Protein 4GWM (pdb70)

InterPro domains:
  IPR000742 EGF-like domain [PS50026] (604-644)
  IPR000998 MAM domain [PF00629] (265-428)
  IPR000998 MAM domain [PR00020] (271-289)
  IPR000998 MAM domain [PR00020] (311-327)
  IPR000998 MAM domain [PR00020] (339-350)
  IPR000998 MAM domain [PR00020] (390-404)
  IPR000998 MAM domain [PR00020] (410-423)
  IPR000998 MAM domain [PS00740] (309-349)
  IPR000998 MAM domain [PS50060] (263-429)
  IPR000998 MAM domain [SM00137] (260-429)
  IPR000998 MAM domain [cd06263] (265-427)
  IPR001506 Peptidase M12A [PF01400] (67-254)
  IPR001506 Peptidase M12A [PR00480] (91-109)
  IPR001506 Peptidase M12A [PR00480] (144-162)
  IPR001506 Peptidase M12A [PR00480] (163-180)
  IPR001506 Peptidase M12A [PR00480] (202-217)
  IPR001506 Peptidase M12A [PR00480] (241-254)
  IPR001506 Peptidase M12A [PS51864] (62-256)
  IPR002083 MATH/TRAF domain [PF22486] (429-585)
  IPR002083 MATH/TRAF domain [PS50144] (427-585)

Organism: Homo sapiens (NCBI:txid9606)

Foldseek 3Di:
DFAALQVPDDADLLNQQVVVVVPDQLRAANEDVPRDPPAADDPVQADALEAAEFAFLQDDLLLLVLLVVLQVLCQAQAARHYDHDDPDQAHEYEHADRTFHAYAGRPSPRYGYTHCHRPNSFNLSSNLRVNSHRHDAALCQEPCNVVWKPFQQVFADPPCSSSNHHDDHPDPRDQQACRFQAQCRRGDDDGGRIATPPNVSNHRHNDRQHGAPVSSVVRRVVNVTPGGQWFWDKFFCCDVCRQVKDKAFPFPWTWDWDQFWVLDDRGGQLVVGIWIWTWLAPTDAFTKMKTKHDKTAHNAQKKKKKWKKAFSWDQFKKKWKWKFFDDPVDRVGDIGTQDIGGSDDHDDIDMDIGIDGHHGIIMIMIMIGHHDDHTDGGMIIGLITMIRDGAFPDKFKDALQPVLALAPPVWDKGAWDAAPQGWIKIKTWHRNHNWAIWIWIKTKAGPCLVVDDPLPDWKKKKKWWWLVNSYPNRTSIQIDIDTQHRVDADPVGHGQSGHQVPAFDWDAGPVGDIIGITHIYTHRHSDTSVVCPDGRSAGNNMIMMGIHIGHSVVVSDGSDD/DVLADALQVPDDADLQNQQVVVVVLDALRAAHEDDPDDPPDADDPVQADALEAAEDEDLQDDLLLLVLLVVLQVLCQAQAARHYHHDDPPQAHEYEHADRTFHAHAGRPSPRYGYTHCHRPNSFSLSSNLRVNRHRHDAALCQPPCNVVWKDFPQVFADPPCSSSRHHVVDPRDQQACRFDQQCRRGDDDGGRIATPDNVSNGNHNDRLHGAPVSSVVRRVVNVTPGGQWFWDKFFCQDPCRQVKDFVAQWDWDQFWVLDDRGGQLPVRGTWTWHFLQPDDAFDKGKIKHDKTAHNAFKKKKKWKKAFSWDQFKKKWKWKFFDDPVDPGTDIDTQDIGGRDDHDDIDMDIGMGGDHGIIMIMIMIGRHDDNTDGTMIIGLITMIRDDAFPDKFKDALAPVLALAPPVWDKGAWDAAPQGWIKIKTWHRNHNWAIWIWIKTKAGPCLVVDDPLPDWKKKKKWWWLVNSYPNNTSIQIDIDTQHRVDADPVGHGQSGHQVPAFDWDAGPVGDIIGITHIYTHRHSDTSVVCPDGRSAGNNMIMIGIHIGHSVVVSD

Structure (mmCIF, N/CA/C/O backbone):
data_4GWM
#
_entry.id   4GWM
#
_cell.length_a   69.620
_cell.length_b   71.120
_cell.length_c   85.740
_cell.angle_alpha   74.87
_cell.angle_beta   80.08
_cell.angle_gamma   65.13
#
_symmetry.space_group_name_H-M   'P 1'
#
loop_
_entity.id
_entity.type
_entity.pdbx_description
1 polymer 'Meprin A subunit beta'
2 branched beta-D-mannopyranose-(1-4)-2-acetamido-2-deoxy-beta-D-glucopyranose-(1-4)-2-acetamido-2-deoxy-beta-D-glucopyranose
3 branched alpha-D-mannopyranose-(1-3)-[alpha-D-mannopyranose-(1-6)]beta-D-mannopyranose-(1-4)-2-acetamido-2-deoxy-beta-D-glucopyranose-(1-4)-[alpha-L-fucopyranose-(1-3)][alpha-L-fucopyranose-(1-6)]2-acetamido-2-deoxy-beta-D-glucopyranose
4 branched alpha-L-fucopyranose-(1-3)-2-acetamido-2-deoxy-beta-D-glucopyranose
5 branched alpha-D-mannopyranose-(1-2)-alpha-D-mannopyranose-(1-3)-[alpha-D-mannopyranose-(1-2)-alpha-D-mannopyranose-(1-6)]alpha-D-mannopyranose-(1-6)-[alpha-D-mannopyranose-(1-3)]beta-D-mannopyranose-(1-4)-2-acetamido-2-deoxy-beta-D-glucopyranose-(1-4)-2-acetamido-2-deoxy-beta-D-glucopyranose
6 branched 2-acetamido-2-deoxy-beta-D-glucopyranose-(1-4)-2-acetamido-2-deoxy-beta-D-glucopyranose
7 branched alpha-D-mannopyranose-(1-3)-beta-D-mannopyranose-(1-4)-2-acetamido-2-deoxy-beta-D-glucopyranose-(1-4)-[alpha-L-fucopyranose-(1-3)][alpha-L-fucopyranose-(1-6)]2-acetamido-2-deoxy-beta-D-glucopyranose
8 branched alpha-L-fucopyranose-(1-3)-[2-acetamido-2-deoxy-beta-D-glucopyranose-(1-4)][alpha-L-fucopyranose-(1-6)]2-acetamido-2-deoxy-beta-D-glucopyranose
9 non-polymer 'ZINC ION'
10 non-polymer 'SODIUM ION'
11 non-polymer 2-acetamido-2-deoxy-beta-D-glucopyranose
12 non-polymer 'CHLORIDE ION'
13 non-polymer GLYCEROL
14 water water
#
loop_
_atom_site.group_PDB
_atom_site.id
_atom_site.type_symbol
_atom_site.label_atom_id
_atom_site.label_alt_id
_atom_site.label_comp_id
_atom_site.label_asym_id
_atom_site.label_entity_id
_atom_site.label_seq_id
_atom_site.pdbx_PDB_ins_code
_atom_site.Cartn_x
_atom_site.Cartn_y
_atom_site.Cartn_z
_atom_site.occupancy
_atom_site.B_iso_or_equiv
_atom_site.auth_seq_id
_atom_site.auth_comp_id
_atom_site.auth_asym_id
_atom_site.auth_atom_id
_atom_site.pdbx_PDB_model_num
ATOM 1 N N . GLU A 1 3 ? -62.245 18.200 -57.771 1.00 66.37 25 GLU A N 1
ATOM 2 C CA . GLU A 1 3 ? -61.274 17.785 -58.786 1.00 65.42 25 GLU A CA 1
ATOM 3 C C . GLU A 1 3 ? -59.927 17.303 -58.155 1.00 64.40 25 GLU A C 1
ATOM 4 O O . GLU A 1 3 ? -58.901 17.264 -58.846 1.00 63.74 25 GLU A O 1
ATOM 10 N N . ASN A 1 4 ? -59.932 16.915 -56.873 1.00 58.28 26 ASN A N 1
ATOM 11 C CA . ASN A 1 4 ? -58.694 16.435 -56.247 1.00 55.17 26 ASN A CA 1
ATOM 12 C C . ASN A 1 4 ? -58.417 14.981 -56.658 1.00 58.32 26 ASN A C 1
ATOM 13 O O . ASN A 1 4 ? -59.353 14.269 -57.026 1.00 61.27 26 ASN A O 1
ATOM 18 N N . PHE A 1 5 ? -57.132 14.569 -56.679 1.00 49.28 27 PHE A N 1
ATOM 19 C CA . PHE A 1 5 ? -56.756 13.219 -57.046 1.00 46.64 27 PHE A CA 1
ATOM 20 C C . PHE A 1 5 ? -56.340 12.470 -55.793 1.00 48.17 27 PHE A C 1
ATOM 21 O O . PHE A 1 5 ? -55.392 12.880 -55.122 1.00 46.89 27 PHE A O 1
ATOM 29 N N . ASP A 1 6 ? -57.039 11.368 -55.487 1.00 43.54 28 ASP A N 1
ATOM 30 C CA . ASP A 1 6 ? -56.749 10.542 -54.318 1.00 42.58 28 ASP A CA 1
ATOM 31 C C . ASP A 1 6 ? -55.939 9.300 -54.752 1.00 45.79 28 ASP A C 1
ATOM 32 O O . ASP A 1 6 ? -56.469 8.427 -55.449 1.00 45.59 28 ASP A O 1
ATOM 37 N N . VAL A 1 7 ? -54.663 9.224 -54.333 1.00 41.08 29 VAL A N 1
ATOM 38 C CA . VAL A 1 7 ? -53.767 8.116 -54.693 1.00 41.87 29 VAL A CA 1
ATOM 39 C C . VAL A 1 7 ? -54.254 6.786 -54.107 1.00 47.73 29 VAL A C 1
ATOM 40 O O . VAL A 1 7 ? -53.901 5.728 -54.626 1.00 49.67 29 VAL A O 1
ATOM 44 N N . ASP A 1 8 ? -55.040 6.836 -53.033 1.00 42.55 30 ASP A N 1
ATOM 45 C CA . ASP A 1 8 ? -55.536 5.652 -52.356 1.00 43.07 30 ASP A CA 1
ATOM 46 C C . ASP A 1 8 ? -56.937 5.229 -52.843 1.00 52.60 30 ASP A C 1
ATOM 47 O O . ASP A 1 8 ? -57.499 4.270 -52.311 1.00 53.65 30 ASP A O 1
ATOM 52 N N . GLY A 1 9 ? -57.449 5.918 -53.864 1.00 50.81 31 GLY A N 1
ATOM 53 C CA . GLY A 1 9 ? -58.719 5.617 -54.516 1.00 52.92 31 GLY A CA 1
ATOM 54 C C . GLY A 1 9 ? -59.932 5.407 -53.631 1.00 59.66 31 GLY A C 1
ATOM 55 O O . GLY A 1 9 ? -60.742 4.509 -53.893 1.00 60.24 31 GLY A O 1
ATOM 56 N N . GLY A 1 10 ? -60.057 6.230 -52.596 1.00 57.00 32 GLY A N 1
ATOM 57 C CA . GLY A 1 10 ? -61.184 6.184 -51.669 1.00 58.49 32 GLY A CA 1
ATOM 58 C C . GLY A 1 10 ? -61.154 5.025 -50.702 1.00 65.20 32 GLY A C 1
ATOM 59 O O . GLY A 1 10 ? -62.146 4.761 -50.016 1.00 66.23 32 GLY A O 1
ATOM 60 N N . MET A 1 11 ? -60.010 4.338 -50.623 1.00 63.01 33 MET A N 1
ATOM 61 C CA . MET A 1 11 ? -59.823 3.205 -49.724 1.00 63.78 33 MET A CA 1
ATOM 62 C C . MET A 1 11 ? -58.638 3.421 -48.786 1.00 66.99 33 MET A C 1
ATOM 63 O O . MET A 1 11 ? -57.864 4.372 -48.963 1.00 66.02 33 MET A O 1
ATOM 68 N N . ASP A 1 12 ? -58.496 2.526 -47.794 1.00 62.95 34 ASP A N 1
ATOM 69 C CA . ASP A 1 12 ? -57.364 2.512 -46.870 1.00 60.97 34 ASP A CA 1
ATOM 70 C C . ASP A 1 12 ? -56.816 1.092 -46.859 1.00 61.14 34 ASP A C 1
ATOM 71 O O . ASP A 1 12 ? -56.991 0.352 -45.887 1.00 60.93 34 ASP A O 1
ATOM 76 N N . GLN A 1 13 ? -56.186 0.709 -47.978 1.00 54.16 35 GLN A N 1
ATOM 77 C CA . GLN A 1 13 ? -55.633 -0.621 -48.171 1.00 52.52 35 GLN A CA 1
ATOM 78 C C . GLN A 1 13 ? -54.215 -0.773 -47.530 1.00 51.43 35 GLN A C 1
ATOM 79 O O . GLN A 1 13 ? -53.301 -0.025 -47.864 1.00 51.48 35 GLN A O 1
ATOM 85 N N . ASP A 1 14 ? -54.017 -1.762 -46.647 1.00 43.31 36 ASP A N 1
ATOM 86 C CA . ASP A 1 14 ? -52.675 -2.017 -46.065 1.00 40.21 36 ASP A CA 1
ATOM 87 C C . ASP A 1 14 ? -51.891 -2.913 -47.086 1.00 40.18 36 ASP A C 1
ATOM 88 O O . ASP A 1 14 ? -52.454 -3.273 -48.126 1.00 38.67 36 ASP A O 1
ATOM 93 N N . ILE A 1 15 ? -50.638 -3.272 -46.787 1.00 35.23 37 ILE A N 1
ATOM 94 C CA . ILE A 1 15 ? -49.817 -4.187 -47.594 1.00 36.08 37 ILE A CA 1
ATOM 95 C C . ILE A 1 15 ? -50.651 -5.419 -47.955 1.00 39.15 37 ILE A C 1
ATOM 96 O O . ILE A 1 15 ? -50.736 -5.796 -49.112 1.00 37.69 37 ILE A O 1
ATOM 101 N N . PHE A 1 16 ? -51.294 -5.998 -46.938 1.00 37.17 38 PHE A N 1
ATOM 102 C CA . PHE A 1 16 ? -52.079 -7.225 -47.010 1.00 38.16 38 PHE A CA 1
ATOM 103 C C . PHE A 1 16 ? -53.356 -7.062 -47.837 1.00 43.99 38 PHE A C 1
ATOM 104 O O . PHE A 1 16 ? -53.796 -8.040 -48.426 1.00 46.45 38 PHE A O 1
ATOM 112 N N . ASP A 1 17 ? -53.893 -5.840 -47.969 1.00 39.17 39 ASP A N 1
ATOM 113 C CA . ASP A 1 17 ? -55.047 -5.631 -48.852 1.00 39.37 39 ASP A CA 1
ATOM 114 C C . ASP A 1 17 ? -54.566 -5.482 -50.284 1.00 42.89 39 ASP A C 1
ATOM 115 O O . ASP A 1 17 ? -55.242 -5.950 -51.198 1.00 42.27 39 ASP A O 1
ATOM 120 N N . ILE A 1 18 ? -53.389 -4.854 -50.488 1.00 39.56 40 ILE A N 1
ATOM 121 C CA . ILE A 1 18 ? -52.828 -4.674 -51.836 1.00 39.01 40 ILE A CA 1
ATOM 122 C C . ILE A 1 18 ? -52.521 -6.052 -52.436 1.00 41.57 40 ILE A C 1
ATOM 123 O O . ILE A 1 18 ? -53.020 -6.366 -53.521 1.00 40.75 40 ILE A O 1
ATOM 128 N N . ASN A 1 19 ? -51.716 -6.884 -51.729 1.00 38.29 41 ASN A N 1
ATOM 129 C CA . ASN A 1 19 ? -51.308 -8.214 -52.224 1.00 38.13 41 ASN A CA 1
ATOM 130 C C . ASN A 1 19 ? -52.491 -9.185 -52.364 1.00 46.37 41 ASN A C 1
ATOM 131 O O . ASN A 1 19 ? -52.538 -9.933 -53.345 1.00 45.39 41 ASN A O 1
ATOM 136 N N . GLU A 1 20 ? -53.468 -9.147 -51.424 1.00 47.15 42 GLU A N 1
ATOM 137 C CA . GLU A 1 20 ? -54.677 -10.002 -51.497 1.00 49.94 42 GLU A CA 1
ATOM 138 C C . GLU A 1 20 ? -55.469 -9.702 -52.765 1.00 55.14 42 GLU A C 1
ATOM 139 O O . GLU A 1 20 ? -55.859 -10.628 -53.466 1.00 54.86 42 GLU A O 1
ATOM 145 N N . GLY A 1 21 ? -55.633 -8.416 -53.070 1.00 52.93 43 GLY A N 1
ATOM 146 C CA . GLY A 1 21 ? -56.320 -7.933 -54.261 1.00 54.75 43 GLY A CA 1
ATOM 147 C C . GLY A 1 21 ? -55.662 -8.331 -55.574 1.00 62.02 43 GLY A C 1
ATOM 148 O O . GLY A 1 21 ? -56.317 -8.300 -56.621 1.00 64.10 43 GLY A O 1
ATOM 149 N N . LEU A 1 22 ? -54.364 -8.728 -55.530 1.00 56.08 44 LEU A N 1
ATOM 150 C CA . LEU A 1 22 ? -53.599 -9.169 -56.707 1.00 55.72 44 LEU A CA 1
ATOM 151 C C . LEU A 1 22 ? -53.528 -10.700 -56.805 1.00 60.58 44 LEU A C 1
ATOM 152 O O . LEU A 1 22 ? -53.072 -11.205 -57.824 1.00 60.55 44 LEU A O 1
ATOM 157 N N . GLY A 1 23 ? -53.926 -11.408 -55.740 1.00 58.72 45 GLY A N 1
ATOM 158 C CA . GLY A 1 23 ? -53.912 -12.872 -55.658 1.00 59.62 45 GLY A CA 1
ATOM 159 C C . GLY A 1 23 ? -52.524 -13.483 -55.705 1.00 64.06 45 GLY A C 1
ATOM 160 O O . GLY A 1 23 ? -52.321 -14.493 -56.382 1.00 65.26 45 GLY A O 1
ATOM 161 N N . LEU A 1 24 ? -51.561 -12.885 -54.961 1.00 58.97 46 LEU A N 1
ATOM 162 C CA . LEU A 1 24 ? -50.143 -13.298 -54.968 1.00 57.57 46 LEU A CA 1
ATOM 163 C C . LEU A 1 24 ? -49.871 -14.628 -54.255 1.00 59.78 46 LEU A C 1
ATOM 164 O O . LEU A 1 24 ? -48.923 -15.348 -54.622 1.00 58.52 46 LEU A O 1
ATOM 169 N N . ASP A 1 25 ? -50.687 -14.933 -53.230 1.00 55.09 47 ASP A N 1
ATOM 170 C CA . ASP A 1 25 ? -50.608 -16.147 -52.406 1.00 55.33 47 ASP A CA 1
ATOM 171 C C . ASP A 1 25 ? -49.192 -16.358 -51.777 1.00 53.82 47 ASP A C 1
ATOM 172 O O . ASP A 1 25 ? -48.690 -17.485 -51.702 1.00 54.44 47 ASP A O 1
ATOM 177 N N . LEU A 1 26 ? -48.569 -15.266 -51.309 1.00 44.28 48 LEU A N 1
ATOM 178 C CA . LEU A 1 26 ? -47.273 -15.340 -50.615 1.00 42.03 48 LEU A CA 1
ATOM 179 C C . LEU A 1 26 ? -47.523 -15.769 -49.165 1.00 43.56 48 LEU A C 1
ATOM 180 O O . LEU A 1 26 ? -48.661 -15.649 -48.681 1.00 43.20 48 LEU A O 1
ATOM 185 N N . PHE A 1 27 ? -46.469 -16.213 -48.461 1.00 36.17 49 PHE A N 1
ATOM 186 C CA . PHE A 1 27 ? -46.573 -16.575 -47.065 1.00 35.05 49 PHE A CA 1
ATOM 187 C C . PHE A 1 27 ? -46.949 -15.337 -46.243 1.00 36.43 49 PHE A C 1
ATOM 188 O O . PHE A 1 27 ? -46.256 -14.308 -46.280 1.00 33.03 49 PHE A O 1
ATOM 196 N N . GLU A 1 28 ? -48.077 -15.441 -45.529 1.00 32.27 50 GLU A N 1
ATOM 197 C CA . GLU A 1 28 ? -48.617 -14.359 -44.695 1.00 31.15 50 GLU A CA 1
ATOM 198 C C . GLU A 1 28 ? -48.782 -13.052 -45.498 1.00 36.31 50 GLU A C 1
ATOM 199 O O . GLU A 1 28 ? -48.510 -11.970 -44.995 1.00 35.46 50 GLU A O 1
ATOM 205 N N . GLY A 1 29 ? -49.168 -13.193 -46.760 1.00 33.71 51 GLY A N 1
ATOM 206 C CA . GLY A 1 29 ? -49.442 -12.068 -47.641 1.00 34.42 51 GLY A CA 1
ATOM 207 C C . GLY A 1 29 ? -48.276 -11.375 -48.320 1.00 36.45 51 GLY A C 1
ATOM 208 O O . GLY A 1 29 ? -48.445 -10.896 -49.438 1.00 35.60 51 GLY A O 1
ATOM 209 N N . ASP A 1 30 ? -47.103 -11.300 -47.696 1.00 28.77 52 ASP A N 1
ATOM 210 C CA . ASP A 1 30 ? -46.017 -10.543 -48.332 1.00 27.26 52 ASP A CA 1
ATOM 211 C C . ASP A 1 30 ? -44.623 -11.159 -48.128 1.00 31.65 52 ASP A C 1
ATOM 212 O O . ASP A 1 30 ? -43.635 -10.513 -48.436 1.00 31.88 52 ASP A O 1
ATOM 217 N N . ILE A 1 31 ? -44.532 -12.394 -47.657 1.00 30.05 53 ILE A N 1
ATOM 218 C CA . ILE A 1 31 ? -43.212 -13.010 -47.454 1.00 30.67 53 ILE A CA 1
ATOM 219 C C . ILE A 1 31 ? -42.933 -14.029 -48.562 1.00 36.69 53 ILE A C 1
ATOM 220 O O . ILE A 1 31 ? -43.729 -14.951 -48.783 1.00 37.71 53 ILE A O 1
ATOM 225 N N . ARG A 1 32 ? -41.794 -13.885 -49.231 1.00 34.73 54 ARG A N 1
ATOM 226 C CA . ARG A 1 32 ? -41.412 -14.840 -50.267 1.00 37.60 54 ARG A CA 1
ATOM 227 C C . ARG A 1 32 ? -40.514 -15.881 -49.601 1.00 41.79 54 ARG A C 1
ATOM 228 O O . ARG A 1 32 ? -39.385 -15.570 -49.242 1.00 39.14 54 ARG A O 1
ATOM 236 N N . LEU A 1 33 ? -41.053 -17.078 -49.315 1.00 40.88 55 LEU A N 1
ATOM 237 C CA . LEU A 1 33 ? -40.237 -18.096 -48.640 1.00 42.19 55 LEU A CA 1
ATOM 238 C C . LEU A 1 33 ? -39.197 -18.667 -49.567 1.00 46.49 55 LEU A C 1
ATOM 239 O O . LEU A 1 33 ? -39.461 -18.899 -50.751 1.00 45.55 55 LEU A O 1
ATOM 244 N N . ASP A 1 34 ? -38.023 -18.950 -49.001 1.00 42.20 56 ASP A N 1
ATOM 245 C CA . ASP A 1 34 ? -36.939 -19.548 -49.751 1.00 42.31 56 ASP A CA 1
ATOM 246 C C . ASP A 1 34 ? -37.168 -21.060 -49.795 1.00 47.58 56 ASP A C 1
ATOM 247 O O . ASP A 1 34 ? -38.007 -21.578 -49.047 1.00 47.28 56 ASP A O 1
ATOM 252 N N . ARG A 1 35 ? -36.451 -21.755 -50.676 1.00 45.18 57 ARG A N 1
ATOM 253 C CA . ARG A 1 35 ? -36.530 -23.207 -50.786 1.00 47.21 57 ARG A CA 1
ATOM 254 C C . ARG A 1 35 ? -36.203 -23.844 -49.425 1.00 51.79 57 ARG A C 1
ATOM 255 O O . ARG A 1 35 ? -35.180 -23.534 -48.808 1.00 49.80 57 ARG A O 1
ATOM 263 N N . ALA A 1 36 ? -37.156 -24.647 -48.926 1.00 50.83 58 ALA A N 1
ATOM 264 C CA . ALA A 1 36 ? -37.137 -25.423 -47.681 1.00 51.23 58 ALA A CA 1
ATOM 265 C C . ALA A 1 36 ? -36.941 -24.558 -46.428 1.00 53.03 58 ALA A C 1
ATOM 266 O O . ALA A 1 36 ? -36.560 -25.080 -45.376 1.00 53.20 58 ALA A O 1
ATOM 268 N N . GLN A 1 37 ? -37.262 -23.253 -46.516 1.00 46.76 59 GLN A N 1
ATOM 269 C CA . GLN A 1 37 ? -37.182 -22.364 -45.370 1.00 43.47 59 GLN A CA 1
ATOM 270 C C . GLN A 1 37 ? -38.343 -22.669 -44.427 1.00 47.58 59 GLN A C 1
ATOM 271 O O . GLN A 1 37 ? -39.478 -22.819 -44.885 1.00 49.06 59 GLN A O 1
ATOM 277 N N . ILE A 1 38 ? -38.054 -22.791 -43.129 1.00 41.63 60 ILE A N 1
ATOM 278 C CA . ILE A 1 38 ? -39.077 -23.096 -42.138 1.00 41.99 60 ILE A CA 1
ATOM 279 C C . ILE A 1 38 ? -39.789 -21.789 -41.809 1.00 45.33 60 ILE A C 1
ATOM 280 O O . ILE A 1 38 ? -39.140 -20.782 -41.531 1.00 41.16 60 ILE A O 1
ATOM 285 N N . ARG A 1 39 ? -41.127 -21.808 -41.902 1.00 45.13 61 ARG A N 1
ATOM 286 C CA . ARG A 1 39 ? -41.999 -20.666 -41.614 1.00 43.61 61 ARG A CA 1
ATOM 287 C C . ARG A 1 39 ? -41.816 -20.223 -40.188 1.00 45.87 61 ARG A C 1
ATOM 288 O O . ARG A 1 39 ? -41.749 -21.064 -39.282 1.00 45.37 61 ARG A O 1
ATOM 296 N N . ASN A 1 40 ? -41.657 -18.900 -39.994 1.00 40.90 62 ASN A N 1
ATOM 297 C CA . ASN A 1 40 ? -41.508 -18.239 -38.697 1.00 40.32 62 ASN A CA 1
ATOM 298 C C . ASN A 1 40 ? -40.374 -18.864 -37.861 1.00 47.02 62 ASN A C 1
ATOM 299 O O . ASN A 1 40 ? -40.531 -19.055 -36.665 1.00 48.55 62 ASN A O 1
ATOM 304 N N . SER A 1 41 ? -39.252 -19.208 -38.508 1.00 45.07 63 SER A N 1
ATOM 305 C CA . SER A 1 41 ? -38.095 -19.809 -37.844 1.00 46.72 63 SER A CA 1
ATOM 306 C C . SER A 1 41 ? -37.029 -18.782 -37.552 1.00 51.00 63 SER A C 1
ATOM 307 O O . SER A 1 41 ? -36.966 -17.756 -38.219 1.00 49.25 63 SER A O 1
ATOM 310 N N . ILE A 1 42 ? -36.150 -19.080 -36.573 1.00 51.16 64 ILE A N 1
ATOM 311 C CA . ILE A 1 42 ? -35.030 -18.219 -36.217 1.00 51.64 64 ILE A CA 1
ATOM 312 C C . ILE A 1 42 ? -34.068 -18.134 -37.415 1.00 54.16 64 ILE A C 1
ATOM 313 O O . ILE A 1 42 ? -33.710 -19.152 -38.006 1.00 55.13 64 ILE A O 1
ATOM 318 N N . ILE A 1 43 ? -33.749 -16.906 -37.819 1.00 48.66 65 ILE A N 1
ATOM 319 C CA . ILE A 1 43 ? -32.830 -16.636 -38.923 1.00 47.96 65 ILE A CA 1
ATOM 320 C C . ILE A 1 43 ? -31.410 -16.716 -38.357 1.00 52.80 65 ILE A C 1
ATOM 321 O O . ILE A 1 43 ? -31.047 -15.958 -37.449 1.00 51.37 65 ILE A O 1
ATOM 326 N N . GLY A 1 44 ? -30.648 -17.673 -38.858 1.00 51.85 66 GLY A N 1
ATOM 327 C CA . GLY A 1 44 ? -29.265 -17.873 -38.431 1.00 52.18 66 GLY A CA 1
ATOM 328 C C . GLY A 1 44 ? -28.331 -16.768 -38.894 1.00 55.39 66 GLY A C 1
ATOM 329 O O . GLY A 1 44 ? -28.639 -16.038 -39.844 1.00 54.71 66 GLY A O 1
ATOM 330 N N . GLU A 1 45 ? -27.167 -16.669 -38.240 1.00 51.38 67 GLU A N 1
ATOM 331 C CA . GLU A 1 45 ? -26.087 -15.707 -38.503 1.00 51.03 67 GLU A CA 1
ATOM 332 C C . GLU A 1 45 ? -25.650 -15.701 -39.978 1.00 50.85 67 GLU A C 1
ATOM 333 O O . GLU A 1 45 ? -25.298 -14.645 -40.499 1.00 50.60 67 GLU A O 1
ATOM 339 N N . LYS A 1 46 ? -25.682 -16.868 -40.660 1.00 44.67 68 LYS A N 1
ATOM 340 C CA . LYS A 1 46 ? -25.299 -16.955 -42.071 1.00 44.60 68 LYS A CA 1
ATOM 341 C C . LYS A 1 46 ? -26.299 -16.205 -42.986 1.00 44.93 68 LYS A C 1
ATOM 342 O O . LYS A 1 46 ? -25.924 -15.807 -44.090 1.00 45.75 68 LYS A O 1
ATOM 348 N N . TYR A 1 47 ? -27.549 -16.028 -42.543 1.00 36.99 69 TYR A N 1
ATOM 349 C CA . TYR A 1 47 ? -28.555 -15.384 -43.384 1.00 36.79 69 TYR A CA 1
ATOM 350 C C . TYR A 1 47 ? -28.815 -13.950 -42.964 1.00 38.20 69 TYR A C 1
ATOM 351 O O . TYR A 1 47 ? -29.932 -13.458 -43.086 1.00 36.15 69 TYR A O 1
ATOM 360 N N . ARG A 1 48 ? -27.756 -13.266 -42.518 1.00 35.39 70 ARG A N 1
ATOM 361 C CA . ARG A 1 48 ? -27.868 -11.874 -42.097 1.00 34.47 70 ARG A CA 1
ATOM 362 C C . ARG A 1 48 ? -27.082 -10.952 -43.024 1.00 36.49 70 ARG A C 1
ATOM 363 O O . ARG A 1 48 ? -26.056 -11.354 -43.559 1.00 36.88 70 ARG A O 1
ATOM 371 N N . TRP A 1 49 ? -27.561 -9.713 -43.210 1.00 32.96 71 TRP A N 1
ATOM 372 C CA . TRP A 1 49 ? -26.839 -8.722 -44.015 1.00 32.27 71 TRP A CA 1
ATOM 373 C C . T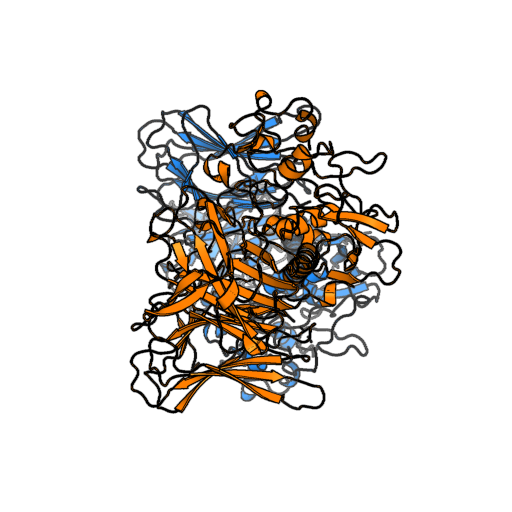RP A 1 49 ? -25.678 -8.139 -43.215 1.00 35.99 71 TRP A C 1
ATOM 374 O O . TRP A 1 49 ? -25.787 -8.084 -41.981 1.00 34.70 71 TRP A O 1
ATOM 385 N N . PRO A 1 50 ? -24.655 -7.538 -43.859 1.00 33.19 72 PRO A N 1
ATOM 386 C CA . PRO A 1 50 ? -23.664 -6.765 -43.069 1.00 33.19 72 PRO A CA 1
ATOM 387 C C . PRO A 1 50 ? -24.333 -5.486 -42.556 1.00 36.09 72 PRO A C 1
ATOM 388 O O . PRO A 1 50 ? -25.475 -5.199 -42.961 1.00 34.81 72 PRO A O 1
ATOM 392 N N . HIS A 1 51 ? -23.640 -4.710 -41.690 1.00 31.08 73 HIS A N 1
ATOM 393 C CA . HIS A 1 51 ? -24.178 -3.456 -41.123 1.00 30.44 73 HIS A CA 1
ATOM 394 C C . HIS A 1 51 ? -24.529 -2.459 -42.213 1.00 33.32 73 HIS A C 1
ATOM 395 O O . HIS A 1 51 ? -25.425 -1.655 -42.017 1.00 32.39 73 HIS A O 1
ATOM 402 N N . THR A 1 52 ? -23.818 -2.511 -43.370 1.00 30.65 74 THR A N 1
ATOM 403 C CA . THR A 1 52 ? -24.126 -1.618 -44.491 1.00 30.82 74 THR A CA 1
ATOM 404 C C . THR A 1 52 ? -24.656 -2.481 -45.647 1.00 36.36 74 THR A C 1
ATOM 405 O O . THR A 1 52 ? -23.956 -3.383 -46.116 1.00 34.75 74 THR A O 1
ATOM 409 N N . ILE A 1 53 ? -25.896 -2.219 -46.060 1.00 32.68 75 ILE A N 1
ATOM 410 C CA . ILE A 1 53 ? -26.562 -2.998 -47.088 1.00 32.60 75 ILE A CA 1
ATOM 411 C C . ILE A 1 53 ? -26.401 -2.344 -48.453 1.00 32.99 75 ILE A C 1
ATOM 412 O O . ILE A 1 53 ? -26.839 -1.198 -48.628 1.00 31.01 75 ILE A O 1
ATOM 417 N N . PRO A 1 54 ? -25.811 -3.086 -49.444 1.00 31.14 76 PRO A N 1
ATOM 418 C CA . PRO A 1 54 ? -25.719 -2.548 -50.806 1.00 31.72 76 PRO A CA 1
ATOM 419 C C . PRO A 1 54 ? -27.091 -2.660 -51.481 1.00 34.92 76 PRO A C 1
ATOM 420 O O . PRO A 1 54 ? -27.789 -3.670 -51.312 1.00 33.57 76 PRO A O 1
ATOM 424 N N . TYR A 1 55 ? -27.489 -1.630 -52.222 1.00 31.45 77 TYR A N 1
ATOM 425 C CA . TYR A 1 55 ? -28.791 -1.650 -52.872 1.00 30.04 77 TYR A CA 1
ATOM 426 C C . TYR A 1 55 ? -28.727 -1.082 -54.274 1.00 35.81 77 TYR A C 1
ATOM 427 O O . TYR A 1 55 ? -27.829 -0.290 -54.606 1.00 34.48 77 TYR A O 1
ATOM 436 N N . VAL A 1 56 ? -29.765 -1.428 -55.056 1.00 32.34 78 VAL A N 1
ATOM 437 C CA . VAL A 1 56 ? -30.029 -0.864 -56.364 1.00 32.28 78 VAL A CA 1
ATOM 438 C C . VAL A 1 56 ? -31.492 -0.495 -56.373 1.00 34.75 78 VAL A C 1
ATOM 439 O O . VAL A 1 56 ? -32.335 -1.328 -56.025 1.00 32.62 78 VAL A O 1
ATOM 443 N N . LEU A 1 57 ? -31.796 0.739 -56.779 1.00 32.51 79 LEU A N 1
ATOM 444 C CA . LEU A 1 57 ? -33.171 1.163 -57.017 1.00 32.02 79 LEU A CA 1
ATOM 445 C C . LEU A 1 57 ? -33.379 0.988 -58.514 1.00 34.28 79 LEU A C 1
ATOM 446 O O . LEU A 1 57 ? -32.829 1.748 -59.296 1.00 34.95 79 LEU A O 1
ATOM 451 N N . GLU A 1 58 ? -34.064 -0.077 -58.918 1.00 31.55 80 GLU A N 1
ATOM 452 C CA . GLU A 1 58 ? -34.223 -0.395 -60.342 1.00 31.81 80 GLU A CA 1
ATOM 453 C C . GLU A 1 58 ? -35.094 0.619 -61.074 1.00 38.14 80 GLU A C 1
ATOM 454 O O . GLU A 1 58 ? -35.962 1.225 -60.467 1.00 37.07 80 GLU A O 1
ATOM 460 N N . ASP A 1 59 ? -34.880 0.775 -62.400 1.00 39.45 81 ASP A N 1
ATOM 461 C CA . ASP A 1 59 ? -35.585 1.752 -63.242 1.00 40.29 81 ASP A CA 1
ATOM 462 C C . ASP A 1 59 ? -37.092 1.530 -63.324 1.00 44.56 81 ASP A C 1
ATOM 463 O O . ASP A 1 59 ? -37.810 2.471 -63.683 1.00 44.37 81 ASP A O 1
ATOM 468 N N . SER A 1 60 ? -37.574 0.304 -63.017 1.00 39.98 82 SER A N 1
ATOM 469 C CA . SER A 1 60 ? -39.008 0.003 -63.058 1.00 38.86 82 SER A CA 1
ATOM 470 C C . SER A 1 60 ? -39.745 0.751 -61.912 1.00 37.92 82 SER A C 1
ATOM 471 O O . SER A 1 60 ? -40.950 0.985 -62.014 1.00 36.37 82 SER A O 1
ATOM 474 N N . LEU A 1 61 ? -39.034 1.151 -60.841 1.00 33.98 83 LEU A N 1
ATOM 475 C CA . LEU A 1 61 ? -39.676 1.861 -59.735 1.00 32.68 83 LEU A CA 1
ATOM 476 C C . LEU A 1 61 ? -40.295 3.184 -60.164 1.00 37.56 83 LEU A C 1
ATOM 477 O O . LEU A 1 61 ? -39.711 3.913 -60.958 1.00 37.28 83 LEU A O 1
ATOM 482 N N . GLU A 1 62 ? -41.466 3.496 -59.623 1.00 33.94 84 GLU A N 1
ATOM 483 C CA . GLU A 1 62 ? -42.088 4.795 -59.846 1.00 35.07 84 GLU A CA 1
ATOM 484 C C . GLU A 1 62 ? -41.175 5.849 -59.234 1.00 35.45 84 GLU A C 1
ATOM 485 O O . GLU A 1 62 ? -40.510 5.576 -58.244 1.00 30.65 84 GLU A O 1
ATOM 491 N N . MET A 1 63 ? -41.122 7.044 -59.813 1.00 35.07 85 MET A N 1
ATOM 492 C CA . MET A 1 63 ? -40.310 8.150 -59.283 1.00 33.19 85 MET A CA 1
ATOM 493 C C . MET A 1 63 ? -40.633 8.446 -57.795 1.00 33.97 85 MET A C 1
ATOM 494 O O . MET A 1 63 ? -39.711 8.566 -56.975 1.00 32.63 85 MET A O 1
ATOM 499 N N . ASN A 1 64 ? -41.925 8.480 -57.425 1.00 30.89 86 ASN A N 1
ATOM 500 C CA . ASN A 1 64 ? -42.291 8.725 -56.009 1.00 30.55 86 ASN A CA 1
ATOM 501 C C . ASN A 1 64 ? -41.752 7.640 -55.097 1.00 33.67 86 ASN A C 1
ATOM 502 O O . ASN A 1 64 ? -41.324 7.916 -53.962 1.00 30.74 86 ASN A O 1
ATOM 507 N N . ALA A 1 65 ? -41.783 6.391 -55.579 1.00 30.31 87 ALA A N 1
ATOM 508 C CA . ALA A 1 65 ? -41.288 5.237 -54.805 1.00 28.55 87 ALA A CA 1
ATOM 509 C C . ALA A 1 65 ? -39.790 5.359 -54.533 1.00 30.55 87 ALA A C 1
ATOM 510 O O . ALA A 1 65 ? -39.352 5.067 -53.424 1.00 30.01 87 ALA A O 1
ATOM 512 N N . LYS A 1 66 ? -39.010 5.802 -55.524 1.00 27.30 88 LYS A N 1
ATOM 513 C CA . LYS A 1 66 ? -37.556 5.970 -55.353 1.00 26.87 88 LYS A CA 1
ATOM 514 C C . LYS A 1 66 ? -37.282 6.974 -54.237 1.00 31.22 88 LYS A C 1
ATOM 515 O O . LYS A 1 66 ? -36.489 6.674 -53.350 1.00 29.85 88 LYS A O 1
ATOM 521 N N . GLY A 1 67 ? -37.988 8.111 -54.241 1.00 29.59 89 GLY A N 1
ATOM 522 C CA . GLY A 1 67 ? -37.826 9.114 -53.175 1.00 28.62 89 GLY A CA 1
ATOM 523 C C . GLY A 1 67 ? -38.231 8.621 -51.800 1.00 30.55 89 GLY A C 1
ATOM 524 O O . GLY A 1 67 ? -37.572 8.922 -50.798 1.00 30.22 89 GLY A O 1
ATOM 525 N N . VAL A 1 68 ? -39.348 7.876 -51.741 1.00 26.42 90 VAL A N 1
ATOM 526 C CA . VAL A 1 68 ? -39.868 7.310 -50.490 1.00 25.83 90 VAL A CA 1
ATOM 527 C C . VAL A 1 68 ? -38.858 6.292 -49.907 1.00 28.36 90 VAL A C 1
ATOM 528 O O . VAL A 1 68 ? -38.638 6.275 -48.696 1.00 27.12 90 VAL A O 1
ATOM 532 N N . ILE A 1 69 ? -38.268 5.438 -50.765 1.00 27.03 91 ILE A N 1
ATOM 533 C CA . ILE A 1 69 ? -37.300 4.440 -50.306 1.00 25.52 91 ILE A CA 1
ATOM 534 C C . ILE A 1 69 ? -36.097 5.150 -49.699 1.00 29.61 91 ILE A C 1
ATOM 535 O O . ILE A 1 69 ? -35.662 4.771 -48.618 1.00 28.53 91 ILE A O 1
ATOM 540 N N . LEU A 1 70 ? -35.578 6.191 -50.363 1.00 29.10 92 LEU A N 1
ATOM 541 C CA . LEU A 1 70 ? -34.423 6.923 -49.820 1.00 28.88 92 LEU A CA 1
ATOM 542 C C . LEU A 1 70 ? -34.792 7.597 -48.498 1.00 32.02 92 LEU A C 1
ATOM 543 O O . LEU A 1 70 ? -33.938 7.686 -47.597 1.00 30.34 92 LEU A O 1
ATOM 548 N N . ASN A 1 71 ? -36.085 8.026 -48.347 1.00 27.78 93 ASN A N 1
ATOM 549 C CA . ASN A 1 71 ? -36.584 8.581 -47.079 1.00 25.59 93 ASN A CA 1
ATOM 550 C C . ASN A 1 71 ? -36.570 7.495 -46.011 1.00 27.95 93 ASN A C 1
ATOM 551 O O . ASN A 1 71 ? -36.214 7.784 -44.873 1.00 26.00 93 ASN A O 1
ATOM 556 N N . ALA A 1 72 ? -36.948 6.249 -46.368 1.00 24.58 94 ALA A N 1
ATOM 557 C CA . ALA A 1 72 ? -36.938 5.113 -45.426 1.00 23.35 94 ALA A CA 1
ATOM 558 C C . ALA A 1 72 ? -35.506 4.862 -44.939 1.00 27.42 94 ALA A C 1
ATOM 559 O O . ALA A 1 72 ? -35.296 4.609 -43.752 1.00 26.46 94 ALA A O 1
ATOM 561 N N . PHE A 1 73 ? -34.519 4.971 -45.836 1.00 23.45 95 PHE A N 1
ATOM 562 C CA . PHE A 1 73 ? -33.108 4.763 -45.442 1.00 23.91 95 PHE A CA 1
ATOM 563 C C . PHE A 1 73 ? -32.684 5.795 -44.393 1.00 27.72 95 PHE A C 1
ATOM 564 O O . PHE A 1 73 ? -31.927 5.464 -43.482 1.00 27.16 95 PHE A O 1
ATOM 572 N N . GLU A 1 74 ? -33.166 7.037 -44.520 1.00 27.47 96 GLU A N 1
ATOM 573 C CA . GLU A 1 74 ? -32.865 8.099 -43.556 1.00 27.96 96 GLU A CA 1
ATOM 574 C C . GLU A 1 74 ? -33.448 7.748 -42.177 1.00 29.22 96 GLU A C 1
ATOM 575 O O . GLU A 1 74 ? -32.814 8.054 -41.170 1.00 28.28 96 GLU A O 1
ATOM 581 N N . ARG A 1 75 ? -34.615 7.060 -42.117 1.00 24.95 97 ARG A N 1
ATOM 582 C CA . ARG A 1 75 ? -35.144 6.632 -40.804 1.00 23.88 97 ARG A CA 1
ATOM 583 C C . ARG A 1 75 ? -34.224 5.568 -40.177 1.00 26.11 97 ARG A C 1
ATOM 584 O O . ARG A 1 75 ? -33.991 5.613 -38.970 1.00 23.74 97 ARG A O 1
ATOM 592 N N . TYR A 1 76 ? -33.723 4.610 -40.988 1.00 23.93 98 TYR A N 1
ATOM 593 C CA . TYR A 1 76 ? -32.780 3.599 -40.507 1.00 23.31 98 TYR A CA 1
ATOM 594 C C . TYR A 1 76 ? -31.516 4.304 -40.014 1.00 26.50 98 TYR A C 1
ATOM 595 O O . TYR A 1 76 ? -30.998 3.935 -38.969 1.00 27.73 98 TYR A O 1
ATOM 604 N N . ARG A 1 77 ? -31.048 5.348 -40.728 1.00 22.98 99 ARG A N 1
ATOM 605 C CA . ARG A 1 77 ? -29.813 6.074 -40.342 1.00 23.00 99 ARG A CA 1
ATOM 606 C C . ARG A 1 77 ? -29.978 6.874 -39.063 1.00 25.51 99 ARG A C 1
ATOM 607 O O . ARG A 1 77 ? -28.993 7.086 -38.356 1.00 24.95 99 ARG A O 1
ATOM 615 N N . LEU A 1 78 ? -31.205 7.289 -38.736 1.00 22.52 100 LEU A N 1
ATOM 616 C CA . LEU A 1 78 ? -31.404 8.034 -37.489 1.00 22.17 100 LEU A CA 1
ATOM 617 C C . LEU A 1 78 ? -31.568 7.103 -36.272 1.00 25.17 100 LEU A C 1
ATOM 618 O O . LEU A 1 78 ? -31.066 7.404 -35.179 1.00 24.53 100 LEU A O 1
ATOM 623 N N . LYS A 1 79 ? -32.277 5.986 -36.453 1.00 22.59 101 LYS A N 1
ATOM 624 C CA . LYS A 1 79 ? -32.680 5.178 -35.320 1.00 22.20 101 LYS A CA 1
ATOM 625 C C . LYS A 1 79 ? -31.900 3.879 -35.117 1.00 27.63 101 LYS A C 1
ATOM 626 O O . LYS A 1 79 ? -32.119 3.199 -34.099 1.00 26.43 101 LYS A O 1
ATOM 632 N N . THR A 1 80 ? -31.019 3.519 -36.066 1.00 24.82 102 THR A N 1
ATOM 633 C CA . THR A 1 80 ? -30.250 2.261 -35.971 1.00 24.08 102 THR A CA 1
ATOM 634 C C . THR A 1 80 ? -28.794 2.462 -36.413 1.00 27.33 102 THR A C 1
ATOM 635 O O . THR A 1 80 ? -28.470 3.509 -36.979 1.00 25.84 102 THR A O 1
ATOM 639 N N . CYS A 1 81 ? -27.939 1.419 -36.270 1.00 25.13 103 CYS A N 1
ATOM 640 C CA . CYS A 1 81 ? -26.587 1.522 -36.826 1.00 26.67 103 CYS A CA 1
ATOM 641 C C . CYS A 1 81 ? -26.542 0.826 -38.225 1.00 31.40 103 CYS A C 1
ATOM 642 O O . CYS A 1 81 ? -25.455 0.628 -38.764 1.00 32.50 103 CYS A O 1
ATOM 645 N N . ILE A 1 82 ? -27.733 0.532 -38.832 1.00 28.75 104 ILE A N 1
ATOM 646 C CA . ILE A 1 82 ? -27.854 -0.018 -40.206 1.00 29.85 104 ILE A CA 1
ATOM 647 C C . ILE A 1 82 ? -27.746 1.134 -41.171 1.00 33.67 104 ILE A C 1
ATOM 648 O O . ILE A 1 82 ? -28.388 2.183 -40.984 1.00 32.94 104 ILE A O 1
ATOM 653 N N . ASP A 1 83 ? -26.948 0.928 -42.226 1.00 30.63 105 ASP A N 1
ATOM 654 C CA . ASP A 1 83 ? -26.801 1.925 -43.266 1.00 30.14 105 ASP A CA 1
ATOM 655 C C . ASP A 1 83 ? -27.003 1.240 -44.613 1.00 31.61 105 ASP A C 1
ATOM 656 O O . ASP A 1 83 ? -27.035 0.007 -44.708 1.00 29.27 105 ASP A O 1
ATOM 661 N N . PHE A 1 84 ? -27.187 2.051 -45.635 1.00 28.21 106 PHE A N 1
ATOM 662 C CA . PHE A 1 84 ? -27.427 1.578 -46.983 1.00 27.88 106 PHE A CA 1
ATOM 663 C C . PHE A 1 84 ? -26.505 2.283 -47.910 1.00 31.20 106 PHE A C 1
ATOM 664 O O . PHE A 1 84 ? -26.288 3.488 -47.752 1.00 30.96 106 PHE A O 1
ATOM 672 N N . LYS A 1 85 ? -25.955 1.564 -48.886 1.00 29.00 107 LYS A N 1
ATOM 673 C CA . LYS A 1 85 ? -25.075 2.222 -49.827 1.00 30.29 107 LYS A CA 1
ATOM 674 C C . LYS A 1 85 ? -25.343 1.709 -51.229 1.00 34.50 107 LYS A C 1
ATOM 675 O O . LYS A 1 85 ? -25.692 0.549 -51.389 1.00 34.54 107 LYS A O 1
ATOM 681 N N . PRO A 1 86 ? -25.216 2.550 -52.257 1.00 33.19 108 PRO A N 1
ATOM 682 C CA . PRO A 1 86 ? -25.390 2.049 -53.631 1.00 33.54 108 PRO A CA 1
ATOM 683 C C . PRO A 1 86 ? -24.461 0.870 -53.911 1.00 39.73 108 PRO A C 1
ATOM 684 O O . PRO A 1 86 ? -23.271 0.900 -53.554 1.00 37.60 108 PRO A O 1
ATOM 688 N N . TRP A 1 87 ? -24.997 -0.159 -54.570 1.00 38.42 109 TRP A N 1
ATOM 689 C CA . TRP A 1 87 ? -24.259 -1.365 -54.898 1.00 38.87 109 TRP A CA 1
ATOM 690 C C . TRP A 1 87 ? -23.031 -1.014 -55.704 1.00 46.67 109 TRP A C 1
ATOM 691 O O . TRP A 1 87 ? -23.127 -0.237 -56.650 1.00 47.70 109 TRP A O 1
ATOM 702 N N . ALA A 1 88 ? -21.872 -1.538 -55.296 1.00 45.57 110 ALA A N 1
ATOM 703 C CA . ALA A 1 88 ? -20.605 -1.281 -56.001 1.00 47.53 110 ALA A CA 1
ATOM 704 C C . ALA A 1 88 ? -19.885 -2.583 -56.354 1.00 52.87 110 ALA A C 1
ATOM 705 O O . ALA A 1 88 ? -18.665 -2.591 -56.504 1.00 55.82 110 ALA A O 1
ATOM 707 N N . GLY A 1 89 ? -20.639 -3.668 -56.504 1.00 47.80 111 GLY A N 1
ATOM 708 C CA . GLY A 1 89 ? -20.064 -4.951 -56.884 1.00 48.63 111 GLY A CA 1
ATOM 709 C C . GLY A 1 89 ? -19.995 -6.016 -55.815 1.00 50.57 111 GLY A C 1
ATOM 710 O O . GLY A 1 89 ? -19.477 -7.105 -56.086 1.00 51.82 111 GLY A O 1
ATOM 711 N N . GLU A 1 90 ? -20.524 -5.738 -54.610 1.00 42.84 112 GLU A N 1
ATOM 712 C CA . GLU A 1 90 ? -20.601 -6.706 -53.496 1.00 41.08 112 GLU A CA 1
ATOM 713 C C . GLU A 1 90 ? -21.339 -7.963 -53.989 1.00 45.64 112 GLU A C 1
ATOM 714 O O . GLU A 1 90 ? -22.158 -7.871 -54.908 1.00 44.32 112 GLU A O 1
ATOM 720 N N . THR A 1 91 ? -21.048 -9.130 -53.398 1.00 43.21 113 THR A N 1
ATOM 721 C CA . THR A 1 91 ? -21.624 -10.396 -53.843 1.00 43.86 113 THR A CA 1
ATOM 722 C C . THR A 1 91 ? -23.145 -10.430 -53.638 1.00 45.93 113 THR A C 1
ATOM 723 O O . THR A 1 91 ? -23.852 -10.879 -54.547 1.00 45.32 113 THR A O 1
ATOM 727 N N . ASN A 1 92 ? -23.654 -9.916 -52.508 1.00 38.82 114 ASN A N 1
ATOM 728 C CA . ASN A 1 92 ? -25.100 -9.902 -52.274 1.00 36.78 114 ASN A CA 1
ATOM 729 C C . ASN A 1 92 ? -25.597 -8.486 -52.133 1.00 37.46 114 ASN A C 1
ATOM 730 O O . ASN A 1 92 ? -24.941 -7.665 -51.490 1.00 37.87 114 ASN A O 1
ATOM 735 N N . TYR A 1 93 ? -26.752 -8.186 -52.735 1.00 32.25 115 TYR A N 1
ATOM 736 C CA . TYR A 1 93 ? -27.320 -6.852 -52.618 1.00 31.33 115 TYR A CA 1
ATOM 737 C C . TYR A 1 93 ? -28.836 -6.932 -52.771 1.00 34.61 115 TYR A C 1
ATOM 738 O O . TYR A 1 93 ? -29.358 -7.953 -53.247 1.00 35.29 115 TYR A O 1
ATOM 747 N N . ILE A 1 94 ? -29.529 -5.859 -52.365 1.00 29.76 116 ILE A N 1
ATOM 748 C CA . ILE A 1 94 ? -30.978 -5.808 -52.476 1.00 29.39 116 ILE A CA 1
ATOM 749 C C . ILE A 1 94 ? -31.332 -5.036 -53.723 1.00 33.06 116 ILE A C 1
ATOM 750 O O . ILE A 1 94 ? -30.925 -3.886 -53.883 1.00 32.49 116 ILE A O 1
ATOM 755 N N . SER A 1 95 ? -32.096 -5.680 -54.599 1.00 30.91 117 SER A N 1
ATOM 756 C CA . SER A 1 95 ? -32.582 -5.082 -55.823 1.00 31.98 117 SER A CA 1
ATOM 757 C C . SER A 1 95 ? -34.021 -4.664 -55.592 1.00 33.32 117 SER A C 1
ATOM 758 O O . SER A 1 95 ? -34.899 -5.526 -55.553 1.00 32.35 117 SER A O 1
ATOM 761 N N . VAL A 1 96 ? -34.261 -3.368 -55.397 1.00 29.21 118 VAL A N 1
ATOM 762 C CA . VAL A 1 96 ? -35.624 -2.855 -55.137 1.00 27.21 118 VAL A CA 1
ATOM 763 C C . VAL A 1 96 ? -36.254 -2.563 -56.487 1.00 32.92 118 VAL A C 1
ATOM 764 O O . VAL A 1 96 ? -35.683 -1.804 -57.275 1.00 34.07 118 VAL A O 1
ATOM 768 N N . PHE A 1 97 ? -37.415 -3.163 -56.770 1.00 29.56 119 PHE A N 1
ATOM 769 C CA . PHE A 1 97 ? -38.001 -3.010 -58.111 1.00 28.99 119 PHE A CA 1
ATOM 770 C C . PHE A 1 97 ? -39.511 -2.965 -58.049 1.00 33.26 119 PHE A C 1
ATOM 771 O O . PHE A 1 97 ? -40.099 -3.282 -57.008 1.00 32.73 119 PHE A O 1
ATOM 779 N N . LYS A 1 98 ? -40.146 -2.584 -59.158 1.00 30.91 120 LYS A N 1
ATOM 780 C CA . LYS A 1 98 ? -41.591 -2.534 -59.177 1.00 30.74 120 LYS A CA 1
ATOM 781 C C . LYS A 1 98 ? -42.143 -3.888 -59.609 1.00 35.10 120 LYS A C 1
ATOM 782 O O . LYS A 1 98 ? -42.364 -4.107 -60.797 1.00 34.58 120 LYS A O 1
ATOM 788 N N . GLY A 1 99 ? -42.359 -4.778 -58.638 1.00 32.24 121 GLY A N 1
ATOM 789 C CA . GLY A 1 99 ? -42.987 -6.062 -58.918 1.00 33.92 121 GLY A CA 1
ATOM 790 C C . GLY A 1 99 ? -44.477 -5.906 -58.665 1.00 36.88 121 GLY A C 1
ATOM 791 O O . GLY A 1 99 ? -44.981 -4.776 -58.628 1.00 33.09 121 GLY A O 1
ATOM 792 N N . SER A 1 100 ? -45.200 -7.033 -58.550 1.00 33.82 122 SER A N 1
ATOM 793 C CA . SER A 1 100 ? -46.626 -7.018 -58.232 1.00 33.66 122 SER A CA 1
ATOM 794 C C . SER A 1 100 ? -46.747 -6.999 -56.702 1.00 38.31 122 SER A C 1
ATOM 795 O O . SER A 1 100 ? -46.226 -7.903 -56.036 1.00 37.46 122 SER A O 1
ATOM 798 N N . GLY A 1 101 ? -47.309 -5.926 -56.149 1.00 34.42 123 GLY A N 1
ATOM 799 C CA . GLY A 1 101 ? -47.448 -5.793 -54.703 1.00 32.12 123 GLY A CA 1
ATOM 800 C C . GLY A 1 101 ? -46.161 -5.440 -53.971 1.00 33.43 123 GLY A C 1
ATOM 801 O O . GLY A 1 101 ? -45.190 -4.973 -54.579 1.00 31.00 123 GLY A O 1
ATOM 802 N N . CYS A 1 102 ? -46.196 -5.549 -52.633 1.00 30.07 124 CYS A N 1
ATOM 803 C CA . CYS A 1 102 ? -45.064 -5.238 -51.748 1.00 30.24 124 CYS A CA 1
ATOM 804 C C . CYS A 1 102 ? -44.647 -6.529 -51.118 1.00 33.05 124 CYS A C 1
ATOM 805 O O . CYS A 1 102 ? -45.486 -7.190 -50.516 1.00 30.83 124 CYS A O 1
ATOM 808 N N . TRP A 1 103 ? -43.373 -6.913 -51.244 1.00 30.17 125 TRP A N 1
ATOM 809 C CA . TRP A 1 103 ? -42.931 -8.173 -50.656 1.00 29.07 125 TRP A CA 1
ATOM 810 C C . TRP A 1 103 ? -41.414 -8.252 -50.553 1.00 31.03 125 TRP A C 1
ATOM 811 O O . TRP A 1 103 ? -40.697 -7.493 -51.201 1.00 28.24 125 TRP A O 1
ATOM 822 N N . SER A 1 104 ? -40.933 -9.235 -49.788 1.00 27.62 126 SER A N 1
ATOM 823 C CA . SER A 1 104 ? -39.511 -9.473 -49.574 1.00 27.23 126 SER A CA 1
ATOM 824 C C . SER A 1 104 ? -39.305 -10.904 -49.107 1.00 32.45 126 SER A C 1
ATOM 825 O O . SER A 1 104 ? -40.239 -11.539 -48.583 1.00 29.42 126 SER A O 1
ATOM 828 N N . SER A 1 105 ? -38.066 -11.397 -49.282 1.00 29.61 127 SER A N 1
ATOM 829 C CA . SER A 1 105 ? -37.600 -12.635 -48.681 1.00 29.17 127 SER A CA 1
ATOM 830 C C . SER A 1 105 ? -37.309 -12.286 -47.214 1.00 32.33 127 SER A C 1
ATOM 831 O O . SER A 1 105 ? -37.194 -11.100 -46.884 1.00 30.90 127 SER A O 1
ATOM 834 N N . VAL A 1 106 ? -37.172 -13.292 -46.335 1.00 29.71 128 VAL A N 1
ATOM 835 C CA . VAL A 1 106 ? -36.836 -13.023 -44.950 1.00 27.45 128 VAL A CA 1
ATOM 836 C C . VAL A 1 106 ? -35.340 -13.402 -44.749 1.00 34.06 128 VAL A C 1
ATOM 837 O O . VAL A 1 106 ? -34.975 -14.576 -44.867 1.00 34.71 128 VAL A O 1
ATOM 841 N N . GLY A 1 107 ? -34.507 -12.396 -44.467 1.00 27.49 129 GLY A N 1
ATOM 842 C CA . GLY A 1 107 ? -33.068 -12.573 -44.287 1.00 27.00 129 GLY A CA 1
ATOM 843 C C . GLY A 1 107 ? -32.289 -12.329 -45.556 1.00 34.10 129 GLY A C 1
ATOM 844 O O . GLY A 1 107 ? -32.870 -12.120 -46.634 1.00 34.10 129 GLY A O 1
ATOM 845 N N . ASN A 1 108 ? -30.954 -12.337 -45.430 1.00 31.67 130 ASN A N 1
ATOM 846 C CA . ASN A 1 108 ? -30.009 -12.306 -46.547 1.00 31.47 130 ASN A CA 1
ATOM 847 C C . ASN A 1 108 ? -29.969 -13.720 -47.095 1.00 35.04 130 ASN A C 1
ATOM 848 O O . ASN A 1 108 ? -29.336 -14.579 -46.473 1.00 33.40 130 ASN A O 1
ATOM 853 N N . ARG A 1 109 ? -30.618 -13.991 -48.244 1.00 31.99 131 ARG A N 1
ATOM 854 C CA . ARG A 1 109 ? -30.665 -15.361 -48.747 1.00 34.19 131 ARG A CA 1
ATOM 855 C C . ARG A 1 109 ? -29.350 -15.798 -49.404 1.00 42.91 131 ARG A C 1
ATOM 856 O O . ARG A 1 109 ? -29.239 -16.962 -49.798 1.00 45.18 131 ARG A O 1
ATOM 864 N N . ARG A 1 110 ? -28.360 -14.880 -49.514 1.00 39.58 132 ARG A N 1
ATOM 865 C CA . ARG A 1 110 ? -27.048 -15.158 -50.132 1.00 40.20 132 ARG A CA 1
ATOM 866 C C . ARG A 1 110 ? -27.234 -15.743 -51.539 1.00 47.64 132 ARG A C 1
ATOM 867 O O . ARG A 1 110 ? -26.682 -16.802 -51.864 1.00 48.29 132 ARG A O 1
ATOM 875 N N . VAL A 1 111 ? -28.027 -15.051 -52.369 1.00 44.45 133 VAL A N 1
ATOM 876 C CA . VAL A 1 111 ? -28.327 -15.488 -53.746 1.00 45.36 133 VAL A CA 1
ATOM 877 C C . VAL A 1 111 ? -27.777 -14.486 -54.767 1.00 48.15 133 VAL A C 1
ATOM 878 O O . VAL A 1 111 ? -28.065 -14.599 -55.958 1.00 48.62 133 VAL A O 1
ATOM 882 N N . GLY A 1 112 ? -27.005 -13.517 -54.292 1.00 42.37 134 GLY A N 1
ATOM 883 C CA . GLY A 1 112 ? -26.472 -12.442 -55.112 1.00 41.47 134 GLY A CA 1
ATOM 884 C C . GLY A 1 112 ? -27.471 -11.312 -55.173 1.00 44.10 134 GLY A C 1
ATOM 885 O O . GLY A 1 112 ? -27.706 -10.630 -54.172 1.00 43.11 134 GLY A O 1
ATOM 886 N N . LYS A 1 113 ? -28.118 -11.145 -56.325 1.00 40.75 135 LYS A N 1
ATOM 887 C CA . LYS A 1 113 ? -29.149 -10.126 -56.470 1.00 38.82 135 LYS A CA 1
ATOM 888 C C . LYS A 1 113 ? -30.420 -10.637 -55.765 1.00 41.95 135 LYS A C 1
ATOM 889 O O . LYS A 1 113 ? -30.981 -11.671 -56.139 1.00 41.11 135 LYS A O 1
ATOM 895 N N . GLN A 1 114 ? -30.831 -9.949 -54.700 1.00 37.51 136 GLN A N 1
ATOM 896 C CA . GLN A 1 114 ? -32.014 -10.349 -53.957 1.00 36.19 136 GLN A CA 1
ATOM 897 C C . GLN A 1 114 ? -33.115 -9.320 -54.145 1.00 37.67 136 GLN A C 1
ATOM 898 O O . GLN A 1 114 ? -32.970 -8.187 -53.706 1.00 34.67 136 GLN A O 1
ATOM 904 N N . GLU A 1 115 ? -34.231 -9.744 -54.752 1.00 34.45 137 GLU A N 1
ATOM 905 C CA . GLU A 1 115 ? -35.364 -8.855 -55.038 1.00 33.25 137 GLU A CA 1
ATOM 906 C C . GLU A 1 115 ? -36.179 -8.493 -53.824 1.00 35.90 137 GLU A C 1
ATOM 907 O O . GLU A 1 115 ? -36.381 -9.296 -52.915 1.00 34.57 137 GLU A O 1
ATOM 913 N N . LEU A 1 116 ? -36.673 -7.253 -53.827 1.00 31.72 138 LEU A N 1
ATOM 914 C CA . LEU A 1 116 ? -37.589 -6.703 -52.852 1.00 28.56 138 LEU A CA 1
ATOM 915 C C . LEU A 1 116 ? -38.559 -5.868 -53.690 1.00 33.20 138 LEU A C 1
ATOM 916 O O . LEU A 1 116 ? -38.106 -4.976 -54.396 1.00 33.17 138 LEU A O 1
ATOM 921 N N . SER A 1 117 ? -39.856 -6.165 -53.650 1.00 30.12 139 SER A N 1
ATOM 922 C CA . SER A 1 117 ? -40.797 -5.416 -54.479 1.00 29.05 139 SER A CA 1
ATOM 923 C C . SER A 1 117 ? -41.472 -4.304 -53.736 1.00 31.83 139 SER A C 1
ATOM 924 O O . SER A 1 117 ? -42.039 -4.519 -52.666 1.00 30.84 139 SER A O 1
ATOM 927 N N . ILE A 1 118 ? -41.477 -3.119 -54.358 1.00 29.50 140 ILE A N 1
ATOM 928 C CA . ILE A 1 118 ? -42.214 -1.933 -53.948 1.00 27.71 140 ILE A CA 1
ATOM 929 C C . ILE A 1 118 ? -43.048 -1.623 -55.184 1.00 33.86 140 ILE A C 1
ATOM 930 O O . ILE A 1 118 ? -42.587 -0.915 -56.079 1.00 32.96 140 ILE A O 1
ATOM 935 N N . GLY A 1 119 ? -44.202 -2.268 -55.297 1.00 31.70 141 GLY A N 1
ATOM 936 C CA . GLY A 1 119 ? -45.032 -2.121 -56.494 1.00 32.03 141 GLY A CA 1
ATOM 937 C C . GLY A 1 119 ? -45.968 -0.941 -56.408 1.00 35.49 141 GLY A C 1
ATOM 938 O O . GLY A 1 119 ? -45.836 -0.080 -55.524 1.00 33.81 141 GLY A O 1
ATOM 939 N N . ALA A 1 120 ? -46.938 -0.898 -57.312 1.00 32.49 142 ALA A N 1
ATOM 940 C CA . ALA A 1 120 ? -47.940 0.158 -57.289 1.00 32.58 142 ALA A CA 1
ATOM 941 C C . ALA A 1 120 ? -48.660 0.148 -55.929 1.00 36.34 142 ALA A C 1
ATOM 942 O O . ALA A 1 120 ? -48.936 -0.924 -55.379 1.00 34.12 142 ALA A O 1
ATOM 944 N N . ASN A 1 121 ? -48.854 1.342 -55.352 1.00 33.78 143 ASN A N 1
ATOM 945 C CA . ASN A 1 121 ? -49.504 1.592 -54.052 1.00 33.96 143 ASN A CA 1
ATOM 946 C C . ASN A 1 121 ? -48.635 1.199 -52.839 1.00 37.77 143 ASN A C 1
ATOM 947 O O . ASN A 1 121 ? -49.073 1.389 -51.700 1.00 38.61 143 ASN A O 1
ATOM 952 N N . CYS A 1 122 ? -47.388 0.750 -53.056 1.00 33.82 144 CYS A N 1
ATOM 953 C CA . CYS A 1 122 ? -46.479 0.368 -51.962 1.00 32.38 144 CYS A CA 1
ATOM 954 C C . CYS A 1 122 ? -45.531 1.516 -51.572 1.00 33.47 144 CYS A C 1
ATOM 955 O O . CYS A 1 122 ? -44.688 1.321 -50.695 1.00 32.49 144 CYS A O 1
ATOM 958 N N . ASP A 1 123 ? -45.607 2.665 -52.268 1.00 30.62 145 ASP A N 1
ATOM 959 C CA . ASP A 1 123 ? -44.732 3.822 -52.062 1.00 29.98 145 ASP A CA 1
ATOM 960 C C . ASP A 1 123 ? -45.183 4.625 -50.804 1.00 32.28 145 ASP A C 1
ATOM 961 O O . ASP A 1 123 ? -45.658 5.760 -50.885 1.00 31.22 145 ASP A O 1
ATOM 966 N N . ARG A 1 124 ? -45.095 3.957 -49.647 1.00 28.02 146 ARG A N 1
ATOM 967 C CA . ARG A 1 124 ? -45.375 4.519 -48.321 1.00 26.74 146 ARG A CA 1
ATOM 968 C C . ARG A 1 124 ? -44.156 4.174 -47.486 1.00 28.13 146 ARG A C 1
ATOM 969 O O . ARG A 1 124 ? -43.693 3.033 -47.539 1.00 25.29 146 ARG A O 1
ATOM 977 N N . ILE A 1 125 ? -43.620 5.133 -46.729 1.00 24.38 147 ILE A N 1
ATOM 978 C CA . ILE A 1 125 ? -42.369 4.926 -46.012 1.00 22.83 147 ILE A CA 1
ATOM 979 C C . ILE A 1 125 ? -42.453 3.740 -45.053 1.00 25.39 147 ILE A C 1
ATOM 980 O O . ILE A 1 125 ? -41.486 2.976 -44.978 1.00 24.44 147 ILE A O 1
ATOM 985 N N . ALA A 1 126 ? -43.582 3.551 -44.340 1.00 23.70 148 ALA A N 1
ATOM 986 C CA . ALA A 1 126 ? -43.646 2.433 -43.379 1.00 23.46 148 ALA A CA 1
ATOM 987 C C . ALA A 1 126 ? -43.753 1.094 -44.124 1.00 25.94 148 ALA A C 1
ATOM 988 O O . ALA A 1 126 ? -43.337 0.083 -43.590 1.00 24.60 148 ALA A O 1
ATOM 990 N N . THR A 1 127 ? -44.321 1.086 -45.335 1.00 22.99 149 THR A N 1
ATOM 991 C CA . THR A 1 127 ? -44.326 -0.159 -46.124 1.00 24.35 149 THR A CA 1
ATOM 992 C C . THR A 1 127 ? -42.875 -0.538 -46.459 1.00 28.28 149 THR A C 1
ATOM 993 O O . THR A 1 127 ? -42.480 -1.701 -46.324 1.00 27.97 149 THR A O 1
ATOM 997 N N . VAL A 1 128 ? -42.095 0.448 -46.919 1.00 24.95 150 VAL A N 1
ATOM 998 C CA . VAL A 1 128 ? -40.681 0.233 -47.247 1.00 23.93 150 VAL A CA 1
ATOM 999 C C . VAL A 1 128 ? -39.946 -0.269 -45.998 1.00 27.32 150 VAL A C 1
ATOM 1000 O O . VAL A 1 128 ? -39.206 -1.250 -46.086 1.00 25.24 150 VAL A O 1
ATOM 1004 N N . GLN A 1 129 ? -40.168 0.383 -44.837 1.00 24.58 151 GLN A N 1
ATOM 1005 C CA . GLN A 1 129 ? -39.520 -0.019 -43.588 1.00 22.83 151 GLN A CA 1
ATOM 1006 C C . GLN A 1 129 ? -39.868 -1.475 -43.232 1.00 25.51 151 GLN A C 1
ATOM 1007 O O . GLN A 1 129 ? -38.981 -2.237 -42.854 1.00 22.81 151 GLN A O 1
ATOM 1013 N N . HIS A 1 130 ? -41.150 -1.851 -43.374 1.00 24.05 152 HIS A N 1
ATOM 1014 C CA . HIS A 1 130 ? -41.673 -3.196 -43.111 1.00 24.29 152 HIS A CA 1
ATOM 1015 C C . HIS A 1 130 ? -40.977 -4.221 -44.026 1.00 28.39 152 HIS A C 1
ATOM 1016 O O . HIS A 1 130 ? -40.486 -5.239 -43.553 1.00 27.57 152 HIS A O 1
ATOM 1023 N N . GLU A 1 131 ? -40.919 -3.945 -45.329 1.00 24.89 153 GLU A N 1
ATOM 1024 C CA . GLU A 1 131 ? -40.293 -4.891 -46.264 1.00 24.67 153 GLU A CA 1
ATOM 1025 C C . GLU A 1 131 ? -38.784 -5.043 -45.995 1.00 27.19 153 GLU A C 1
ATOM 1026 O O . GLU A 1 131 ? -38.265 -6.162 -46.056 1.00 25.98 153 GLU A O 1
ATOM 1032 N N . PHE A 1 132 ? -38.105 -3.955 -45.627 1.00 24.59 154 PHE A N 1
ATOM 1033 C CA . PHE A 1 132 ? -36.686 -4.047 -45.307 1.00 23.97 154 PHE A CA 1
ATOM 1034 C C . PHE A 1 132 ? -36.464 -4.753 -43.968 1.00 26.34 154 PHE A C 1
ATOM 1035 O O . PHE A 1 132 ? -35.429 -5.382 -43.821 1.00 27.20 154 PHE A O 1
ATOM 1043 N N . LEU A 1 133 ? -37.437 -4.733 -43.033 1.00 22.38 155 LEU A N 1
ATOM 1044 C CA . LEU A 1 133 ? -37.287 -5.517 -41.796 1.00 21.45 155 LEU A CA 1
ATOM 1045 C C . LEU A 1 133 ? -37.370 -7.012 -42.138 1.00 27.64 155 LEU A C 1
ATOM 1046 O O . LEU A 1 133 ? -36.628 -7.807 -41.557 1.00 28.92 155 LEU A O 1
ATOM 1051 N N . HIS A 1 134 ? -38.233 -7.391 -43.095 1.00 24.49 156 HIS A N 1
ATOM 1052 C CA . HIS A 1 134 ? -38.227 -8.791 -43.594 1.00 23.88 156 HIS A CA 1
ATOM 1053 C C . HIS A 1 134 ? -36.840 -9.102 -44.151 1.00 32.22 156 HIS A C 1
ATOM 1054 O O . HIS A 1 134 ? -36.236 -10.111 -43.762 1.00 31.60 156 HIS A O 1
ATOM 1061 N N . ALA A 1 135 ? -36.295 -8.217 -45.022 1.00 29.60 157 ALA A N 1
ATOM 1062 C CA . ALA A 1 135 ? -34.962 -8.467 -45.622 1.00 29.95 157 ALA A CA 1
ATOM 1063 C C . ALA A 1 135 ? -33.919 -8.649 -44.542 1.00 32.90 157 ALA A C 1
ATOM 1064 O O . ALA A 1 135 ? -33.056 -9.495 -44.695 1.00 32.84 157 ALA A O 1
ATOM 1066 N N . LEU A 1 136 ? -34.036 -7.910 -43.430 1.00 28.74 158 LEU A N 1
ATOM 1067 C CA . LEU A 1 136 ? -33.086 -7.983 -42.319 1.00 28.68 158 LEU A CA 1
ATOM 1068 C C . LEU A 1 136 ? -33.239 -9.263 -41.465 1.00 33.11 158 LEU A C 1
ATOM 1069 O O . LEU A 1 136 ? -32.325 -9.567 -40.696 1.00 32.34 158 LEU A O 1
ATOM 1074 N N . GLY A 1 137 ? -34.337 -10.007 -41.646 1.00 31.46 159 GLY A N 1
ATOM 1075 C CA . GLY A 1 137 ? -34.590 -11.291 -40.988 1.00 31.45 159 GLY A CA 1
ATOM 1076 C C . GLY A 1 137 ? -35.755 -11.360 -40.006 1.00 33.39 159 GLY A C 1
ATOM 1077 O O . GLY A 1 137 ? -35.808 -12.275 -39.176 1.00 34.54 159 GLY A O 1
ATOM 1078 N N . PHE A 1 138 ? -36.709 -10.438 -40.098 1.00 25.51 160 PHE A N 1
ATOM 1079 C CA . PHE A 1 138 ? -37.847 -10.406 -39.159 1.00 24.94 160 PHE A CA 1
ATOM 1080 C C . PHE A 1 138 ? -39.126 -10.933 -39.804 1.00 30.06 160 PHE A C 1
ATOM 1081 O O . PHE A 1 138 ? -39.341 -10.714 -40.991 1.00 30.00 160 PHE A O 1
ATOM 1089 N N . TRP A 1 139 ? -39.964 -11.643 -39.019 1.00 25.97 161 TRP A N 1
ATOM 1090 C CA . TRP A 1 139 ? -41.236 -12.206 -39.489 1.00 28.34 161 TRP A CA 1
ATOM 1091 C C . TRP A 1 139 ? -42.344 -11.266 -39.038 1.00 32.83 161 TRP A C 1
ATOM 1092 O O . TRP A 1 139 ? -42.045 -10.114 -38.734 1.00 34.67 161 TRP A O 1
ATOM 1103 N N . HIS A 1 140 ? -43.606 -11.717 -39.004 1.00 26.07 162 HIS A N 1
ATOM 1104 C CA . HIS A 1 140 ? -44.658 -10.844 -38.475 1.00 24.93 162 HIS A CA 1
ATOM 1105 C C . HIS A 1 140 ? -44.848 -11.074 -36.985 1.00 29.26 162 HIS A C 1
ATOM 1106 O O . HIS A 1 140 ? -44.409 -12.102 -36.465 1.00 30.49 162 HIS A O 1
ATOM 1113 N N . GLU A 1 141 ? -45.460 -10.116 -36.299 1.00 24.85 163 GLU A N 1
ATOM 1114 C CA . GLU A 1 141 ? -45.653 -10.222 -34.846 1.00 24.62 163 GLU A CA 1
ATOM 1115 C C . GLU A 1 141 ? -46.805 -11.156 -34.455 1.00 27.99 163 GLU A C 1
ATOM 1116 O O . GLU A 1 141 ? -46.661 -11.883 -33.496 1.00 27.65 163 GLU A O 1
ATOM 1122 N N . GLN A 1 142 ? -47.949 -11.129 -35.163 1.00 25.59 164 GLN A N 1
ATOM 1123 C CA . GLN A 1 142 ? -49.135 -11.885 -34.722 1.00 26.71 164 GLN A CA 1
ATOM 1124 C C . GLN A 1 142 ? -49.020 -13.403 -34.885 1.00 31.82 164 GLN A C 1
ATOM 1125 O O . GLN A 1 142 ? -49.962 -14.106 -34.544 1.00 33.17 164 GLN A O 1
ATOM 1131 N N . SER A 1 143 ? -47.911 -13.899 -35.440 1.00 28.10 165 SER A N 1
ATOM 1132 C CA . SER A 1 143 ? -47.673 -15.314 -35.651 1.00 29.86 165 SER A CA 1
ATOM 1133 C C . SER A 1 143 ? -46.877 -15.955 -34.509 1.00 33.32 165 SER A C 1
ATOM 1134 O O . SER A 1 143 ? -46.651 -17.170 -34.514 1.00 34.87 165 SER A O 1
ATOM 1137 N N . ARG A 1 144 ? -46.481 -15.165 -33.507 1.00 29.40 166 ARG A N 1
ATOM 1138 C CA . ARG A 1 144 ? -45.759 -15.682 -32.342 1.00 28.51 166 ARG A CA 1
ATOM 1139 C C . ARG A 1 144 ? -46.504 -16.868 -31.775 1.00 33.95 166 ARG A C 1
ATOM 1140 O O . ARG A 1 144 ? -47.736 -16.892 -31.862 1.00 35.25 166 ARG A O 1
ATOM 1148 N N . SER A 1 145 ? -45.798 -17.847 -31.185 1.00 32.29 167 SER A N 1
ATOM 1149 C CA . SER A 1 145 ? -46.476 -19.042 -30.660 1.00 35.40 167 SER A CA 1
ATOM 1150 C C . SER A 1 145 ? -47.405 -18.733 -29.454 1.00 38.73 167 SER A C 1
ATOM 1151 O O . SER A 1 145 ? -48.363 -19.474 -29.234 1.00 40.70 167 SER A O 1
ATOM 1154 N N . ASP A 1 146 ? -47.204 -17.590 -28.789 1.00 31.62 168 ASP A N 1
ATOM 1155 C CA . ASP A 1 146 ? -48.024 -17.179 -27.639 1.00 30.84 168 ASP A CA 1
ATOM 1156 C C . ASP A 1 146 ? -49.064 -16.128 -28.027 1.00 31.11 168 ASP A C 1
ATOM 1157 O O . ASP A 1 146 ? -49.665 -15.542 -27.133 1.00 29.90 168 ASP A O 1
ATOM 1162 N N . ARG A 1 147 ? -49.262 -15.863 -29.337 1.00 25.01 169 ARG A N 1
ATOM 1163 C CA . ARG A 1 147 ? -50.133 -14.780 -29.817 1.00 24.71 169 ARG A CA 1
ATOM 1164 C C . ARG A 1 147 ? -51.595 -14.876 -29.302 1.00 31.45 169 ARG A C 1
ATOM 1165 O O . ARG A 1 147 ? -52.206 -13.830 -29.061 1.00 31.47 169 ARG A O 1
ATOM 1173 N N . ASP A 1 148 ? -52.133 -16.104 -29.084 1.00 27.20 170 ASP A N 1
ATOM 1174 C CA . ASP A 1 148 ? -53.513 -16.264 -28.596 1.00 27.22 170 ASP A CA 1
ATOM 1175 C C . ASP A 1 148 ? -53.690 -15.755 -27.172 1.00 30.08 170 ASP A C 1
ATOM 1176 O O . ASP A 1 148 ? -54.827 -15.581 -26.732 1.00 28.74 170 ASP A O 1
ATOM 1181 N N . ASP A 1 149 ? -52.571 -15.484 -26.455 1.00 25.97 171 ASP A N 1
ATOM 1182 C CA . ASP A 1 149 ? -52.634 -14.893 -25.110 1.00 26.48 171 ASP A CA 1
ATOM 1183 C C . ASP A 1 149 ? -52.820 -13.379 -25.191 1.00 29.13 171 ASP A C 1
ATOM 1184 O O . ASP A 1 149 ? -53.155 -12.742 -24.181 1.00 28.14 171 ASP A O 1
ATOM 1189 N N . TYR A 1 150 ? -52.600 -12.802 -26.383 1.00 23.72 172 TYR A N 1
ATOM 1190 C CA . TYR A 1 150 ? -52.656 -11.347 -26.561 1.00 23.58 172 TYR A CA 1
ATOM 1191 C C . TYR A 1 150 ? -53.725 -10.912 -27.532 1.00 29.09 172 TYR A C 1
ATOM 1192 O O . TYR A 1 150 ? -54.217 -9.806 -27.401 1.00 27.50 172 TYR A O 1
ATOM 1201 N N . VAL A 1 151 ? -54.059 -11.741 -28.511 1.00 27.75 173 VAL A N 1
ATOM 1202 C CA . VAL A 1 151 ? -55.113 -11.397 -29.476 1.00 27.51 173 VAL A CA 1
ATOM 1203 C C . VAL A 1 151 ? -56.032 -12.590 -29.634 1.00 33.90 173 VAL A C 1
ATOM 1204 O O . VAL A 1 151 ? -55.647 -13.724 -29.329 1.00 33.10 173 VAL A O 1
ATOM 1208 N N . ARG A 1 152 ? -57.235 -12.340 -30.138 1.00 32.07 174 ARG A N 1
ATOM 1209 C CA . ARG A 1 152 ? -58.187 -13.390 -30.446 1.00 34.85 174 ARG A CA 1
ATOM 1210 C C . ARG A 1 152 ? -58.448 -13.348 -31.951 1.00 35.60 174 ARG A C 1
ATOM 1211 O O . ARG A 1 152 ? -58.684 -12.275 -32.503 1.00 34.74 174 ARG A O 1
ATOM 1219 N N . ILE A 1 153 ? -58.301 -14.480 -32.621 1.00 33.20 175 ILE A N 1
ATOM 1220 C CA . ILE A 1 153 ? -58.575 -14.572 -34.047 1.00 33.13 175 ILE A CA 1
ATOM 1221 C C . ILE A 1 153 ? -60.060 -14.948 -34.186 1.00 39.52 175 ILE A C 1
ATOM 1222 O O . ILE A 1 153 ? -60.506 -15.954 -33.611 1.00 39.92 175 ILE A O 1
ATOM 1227 N N . MET A 1 154 ? -60.821 -14.112 -34.913 1.00 36.08 176 MET A N 1
ATOM 1228 C CA . MET A 1 154 ? -62.255 -14.319 -35.167 1.00 37.67 176 MET A CA 1
ATOM 1229 C C . MET A 1 154 ? -62.347 -15.080 -36.476 1.00 44.55 176 MET A C 1
ATOM 1230 O O . MET A 1 154 ? -62.529 -14.473 -37.530 1.00 46.27 176 MET A O 1
ATOM 1235 N N . TRP A 1 155 ? -62.140 -16.399 -36.418 1.00 42.13 177 TRP A N 1
ATOM 1236 C CA . TRP A 1 155 ? -62.078 -17.301 -37.580 1.00 43.29 177 TRP A CA 1
ATOM 1237 C C . TRP A 1 155 ? -63.282 -17.194 -38.518 1.00 50.62 177 TRP A C 1
ATOM 1238 O O . TRP A 1 155 ? -63.079 -17.224 -39.742 1.00 51.07 177 TRP A O 1
ATOM 1249 N N . ASP A 1 156 ? -64.497 -16.997 -37.970 1.00 48.51 178 ASP A N 1
ATOM 1250 C CA . ASP A 1 156 ? -65.713 -16.897 -38.782 1.00 50.78 178 ASP A CA 1
ATOM 1251 C C . ASP A 1 156 ? -65.804 -15.632 -39.640 1.00 51.32 178 ASP A C 1
ATOM 1252 O O . ASP A 1 156 ? -66.628 -15.586 -40.554 1.00 51.21 178 ASP A O 1
ATOM 1257 N N . ARG A 1 157 ? -64.964 -14.624 -39.356 1.00 45.00 179 ARG A N 1
ATOM 1258 C CA . ARG A 1 157 ? -64.918 -13.334 -40.057 1.00 42.86 179 ARG A CA 1
ATOM 1259 C C . ARG A 1 157 ? -63.840 -13.273 -41.139 1.00 46.02 179 ARG A C 1
ATOM 1260 O O . ARG A 1 157 ? -63.784 -12.295 -41.894 1.00 44.80 179 ARG A O 1
ATOM 1268 N N . ILE A 1 158 ? -62.998 -14.316 -41.233 1.00 41.63 180 ILE A N 1
ATOM 1269 C CA . ILE A 1 158 ? -61.942 -14.370 -42.242 1.00 39.81 180 ILE A CA 1
ATOM 1270 C C . ILE A 1 158 ? -62.562 -14.863 -43.541 1.00 46.40 180 ILE A C 1
ATOM 1271 O O . ILE A 1 158 ? -63.376 -15.794 -43.512 1.00 47.91 180 ILE A O 1
ATOM 1276 N N . LEU A 1 159 ? -62.193 -14.219 -44.675 1.00 43.64 181 LEU A N 1
ATOM 1277 C CA . LEU A 1 159 ? -62.583 -14.621 -46.033 1.00 45.23 181 LEU A CA 1
ATOM 1278 C C . LEU A 1 159 ? -62.198 -16.085 -46.244 1.00 50.26 181 LEU A C 1
ATOM 1279 O O . LEU A 1 159 ? -61.093 -16.493 -45.863 1.00 48.76 181 LEU A O 1
ATOM 1284 N N . SER A 1 160 ? -63.106 -16.874 -46.817 1.00 49.08 182 SER A N 1
ATOM 1285 C CA . SER A 1 160 ? -62.896 -18.292 -47.126 1.00 50.96 182 SER A CA 1
ATOM 1286 C C . SER A 1 160 ? -61.593 -18.473 -47.911 1.00 54.47 182 SER A C 1
ATOM 1287 O O . SER A 1 160 ? -61.309 -17.699 -48.834 1.00 52.76 182 SER A O 1
ATOM 1290 N N . GLY A 1 161 ? -60.782 -19.430 -47.488 1.00 51.54 183 GLY A N 1
ATOM 1291 C CA . GLY A 1 161 ? -59.509 -19.694 -48.148 1.00 51.10 183 GLY A CA 1
ATOM 1292 C C . GLY A 1 161 ? -58.361 -18.802 -47.714 1.00 53.89 183 GLY A C 1
ATOM 1293 O O . GLY A 1 161 ? -57.258 -18.955 -48.242 1.00 53.18 183 GLY A O 1
ATOM 1294 N N . ARG A 1 162 ? -58.584 -17.860 -46.754 1.00 48.88 184 ARG A N 1
ATOM 1295 C CA . ARG A 1 162 ? -57.510 -16.979 -46.251 1.00 46.35 184 ARG A CA 1
ATOM 1296 C C . ARG A 1 162 ? -57.168 -17.284 -44.783 1.00 46.69 184 ARG A C 1
ATOM 1297 O O . ARG A 1 162 ? -56.320 -16.601 -44.214 1.00 42.22 184 ARG A O 1
ATOM 1305 N N . GLU A 1 163 ? -57.765 -18.355 -44.209 1.00 44.22 185 GLU A N 1
ATOM 1306 C CA . GLU A 1 163 ? -57.567 -18.770 -42.812 1.00 44.04 185 GLU A CA 1
ATOM 1307 C C . GLU A 1 163 ? -56.116 -19.187 -42.533 1.00 45.28 185 GLU A C 1
ATOM 1308 O O . GLU A 1 163 ? -55.636 -18.938 -41.432 1.00 43.33 185 GLU A O 1
ATOM 1314 N N . HIS A 1 164 ? -55.419 -19.797 -43.525 1.00 42.37 186 HIS A N 1
ATOM 1315 C CA . HIS A 1 164 ? -54.009 -20.254 -43.423 1.00 42.09 186 HIS A CA 1
ATOM 1316 C C . HIS A 1 164 ? -53.004 -19.109 -43.127 1.00 41.39 186 HIS A C 1
ATOM 1317 O O . HIS A 1 164 ? -51.914 -19.374 -42.613 1.00 40.19 186 HIS A O 1
ATOM 1324 N N . ASN A 1 165 ? -53.353 -17.849 -43.458 1.00 37.25 187 ASN A N 1
ATOM 1325 C CA . ASN A 1 165 ? -52.499 -16.670 -43.160 1.00 35.19 187 ASN A CA 1
ATOM 1326 C C . ASN A 1 165 ? -52.387 -16.415 -41.661 1.00 39.05 187 ASN A C 1
ATOM 1327 O O . ASN A 1 165 ? -51.569 -15.574 -41.215 1.00 39.41 187 ASN A O 1
ATOM 1332 N N . PHE A 1 166 ? -53.213 -17.113 -40.870 1.00 34.67 188 PHE A N 1
ATOM 1333 C CA . PHE A 1 166 ? -53.238 -16.927 -39.403 1.00 33.93 188 PHE A CA 1
ATOM 1334 C C . PHE A 1 166 ? -52.652 -18.161 -38.689 1.00 41.26 188 PHE A C 1
ATOM 1335 O O . PHE A 1 166 ? -52.788 -18.320 -37.478 1.00 40.57 188 PHE A O 1
ATOM 1343 N N . ASN A 1 167 ? -51.991 -19.045 -39.440 1.00 40.65 189 ASN A N 1
ATOM 1344 C CA . ASN A 1 167 ? -51.374 -20.225 -38.823 1.00 41.25 189 ASN A CA 1
ATOM 1345 C C . ASN A 1 167 ? -50.172 -19.833 -37.971 1.00 45.58 189 ASN A C 1
ATOM 1346 O O . ASN A 1 167 ? -49.448 -18.891 -38.308 1.00 42.27 189 ASN A O 1
ATOM 1351 N N . THR A 1 168 ? -49.969 -20.556 -36.863 1.00 45.77 190 THR A N 1
ATOM 1352 C CA . THR A 1 168 ? -48.813 -20.388 -35.988 1.00 46.55 190 THR A CA 1
ATOM 1353 C C . THR A 1 168 ? -47.977 -21.653 -36.073 1.00 55.82 190 THR A C 1
ATOM 1354 O O . THR A 1 168 ? -48.500 -22.723 -36.431 1.00 56.26 190 THR A O 1
ATOM 1358 N N . TYR A 1 169 ? -46.684 -21.535 -35.753 1.00 55.90 191 TYR A N 1
ATOM 1359 C CA . TYR A 1 169 ? -45.751 -22.665 -35.797 1.00 59.30 191 TYR A CA 1
ATOM 1360 C C . TYR A 1 169 ? -45.007 -22.770 -34.439 1.00 68.68 191 TYR A C 1
ATOM 1361 O O . TYR A 1 169 ? -45.322 -21.995 -33.530 1.00 67.91 191 TYR A O 1
ATOM 1370 N N . SER A 1 170 ? -44.114 -23.770 -34.260 1.00 68.88 192 SER A N 1
ATOM 1371 C CA . SER A 1 170 ? -43.399 -23.928 -32.985 1.00 69.86 192 SER A CA 1
ATOM 1372 C C . SER A 1 170 ? -42.052 -23.196 -33.020 1.00 74.88 192 SER A C 1
ATOM 1373 O O . SER A 1 170 ? -41.255 -23.420 -33.937 1.00 74.95 192 SER A O 1
ATOM 1376 N N . ASP A 1 171 ? -41.810 -22.302 -32.032 1.00 71.31 193 ASP A N 1
ATOM 1377 C CA . ASP A 1 171 ? -40.554 -21.545 -31.931 1.00 96.94 193 ASP A CA 1
ATOM 1378 C C . ASP A 1 171 ? -40.234 -21.199 -30.476 1.00 121.09 193 ASP A C 1
ATOM 1379 O O . ASP A 1 171 ? -41.091 -20.698 -29.753 1.00 83.35 193 ASP A O 1
ATOM 1384 N N . ASN A 1 178 ? -36.730 -12.171 -23.568 1.00 52.37 200 ASN A N 1
ATOM 1385 C CA . ASN A 1 178 ? -37.644 -12.066 -24.706 1.00 51.10 200 ASN A CA 1
ATOM 1386 C C . ASN A 1 178 ? -38.486 -10.798 -24.553 1.00 49.39 200 ASN A C 1
ATOM 1387 O O . ASN A 1 178 ? -38.890 -10.417 -23.447 1.00 50.82 200 ASN A O 1
ATOM 1392 N N . VAL A 1 179 ? -38.754 -10.159 -25.670 1.00 38.32 201 VAL A N 1
ATOM 1393 C CA . VAL A 1 179 ? -39.468 -8.897 -25.713 1.00 34.17 201 VAL A CA 1
ATOM 1394 C C . VAL A 1 179 ? -40.987 -9.167 -25.619 1.00 30.96 201 VAL A C 1
ATOM 1395 O O . VAL A 1 179 ? -41.461 -10.091 -26.287 1.00 30.86 201 VAL A O 1
ATOM 1399 N N . PRO A 1 180 ? -41.751 -8.397 -24.802 1.00 25.11 202 PRO A N 1
ATOM 1400 C CA . PRO A 1 180 ? -43.205 -8.630 -24.720 1.00 24.07 202 PRO A CA 1
ATOM 1401 C C . PRO A 1 180 ? -43.888 -8.489 -26.095 1.00 27.69 202 PRO A C 1
ATOM 1402 O O . PRO A 1 180 ? -43.392 -7.767 -26.980 1.00 25.74 202 PRO A O 1
ATOM 1406 N N . TYR A 1 181 ? -45.017 -9.201 -26.277 1.00 22.83 203 TYR A N 1
ATOM 1407 C CA . TYR A 1 181 ? -45.826 -9.118 -27.492 1.00 22.07 203 TYR A CA 1
ATOM 1408 C C . TYR A 1 181 ? -45.990 -7.663 -27.852 1.00 24.84 203 TYR A C 1
ATOM 1409 O O . TYR A 1 181 ? -46.369 -6.874 -27.006 1.00 23.60 203 TYR A O 1
ATOM 1418 N N . ASP A 1 182 ? -45.693 -7.283 -29.084 1.00 23.44 204 ASP A N 1
ATOM 1419 C CA . ASP A 1 182 ? -45.713 -5.870 -29.468 1.00 22.54 204 ASP A CA 1
ATOM 1420 C C . ASP A 1 182 ? -46.895 -5.524 -30.330 1.00 24.03 204 ASP A C 1
ATOM 1421 O O . ASP A 1 182 ? -46.806 -5.624 -31.541 1.00 23.33 204 ASP A O 1
ATOM 1426 N N . TYR A 1 183 ? -47.961 -4.995 -29.717 1.00 21.55 205 TYR A N 1
ATOM 1427 C CA . TYR A 1 183 ? -49.140 -4.560 -30.466 1.00 22.88 205 TYR A CA 1
ATOM 1428 C C . TYR A 1 183 ? -48.854 -3.449 -31.479 1.00 25.48 205 TYR A C 1
ATOM 1429 O O . TYR A 1 183 ? -49.574 -3.313 -32.451 1.00 26.56 205 TYR A O 1
ATOM 1438 N N . THR A 1 184 ? -47.837 -2.624 -31.198 1.00 23.42 206 THR A N 1
ATOM 1439 C CA . THR A 1 184 ? -47.475 -1.419 -31.965 1.00 22.45 206 THR A CA 1
ATOM 1440 C C . THR A 1 184 ? -46.462 -1.753 -33.065 1.00 23.27 206 THR A C 1
ATOM 1441 O O . THR A 1 184 ? -46.063 -0.854 -33.793 1.00 22.76 206 THR A O 1
ATOM 1445 N N . SER A 1 185 ? -46.051 -3.039 -33.201 1.00 19.98 207 SER A N 1
ATOM 1446 C CA . SER A 1 185 ? -45.068 -3.392 -34.212 1.00 19.63 207 SER A CA 1
ATOM 1447 C C . SER A 1 185 ? -45.520 -2.983 -35.611 1.00 23.05 207 SER A C 1
ATOM 1448 O O . SER A 1 185 ? -46.673 -3.215 -36.001 1.00 23.95 207 SER A O 1
ATOM 1451 N N . VAL A 1 186 ? -44.558 -2.514 -36.427 1.00 20.30 208 VAL A N 1
ATOM 1452 C CA . VAL A 1 186 ? -44.880 -2.195 -37.819 1.00 20.05 208 VAL A CA 1
ATOM 1453 C C . VAL A 1 186 ? -45.056 -3.512 -38.581 1.00 24.82 208 VAL A C 1
ATOM 1454 O O . VAL A 1 186 ? -45.505 -3.506 -39.721 1.00 24.63 208 VAL A O 1
ATOM 1458 N N . MET A 1 187 ? -44.767 -4.646 -37.904 1.00 20.91 209 MET A N 1
ATOM 1459 C CA . MET A 1 187 ? -44.829 -6.000 -38.497 1.00 21.24 209 MET A CA 1
ATOM 1460 C C . MET A 1 187 ? -46.100 -6.739 -38.058 1.00 29.19 209 MET A C 1
ATOM 1461 O O . MET A 1 187 ? -46.187 -7.944 -38.267 1.00 31.06 209 MET A O 1
ATOM 1466 N N . HIS A 1 188 ? -47.073 -6.043 -37.451 1.00 24.27 210 HIS A N 1
ATOM 1467 C CA . HIS A 1 188 ? -48.309 -6.674 -36.990 1.00 22.87 210 HIS A CA 1
ATOM 1468 C C . HIS A 1 188 ? -49.441 -6.424 -37.968 1.00 29.01 210 HIS A C 1
ATOM 1469 O O . HIS A 1 188 ? -49.617 -5.287 -38.385 1.00 27.71 210 HIS A O 1
ATOM 1476 N N . TYR A 1 189 ? -50.258 -7.450 -38.272 1.00 25.80 211 TYR A N 1
ATOM 1477 C CA . TYR A 1 189 ? -51.487 -7.268 -39.073 1.00 26.30 211 TYR A CA 1
ATOM 1478 C C . TYR A 1 189 ? -52.445 -6.235 -38.434 1.00 30.37 211 TYR A C 1
ATOM 1479 O O . TYR A 1 189 ? -52.487 -6.136 -37.210 1.00 28.79 211 TYR A O 1
ATOM 1488 N N . SER A 1 190 ? -53.315 -5.578 -39.230 1.00 29.05 212 SER A N 1
ATOM 1489 C CA . SER A 1 190 ? -54.335 -4.708 -38.674 1.00 30.35 212 SER A CA 1
ATOM 1490 C C . SER A 1 190 ? -55.512 -5.568 -38.214 1.00 33.27 212 SER A C 1
ATOM 1491 O O . SER A 1 190 ? -55.562 -6.761 -38.550 1.00 33.16 212 SER A O 1
ATOM 1494 N N . LYS A 1 191 ? -56.447 -4.978 -37.440 1.00 28.94 213 LYS A N 1
ATOM 1495 C CA . LYS A 1 191 ? -57.633 -5.686 -36.975 1.00 30.53 213 LYS A CA 1
ATOM 1496 C C . LYS A 1 191 ? -58.545 -6.127 -38.152 1.00 36.35 213 LYS A C 1
ATOM 1497 O O . LYS A 1 191 ? -59.390 -6.996 -37.964 1.00 37.76 213 LYS A O 1
ATOM 1503 N N . THR A 1 192 ? -58.354 -5.540 -39.340 1.00 33.94 214 THR A N 1
ATOM 1504 C CA . THR A 1 192 ? -59.188 -5.822 -40.526 1.00 37.12 214 THR A CA 1
ATOM 1505 C C . THR A 1 192 ? -58.559 -6.853 -41.476 1.00 39.89 214 THR A C 1
ATOM 1506 O O . THR A 1 192 ? -59.172 -7.159 -42.498 1.00 41.71 214 THR A O 1
ATOM 1510 N N . ALA A 1 193 ? -57.347 -7.380 -41.161 1.00 35.06 215 ALA A N 1
ATOM 1511 C CA . ALA A 1 193 ? -56.602 -8.347 -42.005 1.00 34.54 215 ALA A CA 1
ATOM 1512 C C . ALA A 1 193 ? -57.487 -9.488 -42.489 1.00 38.16 215 ALA A C 1
ATOM 1513 O O . ALA A 1 193 ? -58.066 -10.210 -41.667 1.00 38.89 215 ALA A O 1
ATOM 1515 N N . PHE A 1 194 ? -57.643 -9.598 -43.824 1.00 34.98 216 PHE A N 1
ATOM 1516 C CA . PHE A 1 194 ? -58.413 -10.646 -44.522 1.00 36.27 216 PHE A CA 1
ATOM 1517 C C . PHE A 1 194 ? -59.888 -10.755 -44.060 1.00 41.38 216 PHE A C 1
ATOM 1518 O O . PHE A 1 194 ? -60.488 -11.831 -44.159 1.00 43.79 216 PHE A O 1
ATOM 1526 N N . GLN A 1 195 ? -60.487 -9.638 -43.609 1.00 37.94 217 GLN A N 1
ATOM 1527 C CA . GLN A 1 195 ? -61.869 -9.628 -43.134 1.00 37.84 217 GLN A CA 1
ATOM 1528 C C . GLN A 1 195 ? -62.860 -9.764 -44.257 1.00 43.60 217 GLN A C 1
ATOM 1529 O O . GLN A 1 195 ? -62.618 -9.345 -45.395 1.00 42.61 217 GLN A O 1
ATOM 1535 N N . ASN A 1 196 ? -63.954 -10.410 -43.910 1.00 41.37 218 ASN A N 1
ATOM 1536 C CA . ASN A 1 196 ? -65.122 -10.572 -44.739 1.00 42.91 218 ASN A CA 1
ATOM 1537 C C . ASN A 1 196 ? -66.176 -9.832 -43.960 1.00 52.65 218 ASN A C 1
ATOM 1538 O O . ASN A 1 196 ? -66.564 -10.287 -42.879 1.00 54.34 218 ASN A O 1
ATOM 1543 N N . GLY A 1 197 ? -66.498 -8.626 -44.414 1.00 51.15 219 GLY A N 1
ATOM 1544 C CA . GLY A 1 197 ? -67.469 -7.776 -43.737 1.00 52.28 219 GLY A CA 1
ATOM 1545 C C . GLY A 1 197 ? -66.865 -6.560 -43.067 1.00 55.43 219 GLY A C 1
ATOM 1546 O O . GLY A 1 197 ? -65.756 -6.130 -43.414 1.00 54.27 219 GLY A O 1
ATOM 1547 N N . THR A 1 198 ? -67.600 -5.994 -42.114 1.00 52.66 220 THR A N 1
ATOM 1548 C CA . THR A 1 198 ? -67.191 -4.778 -41.397 1.00 52.38 220 THR A CA 1
ATOM 1549 C C . THR A 1 198 ? -66.625 -5.084 -39.979 1.00 53.20 220 THR A C 1
ATOM 1550 O O . THR A 1 198 ? -66.198 -4.156 -39.283 1.00 53.48 220 THR A O 1
ATOM 1554 N N . GLU A 1 199 ? -66.624 -6.362 -39.567 1.00 47.66 221 GLU A N 1
ATOM 1555 C CA . GLU A 1 199 ? -66.181 -6.774 -38.234 1.00 46.26 221 GLU A CA 1
ATOM 1556 C C . GLU A 1 199 ? -64.704 -7.213 -38.234 1.00 43.66 221 GLU A C 1
ATOM 1557 O O . GLU A 1 199 ? -64.257 -7.851 -39.186 1.00 41.56 221 GLU A O 1
ATOM 1563 N N . PRO A 1 200 ? -63.934 -6.871 -37.179 1.00 38.26 222 PRO A N 1
ATOM 1564 C CA . PRO A 1 200 ? -62.496 -7.221 -37.177 1.00 36.38 222 PRO A CA 1
ATOM 1565 C C . PRO A 1 200 ? -62.208 -8.710 -37.034 1.00 41.07 222 PRO A C 1
ATOM 1566 O O . PRO A 1 200 ? -62.939 -9.415 -36.327 1.00 42.09 222 PRO A O 1
ATOM 1570 N N . THR A 1 201 ? -61.156 -9.193 -37.719 1.00 35.11 223 THR A N 1
ATOM 1571 C CA . THR A 1 201 ? -60.700 -10.599 -37.625 1.00 34.06 223 THR A CA 1
ATOM 1572 C C . THR A 1 201 ? -59.699 -10.784 -36.461 1.00 36.36 223 THR A C 1
ATOM 1573 O O . THR A 1 201 ? -59.483 -11.907 -36.006 1.00 35.79 223 THR A O 1
ATOM 1577 N N . ILE A 1 202 ? -59.074 -9.682 -35.992 1.00 30.54 224 ILE A N 1
ATOM 1578 C CA . ILE A 1 202 ? -58.163 -9.753 -34.851 1.00 28.77 224 ILE A CA 1
ATOM 1579 C C . ILE A 1 202 ? -58.623 -8.776 -33.778 1.00 32.88 224 ILE A C 1
ATOM 1580 O O . ILE A 1 202 ? -58.662 -7.569 -34.024 1.00 31.98 224 ILE A O 1
ATOM 1585 N N . VAL A 1 203 ? -58.949 -9.299 -32.586 1.00 29.74 225 VAL A N 1
ATOM 1586 C CA . VAL A 1 203 ? -59.406 -8.494 -31.451 1.00 29.75 225 VAL A CA 1
ATOM 1587 C C . VAL A 1 203 ? -58.346 -8.572 -30.360 1.00 31.88 225 VAL A C 1
ATOM 1588 O O . VAL A 1 203 ? -58.118 -9.654 -29.817 1.00 31.59 225 VAL A O 1
ATOM 1592 N N . THR A 1 204 ? -57.740 -7.436 -29.994 1.00 27.95 226 THR A N 1
ATOM 1593 C CA . THR A 1 204 ? -56.725 -7.462 -28.928 1.00 27.12 226 THR A CA 1
ATOM 1594 C C . THR A 1 204 ? -57.445 -7.752 -27.604 1.00 33.24 226 THR A C 1
ATOM 1595 O O . THR A 1 204 ? -58.517 -7.178 -27.372 1.00 33.72 226 THR A O 1
ATOM 1599 N N . ARG A 1 205 ? -56.879 -8.651 -26.744 1.00 31.04 227 ARG A N 1
ATOM 1600 C CA . ARG A 1 205 ? -57.469 -9.017 -25.442 1.00 31.19 227 ARG A CA 1
ATOM 1601 C C . ARG A 1 205 ? -57.420 -7.801 -24.495 1.00 37.77 227 ARG A C 1
ATOM 1602 O O . ARG A 1 205 ? -58.303 -7.670 -23.651 1.00 40.88 227 ARG A O 1
ATOM 1610 N N . ILE A 1 206 ? -56.447 -6.871 -24.691 1.00 31.27 228 ILE A N 1
ATOM 1611 C CA . ILE A 1 206 ? -56.389 -5.578 -23.964 1.00 30.76 228 ILE A CA 1
ATOM 1612 C C . ILE A 1 206 ? -57.115 -4.594 -24.911 1.00 36.39 228 ILE A C 1
ATOM 1613 O O . ILE A 1 206 ? -56.603 -4.361 -26.008 1.00 34.90 228 ILE A O 1
ATOM 1618 N N . SER A 1 207 ? -58.326 -4.093 -24.532 1.00 35.10 229 SER A N 1
ATOM 1619 C CA . SER A 1 207 ? -59.209 -3.256 -25.377 1.00 36.73 229 SER A CA 1
ATOM 1620 C C . SER A 1 207 ? -58.536 -1.974 -25.895 1.00 39.50 229 SER A C 1
ATOM 1621 O O . SER A 1 207 ? -58.842 -1.549 -27.008 1.00 39.61 229 SER A O 1
ATOM 1624 N N . ASP A 1 208 ? -57.567 -1.414 -25.126 1.00 35.95 230 ASP A N 1
ATOM 1625 C CA . ASP A 1 208 ? -56.778 -0.210 -25.443 1.00 35.53 230 ASP A CA 1
ATOM 1626 C C . ASP A 1 208 ? -56.014 -0.296 -26.777 1.00 36.65 230 ASP A C 1
ATOM 1627 O O . ASP A 1 208 ? -55.683 0.734 -27.372 1.00 34.30 230 ASP A O 1
ATOM 1632 N N . PHE A 1 209 ? -55.682 -1.519 -27.208 1.00 31.72 231 PHE A N 1
ATOM 1633 C CA . PHE A 1 209 ? -54.895 -1.746 -28.413 1.00 28.84 231 PHE A CA 1
ATOM 1634 C C . PHE A 1 209 ? -55.738 -2.194 -29.608 1.00 31.85 231 PHE A C 1
ATOM 1635 O O . PHE A 1 209 ? -55.177 -2.453 -30.667 1.00 29.22 231 PHE A O 1
ATOM 1643 N N . GLU A 1 210 ? -57.075 -2.246 -29.474 1.00 30.88 232 GLU A N 1
ATOM 1644 C CA . GLU A 1 210 ? -57.927 -2.704 -30.583 1.00 31.58 232 GLU A CA 1
ATOM 1645 C C . GLU A 1 210 ? -57.635 -1.960 -31.879 1.00 34.02 232 GLU A C 1
ATOM 1646 O O . GLU A 1 210 ? -57.530 -2.587 -32.938 1.00 33.65 232 GLU A O 1
ATOM 1652 N N . ASP A 1 211 ? -57.452 -0.627 -31.802 1.00 31.67 233 ASP A N 1
ATOM 1653 C CA . ASP A 1 211 ? -57.191 0.194 -32.997 1.00 32.15 233 ASP A CA 1
ATOM 1654 C C . ASP A 1 211 ? -55.698 0.569 -33.129 1.00 33.32 233 ASP A C 1
ATOM 1655 O O . ASP A 1 211 ? -55.326 1.336 -34.013 1.00 32.60 233 ASP A O 1
ATOM 1660 N N . VAL A 1 212 ? -54.849 0.026 -32.262 1.00 28.81 234 VAL A N 1
ATOM 1661 C CA . VAL A 1 212 ? -53.416 0.291 -32.333 1.00 25.99 234 VAL A CA 1
ATOM 1662 C C . VAL A 1 212 ? -52.782 -0.701 -33.294 1.00 28.52 234 VAL A C 1
ATOM 1663 O O . VAL A 1 212 ? -51.884 -0.333 -34.054 1.00 28.27 234 VAL A O 1
ATOM 1667 N N . ILE A 1 213 ? -53.189 -1.986 -33.240 1.00 24.23 235 ILE A N 1
ATOM 1668 C CA . ILE A 1 213 ? -52.563 -3.002 -34.096 1.00 21.29 235 ILE A CA 1
ATOM 1669 C C . ILE A 1 213 ? -52.697 -2.610 -35.553 1.00 28.44 235 ILE A C 1
ATOM 1670 O O . ILE A 1 213 ? -53.710 -2.036 -35.953 1.00 26.48 235 ILE A O 1
ATOM 1675 N N . GLY A 1 214 ? -51.647 -2.898 -36.318 1.00 26.08 236 GLY A N 1
ATOM 1676 C CA . GLY A 1 214 ? -51.580 -2.564 -37.739 1.00 26.51 236 GLY A CA 1
ATOM 1677 C C . GLY A 1 214 ? -51.065 -1.162 -37.979 1.00 31.70 236 GLY A C 1
ATOM 1678 O O . GLY A 1 214 ? -51.336 -0.596 -39.030 1.00 31.11 236 GLY A O 1
ATOM 1679 N N . GLN A 1 215 ? -50.270 -0.592 -37.055 1.00 28.36 237 GLN A N 1
ATOM 1680 C CA . GLN A 1 215 ? -49.802 0.778 -37.304 1.00 28.84 237 GLN A CA 1
ATOM 1681 C C . GLN A 1 215 ? -48.779 0.795 -38.416 1.00 28.81 237 GLN A C 1
ATOM 1682 O O . GLN A 1 215 ? -47.913 -0.084 -38.519 1.00 28.78 237 GLN A O 1
ATOM 1688 N N . ARG A 1 216 ? -48.906 1.800 -39.264 1.00 27.46 238 ARG A N 1
ATOM 1689 C CA . ARG A 1 216 ? -48.011 1.931 -40.421 1.00 27.50 238 ARG A CA 1
ATOM 1690 C C . ARG A 1 216 ? -47.456 3.368 -40.470 1.00 31.24 238 ARG A C 1
ATOM 1691 O O . ARG A 1 216 ? -47.564 4.063 -41.480 1.00 30.06 238 ARG A O 1
ATOM 1699 N N . MET A 1 217 ? -46.899 3.822 -39.352 1.00 27.43 239 MET A N 1
ATOM 1700 C CA . MET A 1 217 ? -46.349 5.159 -39.255 1.00 26.24 239 MET A CA 1
ATOM 1701 C C . MET A 1 217 ? -44.842 5.107 -39.276 1.00 27.07 239 MET A C 1
ATOM 1702 O O . MET A 1 217 ? -44.217 5.845 -40.023 1.00 26.13 239 MET A O 1
ATOM 1707 N N . ASP A 1 218 ? -44.257 4.196 -38.476 1.00 22.13 240 ASP A N 1
ATOM 1708 C CA . ASP A 1 218 ? -42.797 4.059 -38.334 1.00 19.69 240 ASP A CA 1
ATOM 1709 C C . ASP A 1 218 ? -42.475 2.781 -37.589 1.00 23.62 240 ASP A C 1
ATOM 1710 O O . ASP A 1 218 ? -43.394 2.039 -37.198 1.00 25.58 240 ASP A O 1
ATOM 1715 N N . PHE A 1 219 ? -41.202 2.567 -37.285 1.00 20.47 241 PHE A N 1
ATOM 1716 C CA . PHE A 1 219 ? -40.788 1.478 -36.390 1.00 21.36 241 PHE A CA 1
ATOM 1717 C C . PHE A 1 219 ? -41.402 1.679 -35.027 1.00 23.98 241 PHE A C 1
ATOM 1718 O O . PHE A 1 219 ? -41.442 2.817 -34.557 1.00 24.18 241 PHE A O 1
ATOM 1726 N N . SER A 1 220 ? -41.762 0.606 -34.328 1.00 21.10 242 SER A N 1
ATOM 1727 C CA . SER A 1 220 ? -42.113 0.791 -32.918 1.00 20.84 242 SER A CA 1
ATOM 1728 C C . SER A 1 220 ? -40.832 0.728 -32.071 1.00 23.15 242 SER A C 1
ATOM 1729 O O . SER A 1 220 ? -39.773 0.308 -32.579 1.00 20.75 242 SER A O 1
ATOM 1732 N N . ASP A 1 221 ? -40.909 1.112 -30.782 1.00 21.41 243 ASP A N 1
ATOM 1733 C CA . ASP A 1 221 ? -39.765 0.979 -29.850 1.00 22.17 243 ASP A CA 1
ATOM 1734 C C . ASP A 1 221 ? -39.252 -0.466 -29.787 1.00 23.09 243 ASP A C 1
ATOM 1735 O O . ASP A 1 221 ? -38.037 -0.678 -29.775 1.00 22.00 243 ASP A O 1
ATOM 1740 N N . SER A 1 222 ? -40.168 -1.454 -29.789 1.00 20.13 244 SER A N 1
ATOM 1741 C CA . SER A 1 222 ? -39.714 -2.861 -29.751 1.00 21.57 244 SER A CA 1
ATOM 1742 C C . SER A 1 222 ? -39.118 -3.293 -31.065 1.00 23.34 244 SER A C 1
ATOM 1743 O O . SER A 1 222 ? -38.195 -4.103 -31.061 1.00 23.91 244 SER A O 1
ATOM 1746 N N . ASP A 1 223 ? -39.625 -2.775 -32.208 1.00 20.10 245 ASP A N 1
ATOM 1747 C CA . ASP A 1 223 ? -39.011 -3.111 -33.512 1.00 19.72 245 ASP A CA 1
ATOM 1748 C C . ASP A 1 223 ? -37.548 -2.668 -33.503 1.00 23.11 245 ASP A C 1
ATOM 1749 O O . ASP A 1 223 ? -36.687 -3.397 -33.957 1.00 21.61 245 ASP A O 1
ATOM 1754 N N . LEU A 1 224 ? -37.283 -1.438 -32.976 1.00 20.85 246 LEU A N 1
ATOM 1755 C CA . LEU A 1 224 ? -35.935 -0.879 -32.916 1.00 20.82 246 LEU A CA 1
ATOM 1756 C C . LEU A 1 224 ? -35.071 -1.605 -31.949 1.00 24.13 246 LEU A C 1
ATOM 1757 O O . LEU A 1 224 ? -33.905 -1.796 -32.243 1.00 24.57 246 LEU A O 1
ATOM 1762 N N . LEU A 1 225 ? -35.599 -1.976 -30.771 1.00 21.53 247 LEU A N 1
ATOM 1763 C CA . LEU A 1 225 ? -34.790 -2.717 -29.792 1.00 22.02 247 LEU A CA 1
ATOM 1764 C C . LEU A 1 225 ? -34.278 -4.034 -30.392 1.00 26.62 247 LEU A C 1
ATOM 1765 O O . LEU A 1 225 ? -33.100 -4.363 -30.226 1.00 25.93 247 LEU A O 1
ATOM 1770 N N . LYS A 1 226 ? -35.156 -4.790 -31.062 1.00 21.85 248 LYS A N 1
ATOM 1771 C CA . LYS A 1 226 ? -34.772 -6.066 -31.653 1.00 23.26 248 LYS A CA 1
ATOM 1772 C C . LYS A 1 226 ? -33.721 -5.873 -32.727 1.00 27.43 248 LYS A C 1
ATOM 1773 O O . LYS A 1 226 ? -32.761 -6.637 -32.783 1.00 26.59 248 LYS A O 1
ATOM 1779 N N . LEU A 1 227 ? -33.883 -4.860 -33.569 1.00 24.77 249 LEU A N 1
ATOM 1780 C CA . LEU A 1 227 ? -32.921 -4.637 -34.653 1.00 26.18 249 LEU A CA 1
ATOM 1781 C C . LEU A 1 227 ? -31.585 -4.129 -34.099 1.00 27.40 249 LEU A C 1
ATOM 1782 O O . LEU A 1 227 ? -30.529 -4.621 -34.500 1.00 26.34 249 LEU A O 1
ATOM 1787 N N . ASN A 1 228 ? -31.626 -3.169 -33.155 1.00 22.39 250 ASN A N 1
ATOM 1788 C CA . ASN A 1 228 ? -30.408 -2.614 -32.574 1.00 22.05 250 ASN A CA 1
ATOM 1789 C C . ASN A 1 228 ? -29.657 -3.639 -31.753 1.00 26.25 250 ASN A C 1
ATOM 1790 O O . ASN A 1 228 ? -28.425 -3.656 -31.799 1.00 26.44 250 ASN A O 1
ATOM 1795 N N . GLN A 1 229 ? -30.374 -4.527 -31.058 1.00 23.85 251 GLN A N 1
ATOM 1796 C CA . GLN A 1 229 ? -29.702 -5.621 -30.323 1.00 26.07 251 GLN A CA 1
ATOM 1797 C C . GLN A 1 229 ? -29.041 -6.602 -31.297 1.00 28.73 251 GLN A C 1
ATOM 1798 O O . GLN A 1 229 ? -27.910 -7.009 -31.072 1.00 28.73 251 GLN A O 1
ATOM 1804 N N . LEU A 1 230 ? -29.700 -6.910 -32.416 1.00 26.47 252 LEU A N 1
ATOM 1805 C CA . LEU A 1 230 ? -29.157 -7.823 -33.432 1.00 25.93 252 LEU A CA 1
ATOM 1806 C C . LEU A 1 230 ? -27.846 -7.295 -34.021 1.00 28.74 252 LEU A C 1
ATOM 1807 O O . LEU A 1 230 ? -26.933 -8.069 -34.257 1.00 27.41 252 LEU A O 1
ATOM 1812 N N . TYR A 1 231 ? -27.736 -5.981 -34.242 1.00 24.94 253 TYR A N 1
ATOM 1813 C CA . TYR A 1 231 ? -26.538 -5.403 -34.839 1.00 25.47 253 TYR A CA 1
ATOM 1814 C C . TYR A 1 231 ? -25.656 -4.694 -33.847 1.00 27.55 253 TYR A C 1
ATOM 1815 O O . TYR A 1 231 ? -24.745 -3.983 -34.260 1.00 27.43 253 TYR A O 1
ATOM 1824 N N . ASN A 1 232 ? -25.873 -4.921 -32.546 1.00 25.42 254 ASN A N 1
ATOM 1825 C CA . ASN A 1 232 ? -25.050 -4.344 -31.475 1.00 25.82 254 ASN A CA 1
ATOM 1826 C C . ASN A 1 232 ? -24.913 -2.820 -31.611 1.00 29.30 254 ASN A C 1
ATOM 1827 O O . ASN A 1 232 ? -23.806 -2.299 -31.512 1.00 27.03 254 ASN A O 1
ATOM 1832 N N . CYS A 1 233 ? -26.002 -2.126 -31.915 1.00 27.05 255 CYS A N 1
ATOM 1833 C CA . CYS A 1 233 ? -25.930 -0.680 -32.169 1.00 28.49 255 CYS A CA 1
ATOM 1834 C C . CYS A 1 233 ? -25.798 0.114 -30.872 1.00 32.03 255 CYS A C 1
ATOM 1835 O O . CYS A 1 233 ? -26.655 0.022 -30.009 1.00 31.02 255 CYS A O 1
ATOM 1838 N N . SER A 1 234 ? -24.774 0.940 -30.780 1.00 28.46 256 SER A N 1
ATOM 1839 C CA . SER A 1 234 ? -24.618 1.828 -29.629 1.00 29.90 256 SER A CA 1
ATOM 1840 C C . SER A 1 234 ? -24.771 3.295 -30.099 1.00 36.86 256 SER A C 1
ATOM 1841 O O . SER A 1 234 ? -24.873 4.211 -29.274 1.00 37.31 256 SER A O 1
ATOM 1844 N N . SER A 1 235 ? -24.847 3.498 -31.419 1.00 32.17 257 SER A N 1
ATOM 1845 C CA . SER A 1 235 ? -25.035 4.805 -32.032 1.00 33.63 257 SER A CA 1
ATOM 1846 C C . SER A 1 235 ? -25.766 4.670 -33.385 1.00 35.12 257 SER A C 1
ATOM 1847 O O . SER A 1 235 ? -26.065 3.568 -33.820 1.00 34.86 257 SER A O 1
ATOM 1850 N N . SER A 1 236 ? -26.047 5.785 -34.036 1.00 34.08 258 SER A N 1
ATOM 1851 C CA . SER A 1 236 ? -26.625 5.723 -35.375 1.00 32.15 258 SER A CA 1
ATOM 1852 C C . SER A 1 236 ? -25.826 6.674 -36.224 1.00 34.84 258 SER A C 1
ATOM 1853 O O . SER A 1 236 ? -24.924 7.329 -35.702 1.00 34.59 258 SER A O 1
ATOM 1856 N N . LEU A 1 237 ? -26.098 6.747 -37.515 1.00 30.12 259 LEU A N 1
ATOM 1857 C CA . LEU A 1 237 ? -25.349 7.695 -38.328 1.00 29.94 259 LEU A CA 1
ATOM 1858 C C . LEU A 1 237 ? -25.780 9.146 -38.022 1.00 31.36 259 LEU A C 1
ATOM 1859 O O . LEU A 1 237 ? -24.936 10.053 -38.008 1.00 30.07 259 LEU A O 1
ATOM 1864 N N . SER A 1 238 ? -27.091 9.377 -37.806 1.00 26.07 260 SER A N 1
ATOM 1865 C CA . SER A 1 238 ? -27.502 10.76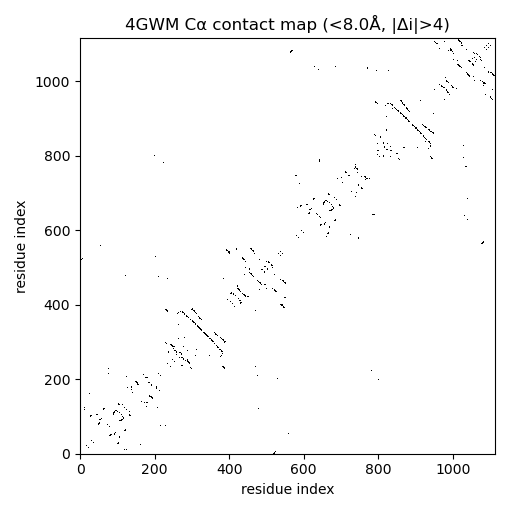0 -37.717 1.00 25.72 260 SER A CA 1
ATOM 1866 C C . SER A 1 238 ? -28.083 11.222 -36.386 1.00 28.42 260 SER A C 1
ATOM 1867 O O . SER A 1 238 ? -28.377 12.406 -36.264 1.00 28.86 260 SER A O 1
ATOM 1870 N N . PHE A 1 239 ? -28.202 10.368 -35.382 1.00 24.83 261 PHE A N 1
ATOM 1871 C CA . PHE A 1 239 ? -28.643 10.911 -34.090 1.00 23.26 261 PHE A CA 1
ATOM 1872 C C . PHE A 1 239 ? -27.457 11.617 -33.388 1.00 27.56 261 PHE A C 1
ATOM 1873 O O . PHE A 1 239 ? -26.373 11.041 -33.306 1.00 26.58 261 PHE A O 1
ATOM 1881 N N . MET A 1 240 ? -27.680 12.812 -32.806 1.00 24.97 262 MET A N 1
ATOM 1882 C CA . MET A 1 240 ? -26.609 13.505 -32.078 1.00 24.84 262 MET A CA 1
ATOM 1883 C C . MET A 1 240 ? -26.950 13.683 -30.612 1.00 28.48 262 MET A C 1
ATOM 1884 O O . MET A 1 240 ? -26.170 13.272 -29.768 1.00 28.44 262 MET A O 1
ATOM 1889 N N . ASP A 1 241 ? -28.132 14.230 -30.282 1.00 24.81 263 ASP A N 1
ATOM 1890 C CA . ASP A 1 241 ? -28.454 14.450 -28.864 1.00 24.43 263 ASP A CA 1
ATOM 1891 C C . ASP A 1 241 ? -29.941 14.741 -28.688 1.00 25.61 263 ASP A C 1
ATOM 1892 O O . ASP A 1 241 ? -30.612 15.219 -29.617 1.00 25.98 263 ASP A O 1
ATOM 1897 N N . SER A 1 242 ? -30.453 14.433 -27.508 1.00 21.72 264 SER A N 1
ATOM 1898 C CA . SER A 1 242 ? -31.843 14.706 -27.106 1.00 20.69 264 SER A CA 1
ATOM 1899 C C . SER A 1 242 ? -31.785 15.095 -25.635 1.00 26.32 264 SER A C 1
ATOM 1900 O O . SER A 1 242 ? -31.190 14.349 -24.830 1.00 25.31 264 SER A O 1
ATOM 1903 N N . CYS A 1 243 ? -32.321 16.266 -25.300 1.00 24.88 265 CYS A N 1
ATOM 1904 C CA . CYS A 1 243 ? -32.271 16.714 -23.907 1.00 27.49 265 CYS A CA 1
ATOM 1905 C C . CYS A 1 243 ? -33.615 17.237 -23.452 1.00 26.61 265 CYS A C 1
ATOM 1906 O O . CYS A 1 243 ? -34.117 18.186 -24.040 1.00 23.56 265 CYS A O 1
ATOM 1909 N N . SER A 1 244 ? -34.193 16.626 -22.403 1.00 21.87 266 SER A N 1
ATOM 1910 C CA . SER A 1 244 ? -35.489 17.039 -21.872 1.00 22.00 266 SER A CA 1
ATOM 1911 C C . SER A 1 244 ? -35.367 17.523 -20.460 1.00 23.64 266 SER A C 1
ATOM 1912 O O . SER A 1 244 ? -36.389 17.782 -19.811 1.00 22.40 266 SER A O 1
ATOM 1915 N N . PHE A 1 245 ? -34.130 17.627 -19.968 1.00 20.22 267 PHE A N 1
ATOM 1916 C CA . PHE A 1 245 ? -33.792 18.130 -18.610 1.00 20.67 267 PHE A CA 1
ATOM 1917 C C . PHE A 1 245 ? -34.377 17.261 -17.502 1.00 26.26 267 PHE A C 1
ATOM 1918 O O . PHE A 1 245 ? -34.556 17.734 -16.375 1.00 25.50 267 PHE A O 1
ATOM 1926 N N . GLU A 1 246 ? -34.640 15.983 -17.789 1.00 26.89 268 GLU A N 1
ATOM 1927 C CA . GLU A 1 246 ? -35.264 15.131 -16.797 1.00 29.41 268 GLU A CA 1
ATOM 1928 C C . GLU A 1 246 ? -34.303 14.785 -15.620 1.00 32.88 268 GLU A C 1
ATOM 1929 O O . GLU A 1 246 ? -34.795 14.444 -14.552 1.00 32.55 268 GLU A O 1
ATOM 1935 N N . LEU A 1 247 ? -32.958 14.882 -15.809 1.00 27.71 269 LEU A N 1
ATOM 1936 C CA . LEU A 1 247 ? -32.003 14.577 -14.723 1.00 29.61 269 LEU A CA 1
ATOM 1937 C C . LEU A 1 247 ? -31.279 15.843 -14.306 1.00 29.75 269 LEU A C 1
ATOM 1938 O O . LEU A 1 247 ? -31.153 16.763 -15.115 1.00 26.45 269 LEU A O 1
ATOM 1943 N N . GLU A 1 248 ? -30.771 15.877 -13.069 1.00 28.03 270 GLU A N 1
ATOM 1944 C CA . GLU A 1 248 ? -30.104 17.048 -12.491 1.00 28.89 270 GLU A CA 1
ATOM 1945 C C . GLU A 1 248 ? -28.796 17.448 -13.199 1.00 27.63 270 GLU A C 1
ATOM 1946 O O . GLU A 1 248 ? -28.419 18.619 -13.123 1.00 26.07 270 GLU A O 1
ATOM 1952 N N . ASN A 1 249 ? -28.123 16.532 -13.897 1.00 26.11 271 ASN A N 1
ATOM 1953 C CA . ASN A 1 249 ? -26.867 16.862 -14.596 1.00 24.99 271 ASN A CA 1
ATOM 1954 C C . ASN A 1 249 ? -27.174 17.433 -15.984 1.00 26.80 271 ASN A C 1
ATOM 1955 O O . ASN A 1 249 ? -26.258 17.772 -16.724 1.00 27.43 271 ASN A O 1
ATOM 1960 N N . VAL A 1 250 ? -28.469 17.522 -16.342 1.00 23.15 272 VAL A N 1
ATOM 1961 C CA . VAL A 1 250 ? -28.994 18.166 -17.566 1.00 21.80 272 VAL A CA 1
ATOM 1962 C C . VAL A 1 250 ? -28.148 17.845 -18.823 1.00 27.46 272 VAL A C 1
ATOM 1963 O O . VAL A 1 250 ? -27.721 18.753 -19.522 1.00 25.48 272 VAL A O 1
ATOM 1967 N N . CYS A 1 251 ? -27.898 16.555 -19.075 1.00 27.67 273 CYS A N 1
ATOM 1968 C CA . CYS A 1 251 ? -27.217 16.022 -20.262 1.00 30.98 273 CYS A CA 1
ATOM 1969 C C . CYS A 1 251 ? -25.832 16.656 -20.490 1.00 29.24 273 CYS A C 1
ATOM 1970 O O . CYS A 1 251 ? -25.396 16.752 -21.628 1.00 28.40 273 CYS A O 1
ATOM 1973 N N . GLY A 1 252 ? -25.172 17.094 -19.435 1.00 24.98 274 GLY A N 1
ATOM 1974 C CA . GLY A 1 252 ? -23.838 17.673 -19.558 1.00 25.32 274 GLY A CA 1
ATOM 1975 C C . GLY A 1 252 ? -23.843 19.126 -20.015 1.00 28.57 274 GLY A C 1
ATOM 1976 O O . GLY A 1 252 ? -22.782 19.664 -20.319 1.00 27.69 274 GLY A O 1
ATOM 1977 N N . MET A 1 253 ? -25.025 19.786 -20.062 1.00 25.75 275 MET A N 1
ATOM 1978 C CA . MET A 1 253 ? -25.081 21.208 -20.450 1.00 26.56 275 MET A CA 1
ATOM 1979 C C . MET A 1 253 ? -24.512 22.058 -19.331 1.00 31.93 275 MET A C 1
ATOM 1980 O O . MET A 1 253 ? -24.658 21.699 -18.163 1.00 30.31 275 MET A O 1
ATOM 1985 N N . ILE A 1 254 ? -23.845 23.166 -19.669 1.00 32.42 276 ILE A N 1
ATOM 1986 C CA . ILE A 1 254 ? -23.236 24.044 -18.679 1.00 35.29 276 ILE A CA 1
ATOM 1987 C C . ILE A 1 254 ? -23.827 25.479 -18.858 1.00 39.09 276 ILE A C 1
ATOM 1988 O O . ILE A 1 254 ? -23.735 26.034 -19.939 1.00 38.25 276 ILE A O 1
ATOM 1993 N N . GLN A 1 255 ? -24.527 26.008 -17.823 1.00 35.85 277 GLN A N 1
ATOM 1994 C CA . GLN A 1 255 ? -25.145 27.347 -17.760 1.00 35.64 277 GLN A CA 1
ATOM 1995 C C . GLN A 1 255 ? -24.112 28.321 -17.218 1.00 42.61 277 GLN A C 1
ATOM 1996 O O . GLN A 1 255 ? -23.433 27.967 -16.253 1.00 44.49 277 GLN A O 1
ATOM 2002 N N . SER A 1 256 ? -24.045 29.573 -17.764 1.00 38.97 278 SER A N 1
ATOM 2003 C CA . SER A 1 256 ? -23.140 30.622 -17.275 1.00 38.92 278 SER A CA 1
ATOM 2004 C C . SER A 1 256 ? -23.597 32.046 -17.694 1.00 42.96 278 SER A C 1
ATOM 2005 O O . SER A 1 256 ? -24.387 32.226 -18.617 1.00 40.59 278 SER A O 1
ATOM 2008 N N . SER A 1 257 ? -23.076 33.048 -16.999 1.00 39.38 279 SER A N 1
ATOM 2009 C CA . SER A 1 257 ? -23.408 34.444 -17.257 1.00 39.48 279 SER A CA 1
ATOM 2010 C C . SER A 1 257 ? -22.343 35.384 -16.676 1.00 44.26 279 SER A C 1
ATOM 2011 O O . SER A 1 257 ? -21.724 35.094 -15.646 1.00 43.97 279 SER A O 1
ATOM 2014 N N . GLY A 1 258 ? -22.174 36.517 -17.339 1.00 39.81 280 GLY A N 1
ATOM 2015 C CA . GLY A 1 258 ? -21.340 37.585 -16.836 1.00 40.28 280 GLY A CA 1
ATOM 2016 C C . GLY A 1 258 ? -22.223 38.708 -16.346 1.00 42.30 280 GLY A C 1
ATOM 2017 O O . GLY A 1 258 ? -21.723 39.811 -16.119 1.00 41.55 280 GLY A O 1
ATOM 2018 N N . ASP A 1 259 ? -23.553 38.434 -16.174 1.00 39.38 281 ASP A N 1
ATOM 2019 C CA . ASP A 1 259 ? -24.549 39.466 -15.849 1.00 41.46 281 ASP A CA 1
ATOM 2020 C C . ASP A 1 259 ? -25.429 39.224 -14.633 1.00 47.79 281 ASP A C 1
ATOM 2021 O O . ASP A 1 259 ? -26.405 39.967 -14.475 1.00 49.29 281 ASP A O 1
ATOM 2026 N N . ASN A 1 260 ? -25.135 38.222 -13.778 1.00 44.75 282 ASN A N 1
ATOM 2027 C CA . ASN A 1 260 ? -25.991 37.915 -12.607 1.00 44.45 282 ASN A CA 1
ATOM 2028 C C . ASN A 1 260 ? -27.379 37.396 -13.093 1.00 46.63 282 ASN A C 1
ATOM 2029 O O . ASN A 1 260 ? -28.425 37.650 -12.467 1.00 46.76 282 ASN A O 1
ATOM 2034 N N . ALA A 1 261 ? -27.345 36.671 -14.238 1.00 40.03 283 ALA A N 1
ATOM 2035 C CA . ALA A 1 261 ? -28.470 36.019 -14.877 1.00 37.52 283 ALA A CA 1
ATOM 2036 C C . ALA A 1 261 ? -28.126 34.547 -14.966 1.00 40.31 283 ALA A C 1
ATOM 2037 O O . ALA A 1 261 ? -26.989 34.183 -14.737 1.00 41.13 283 ALA A O 1
ATOM 2039 N N . ASP A 1 262 ? -29.088 33.686 -15.214 1.00 34.91 284 ASP A N 1
ATOM 2040 C CA . ASP A 1 262 ? -28.784 32.241 -15.281 1.00 33.41 284 ASP A CA 1
ATOM 2041 C C . ASP A 1 262 ? -29.947 31.473 -15.897 1.00 29.87 284 ASP A C 1
ATOM 2042 O O . ASP A 1 262 ? -31.010 32.044 -16.149 1.00 28.76 284 ASP A O 1
ATOM 2047 N N . TRP A 1 263 ? -29.709 30.205 -16.203 1.00 24.05 285 TRP A N 1
ATOM 2048 C CA . TRP A 1 263 ? -30.724 29.260 -16.605 1.00 23.07 285 TRP A CA 1
ATOM 2049 C C . TRP A 1 263 ? -30.912 28.350 -15.397 1.00 26.62 285 TRP A C 1
ATOM 2050 O O . TRP A 1 263 ? -29.915 27.914 -14.807 1.00 24.50 285 TRP A O 1
ATOM 2061 N N . GLN A 1 264 ? -32.138 28.165 -14.968 1.00 21.96 286 GLN A N 1
ATOM 2062 C CA . GLN A 1 264 ? -32.457 27.324 -13.822 1.00 23.15 286 GLN A CA 1
ATOM 2063 C C . GLN A 1 264 ? -33.311 26.151 -14.262 1.00 26.21 286 GLN A C 1
ATOM 2064 O O . GLN A 1 264 ? -34.234 26.331 -15.057 1.00 23.94 286 GLN A O 1
ATOM 2070 N N . ARG A 1 265 ? -33.015 24.960 -13.718 1.00 23.68 287 ARG A N 1
ATOM 2071 C CA . ARG A 1 265 ? -33.821 23.760 -13.983 1.00 22.31 287 ARG A CA 1
ATOM 2072 C C . ARG A 1 265 ? -35.020 23.822 -13.045 1.00 24.85 287 ARG A C 1
ATOM 2073 O O . ARG A 1 265 ? -34.851 23.803 -11.825 1.00 24.24 287 ARG A O 1
ATOM 2081 N N . VAL A 1 266 ? -36.218 23.946 -13.601 1.00 23.21 288 VAL A N 1
ATOM 2082 C CA . VAL A 1 266 ? -37.455 24.119 -12.812 1.00 24.66 288 VAL A CA 1
ATOM 2083 C C . VAL A 1 266 ? -38.549 23.216 -13.349 1.00 28.03 288 VAL A C 1
ATOM 2084 O O . VAL A 1 266 ? -38.460 22.745 -14.471 1.00 25.21 288 VAL A O 1
ATOM 2088 N N . SER A 1 267 ? -39.611 23.013 -12.569 1.00 26.78 289 SER A N 1
ATOM 2089 C CA . SER A 1 267 ? -40.769 22.203 -12.984 1.00 27.71 289 SER A CA 1
ATOM 2090 C C . SER A 1 267 ? -41.968 23.114 -13.290 1.00 30.34 289 SER A C 1
ATOM 2091 O O . SER A 1 267 ? -42.977 22.643 -13.804 1.00 29.83 289 SER A O 1
ATOM 2094 N N . GLN A 1 268 ? -41.838 24.427 -12.992 1.00 27.60 290 GLN A N 1
ATOM 2095 C CA . GLN A 1 268 ? -42.873 25.447 -13.167 1.00 27.23 290 GLN A CA 1
ATOM 2096 C C . GLN A 1 268 ? -42.341 26.846 -12.930 1.00 32.18 290 GLN A C 1
ATOM 2097 O O . GLN A 1 268 ? -41.393 27.031 -12.148 1.00 31.75 290 GLN A O 1
ATOM 2103 N N . VAL A 1 269 ? -43.024 27.835 -13.534 1.00 29.04 291 VAL A N 1
ATOM 2104 C CA . VAL A 1 269 ? -42.743 29.276 -13.392 1.00 30.41 291 VAL A CA 1
ATOM 2105 C C . VAL A 1 269 ? -44.082 29.971 -13.057 1.00 39.54 291 VAL A C 1
ATOM 2106 O O . VAL A 1 269 ? -45.030 29.762 -13.805 1.00 39.08 291 VAL A O 1
ATOM 2110 N N . PRO A 1 270 ? -44.181 30.796 -11.981 1.00 43.42 292 PRO A N 1
ATOM 2111 C CA . PRO A 1 270 ? -45.478 31.442 -11.644 1.00 45.17 292 PRO A CA 1
ATOM 2112 C C . PRO A 1 270 ? -46.194 32.138 -12.819 1.00 52.49 292 PRO A C 1
ATOM 2113 O O . PRO A 1 270 ? -47.399 31.945 -12.969 1.00 53.77 292 PRO A O 1
ATOM 2117 N N . ARG A 1 271 ? -45.466 32.884 -13.685 1.00 50.04 293 ARG A N 1
ATOM 2118 C CA . ARG A 1 271 ? -46.092 33.572 -14.836 1.00 50.53 293 ARG A CA 1
ATOM 2119 C C . ARG A 1 271 ? -46.276 32.640 -16.045 1.00 50.60 293 ARG A C 1
ATOM 2120 O O . ARG A 1 271 ? -46.976 32.988 -16.999 1.00 51.70 293 ARG A O 1
ATOM 2128 N N . GLY A 1 272 ? -45.682 31.462 -15.989 1.00 42.77 294 GLY A N 1
ATOM 2129 C CA . GLY A 1 272 ? -45.805 30.489 -17.065 1.00 40.88 294 GLY A CA 1
ATOM 2130 C C . GLY A 1 272 ? -44.455 30.037 -17.597 1.00 41.01 294 G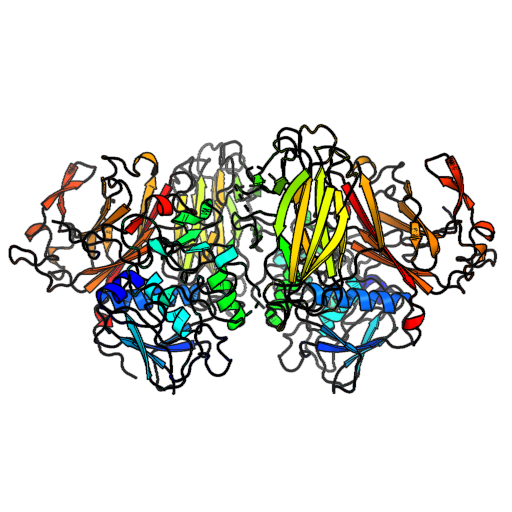LY A C 1
ATOM 2131 O O . GLY A 1 272 ? -43.508 30.834 -17.639 1.00 40.53 294 GLY A O 1
ATOM 2132 N N . PRO A 1 273 ? -44.308 28.765 -17.994 1.00 32.73 295 PRO A N 1
ATOM 2133 C CA . PRO A 1 273 ? -45.315 27.685 -18.016 1.00 32.51 295 PRO A CA 1
ATOM 2134 C C . PRO A 1 273 ? -45.550 27.038 -16.640 1.00 37.37 295 PRO A C 1
ATOM 2135 O O . PRO A 1 273 ? -44.663 27.031 -15.779 1.00 34.35 295 PRO A O 1
ATOM 2139 N N . GLU A 1 274 ? -46.761 26.524 -16.437 1.00 36.98 296 GLU A N 1
ATOM 2140 C CA . GLU A 1 274 ? -47.168 25.836 -15.209 1.00 38.37 296 GLU A CA 1
ATOM 2141 C C . GLU A 1 274 ? -46.533 24.434 -15.142 1.00 40.06 296 GLU A C 1
ATOM 2142 O O . GLU A 1 274 ? -46.504 23.819 -14.075 1.00 40.79 296 GLU A O 1
ATOM 2148 N N . SER A 1 275 ? -46.014 23.938 -16.270 1.00 35.16 297 SER A N 1
ATOM 2149 C CA . SER A 1 275 ? -45.350 22.633 -16.340 1.00 34.76 297 SER A CA 1
ATOM 2150 C C . SER A 1 275 ? -44.403 22.565 -17.517 1.00 36.11 297 SER A C 1
ATOM 2151 O O . SER A 1 275 ? -44.462 23.415 -18.406 1.00 35.17 297 SER A O 1
ATOM 2154 N N . ASP A 1 276 ? -43.570 21.517 -17.569 1.00 30.80 298 ASP A N 1
ATOM 2155 C CA . ASP A 1 276 ? -42.669 21.378 -18.700 1.00 29.95 298 ASP A CA 1
ATOM 2156 C C . ASP A 1 276 ? -43.451 21.014 -19.959 1.00 36.09 298 ASP A C 1
ATOM 2157 O O . ASP A 1 276 ? -44.675 20.815 -19.906 1.00 35.12 298 ASP A O 1
ATOM 2162 N N . HIS A 1 277 ? -42.736 20.930 -21.091 1.00 31.45 299 HIS A N 1
ATOM 2163 C CA . HIS A 1 277 ? -43.374 20.534 -22.316 1.00 30.62 299 HIS A CA 1
ATOM 2164 C C . HIS A 1 277 ? -43.429 19.004 -22.384 1.00 35.77 299 HIS A C 1
ATOM 2165 O O . HIS A 1 277 ? -44.473 18.474 -22.735 1.00 35.19 299 HIS A O 1
ATOM 2172 N N . SER A 1 278 ? -42.318 18.307 -22.017 1.00 34.68 300 SER A N 1
ATOM 2173 C CA . SER A 1 278 ? -42.146 16.844 -22.112 1.00 35.59 300 SER A CA 1
ATOM 2174 C C . SER A 1 278 ? -43.385 16.095 -21.615 1.00 40.62 300 SER A C 1
ATOM 2175 O O . SER A 1 278 ? -43.877 15.231 -22.328 1.00 40.82 300 SER A O 1
ATOM 2178 N N . ASN A 1 279 ? -43.917 16.484 -20.432 1.00 39.79 301 ASN A N 1
ATOM 2179 C CA . ASN A 1 279 ? -45.145 15.987 -19.793 1.00 58.44 301 ASN A CA 1
ATOM 2180 C C . ASN A 1 279 ? -45.169 14.462 -19.672 1.00 95.59 301 ASN A C 1
ATOM 2181 O O . ASN A 1 279 ? -44.162 13.858 -19.315 1.00 63.94 301 ASN A O 1
ATOM 2186 N N . SER A 1 286 ? -42.224 17.165 -11.143 1.00 59.65 308 SER A N 1
ATOM 2187 C CA . SER A 1 286 ? -42.296 16.151 -12.196 1.00 59.05 308 SER A CA 1
ATOM 2188 C C . SER A 1 286 ? -42.301 16.830 -13.563 1.00 60.16 308 SER A C 1
ATOM 2189 O O . SER A 1 286 ? -43.184 17.634 -13.864 1.00 62.99 308 SER A O 1
ATOM 2192 N N . GLY A 1 287 ? -41.307 16.519 -14.375 1.00 51.15 309 GLY A N 1
ATOM 2193 C CA . GLY A 1 287 ? -41.152 17.157 -15.674 1.00 46.17 309 GLY A CA 1
ATOM 2194 C C . GLY A 1 287 ? -40.428 18.464 -15.441 1.00 40.93 309 GLY A C 1
ATOM 2195 O O . GLY A 1 287 ? -40.846 19.273 -14.610 1.00 38.82 309 GLY A O 1
ATOM 2196 N N . PHE A 1 288 ? -39.304 18.647 -16.120 1.00 30.47 310 PHE A N 1
ATOM 2197 C CA . PHE A 1 288 ? -38.461 19.798 -15.895 1.00 27.71 310 PHE A CA 1
ATOM 2198 C C . PHE A 1 288 ? -38.101 20.442 -17.187 1.00 27.50 310 PHE A C 1
ATOM 2199 O O . PHE A 1 288 ? -38.122 19.777 -18.226 1.00 25.51 310 PHE A O 1
ATOM 2207 N N . PHE A 1 289 ? -37.728 21.729 -17.123 1.00 20.68 311 PHE A N 1
ATOM 2208 C CA . PHE A 1 289 ? -37.262 22.501 -18.279 1.00 20.78 311 PHE A CA 1
ATOM 2209 C C . PHE A 1 289 ? -36.259 23.543 -17.790 1.00 23.14 311 PHE A C 1
ATOM 2210 O O . PHE A 1 289 ? -36.123 23.708 -16.584 1.00 23.63 311 PHE A O 1
ATOM 2218 N N . MET A 1 290 ? -35.548 24.224 -18.700 1.00 19.06 312 MET A N 1
ATOM 2219 C CA . MET A 1 290 ? -34.592 25.260 -18.293 1.00 19.33 312 MET A CA 1
ATOM 2220 C C . MET A 1 290 ? -35.255 26.603 -18.447 1.00 21.85 312 MET A C 1
ATOM 2221 O O . MET A 1 290 ? -35.895 26.853 -19.467 1.00 21.37 312 MET A O 1
ATOM 2226 N N . HIS A 1 291 ? -35.052 27.475 -17.488 1.00 21.17 313 HIS A N 1
ATOM 2227 C CA . HIS A 1 291 ? -35.732 28.747 -17.534 1.00 19.21 313 HIS A CA 1
ATOM 2228 C C . HIS A 1 291 ? -34.776 29.886 -17.309 1.00 23.85 313 HIS A C 1
ATOM 2229 O O . HIS A 1 291 ? -33.954 29.840 -16.386 1.00 23.70 313 HIS A O 1
ATOM 2236 N N . PHE A 1 292 ? -34.846 30.874 -18.215 1.00 19.77 314 PHE A N 1
ATOM 2237 C CA . PHE A 1 292 ? -34.086 32.112 -18.126 1.00 20.30 314 PHE A CA 1
ATOM 2238 C C . PHE A 1 292 ? -35.023 33.159 -17.575 1.00 23.48 314 PHE A C 1
ATOM 2239 O O . PHE A 1 292 ? -35.860 33.667 -18.319 1.00 20.57 314 PHE A O 1
ATOM 2247 N N . ASP A 1 293 ? -34.858 33.534 -16.306 1.00 22.52 315 ASP A N 1
ATOM 2248 C CA . ASP A 1 293 ? -35.708 34.561 -15.720 1.00 24.67 315 ASP A CA 1
ATOM 2249 C C . ASP A 1 293 ? -35.323 35.966 -16.246 1.00 29.95 315 ASP A C 1
ATOM 2250 O O . ASP A 1 293 ? -34.154 36.358 -16.190 1.00 33.35 315 ASP A O 1
ATOM 2255 N N . SER A 1 294 ? -36.266 36.675 -16.850 1.00 22.68 316 SER A N 1
ATOM 2256 C CA . SER A 1 294 ? -35.898 38.019 -17.302 1.00 25.63 316 SER A CA 1
ATOM 2257 C C . SER A 1 294 ? -36.539 39.077 -16.394 1.00 29.38 316 SER A C 1
ATOM 2258 O O . SER A 1 294 ? -36.320 40.277 -16.593 1.00 31.78 316 SER A O 1
ATOM 2261 N N . SER A 1 295 ? -37.350 38.639 -15.414 1.00 26.05 317 SER A N 1
ATOM 2262 C CA . SER A 1 295 ? -38.077 39.557 -14.539 1.00 27.34 317 SER A CA 1
ATOM 2263 C C . SER A 1 295 ? -37.181 40.328 -13.593 1.00 36.28 317 SER A C 1
ATOM 2264 O O . SER A 1 295 ? -37.484 41.496 -13.327 1.00 37.96 317 SER A O 1
ATOM 2267 N N . SER A 1 296 ? -36.106 39.707 -13.088 1.00 32.74 318 SER A N 1
ATOM 2268 C CA . SER A 1 296 ? -35.284 40.335 -12.039 1.00 35.34 318 SER A CA 1
ATOM 2269 C C . SER A 1 296 ? -33.803 40.580 -12.447 1.00 39.91 318 SER A C 1
ATOM 2270 O O . SER A 1 296 ? -32.956 40.809 -11.587 1.00 41.70 318 SER A O 1
ATOM 2273 N N . VAL A 1 297 ? -33.511 40.574 -13.743 1.00 32.15 319 VAL A N 1
ATOM 2274 C CA . VAL A 1 297 ? -32.164 40.881 -14.217 1.00 30.41 319 VAL A CA 1
ATOM 2275 C C . VAL A 1 297 ? -32.205 42.270 -14.855 1.00 32.65 319 VAL A C 1
ATOM 2276 O O . VAL A 1 297 ? -33.278 42.775 -15.154 1.00 30.88 319 VAL A O 1
ATOM 2280 N N . ASN A 1 298 ? -31.041 42.895 -15.087 1.00 30.42 320 ASN A N 1
ATOM 2281 C CA . ASN A 1 298 ? -31.005 44.220 -15.736 1.00 32.20 320 ASN A CA 1
ATOM 2282 C C . ASN A 1 298 ? -31.277 44.096 -17.225 1.00 34.88 320 ASN A C 1
ATOM 2283 O O . ASN A 1 298 ? -31.102 43.013 -17.779 1.00 32.66 320 ASN A O 1
ATOM 2288 N N . VAL A 1 299 ? -31.684 45.186 -17.880 1.00 32.89 321 VAL A N 1
ATOM 2289 C CA . VAL A 1 299 ? -31.915 45.202 -19.323 1.00 32.84 321 VAL A CA 1
ATOM 2290 C C . VAL A 1 299 ? -30.571 44.900 -20.011 1.00 34.55 321 VAL A C 1
ATOM 2291 O O . VAL A 1 299 ? -29.544 45.430 -19.576 1.00 31.96 321 VAL A O 1
ATOM 2295 N N . GLY A 1 300 ? -30.578 43.998 -20.998 1.00 30.00 322 GLY A N 1
ATOM 2296 C CA . GLY A 1 300 ? -29.344 43.653 -21.700 1.00 29.99 322 GLY A CA 1
ATOM 2297 C C . GLY A 1 300 ? -28.575 42.515 -21.070 1.00 32.91 322 GLY A C 1
ATOM 2298 O O . GLY A 1 300 ? -27.610 42.037 -21.661 1.00 32.97 322 GLY A O 1
ATOM 2299 N N . ALA A 1 301 ? -28.997 42.044 -19.876 1.00 28.75 323 ALA A N 1
ATOM 2300 C CA . ALA A 1 301 ? -28.356 40.897 -19.224 1.00 28.32 323 ALA A CA 1
ATOM 2301 C C . ALA A 1 301 ? -28.587 39.637 -20.037 1.00 28.96 323 ALA A C 1
ATOM 2302 O O . ALA A 1 301 ? -29.657 39.471 -20.633 1.00 25.32 323 ALA A O 1
ATOM 2304 N N . THR A 1 302 ? -27.562 38.788 -20.110 1.00 26.48 324 THR A N 1
ATOM 2305 C CA . THR A 1 302 ? -27.645 37.530 -20.831 1.00 24.87 324 THR A CA 1
ATOM 2306 C C . THR A 1 302 ? -27.205 36.380 -19.951 1.00 31.93 324 THR A C 1
ATOM 2307 O O . THR A 1 302 ? -26.414 36.588 -19.022 1.00 31.83 324 THR A O 1
ATOM 2311 N N . ALA A 1 303 ? -27.611 35.155 -20.313 1.00 25.28 325 ALA A N 1
ATOM 2312 C CA . ALA A 1 303 ? -27.143 33.922 -19.683 1.00 24.63 325 ALA A CA 1
ATOM 2313 C C . ALA A 1 303 ? -27.041 32.894 -20.778 1.00 27.09 325 ALA A C 1
ATOM 2314 O O . ALA A 1 303 ? -27.924 32.860 -21.646 1.00 24.45 325 ALA A O 1
ATOM 2316 N N . VAL A 1 304 ? -25.942 32.135 -20.819 1.00 27.90 326 VAL A N 1
ATOM 2317 C CA . VAL A 1 304 ? -25.759 31.117 -21.846 1.00 29.45 326 VAL A CA 1
ATOM 2318 C C . VAL A 1 304 ? -25.903 29.723 -21.244 1.00 32.20 326 VAL A C 1
ATOM 2319 O O . VAL A 1 304 ? -25.412 29.457 -20.152 1.00 31.96 326 VAL A O 1
ATOM 2323 N N . LEU A 1 305 ? -26.527 28.839 -21.994 1.00 27.85 327 LEU A N 1
ATOM 2324 C CA . LEU A 1 305 ? -26.685 27.420 -21.689 1.00 27.04 327 LEU A CA 1
ATOM 2325 C C . LEU A 1 305 ? -25.964 26.714 -22.858 1.00 32.40 327 LEU A C 1
ATOM 2326 O O . LEU A 1 305 ? -26.391 26.857 -24.003 1.00 32.18 327 LEU A O 1
ATOM 2331 N N . GLU A 1 306 ? -24.812 26.095 -22.580 1.00 27.54 328 GLU A N 1
ATOM 2332 C CA . GLU A 1 306 ? -23.954 25.486 -23.627 1.00 28.68 328 GLU A CA 1
ATOM 2333 C C . GLU A 1 306 ? -24.015 23.965 -23.559 1.00 29.76 328 GLU A C 1
ATOM 2334 O O . GLU A 1 306 ? -23.906 23.417 -22.455 1.00 26.99 328 GLU A O 1
ATOM 2340 N N . SER A 1 307 ? -24.173 23.278 -24.721 1.00 27.55 329 SER A N 1
ATOM 2341 C CA . SER A 1 307 ? -24.166 21.804 -24.724 1.00 26.43 329 SER A CA 1
ATOM 2342 C C . SER A 1 307 ? -22.772 21.293 -24.372 1.00 27.96 329 SER A C 1
ATOM 2343 O O . SER A 1 307 ? -21.792 22.052 -24.454 1.00 25.41 329 SER A O 1
ATOM 2346 N N . ARG A 1 308 ? -22.644 19.978 -24.108 1.00 24.65 330 ARG A N 1
ATOM 2347 C CA . ARG A 1 308 ? -21.308 19.371 -24.035 1.00 24.73 330 ARG A CA 1
ATOM 2348 C C . ARG A 1 308 ? -20.763 19.345 -25.501 1.00 26.23 330 ARG A C 1
ATOM 2349 O O . ARG A 1 308 ? -21.524 19.574 -26.439 1.00 24.80 330 ARG A O 1
ATOM 2357 N N . THR A 1 309 ? -19.487 18.987 -25.708 1.00 24.13 331 THR A N 1
ATOM 2358 C CA . THR A 1 309 ? -18.915 18.893 -27.046 1.00 24.25 331 THR A CA 1
ATOM 2359 C C . THR A 1 309 ? -19.553 17.743 -27.798 1.00 28.03 331 THR A C 1
ATOM 2360 O O . THR A 1 309 ? -19.705 16.643 -27.257 1.00 29.58 331 THR A O 1
ATOM 2364 N N . LEU A 1 310 ? -19.944 18.022 -29.046 1.00 23.70 332 LEU A N 1
ATOM 2365 C CA . LEU A 1 310 ? -20.596 17.089 -29.951 1.00 24.82 332 LEU A CA 1
ATOM 2366 C C . LEU A 1 310 ? -19.717 16.850 -31.187 1.00 30.88 332 LEU A C 1
ATOM 2367 O O . LEU A 1 310 ? -18.992 17.747 -31.596 1.00 30.49 332 LEU A O 1
ATOM 2372 N N . TYR A 1 311 ? -19.793 15.645 -31.776 1.00 28.62 333 TYR A N 1
ATOM 2373 C CA . TYR A 1 311 ? -18.912 15.196 -32.851 1.00 30.35 333 TYR A CA 1
ATOM 2374 C C . TYR A 1 311 ? -19.728 14.820 -34.086 1.00 33.27 333 TYR A C 1
ATOM 2375 O O . TYR A 1 311 ? -20.297 13.727 -34.128 1.00 30.91 333 TYR A O 1
ATOM 2384 N N . PRO A 1 312 ? -19.783 15.711 -35.100 1.00 30.80 334 PRO A N 1
ATOM 2385 C CA . PRO A 1 312 ? -20.624 15.423 -36.271 1.00 30.86 334 PRO A CA 1
ATOM 2386 C C . PRO A 1 312 ? -19.999 14.414 -37.226 1.00 37.16 334 PRO A C 1
ATOM 2387 O O . PRO A 1 312 ? -18.774 14.359 -37.341 1.00 35.67 334 PRO A O 1
ATOM 2391 N N . LYS A 1 313 ? -20.857 13.623 -37.902 1.00 35.71 335 LYS A N 1
ATOM 2392 C CA . LYS A 1 313 ? -20.438 12.591 -38.882 1.00 37.27 335 LYS A CA 1
ATOM 2393 C C . LYS A 1 313 ? -20.834 13.008 -40.288 1.00 42.18 335 LYS A C 1
ATOM 2394 O O . LYS A 1 313 ? -20.310 12.466 -41.261 1.00 44.75 335 LYS A O 1
ATOM 2400 N N . ARG A 1 314 ? -21.763 13.958 -40.406 1.00 36.30 336 ARG A N 1
ATOM 2401 C CA . ARG A 1 314 ? -22.305 14.345 -41.692 1.00 37.56 336 ARG A CA 1
ATOM 2402 C C . ARG A 1 314 ? -22.077 15.795 -42.140 1.00 43.31 336 ARG A C 1
ATOM 2403 O O . ARG A 1 314 ? -22.159 15.986 -43.347 1.00 48.22 336 ARG A O 1
ATOM 2411 N N . GLY A 1 315 ? -21.839 16.803 -41.337 1.00 38.02 337 GLY A N 1
ATOM 2412 C CA . GLY A 1 315 ? -21.711 18.114 -41.997 1.00 39.74 337 GLY A CA 1
ATOM 2413 C C . GLY A 1 315 ? -22.974 18.959 -42.247 1.00 44.54 337 GLY A C 1
ATOM 2414 O O . GLY A 1 315 ? -22.869 20.081 -42.754 1.00 44.52 337 GLY A O 1
ATOM 2415 N N . PHE A 1 316 ? -24.196 18.426 -41.970 1.00 37.84 338 PHE A N 1
ATOM 2416 C CA . PHE A 1 316 ? -25.465 19.176 -41.971 1.00 35.81 338 PHE A CA 1
ATOM 2417 C C . PHE A 1 316 ? -26.247 18.677 -40.772 1.00 33.53 338 PHE A C 1
ATOM 2418 O O . PHE A 1 316 ? -26.176 17.488 -40.438 1.00 31.17 338 PHE A O 1
ATOM 2426 N N . GLN A 1 317 ? -26.901 19.590 -40.062 1.00 28.30 339 GLN A N 1
ATOM 2427 C CA . GLN A 1 317 ? -27.631 19.233 -38.858 1.00 26.24 339 GLN A CA 1
ATOM 2428 C C . GLN A 1 317 ? -28.919 20.000 -38.754 1.00 29.40 339 GLN A C 1
ATOM 2429 O O . GLN A 1 317 ? -29.102 21.064 -39.385 1.00 29.40 339 GLN A O 1
ATOM 2435 N N . CYS A 1 318 ? -29.813 19.469 -37.908 1.00 26.63 340 CYS A N 1
ATOM 2436 C CA . CYS A 1 318 ? -31.070 20.122 -37.607 1.00 27.77 340 CYS A CA 1
ATOM 2437 C C . CYS A 1 318 ? -31.200 20.189 -36.120 1.00 28.34 340 CYS A C 1
ATOM 2438 O O . CYS A 1 318 ? -31.252 19.146 -35.469 1.00 26.38 340 CYS A O 1
ATOM 2441 N N . LEU A 1 319 ? -31.145 21.389 -35.570 1.00 23.62 341 LEU A N 1
ATOM 2442 C CA . LEU A 1 319 ? -31.343 21.630 -34.138 1.00 22.03 341 LEU A CA 1
ATOM 2443 C C . LEU A 1 319 ? -32.814 22.020 -33.936 1.00 27.08 341 LEU A C 1
ATOM 2444 O O . LEU A 1 319 ? -33.296 22.957 -34.585 1.00 29.24 341 LEU A O 1
ATOM 2449 N N . GLN A 1 320 ? -33.512 21.355 -33.019 1.00 20.84 342 GLN A N 1
ATOM 2450 C CA . GLN A 1 320 ? -34.916 21.715 -32.782 1.00 21.16 342 GLN A CA 1
ATOM 2451 C C . GLN A 1 320 ? -35.193 21.719 -31.281 1.00 22.45 342 GLN A C 1
ATOM 2452 O O . GLN A 1 320 ? -34.498 21.019 -30.532 1.00 20.94 342 GLN A O 1
ATOM 2458 N N . PHE A 1 321 ? -36.204 22.512 -30.846 1.00 20.38 343 PHE A N 1
ATOM 2459 C CA . PHE A 1 321 ? -36.536 22.663 -29.426 1.00 19.25 343 PHE A CA 1
ATOM 2460 C C . PHE A 1 321 ? -37.829 23.412 -29.294 1.00 23.40 343 PHE A C 1
ATOM 2461 O O . PHE A 1 321 ? -38.283 24.071 -30.240 1.00 22.09 343 PHE A O 1
ATOM 2469 N N . TYR A 1 322 ? -38.416 23.330 -28.103 1.00 19.67 344 TYR A N 1
ATOM 2470 C CA . TYR A 1 322 ? -39.616 24.064 -27.790 1.00 19.70 344 TYR A CA 1
ATOM 2471 C C . TYR A 1 322 ? -39.270 25.211 -26.868 1.00 22.96 344 TYR A C 1
ATOM 2472 O O . TYR A 1 322 ? -38.426 25.056 -25.989 1.00 22.84 344 TYR A O 1
ATOM 2481 N N . LEU A 1 323 ? -39.870 26.372 -27.119 1.00 21.72 345 LEU A N 1
ATOM 2482 C CA . LEU A 1 323 ? -39.661 27.599 -26.379 1.00 21.44 345 LEU A CA 1
ATOM 2483 C C . LEU A 1 323 ? -40.972 28.136 -25.854 1.00 23.89 345 LEU A C 1
ATOM 2484 O O . LEU A 1 323 ? -41.986 28.119 -26.577 1.00 24.11 345 LEU A O 1
ATOM 2489 N N . TYR A 1 324 ? -40.941 28.707 -24.653 1.00 20.99 346 TYR A N 1
ATOM 2490 C CA . TYR A 1 324 ? -42.101 29.358 -24.062 1.00 21.32 346 TYR A CA 1
ATOM 2491 C C . TYR A 1 324 ? -41.631 30.715 -23.595 1.00 24.47 346 TYR A C 1
ATOM 2492 O O . TYR A 1 324 ? -40.585 30.812 -22.951 1.00 22.90 346 TYR A O 1
ATOM 2501 N N . ASN A 1 325 ? -42.350 31.758 -23.971 1.00 21.21 347 ASN A N 1
ATOM 2502 C CA . ASN A 1 325 ? -42.018 33.108 -23.488 1.00 22.23 347 ASN A CA 1
ATOM 2503 C C . ASN A 1 325 ? -43.103 33.632 -22.547 1.00 25.33 347 ASN A C 1
ATOM 2504 O O . ASN A 1 325 ? -44.260 33.774 -22.947 1.00 24.99 347 ASN A O 1
ATOM 2509 N N . SER A 1 326 ? -42.751 33.906 -21.288 1.00 22.64 348 SER A N 1
ATOM 2510 C CA . SER A 1 326 ? -43.679 34.554 -20.354 1.00 23.55 348 SER A CA 1
ATOM 2511 C C . SER A 1 326 ? -43.142 35.942 -20.014 1.00 27.36 348 SER A C 1
ATOM 2512 O O . SER A 1 326 ? -43.682 36.636 -19.161 1.00 29.91 348 SER A O 1
ATOM 2515 N N . GLY A 1 327 ? -42.055 36.333 -20.675 1.00 25.33 349 GLY A N 1
ATOM 2516 C CA . GLY A 1 327 ? -41.436 37.642 -20.473 1.00 26.99 349 GLY A CA 1
ATOM 2517 C C . GLY A 1 327 ? -41.944 38.672 -21.452 1.00 32.63 349 GLY A C 1
ATOM 2518 O O . GLY A 1 327 ? -43.124 38.646 -21.813 1.00 32.22 349 GLY A O 1
ATOM 2519 N N . SER A 1 328 ? -41.063 39.565 -21.922 1.00 30.36 350 SER A N 1
ATOM 2520 C CA . SER A 1 328 ? -41.509 40.598 -22.834 1.00 30.77 350 SER A CA 1
ATOM 2521 C C . SER A 1 328 ? -41.302 40.250 -24.297 1.00 33.67 350 SER A C 1
ATOM 2522 O O . SER A 1 328 ? -40.583 39.311 -24.641 1.00 31.62 350 SER A O 1
ATOM 2525 N N . GLU A 1 329 ? -41.955 41.048 -25.155 1.00 31.94 351 GLU A N 1
ATOM 2526 C CA . GLU A 1 329 ? -41.814 41.048 -26.607 1.00 33.68 351 GLU A CA 1
ATOM 2527 C C . GLU A 1 329 ? -40.361 41.375 -26.977 1.00 36.28 351 GLU A C 1
ATOM 2528 O O . GLU A 1 329 ? -39.909 41.025 -28.068 1.00 35.27 351 GLU A O 1
ATOM 2534 N N . SER A 1 330 ? -39.657 42.133 -26.099 1.00 30.67 352 SER A N 1
ATOM 2535 C CA . SER A 1 330 ? -38.287 42.567 -26.369 1.00 30.54 352 SER A CA 1
ATOM 2536 C C . SER A 1 330 ? -37.226 41.543 -25.961 1.00 31.48 352 SER A C 1
ATOM 2537 O O . SER A 1 330 ? -36.062 41.699 -26.333 1.00 31.98 352 SER A O 1
ATOM 2540 N N . ASP A 1 331 ? -37.589 40.490 -25.228 1.00 28.30 353 ASP A N 1
ATOM 2541 C CA . ASP A 1 331 ? -36.594 39.481 -24.858 1.00 26.83 353 ASP A CA 1
ATOM 2542 C C . ASP A 1 331 ? -36.257 38.634 -26.093 1.00 28.17 353 ASP A C 1
ATOM 2543 O O . ASP A 1 331 ? -37.010 38.621 -27.067 1.00 28.33 353 ASP A O 1
ATOM 2548 N N . GLN A 1 332 ? -35.113 38.010 -26.090 1.00 23.32 354 GLN A N 1
ATOM 2549 C CA . GLN A 1 332 ? -34.726 37.211 -27.256 1.00 24.19 354 GLN A CA 1
ATOM 2550 C C . GLN A 1 332 ? -33.839 36.032 -26.879 1.00 27.99 354 GLN A C 1
ATOM 2551 O O . GLN A 1 332 ? -33.180 36.035 -25.838 1.00 26.56 354 GLN A O 1
ATOM 2557 N N . LEU A 1 333 ? -33.817 35.049 -27.765 1.00 23.90 355 LEU A N 1
ATOM 2558 C CA . LEU A 1 333 ? -32.956 33.895 -27.638 1.00 23.42 355 LEU A CA 1
ATOM 2559 C C . LEU A 1 333 ? -32.003 33.856 -28.825 1.00 26.75 355 LEU A C 1
ATOM 2560 O O . LEU A 1 333 ? -32.438 33.800 -29.973 1.00 29.50 355 LEU A O 1
ATOM 2565 N N . ASN A 1 334 ? -30.715 33.905 -28.552 1.00 23.65 356 ASN A N 1
ATOM 2566 C CA . ASN A 1 334 ? -29.678 33.795 -29.568 1.00 23.85 356 ASN A CA 1
ATOM 2567 C C . ASN A 1 334 ? -29.096 32.408 -29.540 1.00 28.44 356 ASN A C 1
ATOM 2568 O O . ASN A 1 334 ? -28.858 31.864 -28.462 1.00 25.77 356 ASN A O 1
ATOM 2573 N N . ILE A 1 335 ? -28.853 31.854 -30.720 1.00 26.25 357 ILE A N 1
ATOM 2574 C CA . ILE A 1 335 ? -28.230 30.530 -30.859 1.00 25.32 357 ILE A CA 1
ATOM 2575 C C . ILE A 1 335 ? -26.855 30.730 -31.481 1.00 28.74 357 ILE A C 1
ATOM 2576 O O . ILE A 1 335 ? -26.764 31.333 -32.541 1.00 29.38 357 ILE A O 1
ATOM 2581 N N . TYR A 1 336 ? -25.813 30.223 -30.845 1.00 24.62 358 TYR A N 1
ATOM 2582 C CA . TYR A 1 336 ? -24.459 30.259 -31.372 1.00 26.68 358 TYR A CA 1
ATOM 2583 C C . TYR A 1 336 ? -23.948 28.859 -31.534 1.00 29.48 358 TYR A C 1
ATOM 2584 O O . TYR A 1 336 ? -24.468 27.937 -30.897 1.00 28.16 358 TYR A O 1
ATOM 2593 N N . ILE A 1 337 ? -22.924 28.712 -32.358 1.00 26.00 359 ILE A N 1
ATOM 2594 C CA . ILE A 1 337 ? -22.176 27.485 -32.499 1.00 25.48 359 ILE A CA 1
ATOM 2595 C C . ILE A 1 337 ? -20.766 27.836 -32.117 1.00 29.44 359 ILE A C 1
ATOM 2596 O O . ILE A 1 337 ? -20.232 28.814 -32.622 1.00 30.58 359 ILE A O 1
ATOM 2601 N N . ARG A 1 338 ? -20.143 27.044 -31.259 1.00 26.49 360 ARG A N 1
ATOM 2602 C CA . ARG A 1 338 ? -18.722 27.185 -31.002 1.00 27.36 360 ARG A CA 1
ATOM 2603 C C . ARG A 1 338 ? -18.062 25.966 -31.613 1.00 32.71 360 ARG A C 1
ATOM 2604 O O . ARG A 1 338 ? -18.249 24.882 -31.091 1.00 31.21 360 ARG A O 1
ATOM 2612 N N . GLU A 1 339 ? -17.330 26.140 -32.718 1.00 31.51 361 GLU A N 1
ATOM 2613 C CA . GLU A 1 339 ? -16.668 25.055 -33.444 1.00 33.01 361 GLU A CA 1
ATOM 2614 C C . GLU A 1 339 ? -15.181 25.043 -33.095 1.00 39.72 361 GLU A C 1
ATOM 2615 O O . GLU A 1 339 ? -14.547 26.101 -33.082 1.00 38.56 361 GLU A O 1
ATOM 2621 N N . TYR A 1 340 ? -14.635 23.852 -32.796 1.00 36.59 362 TYR A N 1
ATOM 2622 C CA . TYR A 1 340 ? -13.240 23.696 -32.397 1.00 36.86 362 TYR A CA 1
ATOM 2623 C C . TYR A 1 340 ? -12.415 23.104 -33.501 1.00 44.93 362 TYR A C 1
ATOM 2624 O O . TYR A 1 340 ? -12.817 22.124 -34.127 1.00 43.53 362 TYR A O 1
ATOM 2633 N N . SER A 1 341 ? -11.247 23.701 -33.725 1.00 47.00 363 SER A N 1
ATOM 2634 C CA . SER A 1 341 ? -10.266 23.235 -34.703 1.00 49.54 363 SER A CA 1
ATOM 2635 C C . SER A 1 341 ? -8.873 23.377 -34.118 1.00 59.03 363 SER A C 1
ATOM 2636 O O . SER A 1 341 ? -8.700 24.082 -33.114 1.00 59.46 363 SER A O 1
ATOM 2639 N N . ALA A 1 342 ? -7.888 22.673 -34.714 1.00 59.30 364 ALA A N 1
ATOM 2640 C CA . ALA A 1 342 ? -6.480 22.638 -34.285 1.00 61.69 364 ALA A CA 1
ATOM 2641 C C . ALA A 1 342 ? -5.871 24.036 -34.072 1.00 69.89 364 ALA A C 1
ATOM 2642 O O . ALA A 1 342 ? -5.115 24.228 -33.116 1.00 70.53 364 ALA A O 1
ATOM 2644 N N . ASP A 1 343 ? -6.202 24.998 -34.957 1.00 69.08 365 ASP A N 1
ATOM 2645 C CA . ASP A 1 343 ? -5.687 26.370 -34.931 1.00 71.41 365 ASP A CA 1
ATOM 2646 C C . ASP A 1 343 ? -6.239 27.201 -33.762 1.00 74.65 365 ASP A C 1
ATOM 2647 O O . ASP A 1 343 ? -5.526 28.088 -33.288 1.00 75.89 365 ASP A O 1
ATOM 2652 N N . ASN A 1 344 ? -7.454 26.899 -33.254 1.00 68.15 366 ASN A N 1
ATOM 2653 C CA . ASN A 1 344 ? -8.003 27.635 -32.110 1.00 67.12 366 ASN A CA 1
ATOM 2654 C C . ASN A 1 344 ? -8.751 26.679 -31.158 1.00 68.55 366 ASN A C 1
ATOM 2655 O O . ASN A 1 344 ? -9.906 26.299 -31.408 1.00 66.20 366 ASN A O 1
ATOM 2660 N N . VAL A 1 345 ? -8.061 26.308 -30.060 1.00 64.94 367 VAL A N 1
ATOM 2661 C CA . VAL A 1 345 ? -8.530 25.394 -29.019 1.00 63.21 367 VAL A CA 1
ATOM 2662 C C . VAL A 1 345 ? -9.684 26.028 -28.184 1.00 62.41 367 VAL A C 1
ATOM 2663 O O . VAL A 1 345 ? -10.463 25.280 -27.589 1.00 60.52 367 VAL A O 1
ATOM 2667 N N . ASP A 1 346 ? -9.813 27.380 -28.161 1.00 56.90 368 ASP A N 1
ATOM 2668 C CA . ASP A 1 346 ? -10.903 28.041 -27.419 1.00 54.54 368 ASP A CA 1
ATOM 2669 C C . ASP A 1 346 ? -12.194 28.076 -28.264 1.00 53.02 368 ASP A C 1
ATOM 2670 O O . ASP A 1 346 ? -13.267 28.433 -27.769 1.00 51.63 368 ASP A O 1
ATOM 2675 N N . GLY A 1 347 ? -12.084 27.650 -29.512 1.00 46.88 369 GLY A N 1
ATOM 2676 C CA . GLY A 1 347 ? -13.225 27.569 -30.406 1.00 44.14 369 GLY A CA 1
ATOM 2677 C C . GLY A 1 347 ? -13.549 28.860 -31.115 1.00 46.49 369 GLY A C 1
ATOM 2678 O O . GLY A 1 347 ? -13.147 29.955 -30.713 1.00 48.71 369 GLY A O 1
ATOM 2679 N N . ASN A 1 348 ? -14.263 28.709 -32.189 1.00 39.48 370 ASN A N 1
ATOM 2680 C CA . ASN A 1 348 ? -14.727 29.792 -33.029 1.00 38.64 370 ASN A CA 1
ATOM 2681 C C . ASN A 1 348 ? -16.213 29.898 -32.789 1.00 38.62 370 ASN A C 1
ATOM 2682 O O . ASN A 1 348 ? -16.959 28.978 -33.140 1.00 35.82 370 ASN A O 1
ATOM 2687 N N . LEU A 1 349 ? -16.646 30.999 -32.158 1.00 34.38 371 LEU A N 1
ATOM 2688 C CA . LEU A 1 349 ? -18.043 31.217 -31.813 1.00 31.82 371 LEU A CA 1
ATOM 2689 C C . LEU A 1 349 ? -18.732 31.992 -32.916 1.00 36.64 371 LEU A C 1
ATOM 2690 O O . LEU A 1 349 ? -18.263 33.064 -33.297 1.00 38.47 371 LEU A O 1
ATOM 2695 N N . THR A 1 350 ? -19.864 31.474 -33.412 1.00 30.82 372 THR A N 1
ATOM 2696 C CA . THR A 1 350 ? -20.610 32.148 -34.484 1.00 32.14 372 THR A CA 1
ATOM 2697 C C . THR A 1 350 ? -22.074 32.212 -34.140 1.00 35.15 372 THR A C 1
ATOM 2698 O O . THR A 1 350 ? -22.646 31.184 -33.784 1.00 33.74 372 THR A O 1
ATOM 2702 N N . LEU A 1 351 ? -22.706 33.390 -34.349 1.00 32.94 373 LEU A N 1
ATOM 2703 C CA . LEU A 1 351 ? -24.147 33.564 -34.171 1.00 31.74 373 LEU A CA 1
ATOM 2704 C C . LEU A 1 351 ? -24.841 32.890 -35.341 1.00 37.16 373 LEU A C 1
ATOM 2705 O O . LEU A 1 351 ? -24.522 33.200 -36.486 1.00 40.02 373 LEU A O 1
ATOM 2710 N N . VAL A 1 352 ? -25.748 31.944 -35.081 1.00 30.94 374 VAL A N 1
ATOM 2711 C CA . VAL A 1 352 ? -26.401 31.250 -36.191 1.00 31.85 374 VAL A CA 1
ATOM 2712 C C . VAL A 1 352 ? -27.886 31.590 -36.263 1.00 39.24 374 VAL A C 1
ATOM 2713 O O . VAL A 1 352 ? -28.474 31.438 -37.326 1.00 41.04 374 VAL A O 1
ATOM 2717 N N . GLU A 1 353 ? -28.499 32.058 -35.161 1.00 35.76 375 GLU A N 1
ATOM 2718 C CA . GLU A 1 353 ? -29.923 32.379 -35.176 1.00 36.23 375 GLU A CA 1
ATOM 2719 C C . GLU A 1 353 ? -30.278 33.363 -34.076 1.00 35.89 375 GLU A C 1
ATOM 2720 O O . GLU A 1 353 ? -29.736 33.261 -32.980 1.00 31.56 375 GLU A O 1
ATOM 2726 N N . GLU A 1 354 ? -31.159 34.314 -34.380 1.00 33.20 376 GLU A N 1
ATOM 2727 C CA . GLU A 1 354 ? -31.691 35.289 -33.420 1.00 33.40 376 GLU A CA 1
ATOM 2728 C C . GLU A 1 354 ? -33.171 35.085 -33.377 1.00 36.55 376 GLU A C 1
ATOM 2729 O O . GLU A 1 354 ? -33.843 35.264 -34.398 1.00 37.78 376 GLU A O 1
ATOM 2735 N N . ILE A 1 355 ? -33.691 34.651 -32.225 1.00 30.48 377 ILE A N 1
ATOM 2736 C CA . ILE A 1 355 ? -35.118 34.400 -32.113 1.00 29.04 377 ILE A CA 1
ATOM 2737 C C . ILE A 1 355 ? -35.709 35.556 -31.329 1.00 32.68 377 ILE A C 1
ATOM 2738 O O . ILE A 1 355 ? -35.473 35.659 -30.138 1.00 30.14 377 ILE A O 1
ATOM 2743 N N . LYS A 1 356 ? -36.455 36.447 -32.020 1.00 32.45 378 LYS A N 1
ATOM 2744 C CA . LYS A 1 356 ? -37.004 37.670 -31.431 1.00 33.76 378 LYS A CA 1
ATOM 2745 C C . LYS A 1 356 ? -38.530 37.692 -31.448 1.00 39.34 378 LYS A C 1
ATOM 2746 O O . LYS A 1 356 ? -39.148 36.909 -32.175 1.00 38.86 378 LYS A O 1
ATOM 2752 N N . GLU A 1 357 ? -39.125 38.625 -30.677 1.00 37.53 379 GLU A N 1
ATOM 2753 C CA . GLU A 1 357 ? -40.580 38.859 -30.565 1.00 38.07 379 GLU A CA 1
ATOM 2754 C C . GLU A 1 357 ? -41.325 37.517 -30.506 1.00 42.32 379 GLU A C 1
ATOM 2755 O O . GLU A 1 357 ? -42.128 37.191 -31.397 1.00 43.13 379 GLU A O 1
ATOM 2761 N N . ILE A 1 358 ? -40.957 36.692 -29.503 1.00 34.74 380 ILE A N 1
ATOM 2762 C CA . ILE A 1 358 ? -41.506 35.344 -29.329 1.00 32.71 380 ILE A CA 1
ATOM 2763 C C . ILE A 1 358 ? -42.915 35.507 -28.758 1.00 37.94 380 ILE A C 1
ATOM 2764 O O . ILE A 1 358 ? -43.064 36.156 -27.708 1.00 36.14 380 ILE A O 1
ATOM 2769 N N . PRO A 1 359 ? -43.967 35.003 -29.453 1.00 38.28 381 PRO A N 1
ATOM 2770 C CA . PRO A 1 359 ? -45.343 35.130 -28.909 1.00 38.91 381 PRO A CA 1
ATOM 2771 C C . PRO A 1 359 ? -45.427 34.507 -27.518 1.00 39.26 381 PRO A C 1
ATOM 2772 O O . PRO A 1 359 ? -44.800 33.483 -27.265 1.00 37.72 381 PRO A O 1
ATOM 2776 N N . THR A 1 360 ? -46.140 35.155 -26.604 1.00 35.38 382 THR A N 1
ATOM 2777 C CA . THR A 1 360 ? -46.173 34.714 -25.212 1.00 32.79 382 THR A CA 1
ATOM 2778 C C . THR A 1 360 ? -47.302 33.729 -24.910 1.00 36.00 382 THR A C 1
ATOM 2779 O O . THR A 1 360 ? -48.298 33.660 -25.632 1.00 36.35 382 THR A O 1
ATOM 2783 N N . GLY A 1 361 ? -47.122 32.969 -23.838 1.00 30.72 383 GLY A N 1
ATOM 2784 C CA . GLY A 1 361 ? -48.147 32.081 -23.294 1.00 30.48 383 GLY A CA 1
ATOM 2785 C C . GLY A 1 361 ? -48.346 30.707 -23.890 1.00 31.20 383 GLY A C 1
ATOM 2786 O O . GLY A 1 361 ? -49.344 30.069 -23.573 1.00 29.08 383 GLY A O 1
ATOM 2787 N N . SER A 1 362 ? -47.419 30.224 -24.748 1.00 27.03 384 SER A N 1
ATOM 2788 C CA . SER A 1 362 ? -47.543 28.873 -25.329 1.00 27.98 384 SER A CA 1
ATOM 2789 C C . SER A 1 362 ? -46.201 28.306 -25.762 1.00 28.91 384 SER A C 1
ATOM 2790 O O . SER A 1 362 ? -45.327 29.055 -26.213 1.00 25.60 384 SER A O 1
ATOM 2793 N N . TRP A 1 363 ? -46.061 26.972 -25.655 1.00 26.83 385 TRP A N 1
ATOM 2794 C CA . TRP A 1 363 ? -44.860 26.278 -26.121 1.00 27.08 385 TRP A CA 1
ATOM 2795 C C . TRP A 1 363 ? -44.845 26.316 -27.627 1.00 32.04 385 TRP A C 1
ATOM 2796 O O . TRP A 1 363 ? -45.873 26.033 -28.246 1.00 31.70 385 TRP A O 1
ATOM 2807 N N . GLN A 1 364 ? -43.704 26.670 -28.232 1.00 26.74 386 GLN A N 1
ATOM 2808 C CA . GLN A 1 364 ? -43.614 26.738 -29.689 1.00 27.36 386 GLN A CA 1
ATOM 2809 C C . GLN A 1 364 ? -42.394 25.994 -30.186 1.00 28.91 386 GLN A C 1
ATOM 2810 O O . GLN A 1 364 ? -41.306 26.157 -29.622 1.00 24.79 386 GLN A O 1
ATOM 2816 N N . LEU A 1 365 ? -42.548 25.225 -31.265 1.00 25.97 387 LEU A N 1
ATOM 2817 C CA . LEU A 1 365 ? -41.430 24.474 -31.823 1.00 24.13 387 LEU A CA 1
ATOM 2818 C C . LEU A 1 365 ? -40.600 25.308 -32.787 1.00 27.04 387 LEU A C 1
ATOM 2819 O O . LEU A 1 365 ? -41.149 25.963 -33.667 1.00 28.05 387 LEU A O 1
ATOM 2824 N N . TYR A 1 366 ? -39.273 25.242 -32.652 1.00 22.21 388 TYR A N 1
ATOM 2825 C CA . TYR A 1 366 ? -38.348 25.962 -33.534 1.00 22.44 388 TYR A CA 1
ATOM 2826 C C . TYR A 1 366 ? -37.401 24.999 -34.160 1.00 26.27 388 TYR A C 1
ATOM 2827 O O . TYR A 1 366 ? -36.978 24.052 -33.499 1.00 24.47 388 TYR A O 1
ATOM 2836 N N . HIS A 1 367 ? -37.031 25.244 -35.415 1.00 24.89 389 HIS A N 1
ATOM 2837 C CA . HIS A 1 367 ? -36.017 24.446 -36.152 1.00 23.70 389 HIS A CA 1
ATOM 2838 C C . HIS A 1 367 ? -34.912 25.360 -36.593 1.00 30.45 389 HIS A C 1
ATOM 2839 O O . HIS A 1 367 ? -35.210 26.414 -37.153 1.00 29.67 389 HIS A O 1
ATOM 2846 N N . VAL A 1 368 ? -33.644 24.974 -36.354 1.00 27.06 390 VAL A N 1
ATOM 2847 C CA . VAL A 1 368 ? -32.477 25.763 -36.737 1.00 27.48 390 VAL A CA 1
ATOM 2848 C C . VAL A 1 368 ? -31.538 24.875 -37.613 1.00 30.31 390 VAL A C 1
ATOM 2849 O O . VAL A 1 368 ? -31.117 23.793 -37.185 1.00 27.96 390 VAL A O 1
ATOM 2853 N N . THR A 1 369 ? -31.214 25.351 -38.818 1.00 28.41 391 THR A N 1
ATOM 2854 C CA . THR A 1 369 ? -30.332 24.674 -39.763 1.00 30.97 391 THR A CA 1
ATOM 2855 C C . THR A 1 369 ? -28.875 24.957 -39.406 1.00 35.08 391 THR A C 1
ATOM 2856 O O . THR A 1 369 ? -28.489 26.125 -39.229 1.00 34.64 391 THR A O 1
ATOM 2860 N N . LEU A 1 370 ? -28.075 23.890 -39.345 1.00 29.66 392 LEU A N 1
ATOM 2861 C CA . LEU A 1 370 ? -26.642 23.962 -39.062 1.00 28.42 392 LEU A CA 1
ATOM 2862 C C . LEU A 1 370 ? -25.856 23.259 -40.139 1.00 32.41 392 LEU A C 1
ATOM 2863 O O . LEU A 1 370 ? -26.362 22.340 -40.813 1.00 31.23 392 LEU A O 1
ATOM 2868 N N . LYS A 1 371 ? -24.600 23.683 -40.305 1.00 31.08 393 LYS A N 1
ATOM 2869 C CA . LYS A 1 371 ? -23.675 23.073 -41.270 1.00 32.91 393 LYS A CA 1
ATOM 2870 C C . LYS A 1 371 ? -22.310 23.049 -40.635 1.00 36.10 393 LYS A C 1
ATOM 2871 O O . LYS A 1 371 ? -21.404 23.764 -41.071 1.00 35.62 393 LYS A O 1
ATOM 2877 N N . VAL A 1 372 ? -22.168 22.265 -39.560 1.00 31.64 394 VAL A N 1
ATOM 2878 C CA . VAL A 1 372 ? -20.933 22.188 -38.793 1.00 31.13 394 VAL A CA 1
ATOM 2879 C C . VAL A 1 372 ? -20.211 20.894 -39.150 1.00 34.53 394 VAL A C 1
ATOM 2880 O O . VAL A 1 372 ? -20.820 19.823 -39.143 1.00 33.16 394 VAL A O 1
ATOM 2884 N N . THR A 1 373 ? -18.914 20.977 -39.448 1.00 33.13 395 THR A N 1
ATOM 2885 C CA . THR A 1 373 ? -18.199 19.764 -39.848 1.00 34.18 395 THR A CA 1
ATOM 2886 C C . THR A 1 373 ? -17.172 19.304 -38.804 1.00 39.12 395 THR A C 1
ATOM 2887 O O . THR A 1 373 ? -16.643 18.193 -38.905 1.00 41.06 395 THR A O 1
ATOM 2891 N N . LYS A 1 374 ? -16.890 20.141 -37.820 1.00 33.31 396 LYS A N 1
ATOM 2892 C CA . LYS A 1 374 ? -15.909 19.828 -36.783 1.00 32.56 396 LYS A CA 1
ATOM 2893 C C . LYS A 1 374 ? -16.613 19.714 -35.431 1.00 33.93 396 LYS A C 1
ATOM 2894 O O . LYS A 1 374 ? -17.753 20.145 -35.317 1.00 30.45 396 LYS A O 1
ATOM 2900 N N . LYS A 1 375 ? -15.921 19.190 -34.392 1.00 30.05 397 LYS A N 1
ATOM 2901 C CA . LYS A 1 375 ? -16.522 19.097 -33.050 1.00 27.81 397 LYS A CA 1
ATOM 2902 C C . LYS A 1 375 ? -16.959 20.491 -32.583 1.00 29.82 397 LYS A C 1
ATOM 2903 O O . LYS A 1 375 ? -16.341 21.501 -32.929 1.00 30.40 397 LYS A O 1
ATOM 2909 N N . PHE A 1 376 ? -18.092 20.551 -31.883 1.00 26.82 398 PHE A N 1
ATOM 2910 C CA . PHE A 1 376 ? -18.688 21.832 -31.551 1.00 25.93 398 PHE A CA 1
ATOM 2911 C C . PHE A 1 376 ? -19.611 21.757 -30.353 1.00 28.38 398 PHE A C 1
ATOM 2912 O O . PHE A 1 376 ? -20.001 20.674 -29.920 1.00 26.04 398 PHE A O 1
ATOM 2920 N N . ARG A 1 377 ? -20.042 22.913 -29.892 1.00 25.74 399 ARG A N 1
ATOM 2921 C CA . ARG A 1 377 ? -21.082 23.059 -28.865 1.00 25.70 399 ARG A CA 1
ATOM 2922 C C . ARG A 1 377 ? -22.170 23.967 -29.368 1.00 29.95 399 ARG A C 1
ATOM 2923 O O . ARG A 1 377 ? -21.885 24.903 -30.126 1.00 29.19 399 ARG A O 1
ATOM 2931 N N . VAL A 1 378 ? -23.409 23.700 -28.949 1.00 28.13 400 VAL A N 1
ATOM 2932 C CA . VAL A 1 378 ? -24.562 24.562 -29.208 1.00 27.64 400 VAL A CA 1
ATOM 2933 C C . VAL A 1 378 ? -24.636 25.504 -28.011 1.00 30.77 400 VAL A C 1
ATOM 2934 O O . VAL A 1 378 ? -24.535 25.044 -26.880 1.00 26.84 400 VAL A O 1
ATOM 2938 N N . VAL A 1 379 ? -24.762 26.810 -28.252 1.00 28.20 401 VAL A N 1
ATOM 2939 C CA . VAL A 1 379 ? -24.816 27.811 -27.185 1.00 26.95 401 VAL A CA 1
ATOM 2940 C C . VAL A 1 379 ? -26.162 28.535 -27.259 1.00 27.80 401 VAL A C 1
ATOM 2941 O O . VAL A 1 379 ? -26.452 29.161 -28.276 1.00 26.76 401 VAL A O 1
ATOM 2945 N N . PHE A 1 380 ? -26.988 28.434 -26.199 1.00 22.89 402 PHE A N 1
ATOM 2946 C CA . PHE A 1 380 ? -28.286 29.099 -26.098 1.00 23.32 402 PHE A CA 1
ATOM 2947 C C . PHE A 1 380 ? -28.104 30.320 -25.227 1.00 29.51 402 PHE A C 1
ATOM 2948 O O . PHE A 1 380 ? -27.640 30.185 -24.099 1.00 30.28 402 PHE A O 1
ATOM 2956 N N . GLU A 1 381 ? -28.380 31.498 -25.755 1.00 24.19 403 GLU A N 1
ATOM 2957 C CA . GLU A 1 381 ? -28.191 32.721 -24.975 1.00 24.10 403 GLU A CA 1
ATOM 2958 C C . GLU A 1 381 ? -29.500 33.458 -24.808 1.00 25.98 403 GLU A C 1
ATOM 2959 O O . GLU A 1 381 ? -30.044 33.983 -25.779 1.00 28.99 403 GLU A O 1
ATOM 2965 N N . GLY A 1 382 ? -29.981 33.524 -23.572 1.00 20.27 404 GLY A N 1
ATOM 2966 C CA . GLY A 1 382 ? -31.204 34.275 -23.268 1.00 19.17 404 GLY A CA 1
ATOM 2967 C C . GLY A 1 382 ? -30.780 35.713 -23.060 1.00 25.51 404 GLY A C 1
ATOM 2968 O O . GLY A 1 382 ? -29.702 35.946 -22.505 1.00 23.60 404 GLY A O 1
ATOM 2969 N N . ARG A 1 383 ? -31.551 36.679 -23.582 1.00 22.44 405 ARG A N 1
ATOM 2970 C CA . ARG A 1 383 ? -31.246 38.101 -23.412 1.00 23.58 405 ARG A CA 1
ATOM 2971 C C . ARG A 1 383 ? -32.476 38.897 -22.923 1.00 27.20 405 ARG A C 1
ATOM 2972 O O . ARG A 1 383 ? -33.549 38.781 -23.523 1.00 26.45 405 ARG A O 1
ATOM 2980 N N . LYS A 1 384 ? -32.327 39.712 -21.873 1.00 23.39 406 LYS A N 1
ATOM 2981 C CA . LYS A 1 384 ? -33.432 40.568 -21.453 1.00 23.90 406 LYS A CA 1
ATOM 2982 C C . LYS A 1 384 ? -33.409 41.848 -22.301 1.00 27.29 406 LYS A C 1
ATOM 2983 O O . LYS A 1 384 ? -32.375 42.482 -22.393 1.00 27.68 406 LYS A O 1
ATOM 2989 N N . GLY A 1 385 ? -34.529 42.179 -22.925 1.00 25.36 407 GLY A N 1
ATOM 2990 C CA . GLY A 1 385 ? -34.686 43.393 -23.715 1.00 26.04 407 GLY A CA 1
ATOM 2991 C C . GLY A 1 385 ? -35.251 44.518 -22.855 1.00 32.06 407 GLY A C 1
ATOM 2992 O O . GLY A 1 385 ? -35.399 44.382 -21.640 1.00 31.14 407 GLY A O 1
ATOM 2993 N N . SER A 1 386 ? -35.565 45.646 -23.477 1.00 30.26 408 SER A N 1
ATOM 2994 C CA . SER A 1 386 ? -36.078 46.840 -22.800 1.00 31.59 408 SER A CA 1
ATOM 2995 C C . SER A 1 386 ? -37.421 46.624 -22.096 1.00 33.72 408 SER A C 1
ATOM 2996 O O . SER A 1 386 ? -38.196 45.761 -22.481 1.00 29.87 408 SER A O 1
ATOM 2999 N N . GLY A 1 387 ? -37.704 47.447 -21.125 1.00 33.79 409 GLY A N 1
ATOM 3000 C CA . GLY A 1 387 ? -38.978 47.387 -20.426 1.00 34.64 409 GLY A CA 1
ATOM 3001 C C . GLY A 1 387 ? -39.076 46.301 -19.376 1.00 36.65 409 GLY A C 1
ATOM 3002 O O . GLY A 1 387 ? -38.092 45.655 -19.002 1.00 36.49 409 GLY A O 1
ATOM 3003 N N . ALA A 1 388 ? -40.287 46.114 -18.903 1.00 29.80 410 ALA A N 1
ATOM 3004 C CA . ALA A 1 388 ? -40.584 45.254 -17.808 1.00 27.44 410 ALA A CA 1
ATOM 3005 C C . ALA A 1 388 ? -41.002 43.855 -18.237 1.00 29.31 410 ALA A C 1
ATOM 3006 O O . ALA A 1 388 ? -41.586 43.658 -19.289 1.00 30.17 410 ALA A O 1
ATOM 3008 N N . SER A 1 389 ? -40.715 42.887 -17.376 1.00 24.73 411 SER A N 1
ATOM 3009 C CA . SER A 1 389 ? -41.043 41.480 -17.565 1.00 23.47 411 SER A CA 1
ATOM 3010 C C . SER A 1 389 ? -41.472 40.844 -16.241 1.00 27.10 411 SER A C 1
ATOM 3011 O O . SER A 1 389 ? -40.892 41.131 -15.198 1.00 26.52 411 SER A O 1
ATOM 3014 N N . LEU A 1 390 ? -42.407 39.906 -16.307 1.00 26.89 412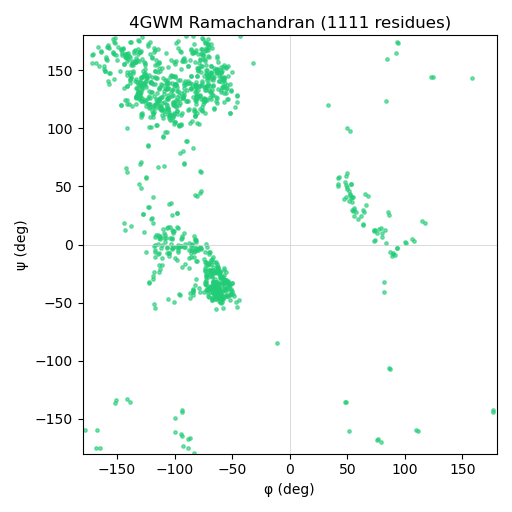 LEU A N 1
ATOM 3015 C CA . LEU A 1 390 ? -42.810 39.177 -15.110 1.00 27.77 412 LEU A CA 1
ATOM 3016 C C . LEU A 1 390 ? -42.456 37.684 -15.188 1.00 33.02 412 LEU A C 1
ATOM 3017 O O . LEU A 1 390 ? -42.740 36.910 -14.274 1.00 36.80 412 LEU A O 1
ATOM 3022 N N . GLY A 1 391 ? -41.840 37.265 -16.277 1.00 25.09 413 GLY A N 1
ATOM 3023 C CA . GLY A 1 391 ? -41.490 35.873 -16.454 1.00 22.18 413 GLY A CA 1
ATOM 3024 C C . GLY A 1 391 ? -40.141 35.755 -17.126 1.00 24.65 413 GLY A C 1
ATOM 3025 O O . GLY A 1 391 ? -39.184 36.438 -16.753 1.00 23.82 413 GLY A O 1
ATOM 3026 N N . GLY A 1 392 ? -40.064 34.906 -18.132 1.00 21.43 414 GLY A N 1
ATOM 3027 C CA . GLY A 1 392 ? -38.809 34.727 -18.844 1.00 22.50 414 GLY A CA 1
ATOM 3028 C C . GLY A 1 392 ? -38.962 33.759 -19.993 1.00 25.86 414 GLY A C 1
ATOM 3029 O O . GLY A 1 392 ? -40.081 33.535 -20.500 1.00 23.84 414 GLY A O 1
ATOM 3030 N N . LEU A 1 393 ? -37.836 33.216 -20.411 1.00 20.35 415 LEU A N 1
ATOM 3031 C CA . LEU A 1 393 ? -37.754 32.254 -21.530 1.00 20.50 415 LEU A CA 1
ATOM 3032 C C . LEU A 1 393 ? -37.526 30.879 -21.002 1.00 23.89 415 LEU A C 1
ATOM 3033 O O . LEU A 1 393 ? -36.660 30.682 -20.143 1.00 24.10 415 LEU A O 1
ATOM 3038 N N . SER A 1 394 ? -38.262 29.927 -21.516 1.00 20.14 416 SER A N 1
ATOM 3039 C CA . SER A 1 394 ? -38.152 28.524 -21.079 1.00 18.90 416 SER A CA 1
ATOM 3040 C C . SER A 1 394 ? -37.911 27.694 -22.306 1.00 22.08 416 SER A C 1
ATOM 3041 O O . SER A 1 394 ? -38.545 27.947 -23.340 1.00 22.09 416 SER A O 1
ATOM 3044 N N . ILE A 1 395 ? -37.029 26.701 -22.205 1.00 19.18 417 ILE A N 1
ATOM 3045 C CA . ILE A 1 395 ? -36.690 25.783 -23.281 1.00 18.44 417 ILE A CA 1
ATOM 3046 C C . ILE A 1 395 ? -36.835 24.363 -22.779 1.00 19.74 417 ILE A C 1
ATOM 3047 O O . ILE A 1 395 ? -36.522 24.058 -21.624 1.00 18.44 417 ILE A O 1
ATOM 3052 N N . ASP A 1 396 ? -37.264 23.498 -23.671 1.00 18.83 418 ASP A N 1
ATOM 3053 C CA . ASP A 1 396 ? -37.422 22.088 -23.346 1.00 19.33 418 ASP A CA 1
ATOM 3054 C C . ASP A 1 396 ? -37.282 21.265 -24.609 1.00 24.44 418 ASP A C 1
ATOM 3055 O O . ASP A 1 396 ? -37.385 21.806 -25.703 1.00 23.90 418 ASP A O 1
ATOM 3060 N N . ASP A 1 397 ? -37.096 19.935 -24.458 1.00 21.45 419 ASP A N 1
ATOM 3061 C CA . ASP A 1 397 ? -37.121 18.979 -25.562 1.00 21.34 419 ASP A CA 1
ATOM 3062 C C . ASP A 1 397 ? -36.267 19.400 -26.748 1.00 23.71 419 ASP A C 1
ATOM 3063 O O . ASP A 1 397 ? -36.752 19.585 -27.865 1.00 23.48 419 ASP A O 1
ATOM 3068 N N . ILE A 1 398 ? -34.981 19.573 -26.475 1.00 19.65 420 ILE A N 1
ATOM 3069 C CA . ILE A 1 398 ? -33.980 19.929 -27.471 1.00 19.13 420 ILE A CA 1
ATOM 3070 C C . ILE A 1 398 ? -33.604 18.636 -28.198 1.00 23.55 420 ILE A C 1
ATOM 3071 O O . ILE A 1 398 ? -33.286 17.652 -27.539 1.00 25.15 420 ILE A O 1
ATOM 3076 N N . ASN A 1 399 ? -33.659 18.622 -29.516 1.00 20.82 421 ASN A N 1
ATOM 3077 C CA . ASN A 1 399 ? -33.187 17.455 -30.269 1.00 21.31 421 ASN A CA 1
ATOM 3078 C C . ASN A 1 399 ? -32.251 17.924 -31.334 1.00 25.18 421 ASN A C 1
ATOM 3079 O O . ASN A 1 399 ? -32.466 18.989 -31.914 1.00 23.48 421 ASN A O 1
ATOM 3084 N N . LEU A 1 400 ? -31.189 17.161 -31.558 1.00 22.88 422 LEU A N 1
ATOM 3085 C CA . LEU A 1 400 ? -30.206 17.466 -32.581 1.00 23.01 4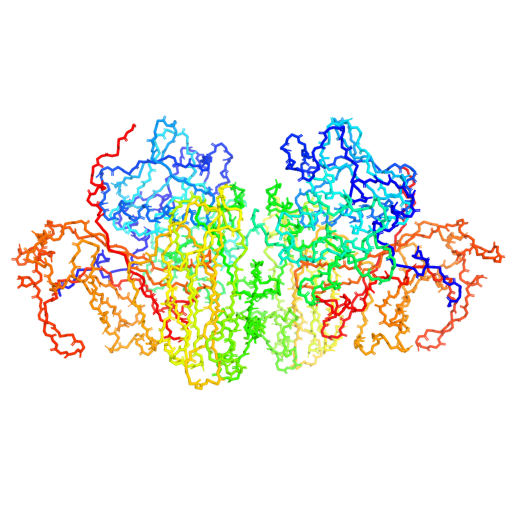22 LEU A CA 1
ATOM 3086 C C . LEU A 1 400 ? -29.910 16.206 -33.373 1.00 24.48 422 LEU A C 1
ATOM 3087 O O . LEU A 1 400 ? -29.549 15.186 -32.809 1.00 22.50 422 LEU A O 1
ATOM 3092 N N . SER A 1 401 ? -30.031 16.290 -34.687 1.00 23.31 423 SER A N 1
ATOM 3093 C CA . SER A 1 401 ? -29.732 15.160 -35.570 1.00 21.83 423 SER A CA 1
ATOM 3094 C C . SER A 1 401 ? -29.022 15.681 -36.804 1.00 27.45 423 SER A C 1
ATOM 3095 O O . SER A 1 401 ? -29.178 16.870 -37.146 1.00 26.41 423 SER A O 1
ATOM 3098 N N . GLU A 1 402 ? -28.309 14.791 -37.512 1.00 26.34 424 GLU A N 1
ATOM 3099 C CA . GLU A 1 402 ? -27.610 15.142 -38.748 1.00 26.53 424 GLU A CA 1
ATOM 3100 C C . GLU A 1 402 ? -28.557 14.858 -39.898 1.00 29.86 424 GLU A C 1
ATOM 3101 O O . GLU A 1 402 ? -28.430 13.883 -40.627 1.00 28.85 424 GLU A O 1
ATOM 3107 N N . THR A 1 403 ? -29.584 15.682 -39.965 1.00 28.70 425 THR A N 1
ATOM 3108 C CA . THR A 1 403 ? -30.668 15.589 -40.938 1.00 30.08 425 THR A CA 1
ATOM 3109 C C . THR A 1 403 ? -30.963 16.978 -41.485 1.00 34.22 425 THR A C 1
ATOM 3110 O O . THR A 1 403 ? -30.547 17.990 -40.907 1.00 32.47 425 THR A O 1
ATOM 3114 N N . ARG A 1 404 ? -31.715 17.039 -42.569 1.00 32.12 426 ARG A N 1
ATOM 3115 C CA . ARG A 1 404 ? -32.125 18.326 -43.113 1.00 32.98 426 ARG A CA 1
ATOM 3116 C C . ARG A 1 404 ? -33.330 18.860 -42.339 1.00 35.34 426 ARG A C 1
ATOM 3117 O O . ARG A 1 404 ? -34.251 18.094 -42.066 1.00 35.46 426 ARG A O 1
ATOM 3125 N N . CYS A 1 405 ? -33.352 20.155 -42.020 1.00 32.43 427 CYS A N 1
ATOM 3126 C CA . CYS A 1 405 ? -34.532 20.775 -41.406 1.00 33.84 427 CYS A CA 1
ATOM 3127 C C . CYS A 1 405 ? -35.688 20.689 -42.390 1.00 33.91 427 CYS A C 1
ATOM 3128 O O . CYS A 1 405 ? -35.453 20.747 -43.600 1.00 32.26 427 CYS A O 1
ATOM 3131 N N . PRO A 1 406 ? -36.951 20.617 -41.912 1.00 31.47 428 PRO A N 1
ATOM 3132 C CA . PRO A 1 406 ? -38.076 20.696 -42.880 1.00 31.66 428 PRO A CA 1
ATOM 3133 C C . PRO A 1 406 ? -37.974 22.015 -43.640 1.00 36.65 428 PRO A C 1
ATOM 3134 O O . PRO A 1 406 ? -37.496 23.004 -43.053 1.00 32.39 428 PRO A O 1
ATOM 3138 N N . HIS A 1 407 ? -38.422 22.066 -44.901 1.00 28.23 429 HIS A N 1
ATOM 3139 C CA . HIS A 1 407 ? -38.354 23.326 -45.648 1.00 30.25 429 HIS A CA 1
ATOM 3140 C C . HIS A 1 407 ? -39.333 24.344 -45.071 1.00 33.86 429 HIS A C 1
ATOM 3141 O O . HIS A 1 407 ? -39.043 25.538 -45.023 1.00 33.98 429 HIS A O 1
ATOM 3148 N N . HIS A 1 408 ? -40.512 23.860 -44.665 1.00 29.10 430 HIS A N 1
ATOM 3149 C CA . HIS A 1 408 ? -41.591 24.685 -44.129 1.00 28.92 430 HIS A CA 1
ATOM 3150 C C . HIS A 1 408 ? -42.301 23.951 -43.037 1.00 30.63 430 HIS A C 1
ATOM 3151 O O . HIS A 1 408 ? -42.312 22.721 -43.035 1.00 29.58 430 HIS A O 1
ATOM 3158 N N . ILE A 1 409 ? -42.926 24.678 -42.139 1.00 27.82 431 ILE A N 1
ATOM 3159 C CA . ILE A 1 409 ? -43.665 24.039 -41.065 1.00 27.85 431 ILE A CA 1
ATOM 3160 C C . ILE A 1 409 ? -45.038 24.705 -40.983 1.00 32.75 431 ILE A C 1
ATOM 3161 O O . ILE A 1 409 ? -45.121 25.936 -40.898 1.00 33.80 431 ILE A O 1
ATOM 3166 N N . TRP A 1 410 ? -46.099 23.895 -41.016 1.00 27.43 432 TRP A N 1
ATOM 3167 C CA . TRP A 1 410 ? -47.461 24.378 -40.844 1.00 28.02 432 TRP A CA 1
ATOM 3168 C C . TRP A 1 410 ? -47.914 24.065 -39.400 1.00 31.82 432 TRP A C 1
ATOM 3169 O O . TRP A 1 410 ? -48.092 22.911 -39.025 1.00 32.15 432 TRP A O 1
ATOM 3180 N N . HIS A 1 411 ? -48.046 25.099 -38.597 1.00 28.49 433 HIS A N 1
ATOM 3181 C CA . HIS A 1 411 ? -48.457 24.975 -37.198 1.00 28.92 433 HIS A CA 1
ATOM 3182 C C . HIS A 1 411 ? -49.959 25.271 -37.105 1.00 33.89 433 HIS A C 1
ATOM 3183 O O . HIS A 1 411 ? -50.405 26.391 -37.397 1.00 32.47 433 HIS A O 1
ATOM 3190 N N . ILE A 1 412 ? -50.748 24.247 -36.717 1.00 30.12 434 ILE A N 1
ATOM 3191 C CA . ILE A 1 412 ? -52.195 24.391 -36.558 1.00 29.75 434 ILE A CA 1
ATOM 3192 C C . ILE A 1 412 ? -52.522 24.432 -35.070 1.00 34.55 434 ILE A C 1
ATOM 3193 O O . ILE A 1 412 ? -52.287 23.457 -34.365 1.00 32.90 434 ILE A O 1
ATOM 3198 N N . ARG A 1 413 ? -53.075 25.557 -34.602 1.00 33.45 435 ARG A N 1
ATOM 3199 C CA . ARG A 1 413 ? -53.431 25.759 -33.202 1.00 34.24 435 ARG A CA 1
ATOM 3200 C C . ARG A 1 413 ? -54.874 25.380 -32.957 1.00 38.54 435 ARG A C 1
ATOM 3201 O O . ARG A 1 413 ? -55.655 25.384 -33.904 1.00 39.78 435 ARG A O 1
ATOM 3209 N N . ASN A 1 414 ? -55.244 25.075 -31.688 1.00 33.75 436 ASN A N 1
ATOM 3210 C CA . ASN A 1 414 ? -56.626 24.736 -31.309 1.00 34.72 436 ASN A CA 1
ATOM 3211 C C . ASN A 1 414 ? -57.174 23.677 -32.259 1.00 37.75 436 ASN A C 1
ATOM 3212 O O . ASN A 1 414 ? -58.273 23.812 -32.786 1.00 39.26 436 ASN A O 1
ATOM 3217 N N . PHE A 1 415 ? -56.375 22.634 -32.489 1.00 31.80 437 PHE A N 1
ATOM 3218 C CA . PHE A 1 415 ? -56.639 21.603 -33.477 1.00 31.12 437 PHE A CA 1
ATOM 3219 C C . PHE A 1 415 ? -57.869 20.731 -33.215 1.00 37.22 437 PHE A C 1
ATOM 3220 O O . PHE A 1 415 ? -58.571 20.412 -34.167 1.00 36.25 437 PHE A O 1
ATOM 3228 N N . THR A 1 416 ? -58.063 20.258 -31.974 1.00 35.82 438 THR A N 1
ATOM 3229 C CA . THR A 1 416 ? -59.062 19.237 -31.642 1.00 37.32 438 THR A CA 1
ATOM 3230 C C . THR A 1 416 ? -60.490 19.594 -32.112 1.00 43.90 438 THR A C 1
ATOM 3231 O O . THR A 1 416 ? -61.201 18.704 -32.579 1.00 46.08 438 THR A O 1
ATOM 3235 N N . GLN A 1 417 ? -60.868 20.870 -32.061 1.00 39.66 439 GLN A N 1
ATOM 3236 C CA . GLN A 1 417 ? -62.200 21.383 -32.459 1.00 41.56 439 GLN A CA 1
ATOM 3237 C C . GLN A 1 417 ? -62.572 21.030 -33.925 1.00 46.14 439 GLN A C 1
ATOM 3238 O O . GLN A 1 417 ? -63.750 21.045 -34.263 1.00 47.16 439 GLN A O 1
ATOM 3244 N N . PHE A 1 418 ? -61.568 20.711 -34.776 1.00 41.80 440 PHE A N 1
ATOM 3245 C CA . PHE A 1 418 ? -61.759 20.426 -36.199 1.00 41.45 440 PHE A CA 1
ATOM 3246 C C . PHE A 1 418 ? -61.941 18.947 -36.540 1.00 46.70 440 PHE A C 1
ATOM 3247 O O . PHE A 1 418 ? -62.437 18.662 -37.632 1.00 46.62 440 PHE A O 1
ATOM 3255 N N . ILE A 1 419 ? -61.532 18.012 -35.650 1.00 45.03 441 ILE A N 1
ATOM 3256 C CA . ILE A 1 419 ? -61.566 16.554 -35.919 1.00 45.96 441 ILE A CA 1
ATOM 3257 C C . ILE A 1 419 ? -63.017 16.065 -36.053 1.00 53.99 441 ILE A C 1
ATOM 3258 O O . ILE A 1 419 ? -63.797 16.188 -35.104 1.00 55.01 441 ILE A O 1
ATOM 3263 N N . GLY A 1 420 ? -63.359 15.566 -37.243 1.00 51.21 442 GLY A N 1
ATOM 3264 C CA . GLY A 1 420 ? -64.689 15.054 -37.562 1.00 52.81 442 GLY A CA 1
ATOM 3265 C C . GLY A 1 420 ? -65.726 16.150 -37.725 1.00 58.60 442 GLY A C 1
ATOM 3266 O O . GLY A 1 420 ? -66.929 15.869 -37.776 1.00 61.40 442 GLY A O 1
ATOM 3267 N N . SER A 1 421 ? -65.284 17.408 -37.803 1.00 53.59 443 SER A N 1
ATOM 3268 C CA . SER A 1 421 ? -66.203 18.537 -37.878 1.00 55.60 443 SER A CA 1
ATOM 3269 C C . SER A 1 421 ? -66.390 19.057 -39.302 1.00 59.16 443 SER A C 1
ATOM 3270 O O . SER A 1 421 ? -65.403 19.171 -40.029 1.00 56.96 443 SER A O 1
ATOM 3273 N N . PRO A 1 422 ? -67.615 19.505 -39.679 1.00 57.58 444 PRO A N 1
ATOM 3274 C CA . PRO A 1 422 ? -67.815 20.083 -41.025 1.00 57.73 444 PRO A CA 1
ATOM 3275 C C . PRO A 1 422 ? -66.868 21.236 -41.368 1.00 58.58 444 PRO A C 1
ATOM 3276 O O . PRO A 1 422 ? -66.510 21.370 -42.534 1.00 56.63 444 PRO A O 1
ATOM 3280 N N . ASN A 1 423 ? -66.454 22.046 -40.364 1.00 54.58 445 ASN A N 1
ATOM 3281 C CA . ASN A 1 423 ? -65.528 23.176 -40.538 1.00 53.48 445 ASN A CA 1
ATOM 3282 C C . ASN A 1 423 ? -64.048 22.741 -40.582 1.00 55.10 445 ASN A C 1
ATOM 3283 O O . ASN A 1 423 ? -63.169 23.599 -40.644 1.00 54.51 445 ASN A O 1
ATOM 3288 N N . GLY A 1 424 ? -63.786 21.439 -40.510 1.00 50.62 446 GLY A N 1
ATOM 3289 C CA . GLY A 1 424 ? -62.432 20.891 -40.519 1.00 47.42 446 GLY A CA 1
ATOM 3290 C C . GLY A 1 424 ? -61.801 20.783 -41.894 1.00 50.89 446 GLY A C 1
ATOM 3291 O O . GLY A 1 424 ? -61.152 19.788 -42.193 1.00 50.68 446 GLY A O 1
ATOM 3292 N N . THR A 1 425 ? -61.986 21.802 -42.743 1.00 47.37 447 THR A N 1
ATOM 3293 C CA . THR A 1 425 ? -61.412 21.883 -44.094 1.00 45.90 447 THR A CA 1
ATOM 3294 C C . THR A 1 425 ? -60.368 22.992 -44.008 1.00 46.22 447 THR A C 1
ATOM 3295 O O . THR A 1 425 ? -60.711 24.173 -44.080 1.00 45.69 447 THR A O 1
ATOM 3299 N N . LEU A 1 426 ? -59.123 22.617 -43.738 1.00 41.22 448 LEU A N 1
ATOM 3300 C CA . LEU A 1 426 ? -58.062 23.579 -43.472 1.00 40.44 448 LEU A CA 1
ATOM 3301 C C . LEU A 1 426 ? -57.079 23.713 -44.612 1.00 41.80 448 LEU A C 1
ATOM 3302 O O . LEU A 1 426 ? -56.613 22.710 -45.148 1.00 40.18 448 LEU A O 1
ATOM 3307 N N . TYR A 1 427 ? -56.753 24.959 -44.960 1.00 38.57 449 TYR A N 1
ATOM 3308 C CA . TYR A 1 427 ? -55.750 25.282 -45.958 1.00 38.14 449 TYR A CA 1
ATOM 3309 C C . TYR A 1 427 ? -54.592 25.960 -45.280 1.00 40.81 449 TYR A C 1
ATOM 3310 O O . TYR A 1 427 ? -54.791 26.830 -44.439 1.00 41.14 449 TYR A O 1
ATOM 3319 N N . SER A 1 428 ? -53.379 25.546 -45.631 1.00 35.69 450 SER A N 1
ATOM 3320 C CA . SER A 1 428 ? -52.168 26.121 -45.065 1.00 33.59 450 SER A CA 1
ATOM 3321 C C . SER A 1 428 ? -51.894 27.523 -45.613 1.00 38.36 450 SER A C 1
ATOM 3322 O O . SER A 1 428 ? -52.419 27.891 -46.677 1.00 39.08 450 SER A O 1
ATOM 3325 N N . PRO A 1 429 ? -50.973 28.278 -44.980 1.00 35.62 451 PRO A N 1
ATOM 3326 C CA . PRO A 1 429 ? -50.506 29.516 -45.614 1.00 36.90 451 PRO A CA 1
ATOM 3327 C C . PRO A 1 429 ? -49.795 29.161 -46.944 1.00 38.97 451 PRO A C 1
ATOM 3328 O O . PRO A 1 429 ? -49.419 27.998 -47.124 1.00 37.91 451 PRO A O 1
ATOM 3332 N N . PRO A 1 430 ? -49.592 30.090 -47.894 1.00 36.42 452 PRO A N 1
ATOM 3333 C CA . PRO A 1 430 ? -48.848 29.714 -49.110 1.00 35.75 452 PRO A CA 1
ATOM 3334 C C . PRO A 1 430 ? -47.366 29.534 -48.807 1.00 36.69 452 PRO A C 1
ATOM 3335 O O . PRO A 1 430 ? -46.855 30.164 -47.886 1.00 36.14 452 PRO A O 1
ATOM 3339 N N . PHE A 1 431 ? -46.689 28.665 -49.553 1.00 31.32 453 PHE A N 1
ATOM 3340 C CA . PHE A 1 431 ? -45.259 28.426 -49.399 1.00 31.57 453 PHE A CA 1
ATOM 3341 C C . PHE A 1 431 ? -44.584 28.399 -50.753 1.00 36.68 453 PHE A C 1
ATOM 3342 O O . PHE A 1 431 ? -45.231 28.077 -51.739 1.00 36.35 453 PHE A O 1
ATOM 3350 N N . TYR A 1 432 ? -43.268 28.642 -50.785 1.00 34.22 454 TYR A N 1
ATOM 3351 C CA . TYR A 1 432 ? -42.496 28.530 -52.017 1.00 35.50 454 TYR A CA 1
ATOM 3352 C C . TYR A 1 432 ? -41.551 27.350 -51.892 1.00 40.00 454 TYR A C 1
ATOM 3353 O O . TYR A 1 432 ? -40.824 27.248 -50.902 1.00 38.92 454 TYR A O 1
ATOM 3362 N N . SER A 1 433 ? -41.587 26.433 -52.874 1.00 36.97 455 SER A N 1
ATOM 3363 C CA . SER A 1 433 ? -40.693 25.272 -52.911 1.00 36.65 455 SER A CA 1
ATOM 3364 C C . SER A 1 433 ? -39.268 25.743 -53.268 1.00 44.22 455 SER A C 1
ATOM 3365 O O . SER A 1 433 ? -39.083 26.890 -53.693 1.00 43.62 455 SER A O 1
ATOM 3368 N N . SER A 1 434 ? -38.271 24.860 -53.112 1.00 43.22 456 SER A N 1
ATOM 3369 C CA . SER A 1 434 ? -36.865 25.172 -53.408 1.00 45.31 456 SER A CA 1
ATOM 3370 C C . SER A 1 434 ? -36.676 25.659 -54.854 1.00 50.00 456 SER A C 1
ATOM 3371 O O . SER A 1 434 ? -35.931 26.611 -55.071 1.00 53.26 456 SER A O 1
ATOM 3374 N N . LYS A 1 435 ? -37.408 25.071 -55.821 1.00 44.40 457 LYS A N 1
ATOM 3375 C CA . LYS A 1 435 ? -37.323 25.450 -57.235 1.00 45.10 457 LYS A CA 1
ATOM 3376 C C . LYS A 1 435 ? -38.178 26.689 -57.576 1.00 48.62 457 LYS A C 1
ATOM 3377 O O . LYS A 1 435 ? -38.101 27.179 -58.700 1.00 50.05 457 LYS A O 1
ATOM 3383 N N . GLY A 1 436 ? -38.916 27.226 -56.601 1.00 43.04 458 GLY A N 1
ATOM 3384 C CA . GLY A 1 436 ? -39.693 28.443 -56.805 1.00 43.04 458 GLY A CA 1
ATOM 3385 C C . GLY A 1 436 ? -41.172 28.282 -57.064 1.00 45.36 458 GLY A C 1
ATOM 3386 O O . GLY A 1 436 ? -41.857 29.278 -57.283 1.00 46.34 458 GLY A O 1
ATOM 3387 N N . TYR A 1 437 ? -41.682 27.041 -57.053 1.00 41.83 459 TYR A N 1
ATOM 3388 C CA . TYR A 1 437 ? -43.119 26.775 -57.237 1.00 40.79 459 TYR A CA 1
ATOM 3389 C C . TYR A 1 437 ? -43.876 27.183 -55.991 1.00 43.70 459 TYR A C 1
ATOM 3390 O O . TYR A 1 437 ? -43.436 26.869 -54.886 1.00 41.30 459 TYR A O 1
ATOM 3399 N N . ALA A 1 438 ? -45.008 27.860 -56.152 1.00 39.97 460 ALA A N 1
ATOM 3400 C CA . ALA A 1 438 ? -45.825 28.237 -54.996 1.00 39.71 460 ALA A CA 1
ATOM 3401 C C . ALA A 1 438 ? -46.813 27.120 -54.728 1.00 40.83 460 ALA A C 1
ATOM 3402 O O . ALA A 1 438 ? -47.334 26.531 -55.673 1.00 40.52 460 ALA A O 1
ATOM 3404 N N . PHE A 1 439 ? -47.025 26.775 -53.456 1.00 35.24 461 PHE A N 1
ATOM 3405 C CA . PHE A 1 439 ? -47.918 25.677 -53.134 1.00 33.35 461 PHE A CA 1
ATOM 3406 C C . PHE A 1 439 ? -48.668 25.929 -51.848 1.00 37.84 461 PHE A C 1
ATOM 3407 O O . PHE A 1 439 ? -48.309 26.804 -51.050 1.00 36.24 461 PHE A O 1
ATOM 3415 N N . GLN A 1 440 ? -49.725 25.117 -51.662 1.00 35.44 462 GLN A N 1
ATOM 3416 C CA . GLN A 1 440 ? -50.588 25.118 -50.497 1.00 33.93 462 GLN A CA 1
ATOM 3417 C C . GLN A 1 440 ? -50.973 23.693 -50.142 1.00 36.45 462 GLN A C 1
ATOM 3418 O O . GLN A 1 440 ? -51.126 22.856 -51.040 1.00 37.11 462 GLN A O 1
ATOM 3424 N N . ILE A 1 441 ? -51.183 23.437 -48.837 1.00 31.67 463 ILE A N 1
ATOM 3425 C CA . ILE A 1 441 ? -51.597 22.135 -48.324 1.00 30.23 463 ILE A CA 1
ATOM 3426 C C . ILE A 1 441 ? -53.029 22.212 -47.883 1.00 33.83 463 ILE A C 1
ATOM 3427 O O . ILE A 1 441 ? -53.402 23.161 -47.189 1.00 34.82 463 ILE A O 1
ATOM 3432 N N . TYR A 1 442 ? -53.812 21.170 -48.208 1.00 30.67 464 TYR A N 1
ATOM 3433 C CA . TYR A 1 442 ? -55.194 21.044 -47.758 1.00 31.40 464 TYR A CA 1
ATOM 3434 C C . TYR A 1 442 ? -55.297 19.835 -46.821 1.00 36.42 464 TYR A C 1
ATOM 3435 O O . TYR A 1 442 ? -54.908 18.725 -47.184 1.00 35.27 464 TYR A O 1
ATOM 3444 N N . LEU A 1 443 ? -55.764 20.074 -45.599 1.00 34.08 465 LEU A N 1
ATOM 3445 C CA . LEU A 1 443 ? -55.984 19.033 -44.607 1.00 33.42 465 LEU A CA 1
ATOM 3446 C C . LEU A 1 443 ? -57.474 18.920 -44.388 1.00 38.18 465 LEU A C 1
ATOM 3447 O O . LEU A 1 443 ? -58.119 19.889 -43.984 1.00 38.23 465 LEU A O 1
ATOM 3452 N N . ASN A 1 444 ? -58.038 17.771 -44.721 1.00 35.94 466 ASN A N 1
ATOM 3453 C CA . ASN A 1 444 ? -59.476 17.552 -44.569 1.00 37.17 466 ASN A CA 1
ATOM 3454 C C . ASN A 1 444 ? -59.737 16.659 -43.363 1.00 42.21 466 ASN A C 1
ATOM 3455 O O . ASN A 1 444 ? -59.392 15.478 -43.376 1.00 41.06 466 ASN A O 1
ATOM 3460 N N . LEU A 1 445 ? -60.344 17.231 -42.321 1.00 39.32 467 LEU A N 1
ATOM 3461 C CA . LEU A 1 445 ? -60.662 16.511 -41.090 1.00 39.54 467 LEU A CA 1
ATOM 3462 C C . LEU A 1 445 ? -62.175 16.276 -40.937 1.00 45.82 467 LEU A C 1
ATOM 3463 O O . LEU A 1 445 ? -62.606 15.763 -39.909 1.00 44.54 467 LEU A O 1
ATOM 3468 N N . ALA A 1 446 ? -62.969 16.638 -41.954 1.00 45.17 468 ALA A N 1
ATOM 3469 C CA . ALA A 1 446 ? -64.433 16.578 -41.898 1.00 48.82 468 ALA A CA 1
ATOM 3470 C C . ALA A 1 446 ? -65.024 15.166 -41.971 1.00 55.86 468 ALA A C 1
ATOM 3471 O O . ALA A 1 446 ? -66.152 14.984 -41.524 1.00 57.68 468 ALA A O 1
ATOM 3473 N N . HIS A 1 447 ? -64.294 14.182 -42.526 1.00 53.03 469 HIS A N 1
ATOM 3474 C CA . HIS A 1 447 ? -64.766 12.798 -42.626 1.00 53.60 469 HIS A CA 1
ATOM 3475 C C . HIS A 1 447 ? -64.934 12.209 -41.214 1.00 58.47 469 HIS A C 1
ATOM 3476 O O . HIS A 1 447 ? -64.240 12.620 -40.283 1.00 57.11 469 HIS A O 1
ATOM 3483 N N . VAL A 1 448 ? -65.867 11.273 -41.050 1.00 56.85 470 VAL A N 1
ATOM 3484 C CA . VAL A 1 448 ? -66.160 10.687 -39.742 1.00 57.29 470 VAL A CA 1
ATOM 3485 C C . VAL A 1 448 ? -64.979 9.838 -39.177 1.00 56.83 470 VAL A C 1
ATOM 3486 O O . VAL A 1 448 ? -64.787 9.841 -37.962 1.00 56.07 470 VAL A O 1
ATOM 3490 N N . THR A 1 449 ? -64.180 9.165 -40.035 1.00 51.21 471 THR A N 1
ATOM 3491 C CA . THR A 1 449 ? -63.127 8.255 -39.566 1.00 48.87 471 THR A CA 1
ATOM 3492 C C . THR A 1 449 ? -61.684 8.592 -40.056 1.00 49.08 471 THR A C 1
ATOM 3493 O O . THR A 1 449 ? -60.727 8.279 -39.342 1.00 46.44 471 THR A O 1
ATOM 3497 N N . ASN A 1 450 ? -61.517 9.132 -41.274 1.00 44.07 472 ASN A N 1
ATOM 3498 C CA . ASN A 1 450 ? -60.180 9.381 -41.817 1.00 42.44 472 ASN A CA 1
ATOM 3499 C C . ASN A 1 450 ? -59.858 10.845 -42.070 1.00 44.41 472 ASN A C 1
ATOM 3500 O O . ASN A 1 450 ? -60.708 11.567 -42.576 1.00 45.85 472 ASN A O 1
ATOM 3505 N N . ALA A 1 451 ? -58.592 11.246 -41.817 1.00 36.59 473 ALA A N 1
ATOM 3506 C CA . ALA A 1 451 ? -58.073 12.557 -42.186 1.00 35.15 473 ALA A CA 1
ATOM 3507 C C . ALA A 1 451 ? -57.443 12.443 -43.578 1.00 38.12 473 ALA A C 1
ATOM 3508 O O . ALA A 1 451 ? -56.791 11.439 -43.873 1.00 35.92 473 ALA A O 1
ATOM 3510 N N . GLY A 1 452 ? -57.703 13.432 -44.427 1.00 34.93 474 GLY A N 1
ATOM 3511 C CA . GLY A 1 452 ? -57.133 13.478 -45.765 1.00 33.51 474 GLY A CA 1
ATOM 3512 C C . GLY A 1 452 ? -56.138 14.607 -45.872 1.00 35.88 474 GLY A C 1
ATOM 3513 O O . GLY A 1 452 ? -56.273 15.615 -45.161 1.00 35.57 474 GLY A O 1
ATOM 3514 N N . ILE A 1 453 ? -55.136 14.465 -46.759 1.00 29.72 475 ILE A N 1
ATOM 3515 C CA . ILE A 1 453 ? -54.142 15.523 -46.975 1.00 29.49 475 ILE A CA 1
ATOM 3516 C C . ILE A 1 453 ? -53.815 15.603 -48.464 1.00 32.45 475 ILE A C 1
ATOM 3517 O O . ILE A 1 453 ? -53.687 14.566 -49.120 1.00 31.97 475 ILE A O 1
ATOM 3522 N N . TYR A 1 454 ? -53.742 16.839 -48.996 1.00 31.64 476 TYR A N 1
ATOM 3523 C CA . TYR A 1 454 ? -53.538 17.098 -50.429 1.00 31.67 476 TYR A CA 1
ATOM 3524 C C . TYR A 1 454 ? -52.572 18.223 -50.650 1.00 34.40 476 TYR A C 1
ATOM 3525 O O . TYR A 1 454 ? -52.608 19.216 -49.948 1.00 34.25 476 TYR A O 1
ATOM 3534 N N . PHE A 1 455 ? -51.736 18.070 -51.657 1.00 31.49 477 PHE A N 1
ATOM 3535 C CA . PHE A 1 455 ? -50.779 19.072 -52.092 1.00 31.53 477 PHE A CA 1
ATOM 3536 C C . PHE A 1 455 ? -51.331 19.784 -53.339 1.00 35.41 477 PHE A C 1
ATOM 3537 O O . PHE A 1 455 ? -51.702 19.128 -54.315 1.00 33.19 477 PHE A O 1
ATOM 3545 N N . HIS A 1 456 ? -51.342 21.122 -53.309 1.00 33.57 478 HIS A N 1
ATOM 3546 C CA . HIS A 1 456 ? -51.783 21.948 -54.434 1.00 34.76 478 HIS A CA 1
ATOM 3547 C C . HIS A 1 456 ? -50.692 22.874 -54.894 1.00 38.03 478 HIS A C 1
ATOM 3548 O O . HIS A 1 456 ? -50.070 23.526 -54.056 1.00 37.54 478 HIS A O 1
ATOM 3555 N N . LEU A 1 457 ? -50.536 23.049 -56.201 1.00 35.14 479 LEU A N 1
ATOM 3556 C CA . LEU A 1 457 ? -49.709 24.151 -56.705 1.00 36.61 479 LEU A CA 1
ATOM 3557 C C . LEU A 1 457 ? -50.608 25.379 -56.772 1.00 42.47 479 LEU A C 1
ATOM 3558 O O . LEU A 1 457 ? -51.799 25.234 -57.081 1.00 42.72 479 LEU A O 1
ATOM 3563 N N . ILE A 1 458 ? -50.068 26.576 -56.493 1.00 38.60 480 ILE A N 1
ATOM 3564 C CA . ILE A 1 458 ? -50.871 27.809 -56.547 1.00 38.87 480 ILE A CA 1
ATOM 3565 C C . ILE A 1 458 ? -50.135 28.865 -57.379 1.00 44.54 480 ILE A C 1
ATOM 3566 O O . ILE A 1 458 ? -48.958 28.675 -57.691 1.00 44.46 480 ILE A O 1
ATOM 3571 N N . SER A 1 459 ? -50.826 29.946 -57.783 1.00 43.19 481 SER A N 1
ATOM 3572 C CA . SER A 1 459 ? -50.141 30.987 -58.549 1.00 45.07 481 SER A CA 1
ATOM 3573 C C . SER A 1 459 ? -49.097 31.665 -57.634 1.00 51.00 481 SER A C 1
ATOM 3574 O O . SER A 1 459 ? -49.348 31.859 -56.441 1.00 49.20 481 SER A O 1
ATOM 3577 N N . GLY A 1 460 ? -47.904 31.889 -58.182 1.00 50.32 482 GLY A N 1
ATOM 3578 C CA . GLY A 1 460 ? -46.778 32.485 -57.466 1.00 50.12 482 GLY A CA 1
ATOM 3579 C C . GLY A 1 460 ? -45.988 33.454 -58.319 1.00 55.33 482 GLY A C 1
ATOM 3580 O O . GLY A 1 460 ? -46.099 33.438 -59.549 1.00 55.07 482 GLY A O 1
ATOM 3581 N N . ALA A 1 461 ? -45.147 34.280 -57.672 1.00 52.90 483 ALA A N 1
ATOM 3582 C CA . ALA A 1 461 ? -44.361 35.330 -58.344 1.00 54.73 483 ALA A CA 1
ATOM 3583 C C . ALA A 1 461 ? -43.372 34.815 -59.402 1.00 59.04 483 ALA A C 1
ATOM 3584 O O . ALA A 1 461 ? -43.050 35.561 -60.317 1.00 62.80 483 ALA A O 1
ATOM 3586 N N . ASN A 1 462 ? -42.904 33.566 -59.299 1.00 52.78 484 ASN A N 1
ATOM 3587 C CA . ASN A 1 462 ? -41.921 33.019 -60.248 1.00 53.12 484 ASN A CA 1
ATOM 3588 C C . ASN A 1 462 ? -42.529 32.279 -61.456 1.00 56.57 484 ASN A C 1
ATOM 3589 O O . ASN A 1 462 ? -41.768 31.840 -62.317 1.00 56.86 484 ASN A O 1
ATOM 3594 N N . ASP A 1 463 ? -43.863 32.154 -61.538 1.00 53.00 485 ASP A N 1
ATOM 3595 C CA . ASP A 1 463 ? -44.569 31.353 -62.547 1.00 54.19 485 ASP A CA 1
ATOM 3596 C C . ASP A 1 463 ? -44.165 31.600 -64.017 1.00 63.39 485 ASP A C 1
ATOM 3597 O O . ASP A 1 463 ? -44.143 30.632 -64.786 1.00 62.86 485 ASP A O 1
ATOM 3602 N N . ASP A 1 464 ? -43.794 32.846 -64.392 1.00 63.13 486 ASP A N 1
ATOM 3603 C CA . ASP A 1 464 ? -43.367 33.161 -65.756 1.00 66.34 486 ASP A CA 1
ATOM 3604 C C . ASP A 1 464 ? -42.014 32.522 -66.117 1.00 72.21 486 ASP A C 1
ATOM 3605 O O . ASP A 1 464 ? -41.748 32.319 -67.298 1.00 74.46 486 ASP A O 1
ATOM 3610 N N . GLN A 1 465 ? -41.162 32.219 -65.127 1.00 67.74 487 GLN A N 1
ATOM 3611 C CA . GLN A 1 465 ? -39.830 31.662 -65.397 1.00 68.09 487 GLN A CA 1
ATOM 3612 C C . GLN A 1 465 ? -39.713 30.172 -65.004 1.00 68.46 487 GLN A C 1
ATOM 3613 O O . GLN A 1 465 ? -38.643 29.580 -65.179 1.00 68.81 487 GLN A O 1
ATOM 3619 N N . LEU A 1 466 ? -40.810 29.559 -64.518 1.00 60.94 488 LEU A N 1
ATOM 3620 C CA . LEU A 1 466 ? -40.799 28.154 -64.097 1.00 57.28 488 LEU A CA 1
ATOM 3621 C C . LEU A 1 466 ? -41.121 27.194 -65.233 1.00 59.57 488 LEU A C 1
ATOM 3622 O O . LEU A 1 466 ? -41.848 27.557 -66.152 1.00 58.80 488 LEU A O 1
ATOM 3627 N N . GLN A 1 467 ? -40.625 25.944 -65.136 1.00 54.19 489 GLN A N 1
ATOM 3628 C CA . GLN A 1 467 ? -40.917 24.905 -66.121 1.00 53.99 489 GLN A CA 1
ATOM 3629 C C . GLN A 1 467 ? -42.329 24.362 -65.848 1.00 55.88 489 GLN A C 1
ATOM 3630 O O . GLN A 1 467 ? -42.638 24.009 -64.709 1.00 54.20 489 GLN A O 1
ATOM 3636 N N . TRP A 1 468 ? -43.184 24.335 -66.878 1.00 51.86 490 TRP A N 1
ATOM 3637 C CA . TRP A 1 468 ? -44.568 23.856 -66.798 1.00 51.27 490 TRP A CA 1
ATOM 3638 C C . TRP A 1 468 ? -44.868 22.796 -67.867 1.00 56.27 490 TRP A C 1
ATOM 3639 O O . TRP A 1 468 ? -44.475 22.994 -69.018 1.00 57.62 490 TRP A O 1
ATOM 3650 N N . PRO A 1 469 ? -45.609 21.706 -67.559 1.00 51.55 491 PRO A N 1
ATOM 3651 C CA . PRO A 1 469 ? -46.127 21.294 -66.241 1.00 49.00 491 PRO A CA 1
ATOM 3652 C C . PRO A 1 469 ? -44.979 20.999 -65.269 1.00 51.97 491 PRO A C 1
ATOM 3653 O O . PRO A 1 469 ? -43.880 20.637 -65.695 1.00 51.98 491 PRO A O 1
ATOM 3657 N N . CYS A 1 470 ? -45.227 21.207 -63.973 1.00 46.77 492 CYS A N 1
ATOM 3658 C CA . CYS A 1 470 ? -44.257 21.029 -62.879 1.00 45.55 492 CYS A CA 1
ATOM 3659 C C . CYS A 1 470 ? -43.576 19.643 -62.922 1.00 48.56 492 CYS A C 1
ATOM 3660 O O . CYS A 1 470 ? -44.254 18.634 -62.713 1.00 47.01 492 CYS A O 1
ATOM 3663 N N . PRO A 1 471 ? -42.247 19.561 -63.194 1.00 45.82 493 PRO A N 1
ATOM 3664 C CA . PRO A 1 471 ? -41.642 18.250 -63.382 1.00 45.02 493 PRO A CA 1
ATOM 3665 C C . PRO A 1 471 ? -40.903 17.668 -62.178 1.00 47.91 493 PRO A C 1
ATOM 3666 O O . PRO A 1 471 ? -39.881 18.185 -61.705 1.00 47.75 493 PRO A O 1
ATOM 3670 N N . TRP A 1 472 ? -41.415 16.522 -61.736 1.00 44.13 494 TRP A N 1
ATOM 3671 C CA . TRP A 1 472 ? -40.826 15.649 -60.724 1.00 42.62 494 TRP A CA 1
ATOM 3672 C C . TRP A 1 472 ? -40.381 16.364 -59.442 1.00 43.77 494 TRP A C 1
ATOM 3673 O O . TRP A 1 472 ? -39.259 16.168 -58.969 1.00 42.90 494 TRP A O 1
ATOM 3684 N N . GLN A 1 473 ? -41.281 17.158 -58.863 1.00 38.63 495 GLN A N 1
ATOM 3685 C CA . GLN A 1 473 ? -41.061 17.735 -57.536 1.00 35.33 495 GLN A CA 1
ATOM 3686 C C . GLN A 1 473 ? -41.701 16.770 -56.555 1.00 37.33 495 GLN A C 1
ATOM 3687 O O . GLN A 1 473 ? -42.855 16.388 -56.751 1.00 35.94 495 GLN A O 1
ATOM 3693 N N . GLN A 1 474 ? -40.959 16.323 -55.541 1.00 30.93 496 GLN A N 1
ATOM 3694 C CA . GLN A 1 474 ? -41.551 15.427 -54.552 1.00 29.00 496 GLN A CA 1
ATOM 3695 C C . GLN A 1 474 ? -41.888 16.205 -53.313 1.00 30.95 496 GLN A C 1
ATOM 3696 O O . GLN A 1 474 ? -41.000 16.827 -52.727 1.00 29.41 496 GLN A O 1
ATOM 3702 N N . ALA A 1 475 ? -43.167 16.176 -52.910 1.00 27.81 497 ALA A N 1
ATOM 3703 C CA . ALA A 1 475 ? -43.655 16.854 -51.707 1.00 28.12 497 ALA A CA 1
ATOM 3704 C C . ALA A 1 475 ? -43.819 15.844 -50.598 1.00 32.76 497 ALA A C 1
ATOM 3705 O O . ALA A 1 475 ? -44.564 14.876 -50.759 1.00 32.62 497 ALA A O 1
ATOM 3707 N N . THR A 1 476 ? -43.112 16.045 -49.495 1.00 28.62 498 THR A N 1
ATOM 3708 C CA . THR A 1 476 ? -43.186 15.128 -48.355 1.00 28.84 498 THR A CA 1
ATOM 3709 C C . THR A 1 476 ? -43.913 15.854 -47.250 1.00 30.97 498 THR A C 1
ATOM 3710 O O . THR A 1 476 ? -43.496 16.940 -46.877 1.00 31.50 498 THR A O 1
ATOM 3714 N N . MET A 1 477 ? -45.019 15.284 -46.769 1.00 25.37 499 MET A N 1
ATOM 3715 C CA . MET A 1 477 ? -45.853 15.886 -45.744 1.00 24.55 499 MET A CA 1
ATOM 3716 C C . MET A 1 477 ? -45.837 15.007 -44.523 1.00 28.87 499 MET A C 1
ATOM 3717 O O . MET A 1 477 ? -46.175 13.827 -44.622 1.00 28.35 499 MET A O 1
ATOM 3722 N N . THR A 1 478 ? -45.386 15.542 -43.384 1.00 26.84 500 THR A N 1
ATOM 3723 C CA . THR A 1 478 ? -45.208 14.748 -42.174 1.00 25.69 500 THR A CA 1
ATOM 3724 C C . THR A 1 478 ? -46.033 15.285 -41.011 1.00 27.55 500 THR A C 1
ATOM 3725 O O . THR A 1 478 ? -45.793 16.408 -40.571 1.00 26.03 500 THR A O 1
ATOM 3729 N N . LEU A 1 479 ? -46.931 14.467 -40.468 1.00 23.23 501 LEU A N 1
ATOM 3730 C CA . LEU A 1 479 ? -47.645 14.846 -39.252 1.00 22.23 501 LEU A CA 1
ATOM 3731 C C . LEU A 1 479 ? -46.716 14.516 -38.104 1.00 24.72 501 LEU A C 1
ATOM 3732 O O . LEU A 1 479 ? -46.410 13.347 -37.879 1.00 21.85 501 LEU A O 1
ATOM 3737 N N . LEU A 1 480 ? -46.188 15.535 -37.431 1.00 22.54 502 LEU A N 1
ATOM 3738 C CA . LEU A 1 480 ? -45.177 15.321 -36.389 1.00 21.33 502 LEU A CA 1
ATOM 3739 C C . LEU A 1 480 ? -45.718 14.623 -35.136 1.00 25.81 502 LEU A C 1
ATOM 3740 O O . LEU A 1 480 ? -46.647 15.139 -34.523 1.00 24.55 502 LEU A O 1
ATOM 3745 N N . ASP A 1 481 ? -45.085 13.485 -34.719 1.00 22.63 503 ASP A N 1
ATOM 3746 C CA . ASP A 1 481 ? -45.381 12.876 -33.422 1.00 21.48 503 ASP A CA 1
ATOM 3747 C C . ASP A 1 481 ? -44.487 13.636 -32.430 1.00 24.10 503 ASP A C 1
ATOM 3748 O O . ASP A 1 481 ? -43.256 13.446 -32.435 1.00 23.49 503 ASP A O 1
ATOM 3753 N N . GLN A 1 482 ? -45.075 14.516 -31.620 1.00 20.51 504 GLN A N 1
ATOM 3754 C CA . GLN A 1 482 ? -44.310 15.424 -30.745 1.00 19.67 504 GLN A CA 1
ATOM 3755 C C . GLN A 1 482 ? -43.762 14.772 -29.470 1.00 22.62 504 GLN A C 1
ATOM 3756 O O . GLN A 1 482 ? -43.794 15.370 -28.377 1.00 23.82 504 GLN A O 1
ATOM 3762 N N . ASN A 1 483 ? -43.197 13.592 -29.613 1.00 22.75 505 ASN A N 1
ATOM 3763 C CA . ASN A 1 483 ? -42.548 12.924 -28.489 1.00 22.03 505 ASN A CA 1
ATOM 3764 C C . ASN A 1 483 ? -41.335 13.750 -28.080 1.00 27.42 505 ASN A C 1
ATOM 3765 O O . ASN A 1 483 ? -40.657 14.282 -28.956 1.00 28.04 505 ASN A O 1
ATOM 3770 N N . PRO A 1 484 ? -41.006 13.838 -26.776 1.00 24.24 506 PRO A N 1
ATOM 3771 C CA . PRO A 1 484 ? -39.820 14.630 -26.371 1.00 24.95 506 PRO A CA 1
ATOM 3772 C C . PRO A 1 484 ? -38.521 14.160 -27.047 1.00 27.52 506 PRO A C 1
ATOM 3773 O O . PRO A 1 484 ? -37.614 14.956 -27.246 1.00 28.60 506 PRO A O 1
ATOM 3777 N N . ASP A 1 485 ? -38.420 12.862 -27.358 1.00 23.60 507 ASP A N 1
ATOM 3778 C CA . ASP A 1 485 ? -37.198 12.288 -27.912 1.00 22.88 507 ASP A CA 1
ATOM 3779 C C . ASP A 1 485 ? -37.386 11.955 -29.375 1.00 25.16 507 ASP A C 1
ATOM 3780 O O . ASP A 1 485 ? -38.249 11.131 -29.737 1.00 24.59 507 ASP A O 1
ATOM 3785 N N . ILE A 1 486 ? -36.562 12.560 -30.229 1.00 21.52 508 ILE A N 1
ATOM 3786 C CA . ILE A 1 486 ? -36.621 12.337 -31.692 1.00 22.84 508 ILE A CA 1
ATOM 3787 C C . ILE A 1 486 ? -36.542 10.829 -32.028 1.00 27.22 508 ILE A C 1
ATOM 3788 O O . ILE A 1 486 ? -37.170 10.406 -32.985 1.00 25.92 508 ILE A O 1
ATOM 3793 N N . ARG A 1 487 ? -35.821 10.036 -31.223 1.00 25.30 509 ARG A N 1
ATOM 3794 C CA . ARG A 1 487 ? -35.669 8.590 -31.478 1.00 27.08 509 ARG A CA 1
ATOM 3795 C C . ARG A 1 487 ? -36.970 7.828 -31.224 1.00 29.75 509 ARG A C 1
ATOM 3796 O O . ARG A 1 487 ? -37.095 6.696 -31.672 1.00 30.82 509 ARG A O 1
ATOM 3804 N N . GLN A 1 488 ? -37.917 8.418 -30.495 1.00 25.35 510 GLN A N 1
ATOM 3805 C CA . GLN A 1 488 ? -39.169 7.731 -30.170 1.00 24.01 510 GLN A CA 1
ATOM 3806 C C . GLN A 1 488 ? -40.384 8.284 -30.932 1.00 27.91 510 GLN A C 1
ATOM 3807 O O . GLN A 1 488 ? -41.521 7.903 -30.623 1.00 29.52 510 GLN A O 1
ATOM 3813 N N . ARG A 1 489 ? -40.161 9.184 -31.894 1.00 23.56 511 ARG A N 1
ATOM 3814 C CA . ARG A 1 489 ? -41.268 9.756 -32.668 1.00 22.48 511 ARG A CA 1
ATOM 3815 C C . ARG A 1 489 ? -41.688 8.783 -33.725 1.00 25.50 511 ARG A C 1
ATOM 3816 O O . ARG A 1 489 ? -40.829 8.260 -34.426 1.00 24.75 511 ARG A O 1
ATOM 3824 N N . MET A 1 490 ? -43.014 8.548 -33.850 1.00 21.63 512 MET A N 1
ATOM 3825 C CA . MET A 1 490 ? -43.559 7.704 -34.915 1.00 20.90 512 MET A CA 1
ATOM 3826 C C . MET A 1 490 ? -44.388 8.637 -35.786 1.00 24.44 512 MET A C 1
ATOM 3827 O O . MET A 1 490 ? -45.614 8.580 -35.800 1.00 24.25 512 MET A O 1
ATOM 3832 N N . SER A 1 491 ? -43.701 9.562 -36.453 1.00 21.98 513 SER A N 1
ATOM 3833 C CA . SER A 1 491 ? -44.396 10.562 -37.262 1.00 22.99 513 SER A CA 1
ATOM 3834 C C . SER A 1 491 ? -45.046 9.902 -38.494 1.00 28.08 513 SER A C 1
ATOM 3835 O O . SER A 1 491 ? -44.579 8.863 -38.976 1.00 28.50 513 SER A O 1
ATOM 3838 N N . ASN A 1 492 ? -46.184 10.459 -38.923 1.00 23.25 514 ASN A N 1
ATOM 3839 C CA . ASN A 1 492 ? -46.989 9.897 -40.020 1.00 23.45 514 ASN A CA 1
ATOM 3840 C C . ASN A 1 492 ? -46.705 10.699 -41.274 1.00 27.01 514 ASN A C 1
ATOM 3841 O O . ASN A 1 492 ? -47.074 11.876 -41.368 1.00 24.87 514 ASN A O 1
ATOM 3846 N N . GLN A 1 493 ? -46.019 10.063 -42.232 1.00 25.14 515 GLN A N 1
ATOM 3847 C CA . GLN A 1 493 ? -45.502 10.756 -43.386 1.00 24.94 515 GLN A CA 1
ATOM 3848 C C . GLN A 1 493 ? -45.954 10.133 -44.719 1.00 28.21 515 GLN A C 1
ATOM 3849 O O . GLN A 1 493 ? -45.916 8.910 -44.885 1.00 27.88 515 GLN A O 1
ATOM 3855 N N . ARG A 1 494 ? -46.321 10.983 -45.678 1.00 24.42 516 ARG A N 1
ATOM 3856 C CA . ARG A 1 494 ? -46.662 10.560 -47.044 1.00 25.40 516 ARG A CA 1
ATOM 3857 C C . ARG A 1 494 ? -46.016 11.503 -48.017 1.00 29.23 516 ARG A C 1
ATOM 3858 O O . ARG A 1 494 ? -45.857 12.679 -47.710 1.00 28.39 516 ARG A O 1
ATOM 3866 N N . SER A 1 495 ? -45.630 10.988 -49.181 1.00 25.99 517 SER A N 1
ATOM 3867 C CA . SER A 1 495 ? -45.053 11.793 -50.227 1.00 26.66 517 SER A CA 1
ATOM 3868 C C . SER A 1 495 ? -45.823 11.599 -51.511 1.00 31.06 517 SER A C 1
ATOM 3869 O O . SER A 1 495 ? -46.313 10.496 -51.782 1.00 30.02 517 SER A O 1
ATOM 3872 N N . ILE A 1 496 ? -45.834 12.634 -52.338 1.00 27.03 518 ILE A N 1
ATOM 3873 C CA . ILE A 1 496 ? -46.376 12.599 -53.693 1.00 27.84 518 ILE A CA 1
ATOM 3874 C C . ILE A 1 496 ? -45.336 13.278 -54.596 1.00 32.79 518 ILE A C 1
ATOM 3875 O O . ILE A 1 496 ? -44.563 14.114 -54.116 1.00 32.45 518 ILE A O 1
ATOM 3880 N N . THR A 1 497 ? -45.359 12.970 -55.883 1.00 30.44 519 THR A N 1
ATOM 3881 C CA . THR A 1 497 ? -44.445 13.537 -56.875 1.00 31.50 519 THR A CA 1
ATOM 3882 C C . THR A 1 497 ? -45.272 14.064 -58.033 1.00 37.50 519 THR A C 1
ATOM 3883 O O . THR A 1 497 ? -46.175 13.375 -58.492 1.00 38.32 519 THR A O 1
ATOM 3887 N N . THR A 1 498 ? -44.943 15.261 -58.526 1.00 35.67 520 THR A N 1
ATOM 3888 C CA . THR A 1 498 ? -45.660 15.896 -59.639 1.00 38.31 520 THR A CA 1
ATOM 3889 C C . THR A 1 498 ? -45.154 15.295 -60.941 1.00 44.10 520 THR A C 1
ATOM 3890 O O . THR A 1 498 ? -43.978 15.468 -61.267 1.00 44.45 520 THR A O 1
ATOM 3894 N N . ASP A 1 499 ? -46.025 14.552 -61.650 1.00 41.73 521 ASP A N 1
ATOM 3895 C CA . ASP A 1 499 ? -45.730 13.889 -62.923 1.00 41.96 521 ASP A CA 1
ATOM 3896 C C . ASP A 1 499 ? -46.151 14.845 -64.038 1.00 47.26 521 ASP A C 1
ATOM 3897 O O . ASP A 1 499 ? -47.345 15.118 -64.171 1.00 45.58 521 ASP A O 1
ATOM 3902 N N . PRO A 1 500 ? -45.184 15.381 -64.836 1.00 45.90 522 PRO A N 1
ATOM 3903 C CA . PRO A 1 500 ? -45.534 16.394 -65.844 1.00 47.48 522 PRO A CA 1
ATOM 3904 C C . PRO A 1 500 ? -46.336 15.857 -67.022 1.00 53.65 522 PRO A C 1
ATOM 3905 O O . PRO A 1 500 ? -46.803 16.647 -67.836 1.00 54.40 522 PRO A O 1
ATOM 3909 N N . PHE A 1 501 ? -46.525 14.537 -67.110 1.00 51.00 523 PHE A N 1
ATOM 3910 C CA . PHE A 1 501 ? -47.291 13.942 -68.212 1.00 53.45 523 PHE A CA 1
ATOM 3911 C C . PHE A 1 501 ? -48.710 13.565 -67.755 1.00 54.26 523 PHE A C 1
ATOM 3912 O O . PHE A 1 501 ? -49.518 13.120 -68.570 1.00 53.08 523 PHE A O 1
ATOM 3920 N N . MET A 1 502 ? -49.010 13.755 -66.451 1.00 47.32 524 MET A N 1
ATOM 3921 C CA . MET A 1 502 ? -50.325 13.460 -65.882 1.00 46.40 524 MET A CA 1
ATOM 3922 C C . MET A 1 502 ? -51.378 14.406 -66.455 1.00 51.35 524 MET A C 1
ATOM 3923 O O . MET A 1 502 ? -51.197 15.624 -66.456 1.00 46.34 524 MET A O 1
ATOM 3928 N N . THR A 1 503 ? -52.472 13.825 -66.952 1.00 53.82 525 THR A N 1
ATOM 3929 C CA . THR A 1 503 ? -53.545 14.600 -67.553 1.00 57.30 525 THR A CA 1
ATOM 3930 C C . THR A 1 503 ? -54.851 14.494 -66.761 1.00 65.24 525 THR A C 1
ATOM 3931 O O . THR A 1 503 ? -55.069 13.515 -66.046 1.00 65.04 525 THR A O 1
ATOM 3935 N N . THR A 1 504 ? -55.712 15.522 -66.901 1.00 64.50 526 THR A N 1
ATOM 3936 C CA . THR A 1 504 ? -57.034 15.604 -66.273 1.00 65.00 526 THR A CA 1
ATOM 3937 C C . THR A 1 504 ? -58.064 14.991 -67.227 1.00 73.36 526 THR A C 1
ATOM 3938 O O . THR A 1 504 ? -57.696 14.570 -68.325 1.00 74.99 526 THR A O 1
ATOM 3942 N N . ASP A 1 505 ? -59.350 14.960 -66.824 1.00 71.85 527 ASP A N 1
ATOM 3943 C CA . ASP A 1 505 ? -60.442 14.399 -67.633 1.00 74.37 527 ASP A CA 1
ATOM 3944 C C . ASP A 1 505 ? -60.680 15.190 -68.928 1.00 79.45 527 ASP A C 1
ATOM 3945 O O . ASP A 1 505 ? -60.987 14.589 -69.959 1.00 81.57 527 ASP A O 1
ATOM 3950 N N . ASN A 1 506 ? -60.504 16.526 -68.872 1.00 75.01 528 ASN A N 1
ATOM 3951 C CA . ASN A 1 506 ? -60.687 17.474 -69.979 1.00 76.52 528 ASN A CA 1
ATOM 3952 C C . ASN A 1 506 ? -59.459 17.544 -70.930 1.00 79.82 528 ASN A C 1
ATOM 3953 O O . ASN A 1 506 ? -59.463 18.346 -71.872 1.00 80.17 528 ASN A O 1
ATOM 3958 N N . GLY A 1 507 ? -58.449 16.699 -70.686 1.00 74.97 529 GLY A N 1
ATOM 3959 C CA . GLY A 1 507 ? -57.243 16.615 -71.510 1.00 74.98 529 GLY A CA 1
ATOM 3960 C C . GLY A 1 507 ? -56.070 17.505 -71.135 1.00 77.07 529 GLY A C 1
ATOM 3961 O O . GLY A 1 507 ? -54.985 17.352 -71.704 1.00 77.15 529 GLY A O 1
ATOM 3962 N N . ASN A 1 508 ? -56.262 18.437 -70.182 1.00 71.56 530 ASN A N 1
ATOM 3963 C CA . ASN A 1 508 ? -55.195 19.328 -69.715 1.00 68.88 530 ASN A CA 1
ATOM 3964 C C . ASN A 1 508 ? -54.221 18.591 -68.815 1.00 67.26 530 ASN A C 1
ATOM 3965 O O . ASN A 1 508 ? -54.548 17.527 -68.286 1.00 65.76 530 ASN A O 1
ATOM 3970 N N . TYR A 1 509 ? -53.034 19.179 -68.605 1.00 60.75 531 TYR A N 1
ATOM 3971 C CA . TYR A 1 509 ? -52.027 18.626 -67.707 1.00 56.56 531 TYR A CA 1
ATOM 3972 C C . TYR A 1 509 ? -52.361 18.998 -66.281 1.00 56.58 531 TYR A C 1
ATOM 3973 O O . TYR A 1 509 ? -52.530 20.183 -65.972 1.00 56.56 531 TYR A O 1
ATOM 3982 N N . PHE A 1 510 ? -52.455 17.991 -65.408 1.00 48.57 532 PHE A N 1
ATOM 3983 C CA . PHE A 1 510 ? -52.803 18.175 -64.000 1.00 44.77 532 PHE A CA 1
ATOM 3984 C C . PHE A 1 510 ? -51.902 19.201 -63.306 1.00 46.78 532 PHE A C 1
ATOM 3985 O O . PHE A 1 510 ? -52.405 20.037 -62.545 1.00 44.65 532 PHE A O 1
ATOM 3993 N N . TRP A 1 511 ? -50.579 19.122 -63.549 1.00 43.31 533 TRP A N 1
ATOM 3994 C CA . TRP A 1 511 ? -49.605 19.991 -62.878 1.00 41.35 533 TRP A CA 1
ATOM 3995 C C . TRP A 1 511 ? -49.195 21.188 -63.725 1.00 45.79 533 TRP A C 1
ATOM 3996 O O . TRP A 1 511 ? -48.118 21.750 -63.523 1.00 46.11 533 TRP A O 1
ATOM 4007 N N . ASP A 1 512 ? -50.068 21.627 -64.626 1.00 44.46 534 ASP A N 1
ATOM 4008 C CA . ASP A 1 512 ? -49.776 22.811 -65.427 1.00 45.85 534 ASP A CA 1
ATOM 4009 C C . ASP A 1 512 ? -49.905 24.082 -64.554 1.00 50.89 534 ASP A C 1
ATOM 4010 O O . ASP A 1 512 ? -50.290 24.002 -63.378 1.00 46.36 534 ASP A O 1
ATOM 4015 N N . ARG A 1 513 ? -49.549 25.244 -65.129 1.00 50.85 535 ARG A N 1
ATOM 4016 C CA . ARG A 1 513 ? -49.573 26.539 -64.455 1.00 50.70 535 ARG A CA 1
ATOM 4017 C C . ARG A 1 513 ? -50.966 26.819 -63.848 1.00 55.45 535 ARG A C 1
ATOM 4018 O O . ARG A 1 513 ? -51.951 26.759 -64.577 1.00 58.43 535 ARG A O 1
ATOM 4026 N N . PRO A 1 514 ? -51.075 27.122 -62.528 1.00 50.10 536 PRO A N 1
ATOM 4027 C CA . PRO A 1 514 ? -52.404 27.332 -61.916 1.00 49.08 536 PRO A CA 1
ATOM 4028 C C . PRO A 1 514 ? -53.251 28.409 -62.602 1.00 55.72 536 PRO A C 1
ATOM 4029 O O . PRO A 1 514 ? -54.468 28.255 -62.652 1.00 54.10 536 PRO A O 1
ATOM 4033 N N . SER A 1 515 ? -52.627 29.443 -63.196 1.00 54.98 537 SER A N 1
ATOM 4034 C CA . SER A 1 515 ? -53.361 30.493 -63.925 1.00 57.80 537 SER A CA 1
ATOM 4035 C C . SER A 1 515 ? -54.087 29.918 -65.148 1.00 65.17 537 SER A C 1
ATOM 4036 O O . SER A 1 515 ? -55.077 30.490 -65.611 1.00 67.65 537 SER A O 1
ATOM 4039 N N . LYS A 1 516 ? -53.604 28.774 -65.648 1.00 62.00 538 LYS A N 1
ATOM 4040 C CA . LYS A 1 516 ? -54.134 28.085 -66.816 1.00 63.94 538 LYS A CA 1
ATOM 4041 C C . LYS A 1 516 ? -55.134 26.964 -66.426 1.00 68.29 538 LYS A C 1
ATOM 4042 O O . LYS A 1 516 ? -56.167 26.846 -67.078 1.00 70.29 538 LYS A O 1
ATOM 4048 N N . VAL A 1 517 ? -54.840 26.144 -65.393 1.00 62.17 539 VAL A N 1
ATOM 4049 C CA . VAL A 1 517 ? -55.722 25.008 -65.063 1.00 61.20 539 VAL A CA 1
ATOM 4050 C C . VAL A 1 517 ? -56.373 25.080 -63.665 1.00 64.67 539 VAL A C 1
ATOM 4051 O O . VAL A 1 517 ? -57.217 24.239 -63.334 1.00 64.75 539 VAL A O 1
ATOM 4055 N N . GLY A 1 518 ? -56.003 26.082 -62.884 1.00 60.14 540 GLY A N 1
ATOM 4056 C CA . GLY A 1 518 ? -56.488 26.241 -61.524 1.00 57.91 540 GLY A CA 1
ATOM 4057 C C . GLY A 1 518 ? -57.810 26.940 -61.337 1.00 61.24 540 GLY A C 1
ATOM 4058 O O . GLY A 1 518 ? -58.324 27.591 -62.248 1.00 62.81 540 GLY A O 1
ATOM 4059 N N . THR A 1 519 ? -58.365 26.787 -60.133 1.00 55.34 541 THR A N 1
ATOM 4060 C CA . THR A 1 519 ? -59.626 27.404 -59.732 1.00 56.78 541 THR A CA 1
ATOM 4061 C C . THR A 1 519 ? -59.305 28.636 -58.902 1.00 57.67 541 THR A C 1
ATOM 4062 O O . THR A 1 519 ? -58.230 28.715 -58.317 1.00 55.65 541 THR A O 1
ATOM 4066 N N . VAL A 1 520 ? -60.230 29.583 -58.830 1.00 54.12 542 VAL A N 1
ATOM 4067 C CA . VAL A 1 520 ? -60.037 30.819 -58.084 1.00 53.42 542 VAL A CA 1
ATOM 4068 C C . VAL A 1 520 ? -60.202 30.547 -56.586 1.00 55.50 542 VAL A C 1
ATOM 4069 O O . VAL A 1 520 ? -61.113 29.829 -56.175 1.00 55.23 542 VAL A O 1
ATOM 4073 N N . ALA A 1 521 ? -59.310 31.126 -55.784 1.00 50.47 543 ALA A N 1
ATOM 4074 C CA . ALA A 1 521 ? -59.330 31.030 -54.334 1.00 49.54 543 ALA A CA 1
ATOM 4075 C C . ALA A 1 521 ? -58.920 32.370 -53.723 1.00 56.18 543 ALA A C 1
ATOM 4076 O O . ALA A 1 521 ? -58.388 33.237 -54.425 1.00 55.87 543 ALA A O 1
ATOM 4078 N N . LEU A 1 522 ? -59.193 32.553 -52.428 1.00 53.71 544 LEU A N 1
ATOM 4079 C CA . LEU A 1 522 ? -58.831 33.782 -51.731 1.00 53.62 544 LEU A CA 1
ATOM 4080 C C . LEU A 1 522 ? -57.911 33.479 -50.582 1.00 55.18 544 LEU A C 1
ATOM 4081 O O . LEU A 1 522 ? -58.120 32.486 -49.877 1.00 52.78 544 LEU A O 1
ATOM 4086 N N . PHE A 1 523 ? -56.893 34.327 -50.379 1.00 52.62 545 PHE A N 1
ATOM 4087 C CA . PHE A 1 523 ? -56.029 34.211 -49.203 1.00 50.86 545 PHE A CA 1
ATOM 4088 C C . PHE A 1 523 ? -56.799 34.783 -48.005 1.00 58.71 545 PHE A C 1
ATOM 4089 O O . PHE A 1 523 ? -57.818 35.449 -48.214 1.00 61.23 545 PHE A O 1
ATOM 4097 N N . SER A 1 524 ? -56.307 34.574 -46.759 1.00 56.46 546 SER A N 1
ATOM 4098 C CA . SER A 1 524 ? -56.947 35.107 -45.541 1.00 57.21 546 SER A CA 1
ATOM 4099 C C . SER A 1 524 ? -57.176 36.616 -45.623 1.00 62.94 546 SER A C 1
ATOM 4100 O O . SER A 1 524 ? -58.195 37.099 -45.129 1.00 65.56 546 SER A O 1
ATOM 4103 N N . ASN A 1 525 ? -56.262 37.344 -46.305 1.00 57.93 547 ASN A N 1
ATOM 4104 C CA . ASN A 1 525 ? -56.298 38.791 -46.487 1.00 59.47 547 ASN A CA 1
ATOM 4105 C C . ASN A 1 525 ? -57.258 39.220 -47.625 1.00 65.68 547 ASN A C 1
ATOM 4106 O O . ASN A 1 525 ? -57.440 40.421 -47.857 1.00 66.45 547 ASN A O 1
ATOM 4111 N N . GLY A 1 526 ? -57.836 38.246 -48.335 1.00 62.22 548 GLY A N 1
ATOM 4112 C CA . GLY A 1 526 ? -58.796 38.533 -49.404 1.00 64.01 548 GLY A CA 1
ATOM 4113 C C . GLY A 1 526 ? -58.256 38.649 -50.820 1.00 67.14 548 GLY A C 1
ATOM 4114 O O . GLY A 1 526 ? -59.048 38.841 -51.754 1.00 69.04 548 GLY A O 1
ATOM 4115 N N . THR A 1 527 ? -56.914 38.537 -51.001 1.00 59.74 549 THR A N 1
ATOM 4116 C CA . THR A 1 527 ? -56.273 38.599 -52.316 1.00 58.70 549 THR A CA 1
ATOM 4117 C C . THR A 1 527 ? -56.597 37.299 -53.048 1.00 59.70 549 THR A C 1
ATOM 4118 O O . THR A 1 527 ? -56.600 36.216 -52.465 1.00 58.26 549 THR A O 1
ATOM 4122 N N . GLN A 1 528 ? -56.934 37.440 -54.315 1.00 56.51 550 GLN A N 1
ATOM 4123 C CA . GLN A 1 528 ? -57.299 36.354 -55.195 1.00 55.06 550 GLN A CA 1
ATOM 4124 C C . GLN A 1 528 ? -56.065 35.648 -55.725 1.00 57.13 550 GLN A C 1
ATOM 4125 O O . GLN A 1 528 ? -55.034 36.277 -55.963 1.00 58.30 550 GLN A O 1
ATOM 4131 N N . PHE A 1 529 ? -56.174 34.335 -55.909 1.00 50.65 551 PHE A N 1
ATOM 4132 C CA . PHE A 1 529 ? -55.133 33.524 -56.515 1.00 47.92 551 PHE A CA 1
ATOM 4133 C C . PHE A 1 529 ? -55.774 32.317 -57.197 1.00 52.06 551 PHE A C 1
ATOM 4134 O O . PHE A 1 529 ? -56.986 32.097 -57.087 1.00 52.58 551 PHE A O 1
ATOM 4142 N N . ARG A 1 530 ? -54.953 31.563 -57.918 1.00 46.64 552 ARG A N 1
ATOM 4143 C CA . ARG A 1 530 ? -55.356 30.366 -58.623 1.00 45.96 552 ARG A CA 1
ATOM 4144 C C . ARG A 1 530 ? -54.764 29.149 -57.897 1.00 46.92 552 ARG A C 1
ATOM 4145 O O . ARG A 1 530 ? -53.590 29.164 -57.503 1.00 43.43 552 ARG A O 1
ATOM 4153 N N . ARG A 1 531 ? -55.605 28.142 -57.650 1.00 43.67 553 ARG A N 1
ATOM 4154 C CA . ARG A 1 531 ? -55.203 26.914 -56.985 1.00 41.82 553 ARG A CA 1
ATOM 4155 C C . ARG A 1 531 ? -55.360 25.754 -57.970 1.00 46.41 553 ARG A C 1
ATOM 4156 O O . ARG A 1 531 ? -56.467 25.531 -58.479 1.00 44.97 553 ARG A O 1
ATOM 4164 N N . GLY A 1 532 ? -54.278 25.008 -58.204 1.00 41.35 554 GLY A N 1
ATOM 4165 C CA . GLY A 1 532 ? -54.338 23.846 -59.086 1.00 41.02 554 GLY A CA 1
ATOM 4166 C C . GLY A 1 532 ? -55.034 22.700 -58.379 1.00 45.43 554 GLY A C 1
ATOM 4167 O O . GLY A 1 532 ? -55.386 22.812 -57.200 1.00 42.61 554 GLY A O 1
ATOM 4168 N N . GLY A 1 533 ? -55.212 21.589 -59.090 1.00 44.21 555 GLY A N 1
ATOM 4169 C CA . GLY A 1 533 ? -55.817 20.396 -58.520 1.00 43.12 555 GLY A CA 1
ATOM 4170 C C . GLY A 1 533 ? -54.997 19.893 -57.350 1.00 43.74 555 GLY A C 1
ATOM 4171 O O . GLY A 1 533 ? -53.780 20.105 -57.308 1.00 41.62 555 GLY A O 1
ATOM 4172 N N . GLY A 1 534 ? -55.679 19.256 -56.399 1.00 39.57 556 GLY A N 1
ATOM 4173 C CA . GLY A 1 534 ? -55.062 18.692 -55.205 1.00 37.84 556 GLY A CA 1
ATOM 4174 C C . GLY A 1 534 ? -54.678 17.251 -55.411 1.00 40.66 556 GLY A C 1
ATOM 4175 O O . GLY A 1 534 ? -55.454 16.465 -55.952 1.00 40.25 556 GLY A O 1
ATOM 4176 N N . TYR A 1 535 ? -53.474 16.900 -54.990 1.00 37.17 557 TYR A N 1
ATOM 4177 C CA . TYR A 1 535 ? -52.987 15.545 -55.137 1.00 35.44 557 TYR A CA 1
ATOM 4178 C C . TYR A 1 535 ? -52.542 15.029 -53.781 1.00 37.23 557 TYR A C 1
ATOM 4179 O O . TYR A 1 535 ? -51.703 15.641 -53.103 1.00 33.52 557 TYR A O 1
ATOM 4188 N N . GLY A 1 536 ? -53.133 13.918 -53.376 1.00 34.40 558 GLY A N 1
ATOM 4189 C CA . GLY A 1 536 ? -52.832 13.364 -52.067 1.00 33.57 558 GLY A CA 1
ATOM 4190 C C . GLY A 1 536 ? -53.654 12.144 -51.742 1.00 37.94 558 GLY A C 1
ATOM 4191 O O . GLY A 1 536 ? -53.900 11.305 -52.610 1.00 36.88 558 GLY A O 1
ATOM 4192 N N . THR A 1 537 ? -54.048 12.019 -50.484 1.00 34.99 559 THR A N 1
ATOM 4193 C CA . THR A 1 537 ? -54.763 10.845 -50.014 1.00 35.12 559 THR A CA 1
ATOM 4194 C C . THR A 1 537 ? -55.925 11.209 -49.087 1.00 39.82 559 THR A C 1
ATOM 4195 O O . THR A 1 537 ? -55.804 12.114 -48.255 1.00 36.88 559 THR A O 1
ATOM 4199 N N . SER A 1 538 ? -57.019 10.442 -49.188 1.00 37.96 560 SER A N 1
ATOM 4200 C CA . SER A 1 538 ? -58.179 10.558 -48.302 1.00 39.41 560 SER A CA 1
ATOM 4201 C C . SER A 1 538 ? -57.956 9.719 -47.037 1.00 44.24 560 SER A C 1
ATOM 4202 O O . SER A 1 538 ? -58.768 9.777 -46.124 1.00 46.98 560 SER A O 1
ATOM 4205 N N . ALA A 1 539 ? -56.874 8.929 -46.990 1.00 38.79 561 ALA A N 1
ATOM 4206 C CA . ALA A 1 539 ? -56.518 8.075 -45.851 1.00 36.22 561 ALA A CA 1
ATOM 4207 C C . ALA A 1 539 ? -55.094 8.402 -45.373 1.00 35.95 561 ALA A C 1
ATOM 4208 O O . ALA A 1 539 ? -54.225 7.538 -45.336 1.00 36.27 561 ALA A O 1
ATOM 4210 N N . PHE A 1 540 ? -54.855 9.658 -45.002 1.00 31.28 562 PHE A N 1
ATOM 4211 C CA . PHE A 1 540 ? -53.555 10.080 -44.471 1.00 29.48 562 PHE A CA 1
ATOM 4212 C C . PHE A 1 540 ? -53.327 9.434 -43.108 1.00 32.70 562 PHE A C 1
ATOM 4213 O O . PHE A 1 540 ? -52.259 8.868 -42.862 1.00 28.92 562 PHE A O 1
ATOM 4221 N N . ILE A 1 541 ? -54.339 9.510 -42.227 1.00 29.47 563 ILE A N 1
ATOM 4222 C CA . ILE A 1 541 ? -54.301 8.902 -40.890 1.00 29.04 563 ILE A CA 1
ATOM 4223 C C . ILE A 1 541 ? -55.759 8.773 -40.411 1.00 33.87 563 ILE A C 1
ATOM 4224 O O . ILE A 1 541 ? -56.599 9.570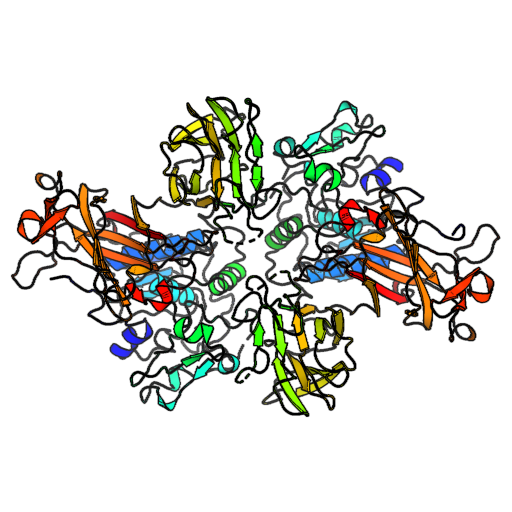 -40.806 1.00 35.92 563 ILE A O 1
ATOM 4229 N N . THR A 1 542 ? -56.074 7.775 -39.594 1.00 31.93 564 THR A N 1
ATOM 4230 C CA . THR A 1 542 ? -57.429 7.709 -39.011 1.00 32.54 564 THR A CA 1
ATOM 4231 C C . THR A 1 542 ? -57.503 8.737 -37.887 1.00 34.35 564 THR A C 1
ATOM 4232 O O . THR A 1 542 ? -56.469 9.046 -37.294 1.00 31.39 564 THR A O 1
ATOM 4236 N N . HIS A 1 543 ? -58.709 9.243 -37.569 1.00 34.42 565 HIS A N 1
ATOM 4237 C CA . HIS A 1 543 ? -58.879 10.176 -36.453 1.00 34.53 565 HIS A CA 1
ATOM 4238 C C . HIS A 1 543 ? -58.469 9.519 -35.125 1.00 39.38 565 HIS A C 1
ATOM 4239 O O . HIS A 1 543 ? -57.886 10.194 -34.266 1.00 39.61 565 HIS A O 1
ATOM 4246 N N . GLU A 1 544 ? -58.708 8.184 -34.985 1.00 36.43 566 GLU A N 1
ATOM 4247 C CA . GLU A 1 544 ? -58.307 7.422 -33.795 1.00 36.05 566 GLU A CA 1
ATOM 4248 C C . GLU A 1 544 ? -56.784 7.475 -33.602 1.00 36.12 566 GLU A C 1
ATOM 4249 O O . GLU A 1 544 ? -56.315 7.759 -32.500 1.00 36.67 566 GLU A O 1
ATOM 4255 N N . ARG A 1 545 ? -56.013 7.264 -34.679 1.00 31.85 567 ARG A N 1
ATOM 4256 C CA . ARG A 1 545 ? -54.558 7.327 -34.562 1.00 28.78 567 ARG A CA 1
ATOM 4257 C C . ARG A 1 545 ? -54.084 8.761 -34.409 1.00 30.91 567 ARG A C 1
ATOM 4258 O O . ARG A 1 545 ? -53.119 8.999 -33.703 1.00 31.04 567 ARG A O 1
ATOM 4266 N N . LEU A 1 546 ? -54.767 9.714 -35.046 1.00 28.00 568 LEU A N 1
ATOM 4267 C CA . LEU A 1 546 ? -54.444 11.142 -34.933 1.00 27.55 568 LEU A CA 1
ATOM 4268 C C . LEU A 1 546 ? -54.557 11.596 -33.473 1.00 30.05 568 LEU A C 1
ATOM 4269 O O . LEU A 1 546 ? -53.788 12.451 -33.028 1.00 30.09 568 LEU A O 1
ATOM 4274 N N . LYS A 1 547 ? -55.500 10.990 -32.724 1.00 28.38 569 LYS A N 1
ATOM 4275 C CA . LYS A 1 547 ? -55.723 11.289 -31.311 1.00 29.61 569 LYS A CA 1
ATOM 4276 C C . LYS A 1 547 ? -54.783 10.489 -30.384 1.00 35.47 569 LYS A C 1
ATOM 4277 O O . LYS A 1 547 ? -54.817 10.691 -29.170 1.00 35.80 569 LYS A O 1
ATOM 4283 N N . SER A 1 548 ? -53.917 9.637 -30.948 1.00 32.02 570 SER A N 1
ATOM 4284 C CA . SER A 1 548 ? -52.993 8.816 -30.161 1.00 30.92 570 SER A CA 1
ATOM 4285 C C . SER A 1 548 ? -51.594 9.456 -30.106 1.00 34.64 570 SER A C 1
ATOM 4286 O O . SER A 1 548 ? -51.317 10.437 -30.807 1.00 34.20 570 SER A O 1
ATOM 4289 N N . ARG A 1 549 ? -50.696 8.861 -29.303 1.00 30.96 571 ARG A N 1
ATOM 4290 C CA . ARG A 1 549 ? -49.318 9.324 -29.151 1.00 28.36 571 ARG A CA 1
ATOM 4291 C C . ARG A 1 549 ? -49.292 10.854 -28.898 1.00 30.16 571 ARG A C 1
ATOM 4292 O O . ARG A 1 549 ? -50.091 11.355 -28.107 1.00 30.16 571 ARG A O 1
ATOM 4300 N N . ASP A 1 550 ? -48.399 11.587 -29.565 1.00 25.67 572 ASP A N 1
ATOM 4301 C CA . ASP A 1 550 ? -48.257 13.030 -29.333 1.00 24.60 572 ASP A CA 1
ATOM 4302 C C . ASP A 1 550 ? -48.451 13.827 -30.606 1.00 27.44 572 ASP A C 1
ATOM 4303 O O . ASP A 1 550 ? -47.853 14.884 -30.748 1.00 26.83 572 ASP A O 1
ATOM 4308 N N . PHE A 1 551 ? -49.302 13.362 -31.539 1.00 24.65 573 PHE A N 1
ATOM 4309 C CA . PHE A 1 551 ? -49.554 14.166 -32.751 1.00 22.83 573 PHE A CA 1
ATOM 4310 C C . PHE A 1 551 ? -50.186 15.517 -32.340 1.00 28.98 573 PHE A C 1
ATOM 4311 O O . PHE A 1 551 ? -49.833 16.563 -32.886 1.00 28.86 573 PHE A O 1
ATOM 4319 N N . ILE A 1 552 ? -51.092 15.480 -31.353 1.00 25.85 574 ILE A N 1
ATOM 4320 C CA . ILE A 1 552 ? -51.708 16.671 -30.793 1.00 25.18 574 ILE A CA 1
ATOM 4321 C C . ILE A 1 552 ? -51.081 16.868 -29.407 1.00 28.82 574 ILE A C 1
ATOM 4322 O O . ILE A 1 552 ? -51.134 15.965 -28.575 1.00 28.68 574 ILE A O 1
ATOM 4327 N N . LYS A 1 553 ? -50.527 18.038 -29.150 1.00 25.35 575 LYS A N 1
ATOM 4328 C CA . LYS A 1 553 ? -49.904 18.303 -27.848 1.00 25.82 575 LYS A CA 1
ATOM 4329 C C . LYS A 1 553 ? -50.115 19.766 -27.525 1.00 31.59 575 LYS A C 1
ATOM 4330 O O . LYS A 1 553 ? -49.756 20.632 -28.315 1.00 31.01 575 LYS A O 1
ATOM 4336 N N . GLY A 1 554 ? -50.788 20.028 -26.410 1.00 33.24 576 GLY A N 1
ATOM 4337 C CA . GLY A 1 554 ? -51.188 21.380 -26.036 1.00 34.13 576 GLY A CA 1
ATOM 4338 C C . GLY A 1 554 ? -52.178 21.878 -27.072 1.00 36.39 576 GLY A C 1
ATOM 4339 O O . GLY A 1 554 ? -52.215 23.070 -27.378 1.00 34.07 576 GLY A O 1
ATOM 4340 N N . ASP A 1 555 ? -52.925 20.936 -27.700 1.00 32.52 577 ASP A N 1
ATOM 4341 C CA . ASP A 1 555 ? -53.904 21.228 -28.768 1.00 32.16 577 ASP A CA 1
ATOM 4342 C C . ASP A 1 555 ? -53.247 21.822 -30.055 1.00 34.76 577 ASP A C 1
ATOM 4343 O O . ASP A 1 555 ? -53.940 22.378 -30.901 1.00 36.38 577 ASP A O 1
ATOM 4348 N N . ASP A 1 556 ? -51.920 21.670 -30.207 1.00 30.59 578 ASP A N 1
ATOM 4349 C CA . ASP A 1 556 ? -51.142 22.082 -31.382 1.00 29.65 578 ASP A CA 1
ATOM 4350 C C . ASP A 1 556 ? -50.811 20.894 -32.240 1.00 30.12 578 ASP A C 1
ATOM 4351 O O . ASP A 1 556 ? -50.464 19.835 -31.709 1.00 28.03 578 ASP A O 1
ATOM 4356 N N . VAL A 1 557 ? -50.794 21.105 -33.553 1.00 26.01 579 VAL A N 1
ATOM 4357 C CA . VAL A 1 557 ? -50.357 20.100 -34.519 1.00 24.72 579 VAL A CA 1
ATOM 4358 C C . VAL A 1 557 ? -49.318 20.763 -35.415 1.00 27.84 579 VAL A C 1
ATOM 4359 O O . VAL A 1 557 ? -49.456 21.943 -35.741 1.00 29.65 579 VAL A O 1
ATOM 4363 N N . TYR A 1 558 ? -48.294 20.000 -35.828 1.00 23.14 580 TYR A N 1
ATOM 4364 C CA . TYR A 1 558 ? -47.297 20.467 -36.789 1.00 22.38 580 TYR A CA 1
ATOM 4365 C C . TYR A 1 558 ? -47.263 19.549 -37.997 1.00 25.36 580 TYR A C 1
ATOM 4366 O O . TYR A 1 558 ? -47.102 18.340 -37.833 1.00 24.11 580 TYR A O 1
ATOM 4375 N N . ILE A 1 559 ? -47.375 20.117 -39.186 1.00 23.25 581 ILE A N 1
ATOM 4376 C CA . ILE A 1 559 ? -47.200 19.387 -40.446 1.00 23.86 581 ILE A CA 1
ATOM 4377 C C . ILE A 1 559 ? -45.892 19.888 -41.015 1.00 27.81 581 ILE A C 1
ATOM 4378 O O . ILE A 1 559 ? -45.782 21.072 -41.335 1.00 27.15 581 ILE A O 1
ATOM 4383 N N . LEU A 1 560 ? -44.896 19.017 -41.110 1.00 24.52 582 LEU A N 1
ATOM 4384 C CA . LEU A 1 560 ? -43.578 19.378 -41.669 1.00 24.23 582 LEU A CA 1
ATOM 4385 C C . LEU A 1 560 ? -43.628 19.182 -43.160 1.00 29.18 582 LEU A C 1
ATOM 4386 O O . LEU A 1 560 ? -44.243 18.223 -43.628 1.00 30.28 582 LEU A O 1
ATOM 4391 N N . LEU A 1 561 ? -43.042 20.112 -43.916 1.00 26.63 583 LEU A N 1
ATOM 4392 C CA . LEU A 1 561 ? -43.102 20.071 -45.373 1.00 26.85 583 LEU A CA 1
ATOM 4393 C C . LEU A 1 561 ? -41.745 20.243 -46.011 1.00 31.64 583 LEU A C 1
ATOM 4394 O O . LEU A 1 561 ? -41.010 21.164 -45.655 1.00 31.80 583 LEU A O 1
ATOM 4399 N N . THR A 1 562 ? -41.426 19.354 -46.964 1.00 27.35 584 THR A N 1
ATOM 4400 C CA . THR A 1 562 ? -40.209 19.385 -47.756 1.00 28.16 584 THR A CA 1
ATOM 4401 C C . THR A 1 562 ? -40.659 19.166 -49.223 1.00 32.18 584 THR A C 1
ATOM 4402 O O . THR A 1 562 ? -41.406 18.239 -49.499 1.00 33.00 584 THR A O 1
ATOM 4406 N N . VAL A 1 563 ? -40.272 20.052 -50.119 1.00 28.89 585 VAL A N 1
ATOM 4407 C CA . VAL A 1 563 ? -40.654 19.914 -51.534 1.00 30.32 585 VAL A CA 1
ATOM 4408 C C . VAL A 1 563 ? -39.362 20.015 -52.310 1.00 39.10 585 VAL A C 1
ATOM 4409 O O . VAL A 1 563 ? -38.732 21.075 -52.309 1.00 41.86 585 VAL A O 1
ATOM 4413 N N . GLU A 1 564 ? -38.931 18.918 -52.927 1.00 34.94 586 GLU A N 1
ATOM 4414 C CA . GLU A 1 564 ? -37.658 18.977 -53.626 1.00 37.11 586 GLU A CA 1
ATOM 4415 C C . GLU A 1 564 ? -37.680 18.302 -54.989 1.00 40.72 586 GLU A C 1
ATOM 4416 O O . GLU A 1 564 ? -38.483 17.405 -55.238 1.00 40.15 586 GLU A O 1
ATOM 4422 N N . ASP A 1 565 ? -36.770 18.732 -55.863 1.00 36.68 587 ASP A N 1
ATOM 4423 C CA . ASP A 1 565 ? -36.648 18.177 -57.206 1.00 36.97 587 ASP A CA 1
ATOM 4424 C C . ASP A 1 565 ? -35.999 16.795 -57.130 1.00 39.87 587 ASP A C 1
ATOM 4425 O O . ASP A 1 565 ? -34.920 16.644 -56.553 1.00 41.32 587 ASP A O 1
ATOM 4430 N N . ILE A 1 566 ? -36.657 15.779 -57.695 1.00 36.22 588 ILE A N 1
ATOM 4431 C CA . ILE A 1 566 ? -36.092 14.421 -57.671 1.00 35.47 588 ILE A CA 1
ATOM 4432 C C . ILE A 1 566 ? -35.877 13.904 -59.107 1.00 41.07 588 ILE A C 1
ATOM 4433 O O . ILE A 1 566 ? -35.730 12.700 -59.313 1.00 40.64 588 ILE A O 1
ATOM 4438 N N . SER A 1 567 ? -35.764 14.809 -60.087 1.00 40.49 589 SER A N 1
ATOM 4439 C CA . SER A 1 567 ? -35.516 14.403 -61.482 1.00 41.76 589 SER A CA 1
ATOM 4440 C C . SER A 1 567 ? -34.188 13.646 -61.612 1.00 47.60 589 SER A C 1
ATOM 4441 O O . SER A 1 567 ? -34.064 12.832 -62.526 1.00 48.06 589 SER A O 1
ATOM 4444 N N . HIS A 1 568 ? -33.222 13.851 -60.666 1.00 44.68 590 HIS A N 1
ATOM 4445 C CA . HIS A 1 568 ? -31.921 13.142 -60.704 1.00 46.62 590 HIS A CA 1
ATOM 4446 C C . HIS A 1 568 ? -32.085 11.639 -60.421 1.00 50.45 590 HIS A C 1
ATOM 4447 O O . HIS A 1 568 ? -31.168 10.877 -60.692 1.00 54.28 590 HIS A O 1
ATOM 4454 N N . LEU A 1 569 ? -33.257 11.212 -59.914 1.00 44.53 591 LEU A N 1
ATOM 4455 C CA . LEU A 1 569 ? -33.541 9.805 -59.607 1.00 43.66 591 LEU A CA 1
ATOM 4456 C C . LEU A 1 569 ? -34.037 9.034 -60.835 1.00 51.31 591 LEU A C 1
ATOM 4457 O O . LEU A 1 569 ? -34.205 7.820 -60.762 1.00 50.67 591 LEU A O 1
ATOM 4462 N N . ASN A 1 570 ? -34.242 9.725 -61.956 1.00 51.99 592 ASN A N 1
ATOM 4463 C CA . ASN A 1 570 ? -34.694 9.086 -63.202 1.00 55.66 592 ASN A CA 1
ATOM 4464 C C . ASN A 1 570 ? -33.634 8.154 -63.795 1.00 67.34 592 ASN A C 1
ATOM 4465 O O . ASN A 1 570 ? -33.951 7.039 -64.226 1.00 69.30 592 ASN A O 1
ATOM 4470 N N . SER A 1 571 ? -32.370 8.646 -63.841 1.00 68.12 593 SER A N 1
ATOM 4471 C CA . SER A 1 571 ? -31.196 7.983 -64.434 1.00 71.42 593 SER A CA 1
ATOM 4472 C C . SER A 1 571 ? -30.886 6.639 -63.801 1.00 75.97 593 SER A C 1
ATOM 4473 O O . SER A 1 571 ? -31.036 6.460 -62.587 1.00 72.49 593 SER A O 1
ATOM 4476 N N . THR A 1 572 ? -30.443 5.694 -64.643 1.00 76.40 594 THR A N 1
ATOM 4477 C CA . THR A 1 572 ? -30.068 4.342 -64.227 1.00 77.20 594 THR A CA 1
ATOM 4478 C C . THR A 1 572 ? -28.957 4.414 -63.166 1.00 81.94 594 THR A C 1
ATOM 4479 O O . THR A 1 572 ? -28.021 5.207 -63.296 1.00 82.68 594 THR A O 1
ATOM 4483 N N . GLN A 1 573 ? -29.097 3.622 -62.099 1.00 78.19 595 GLN A N 1
ATOM 4484 C CA . GLN A 1 573 ? -28.095 3.550 -61.041 1.00 77.87 595 GLN A CA 1
ATOM 4485 C C . GLN A 1 573 ? -26.901 2.760 -61.591 1.00 85.94 595 GLN A C 1
ATOM 4486 O O . GLN A 1 573 ? -27.045 1.578 -61.921 1.00 86.00 595 GLN A O 1
ATOM 4492 N N . ILE A 1 574 ? -25.753 3.440 -61.766 1.00 85.86 596 ILE A N 1
ATOM 4493 C CA . ILE A 1 574 ? -24.546 2.829 -62.335 1.00 89.26 596 ILE A CA 1
ATOM 4494 C C . ILE A 1 574 ? -23.436 2.656 -61.289 1.00 94.91 596 ILE A C 1
ATOM 4495 O O . ILE A 1 574 ? -23.272 3.507 -60.408 1.00 93.76 596 ILE A O 1
ATOM 4500 N N . GLN A 1 575 ? -22.686 1.529 -61.417 1.00 93.56 597 GLN A N 1
ATOM 4501 C CA . GLN A 1 575 ? -21.502 1.073 -60.667 1.00 118.49 597 GLN A CA 1
ATOM 4502 C C . GLN A 1 575 ? -21.192 -0.394 -61.010 1.00 143.86 597 GLN A C 1
ATOM 4503 O O . GLN A 1 575 ? -21.906 -1.308 -60.594 1.00 98.99 597 GLN A O 1
ATOM 4509 N N . PRO B 1 1 ? -22.873 -1.239 23.690 1.00 63.59 23 PRO B N 1
ATOM 4510 C CA . PRO B 1 1 ? -22.367 0.049 23.188 1.00 63.02 23 PRO B CA 1
ATOM 4511 C C . PRO B 1 1 ? -20.845 0.007 22.969 1.00 64.76 23 PRO B C 1
ATOM 4512 O O . PRO B 1 1 ? -20.391 -0.102 21.822 1.00 63.34 23 PRO B O 1
ATOM 4516 N N . TRP B 1 2 ? -20.068 0.053 24.072 1.00 59.84 24 TRP B N 1
ATOM 4517 C CA . TRP B 1 2 ? -18.607 0.004 24.133 1.00 59.46 24 TRP B CA 1
ATOM 4518 C C . TRP B 1 2 ? -18.064 -1.359 23.695 1.00 59.93 24 TRP B C 1
ATOM 4519 O O . TRP B 1 2 ? -16.898 -1.460 23.300 1.00 58.89 24 TRP B O 1
ATOM 4530 N N . GLU B 1 3 ? -18.910 -2.402 23.779 1.00 53.98 25 GLU B N 1
ATOM 4531 C CA . GLU B 1 3 ? -18.562 -3.762 23.381 1.00 52.71 25 GLU B CA 1
ATOM 4532 C C . GLU B 1 3 ? -18.604 -3.934 21.840 1.00 50.22 25 GLU B C 1
ATOM 4533 O O . GLU B 1 3 ? -18.281 -5.027 21.371 1.00 48.81 25 GLU B O 1
ATOM 4539 N N . ASN B 1 4 ? -18.979 -2.872 21.064 1.00 43.46 26 ASN B N 1
ATOM 4540 C CA . ASN B 1 4 ? -19.054 -2.975 19.594 1.00 40.94 26 ASN B CA 1
ATOM 4541 C C . ASN B 1 4 ? -17.689 -2.800 18.942 1.00 43.28 26 ASN B C 1
ATOM 4542 O O . ASN B 1 4 ? -16.754 -2.274 19.551 1.00 48.26 26 ASN B O 1
ATOM 4547 N N . PHE B 1 5 ? -17.560 -3.321 17.736 1.00 33.12 27 PHE B N 1
ATOM 4548 C CA . PHE B 1 5 ? -16.336 -3.273 16.960 1.00 30.02 27 PHE B CA 1
ATOM 4549 C C . PHE B 1 5 ? -16.638 -2.601 15.636 1.00 32.44 27 PHE B C 1
ATOM 4550 O O . PHE B 1 5 ? -17.468 -3.094 14.870 1.00 29.89 27 PHE B O 1
ATOM 4558 N N . ASP B 1 6 ? -15.947 -1.484 15.354 1.00 29.75 28 ASP B N 1
ATOM 4559 C CA . ASP B 1 6 ? -16.120 -0.740 14.111 1.00 27.80 28 ASP B CA 1
ATOM 4560 C C . ASP B 1 6 ? -14.980 -1.089 13.142 1.00 31.00 28 ASP B C 1
ATOM 4561 O O . ASP B 1 6 ? -13.827 -0.738 13.386 1.00 30.51 28 ASP B O 1
ATOM 4566 N N . VAL B 1 7 ? -15.311 -1.764 12.030 1.00 27.13 29 VAL B N 1
ATOM 4567 C CA . VAL B 1 7 ? -14.329 -2.193 11.021 1.00 27.37 29 VAL B CA 1
ATOM 4568 C C . VAL B 1 7 ? -13.692 -0.979 10.345 1.00 35.62 29 VAL B C 1
ATOM 4569 O O . VAL B 1 7 ? -12.558 -1.074 9.851 1.00 38.13 29 VAL B O 1
ATOM 4573 N N . ASP B 1 8 ? -14.400 0.150 10.358 1.00 30.53 30 ASP B N 1
ATOM 4574 C CA . ASP B 1 8 ? -13.933 1.385 9.740 1.00 30.76 30 ASP B CA 1
ATOM 4575 C C . ASP B 1 8 ? -13.178 2.326 10.719 1.00 38.93 30 ASP B C 1
ATOM 4576 O O . ASP B 1 8 ? -12.778 3.417 10.309 1.00 38.95 30 ASP B O 1
ATOM 4581 N N . GLY B 1 9 ? -12.912 1.850 11.941 1.00 38.92 31 GLY B N 1
ATOM 4582 C CA . GLY B 1 9 ? -12.124 2.531 12.973 1.00 39.90 31 GLY B CA 1
ATOM 4583 C C . GLY B 1 9 ? -12.437 3.992 13.235 1.00 45.98 31 GLY B C 1
ATOM 4584 O O . GLY B 1 9 ? -11.525 4.792 13.473 1.00 46.15 31 GLY B O 1
ATOM 4585 N N . GLY B 1 10 ? -13.726 4.339 13.207 1.00 42.97 32 GLY B N 1
ATOM 4586 C CA . GLY B 1 10 ? -14.192 5.702 13.447 1.00 44.57 32 GLY B CA 1
ATOM 4587 C C . GLY B 1 10 ? -13.915 6.667 12.309 1.00 50.08 32 GLY B C 1
ATOM 4588 O O . GLY B 1 10 ? -14.065 7.885 12.479 1.00 49.84 32 GLY B O 1
ATOM 4589 N N . MET B 1 11 ? -13.519 6.127 11.138 1.00 46.04 33 MET B N 1
ATOM 4590 C CA . MET B 1 11 ? -13.233 6.904 9.934 1.00 47.48 33 MET B CA 1
ATOM 4591 C C . MET B 1 11 ? -14.100 6.442 8.759 1.00 50.57 33 MET B C 1
ATOM 4592 O O . MET B 1 11 ? -14.811 5.441 8.852 1.00 49.18 33 MET B O 1
ATOM 4597 N N . ASP B 1 12 ? -14.036 7.180 7.655 1.00 47.33 34 ASP B N 1
ATOM 4598 C CA . ASP B 1 12 ? -14.708 6.836 6.400 1.00 45.26 34 ASP B CA 1
ATOM 4599 C C . ASP B 1 12 ? -13.657 6.946 5.300 1.00 47.14 34 ASP B C 1
ATOM 4600 O O . ASP B 1 12 ? -13.682 7.865 4.487 1.00 49.53 34 ASP B O 1
ATOM 4605 N N . GLN B 1 13 ? -12.698 6.017 5.320 1.00 41.07 35 GLN B N 1
ATOM 4606 C CA . GLN B 1 13 ? -11.580 5.966 4.379 1.00 39.00 35 GLN B CA 1
ATOM 4607 C C . GLN B 1 13 ? -11.982 5.308 3.041 1.00 39.47 35 GLN B C 1
ATOM 4608 O O . GLN B 1 13 ? -12.419 4.160 3.026 1.00 37.47 35 GLN B O 1
ATOM 4614 N N . ASP B 1 14 ? -11.832 6.045 1.928 1.00 34.72 36 ASP B N 1
ATOM 4615 C CA . ASP B 1 14 ? -12.139 5.517 0.572 1.00 30.75 36 ASP B CA 1
ATOM 4616 C C . ASP B 1 14 ? -10.899 4.736 0.099 1.00 31.05 36 ASP B C 1
ATOM 4617 O O . ASP B 1 14 ? -9.887 4.667 0.824 1.00 28.86 36 ASP B O 1
ATOM 4622 N N . ILE B 1 15 ? -10.947 4.179 -1.122 1.00 27.14 37 ILE B N 1
ATOM 4623 C CA . ILE B 1 15 ? -9.803 3.453 -1.709 1.00 27.74 37 ILE B CA 1
ATOM 4624 C C . ILE B 1 15 ? -8.522 4.293 -1.648 1.00 29.56 37 ILE B C 1
ATOM 4625 O O . ILE B 1 15 ? -7.447 3.802 -1.270 1.00 31.17 37 ILE B O 1
ATOM 4630 N N . PHE B 1 16 ? -8.631 5.551 -2.067 1.00 26.66 38 PHE B N 1
ATOM 4631 C CA . PHE B 1 16 ? -7.494 6.451 -2.183 1.00 28.38 38 PHE B CA 1
ATOM 4632 C C . PHE B 1 16 ? -6.887 6.791 -0.817 1.00 34.89 38 PHE B C 1
ATOM 4633 O O . PHE B 1 16 ? -5.663 6.891 -0.741 1.00 35.94 38 PHE B O 1
ATOM 4641 N N . ASP B 1 17 ? -7.701 6.867 0.271 1.00 32.00 39 ASP B N 1
ATOM 4642 C CA . ASP B 1 17 ? -7.185 7.090 1.634 1.00 32.44 39 ASP B CA 1
ATOM 4643 C C . ASP B 1 17 ? -6.449 5.855 2.143 1.00 34.10 39 ASP B C 1
ATOM 4644 O O . ASP B 1 17 ? -5.403 5.991 2.780 1.00 34.91 39 ASP B O 1
ATOM 4649 N N . ILE B 1 18 ? -7.011 4.637 1.886 1.00 27.23 40 ILE B N 1
ATOM 4650 C CA . ILE B 1 18 ? -6.350 3.384 2.289 1.00 27.88 40 ILE B CA 1
ATOM 4651 C C . ILE B 1 18 ? -4.954 3.303 1.652 1.00 31.65 40 ILE B C 1
ATOM 4652 O O . ILE B 1 18 ? -3.962 3.141 2.373 1.00 31.97 40 ILE B O 1
ATOM 4657 N N . ASN B 1 19 ? -4.870 3.437 0.299 1.00 28.58 41 ASN B N 1
ATOM 4658 C CA . ASN B 1 19 ? -3.580 3.327 -0.420 1.00 29.02 41 ASN B CA 1
ATOM 4659 C C . ASN B 1 19 ? -2.612 4.453 -0.064 1.00 35.88 41 ASN B C 1
ATOM 4660 O O . ASN B 1 19 ? -1.414 4.182 0.095 1.00 35.44 41 ASN B O 1
ATOM 4665 N N . GLU B 1 20 ? -3.108 5.691 0.097 1.00 36.98 42 GLU B N 1
ATOM 4666 C CA . GLU B 1 20 ? -2.261 6.840 0.494 1.00 40.10 42 GLU B CA 1
ATOM 4667 C C . GLU B 1 20 ? -1.596 6.592 1.848 1.00 46.27 42 GLU B C 1
ATOM 4668 O O . GLU B 1 20 ? -0.396 6.812 1.975 1.00 47.23 42 GLU B O 1
ATOM 4674 N N . GLY B 1 21 ? -2.366 6.075 2.807 1.00 43.55 43 GLY B N 1
ATOM 4675 C CA . GLY B 1 21 ? -1.908 5.720 4.149 1.00 43.56 43 GLY B CA 1
ATOM 4676 C C . GLY B 1 21 ? -0.850 4.632 4.178 1.00 47.04 43 GLY B C 1
ATOM 4677 O O . GLY B 1 21 ? -0.144 4.504 5.176 1.00 47.67 43 GLY B O 1
ATOM 4678 N N . LEU B 1 22 ? -0.729 3.835 3.085 1.00 41.30 44 LEU B N 1
ATOM 4679 C CA . LEU B 1 22 ? 0.268 2.766 2.944 1.00 40.91 44 LEU B CA 1
ATOM 4680 C C . LEU B 1 22 ? 1.508 3.226 2.141 1.00 48.25 44 LEU B C 1
ATOM 4681 O O . LEU B 1 22 ? 2.514 2.517 2.121 1.00 48.73 44 LEU B O 1
ATOM 4686 N N . GLY B 1 23 ? 1.412 4.373 1.477 1.00 45.12 45 GLY B N 1
ATOM 4687 C CA . GLY B 1 23 ? 2.487 4.946 0.670 1.00 46.08 45 GLY B CA 1
ATOM 4688 C C . GLY B 1 23 ? 2.805 4.150 -0.578 1.00 50.66 45 GLY B C 1
ATOM 4689 O O . GLY B 1 23 ? 3.974 4.022 -0.934 1.00 52.16 45 GLY B O 1
ATOM 4690 N N . LEU B 1 24 ? 1.762 3.656 -1.289 1.00 45.22 46 LEU B N 1
ATOM 4691 C CA . LEU B 1 24 ? 1.892 2.815 -2.492 1.00 44.04 46 LEU B CA 1
ATOM 4692 C C . LEU B 1 24 ? 2.373 3.581 -3.735 1.00 45.86 46 LEU B C 1
ATOM 4693 O O . LEU B 1 24 ? 3.064 3.000 -4.603 1.00 44.68 46 LEU B O 1
ATOM 4698 N N . ASP B 1 25 ? 1.990 4.878 -3.817 1.00 38.96 47 ASP B N 1
ATOM 4699 C CA . ASP B 1 25 ? 2.326 5.830 -4.881 1.00 38.70 47 ASP B CA 1
ATOM 4700 C C . ASP B 1 25 ? 1.939 5.305 -6.274 1.00 38.97 47 ASP B C 1
ATOM 4701 O O . ASP B 1 25 ? 2.675 5.508 -7.239 1.00 39.78 47 ASP B O 1
ATOM 4706 N N . LEU B 1 26 ? 0.764 4.663 -6.390 1.00 32.03 48 LEU B N 1
ATOM 4707 C CA . LEU B 1 26 ? 0.299 4.165 -7.687 1.00 30.43 48 LEU B CA 1
ATOM 4708 C C . LEU B 1 26 ? -0.373 5.276 -8.494 1.00 35.08 48 LEU B C 1
ATOM 4709 O O . LEU B 1 26 ? -0.696 6.345 -7.962 1.00 33.82 48 LEU B O 1
ATOM 4714 N N . PHE B 1 27 ? -0.563 5.023 -9.788 1.00 31.62 49 PHE B N 1
ATOM 4715 C CA . PHE B 1 27 ? -1.192 6.005 -10.665 1.00 30.38 49 PHE B CA 1
ATOM 4716 C C . PHE B 1 27 ? -2.636 6.259 -10.225 1.00 31.25 49 PHE B C 1
ATOM 4717 O O . PHE B 1 27 ? -3.406 5.324 -10.110 1.00 30.40 49 PHE B O 1
ATOM 4725 N N . GLU B 1 28 ? -2.966 7.521 -9.946 1.00 27.13 50 GLU B N 1
ATOM 4726 C CA . GLU B 1 28 ? -4.288 7.944 -9.489 1.00 25.54 50 GLU B CA 1
ATOM 4727 C C . GLU B 1 28 ? -4.755 7.112 -8.279 1.00 29.69 50 GLU B C 1
ATOM 4728 O O . GLU B 1 28 ? -5.927 6.791 -8.155 1.00 28.30 50 GLU B O 1
ATOM 4734 N N . GLY B 1 29 ? -3.812 6.785 -7.391 1.00 27.18 51 GLY B N 1
ATOM 4735 C CA . GLY B 1 29 ? -4.065 6.072 -6.142 1.00 25.73 51 GLY B CA 1
ATOM 4736 C C . GLY B 1 29 ? -4.187 4.561 -6.194 1.00 26.41 51 GLY B C 1
ATOM 4737 O O . GLY B 1 29 ? -3.728 3.878 -5.265 1.00 27.29 51 GLY B O 1
ATOM 4738 N N . ASP B 1 30 ? -4.858 4.024 -7.222 1.00 22.52 52 ASP B N 1
ATOM 4739 C CA . ASP B 1 30 ? -5.134 2.575 -7.286 1.00 20.02 52 ASP B CA 1
ATOM 4740 C C . ASP B 1 30 ? -4.952 1.926 -8.637 1.00 21.96 52 ASP B C 1
ATOM 4741 O O . ASP B 1 30 ? -5.349 0.773 -8.799 1.00 22.81 52 ASP B O 1
ATOM 4746 N N . ILE B 1 31 ? -4.277 2.575 -9.571 1.00 24.30 53 ILE B N 1
ATOM 4747 C CA . ILE B 1 31 ? -4.031 1.958 -10.877 1.00 24.78 53 ILE B CA 1
ATOM 4748 C C . ILE B 1 31 ? -2.572 1.519 -10.986 1.00 29.63 53 ILE B C 1
ATOM 4749 O O . ILE B 1 31 ? -1.669 2.315 -10.782 1.00 29.49 53 ILE B O 1
ATOM 4754 N N . ARG B 1 32 ? -2.355 0.251 -11.302 1.00 27.98 54 ARG B N 1
ATOM 4755 C CA . ARG B 1 32 ? -0.994 -0.260 -11.469 1.00 30.75 54 ARG B CA 1
ATOM 4756 C C . ARG B 1 32 ? -0.675 -0.170 -12.954 1.00 33.17 54 ARG B C 1
ATOM 4757 O O . ARG B 1 32 ? -1.231 -0.913 -13.736 1.00 31.21 54 ARG B O 1
ATOM 4765 N N . LEU B 1 33 ? 0.123 0.815 -13.363 1.00 33.52 55 LEU B N 1
ATOM 4766 C CA . LEU B 1 33 ? 0.419 0.953 -14.799 1.00 34.35 55 LEU B CA 1
ATOM 4767 C C . LEU B 1 33 ? 1.326 -0.136 -15.286 1.00 44.27 55 LEU B C 1
ATOM 4768 O O . LEU B 1 33 ? 2.249 -0.545 -14.582 1.00 45.60 55 LEU B O 1
ATOM 4773 N N . ASP B 1 34 ? 1.068 -0.606 -16.498 1.00 45.05 56 ASP B N 1
ATOM 4774 C CA . ASP B 1 34 ? 1.900 -1.611 -17.150 1.00 48.66 56 ASP B CA 1
ATOM 4775 C C . ASP B 1 34 ? 3.142 -0.914 -17.706 1.00 57.39 56 ASP B C 1
ATOM 4776 O O . ASP B 1 34 ? 3.122 0.307 -17.906 1.00 57.11 56 ASP B O 1
ATOM 4781 N N . ARG B 1 35 ? 4.232 -1.674 -17.898 1.00 58.36 57 ARG B N 1
ATOM 4782 C CA . ARG B 1 35 ? 5.528 -1.240 -18.421 1.00 59.98 57 ARG B CA 1
ATOM 4783 C C . ARG B 1 35 ? 5.515 0.184 -19.016 1.00 62.96 57 ARG B C 1
ATOM 4784 O O . ARG B 1 35 ? 5.847 1.123 -18.300 1.00 64.19 57 ARG B O 1
ATOM 4792 N N . ALA B 1 36 ? 5.134 0.351 -20.297 1.00 58.02 58 ALA B N 1
ATOM 4793 C CA . ALA B 1 36 ? 5.148 1.658 -20.962 1.00 57.79 58 ALA B CA 1
ATOM 4794 C C . ALA B 1 36 ? 3.741 2.056 -21.418 1.00 59.28 58 ALA B C 1
ATOM 4795 O O . ALA B 1 36 ? 3.527 2.615 -22.507 1.00 59.98 58 ALA B O 1
ATOM 4797 N N . GLN B 1 37 ? 2.769 1.772 -20.541 1.00 52.33 59 GLN B N 1
ATOM 4798 C CA . GLN B 1 37 ? 1.369 2.094 -20.769 1.00 48.18 59 GLN B CA 1
ATOM 4799 C C . GLN B 1 37 ? 1.188 3.599 -20.631 1.00 49.22 59 GLN B C 1
ATOM 4800 O O . GLN B 1 37 ? 1.706 4.207 -19.693 1.00 48.84 59 GLN B O 1
ATOM 4806 N N . ILE B 1 38 ? 0.480 4.198 -21.586 1.00 45.48 60 ILE B N 1
ATOM 4807 C CA . ILE B 1 38 ? 0.198 5.625 -21.584 1.00 45.30 60 ILE B CA 1
ATOM 4808 C C . ILE B 1 38 ? -0.959 5.863 -20.611 1.00 46.24 60 ILE B C 1
ATOM 4809 O O . ILE B 1 38 ? -1.981 5.185 -20.691 1.00 43.33 60 ILE B O 1
ATOM 4814 N N . ARG B 1 39 ? -0.764 6.804 -19.678 1.00 42.82 61 ARG B N 1
ATOM 4815 C CA . ARG B 1 39 ? -1.751 7.186 -18.674 1.00 40.62 61 ARG B CA 1
ATOM 4816 C C . ARG B 1 39 ? -3.009 7.687 -19.334 1.00 44.20 61 ARG B C 1
ATOM 4817 O O . ARG B 1 39 ? -2.935 8.482 -20.275 1.00 44.78 61 ARG B O 1
ATOM 4825 N N . ASN B 1 40 ? -4.169 7.143 -18.875 1.00 39.87 62 ASN B N 1
ATOM 4826 C CA . ASN B 1 40 ? -5.539 7.477 -19.271 1.00 38.41 62 ASN B CA 1
ATOM 4827 C C . ASN B 1 40 ? -5.746 7.346 -20.782 1.00 44.70 62 ASN B C 1
ATOM 4828 O O . ASN B 1 40 ? -6.573 8.056 -21.354 1.00 44.50 62 ASN B O 1
ATOM 4833 N N . SER B 1 41 ? -5.026 6.406 -21.421 1.00 43.18 63 SER B N 1
ATOM 4834 C CA . SER B 1 41 ? -5.111 6.176 -22.863 1.00 44.52 63 SER B CA 1
ATOM 4835 C C . SER B 1 41 ? -6.241 5.219 -23.201 1.00 50.20 63 SER B C 1
ATOM 4836 O O . SER B 1 41 ? -6.679 4.443 -22.343 1.00 48.84 63 SER B O 1
ATOM 4839 N N . ILE B 1 42 ? -6.702 5.269 -24.451 1.00 48.64 64 ILE B N 1
ATOM 4840 C CA . ILE B 1 42 ? -7.756 4.401 -24.959 1.00 48.66 64 ILE B CA 1
ATOM 4841 C C . ILE B 1 42 ? -7.266 2.954 -24.908 1.00 49.06 64 ILE B C 1
ATOM 4842 O O . ILE B 1 42 ? -6.152 2.674 -25.347 1.00 48.70 64 ILE B O 1
ATOM 4847 N N . ILE B 1 43 ? -8.044 2.071 -24.262 1.00 42.72 65 ILE B N 1
ATOM 4848 C CA . ILE B 1 43 ? -7.706 0.651 -24.147 1.00 41.65 65 ILE B CA 1
ATOM 4849 C C . ILE B 1 43 ? -8.168 -0.019 -25.432 1.00 46.59 65 ILE B C 1
ATOM 4850 O O . ILE B 1 43 ? -9.368 -0.031 -25.725 1.00 46.81 65 ILE B O 1
ATOM 4855 N N . GLY B 1 44 ? -7.212 -0.521 -26.199 1.00 43.82 66 GLY B N 1
ATOM 4856 C CA . GLY B 1 44 ? -7.497 -1.197 -27.461 1.00 45.11 66 GLY B CA 1
ATOM 4857 C C . GLY B 1 44 ? -8.146 -2.556 -27.273 1.00 47.42 66 GLY B C 1
ATOM 4858 O O . GLY B 1 44 ? -8.058 -3.148 -26.196 1.00 45.32 66 GLY B O 1
ATOM 4859 N N . GLU B 1 45 ? -8.768 -3.071 -28.348 1.00 43.33 67 GLU B N 1
ATOM 4860 C CA . GLU B 1 45 ? -9.447 -4.363 -28.429 1.00 42.38 67 GLU B CA 1
ATOM 4861 C C . GLU B 1 45 ? -8.564 -5.534 -27.951 1.00 43.49 67 GLU B C 1
ATOM 4862 O O . GLU B 1 45 ? -9.088 -6.483 -27.360 1.00 42.55 67 GLU B O 1
ATOM 4868 N N . LYS B 1 46 ? -7.239 -5.471 -28.204 1.00 38.55 68 LYS B N 1
ATOM 4869 C CA . LYS B 1 46 ? -6.309 -6.514 -27.780 1.00 38.57 68 LYS B CA 1
ATOM 4870 C C . LYS B 1 46 ? -6.172 -6.579 -26.246 1.00 40.23 68 LYS B C 1
ATOM 4871 O O . LYS B 1 46 ? -5.810 -7.637 -25.725 1.00 41.21 68 LYS B O 1
ATOM 4877 N N . TYR B 1 47 ? -6.473 -5.487 -25.527 1.00 33.23 69 TYR B N 1
ATOM 4878 C CA . TYR B 1 47 ? -6.308 -5.471 -24.081 1.00 31.19 69 TYR B CA 1
ATOM 4879 C C . TYR B 1 47 ? -7.644 -5.568 -23.364 1.00 31.25 69 TYR B C 1
ATOM 4880 O O . TYR B 1 47 ? -7.812 -5.026 -22.280 1.00 28.83 69 TYR B O 1
ATOM 4889 N N . ARG B 1 48 ? -8.570 -6.312 -23.944 1.00 27.96 70 ARG B N 1
ATOM 4890 C CA . ARG B 1 48 ? -9.886 -6.520 -23.346 1.00 26.63 70 ARG B CA 1
ATOM 4891 C C . ARG B 1 48 ? -10.059 -7.994 -22.925 1.00 28.64 70 ARG B C 1
ATOM 4892 O O . ARG B 1 48 ? -9.524 -8.892 -23.564 1.00 25.58 70 ARG B O 1
ATOM 4900 N N . TRP B 1 49 ? -10.844 -8.231 -21.874 1.00 24.48 71 TRP B N 1
ATOM 4901 C CA . TRP B 1 49 ? -11.149 -9.590 -21.422 1.00 22.17 71 TRP B CA 1
ATOM 4902 C C . TRP B 1 49 ? -12.207 -10.209 -22.311 1.00 25.49 71 TRP B C 1
ATOM 4903 O O . TRP B 1 49 ? -13.007 -9.466 -22.890 1.00 26.07 71 TRP B O 1
ATOM 4914 N N . PRO B 1 50 ? -12.339 -11.553 -22.359 1.00 23.75 72 PRO B N 1
ATOM 4915 C CA . PRO B 1 50 ? -13.537 -12.128 -22.995 1.00 23.66 72 PRO B CA 1
ATOM 4916 C C . PRO B 1 50 ? -14.757 -11.821 -22.126 1.00 26.04 72 PRO B C 1
ATOM 4917 O O . PRO B 1 50 ? -14.601 -11.326 -20.995 1.00 26.44 72 PRO B O 1
ATOM 4921 N N . HIS B 1 51 ? -15.977 -12.139 -22.622 1.00 23.66 73 HIS B N 1
ATOM 4922 C CA . HIS B 1 51 ? -17.212 -11.876 -21.882 1.00 24.32 73 HIS B CA 1
ATOM 4923 C C . HIS B 1 51 ? -17.230 -12.603 -20.546 1.00 27.47 73 HIS B C 1
ATOM 4924 O O . HIS B 1 51 ? -17.866 -12.124 -19.614 1.00 26.43 73 HIS B O 1
ATOM 4931 N N . THR B 1 52 ? -16.528 -13.750 -20.429 1.00 25.11 74 THR B N 1
ATOM 4932 C CA . THR B 1 52 ? -16.438 -14.497 -19.175 1.00 22.48 74 THR B CA 1
ATOM 4933 C C . THR B 1 52 ? -15.002 -14.416 -18.672 1.00 24.75 74 THR B C 1
ATOM 4934 O O . THR B 1 52 ? -14.060 -14.800 -19.368 1.00 23.13 74 THR B O 1
ATOM 4938 N N . ILE B 1 53 ? -14.833 -13.843 -17.475 1.00 21.56 75 ILE B N 1
ATOM 4939 C CA . ILE B 1 53 ? -13.492 -13.631 -16.909 1.00 20.86 75 ILE B CA 1
ATOM 4940 C C . ILE B 1 53 ? -13.127 -14.779 -15.960 1.00 21.51 75 ILE B C 1
ATOM 4941 O O . ILE B 1 53 ? -13.847 -14.994 -14.970 1.00 19.39 75 ILE B O 1
ATOM 4946 N N . PRO B 1 54 ? -12.024 -15.509 -16.251 1.00 21.38 76 PRO B N 1
ATOM 4947 C CA . PRO B 1 54 ? -11.573 -16.577 -15.340 1.00 19.80 76 PRO B CA 1
ATOM 4948 C C . PRO B 1 54 ? -10.893 -15.941 -14.131 1.00 21.45 76 PRO B C 1
ATOM 4949 O O . PRO B 1 54 ? -10.169 -14.951 -14.272 1.00 18.87 76 PRO B O 1
ATOM 4953 N N . TYR B 1 55 ? -11.121 -16.489 -12.935 1.00 18.87 77 TYR B N 1
ATOM 4954 C CA . TYR B 1 55 ? -10.557 -15.894 -11.727 1.00 19.30 77 TYR B CA 1
ATOM 4955 C C . TYR B 1 55 ? -10.107 -16.947 -10.740 1.00 24.11 77 TYR B C 1
ATOM 4956 O O . TYR B 1 55 ? -10.585 -18.088 -10.772 1.00 21.31 77 TYR B O 1
ATOM 4965 N N . VAL B 1 56 ? -9.249 -16.530 -9.822 1.00 21.01 78 VAL B N 1
ATOM 4966 C CA . VAL B 1 56 ? -8.817 -17.302 -8.663 1.00 20.88 78 VAL B CA 1
ATOM 4967 C C . VAL B 1 56 ? -8.924 -16.401 -7.471 1.00 21.90 78 VAL B C 1
ATOM 4968 O O . VAL B 1 56 ? -8.423 -15.270 -7.511 1.00 21.57 78 VAL B O 1
ATOM 4972 N N . LEU B 1 57 ? -9.576 -16.890 -6.408 1.00 20.46 79 LEU B N 1
ATOM 4973 C CA . LEU B 1 57 ? -9.599 -16.161 -5.134 1.00 20.63 79 LEU B CA 1
ATOM 4974 C C . LEU B 1 57 ? -8.478 -16.785 -4.304 1.00 24.59 79 LEU B C 1
ATOM 4975 O O . LEU B 1 57 ? -8.602 -17.916 -3.886 1.00 23.46 79 LEU B O 1
ATOM 4980 N N . GLU B 1 58 ? -7.342 -16.111 -4.188 1.00 22.45 80 GLU B N 1
ATOM 4981 C CA . GLU B 1 58 ? -6.183 -16.676 -3.505 1.00 23.12 80 GLU B CA 1
ATOM 4982 C C . GLU B 1 58 ? -6.399 -16.831 -2.001 1.00 28.92 80 GLU B C 1
ATOM 4983 O O . GLU B 1 58 ? -7.164 -16.083 -1.407 1.00 25.90 80 GLU B O 1
ATOM 4989 N N . ASP B 1 59 ? -5.692 -17.783 -1.375 1.00 28.04 81 ASP B N 1
ATOM 4990 C CA . ASP B 1 59 ? -5.830 -18.110 0.054 1.00 29.52 81 ASP B CA 1
ATOM 4991 C C . ASP B 1 59 ? -5.454 -16.971 0.999 1.00 32.19 81 ASP B C 1
ATOM 4992 O O . ASP B 1 59 ? -5.885 -16.990 2.155 1.00 31.73 81 ASP B O 1
ATOM 4997 N N . SER B 1 60 ? -4.638 -15.999 0.533 1.00 26.90 82 SER B N 1
ATOM 4998 C CA . SER B 1 60 ? -4.250 -14.851 1.346 1.00 26.59 82 SER B CA 1
ATOM 4999 C C . SER B 1 60 ? -5.481 -13.945 1.633 1.00 26.26 82 SER B C 1
ATOM 5000 O O . SER B 1 60 ? -5.474 -13.202 2.613 1.00 26.05 82 SER B O 1
ATOM 5003 N N . LEU B 1 61 ? -6.546 -14.012 0.808 1.00 22.53 83 LEU B N 1
ATOM 5004 C CA . LEU B 1 61 ? -7.712 -13.163 1.037 1.00 22.55 83 LEU B CA 1
ATOM 5005 C C . LEU B 1 61 ? -8.382 -13.441 2.378 1.00 28.11 83 LEU B C 1
ATOM 5006 O O . LEU B 1 61 ? -8.499 -14.593 2.783 1.00 27.59 83 LEU B O 1
ATOM 5011 N N . GLU B 1 62 ? -8.836 -12.392 3.048 1.00 24.64 84 GLU B N 1
ATOM 5012 C CA . GLU B 1 62 ? -9.626 -12.562 4.267 1.00 25.89 84 GLU B CA 1
ATOM 5013 C C . GLU B 1 62 ? -10.903 -13.289 3.889 1.00 26.10 84 GLU B C 1
ATOM 5014 O O . GLU B 1 62 ? -11.398 -13.117 2.771 1.00 22.17 84 GLU B O 1
ATOM 5020 N N . MET B 1 63 ? -11.439 -14.094 4.792 1.00 23.59 85 MET B N 1
ATOM 5021 C CA . MET B 1 63 ? -12.695 -14.827 4.547 1.00 23.08 85 MET B CA 1
ATOM 5022 C C . MET B 1 63 ? -13.850 -13.862 4.138 1.00 23.97 85 MET B C 1
ATOM 5023 O O . MET B 1 63 ? -14.561 -14.116 3.147 1.00 20.84 85 MET B O 1
ATOM 5028 N N . ASN B 1 64 ? -13.980 -12.722 4.821 1.00 21.32 86 ASN B N 1
ATOM 5029 C CA . ASN B 1 64 ? -15.044 -11.752 4.472 1.00 21.19 86 ASN B CA 1
ATOM 5030 C C . ASN B 1 64 ? -14.864 -11.219 3.065 1.00 21.27 86 ASN B C 1
ATOM 5031 O O . ASN B 1 64 ? -15.842 -11.012 2.362 1.00 18.81 86 ASN B O 1
ATOM 5036 N N . ALA B 1 65 ? -13.615 -10.980 2.666 1.00 19.89 87 ALA B N 1
ATOM 5037 C CA . ALA B 1 65 ? -13.271 -10.479 1.325 1.00 19.27 87 ALA B CA 1
ATOM 5038 C C . ALA B 1 65 ? -13.676 -11.472 0.238 1.00 20.76 87 ALA B C 1
ATOM 5039 O O . ALA B 1 65 ? -14.210 -11.070 -0.797 1.00 19.70 87 ALA B O 1
ATOM 5041 N N . LYS B 1 66 ? -13.491 -12.759 0.476 1.00 17.65 88 LYS B N 1
ATOM 5042 C CA . LYS B 1 66 ? -13.876 -13.796 -0.500 1.00 17.56 88 LYS B CA 1
ATOM 5043 C C . LYS B 1 66 ? -15.381 -13.751 -0.745 1.00 20.40 88 LYS B C 1
ATOM 5044 O O . LYS B 1 66 ? -15.796 -13.706 -1.893 1.00 19.58 88 LYS B O 1
ATOM 5050 N N . GLY B 1 67 ? -16.167 -13.656 0.326 1.00 18.02 89 GLY B N 1
ATOM 5051 C CA . GLY B 1 67 ? -17.624 -13.563 0.192 1.00 18.13 89 GLY B CA 1
ATOM 5052 C C . GLY B 1 67 ? -18.086 -12.295 -0.493 1.00 19.38 89 GLY B C 1
ATOM 5053 O O . GLY B 1 67 ? -19.034 -12.308 -1.288 1.00 18.31 89 GLY B O 1
ATOM 5054 N N . VAL B 1 68 ? -17.433 -11.164 -0.160 1.00 15.14 90 VAL B N 1
ATOM 5055 C CA . VAL B 1 68 ? -17.754 -9.863 -0.761 1.00 14.61 90 VAL B CA 1
ATOM 5056 C C . VAL B 1 68 ? -17.454 -9.885 -2.280 1.00 18.03 90 VAL B C 1
ATOM 5057 O O . VAL B 1 68 ? -18.242 -9.345 -3.062 1.00 18.72 90 VAL B O 1
ATOM 5061 N N . ILE B 1 69 ? -16.310 -10.472 -2.682 1.00 15.61 91 ILE B N 1
ATOM 5062 C CA . ILE B 1 69 ? -15.954 -10.549 -4.102 1.00 15.23 91 ILE B CA 1
ATOM 5063 C C . ILE B 1 69 ? -16.996 -11.351 -4.851 1.00 18.52 91 ILE B C 1
ATOM 5064 O O . ILE B 1 69 ? -17.457 -10.913 -5.905 1.00 17.92 91 ILE B O 1
ATOM 5069 N N . LEU B 1 70 ? -17.400 -12.491 -4.319 1.00 17.47 92 LEU B N 1
ATOM 5070 C CA . LEU B 1 70 ? -18.431 -13.292 -5.004 1.00 19.49 92 LEU B CA 1
ATOM 5071 C C . LEU B 1 70 ? -19.759 -12.527 -5.072 1.00 21.17 92 LEU B C 1
ATOM 5072 O O . LEU B 1 70 ? -20.480 -12.646 -6.068 1.00 19.24 92 LEU B O 1
ATOM 5077 N N . ASN B 1 71 ? -20.053 -11.673 -4.048 1.00 18.42 93 ASN B N 1
ATOM 5078 C CA . ASN B 1 71 ? -21.226 -10.807 -4.071 1.00 18.84 93 ASN B CA 1
ATOM 5079 C C . ASN B 1 71 ? -21.098 -9.769 -5.198 1.00 19.65 93 ASN B C 1
ATOM 5080 O O . ASN B 1 71 ? -22.081 -9.469 -5.875 1.00 17.69 93 ASN B O 1
ATOM 5085 N N . ALA B 1 72 ? -19.896 -9.245 -5.415 1.00 17.58 94 ALA B N 1
ATOM 5086 C CA . ALA B 1 72 ? -19.640 -8.263 -6.498 1.00 16.45 94 ALA B CA 1
ATOM 5087 C C . ALA B 1 72 ? -19.900 -8.929 -7.860 1.00 19.02 94 ALA B C 1
ATOM 5088 O O . ALA B 1 72 ? -20.487 -8.303 -8.750 1.00 17.79 94 ALA B O 1
ATOM 5090 N N . PHE B 1 73 ? -19.503 -10.183 -8.000 1.00 15.04 95 PHE B N 1
ATOM 5091 C CA . PHE B 1 73 ? -19.728 -10.923 -9.274 1.00 14.62 95 PHE B CA 1
ATOM 5092 C C . PHE B 1 73 ? -21.230 -11.025 -9.561 1.00 17.49 95 PHE B C 1
ATOM 5093 O O . PHE B 1 73 ? -21.643 -10.945 -10.718 1.00 16.10 95 PHE B O 1
ATOM 5101 N N . GLU B 1 74 ? -22.036 -11.204 -8.514 1.00 15.13 96 GLU B N 1
ATOM 5102 C CA . GLU B 1 74 ? -23.492 -11.283 -8.679 1.00 16.49 96 GLU B CA 1
ATOM 5103 C C . GLU B 1 74 ? -24.045 -9.955 -9.202 1.00 19.95 96 GLU B C 1
ATOM 5104 O O . GLU B 1 74 ? -24.998 -9.962 -9.991 1.00 18.75 96 GLU B O 1
ATOM 5110 N N . ARG B 1 75 ? -23.462 -8.809 -8.811 1.00 15.83 97 ARG B N 1
ATOM 5111 C CA . ARG B 1 75 ? -23.927 -7.528 -9.356 1.00 15.95 97 ARG B CA 1
ATOM 5112 C C . ARG B 1 75 ? -23.619 -7.432 -10.852 1.00 16.84 97 ARG B C 1
ATOM 5113 O O . ARG B 1 75 ? -24.451 -6.942 -11.610 1.00 16.93 97 ARG B O 1
ATOM 5121 N N . TYR B 1 76 ? -22.418 -7.877 -11.259 1.00 14.60 98 TYR B N 1
ATOM 5122 C CA . TYR B 1 76 ? -22.058 -7.920 -12.691 1.00 13.67 98 TYR B CA 1
ATOM 5123 C C . TYR B 1 76 ? -23.022 -8.834 -13.434 1.00 17.04 98 TYR B C 1
ATOM 5124 O O . TYR B 1 76 ? -23.479 -8.489 -14.522 1.00 14.34 98 TYR B O 1
ATOM 5133 N N . ARG B 1 77 ? -23.372 -9.976 -12.824 1.00 14.05 99 ARG B N 1
ATOM 5134 C CA . ARG B 1 77 ? -24.273 -10.943 -13.472 1.00 14.31 99 ARG B CA 1
ATOM 5135 C C . ARG B 1 77 ? -25.691 -10.417 -13.625 1.00 16.64 99 ARG B C 1
ATOM 5136 O O . ARG B 1 77 ? -26.382 -10.830 -14.545 1.00 15.98 99 ARG B O 1
ATOM 5144 N N . LEU B 1 78 ? -26.129 -9.516 -12.751 1.00 13.66 100 LEU B N 1
ATOM 5145 C CA . LEU B 1 78 ? -27.482 -8.994 -12.889 1.00 15.10 100 LEU B CA 1
ATOM 5146 C C . LEU B 1 78 ? -27.563 -7.838 -13.884 1.00 18.76 100 LEU B C 1
ATOM 5147 O O . LEU B 1 78 ? -28.540 -7.740 -14.634 1.00 18.86 100 LEU B O 1
ATOM 5152 N N . LYS B 1 79 ? -26.533 -6.969 -13.892 1.00 16.74 101 LYS B N 1
ATOM 5153 C CA . LYS B 1 79 ? -26.643 -5.733 -14.638 1.00 17.63 101 LYS B CA 1
ATOM 5154 C C . LYS B 1 79 ? -25.874 -5.675 -15.960 1.00 21.50 101 LYS B C 1
ATOM 5155 O O . LYS B 1 79 ? -25.968 -4.653 -16.656 1.00 19.25 101 LYS B O 1
ATOM 5161 N N . THR B 1 80 ? -25.051 -6.686 -16.247 1.00 18.23 102 THR B N 1
ATOM 5162 C CA . THR B 1 80 ? -24.216 -6.700 -17.460 1.00 18.27 102 THR B CA 1
ATOM 5163 C C . THR B 1 80 ? -24.210 -8.078 -18.111 1.00 21.85 102 THR B C 1
ATOM 5164 O O . THR B 1 80 ? -24.662 -9.029 -17.484 1.00 18.85 102 THR B O 1
ATOM 5168 N N . CYS B 1 81 ? -23.580 -8.225 -19.306 1.00 20.52 103 CYS B N 1
ATOM 5169 C CA . CYS B 1 81 ? -23.415 -9.561 -19.867 1.00 21.89 103 CYS B CA 1
ATOM 5170 C C . CYS B 1 81 ? -21.994 -10.086 -19.537 1.00 25.05 103 CYS B C 1
ATOM 5171 O O . CYS B 1 81 ? -21.594 -11.105 -20.079 1.00 25.43 103 CYS B O 1
ATOM 5174 N N . ILE B 1 82 ? -21.278 -9.441 -18.577 1.00 20.61 104 ILE B N 1
ATOM 5175 C CA . ILE B 1 82 ? -19.970 -9.937 -18.068 1.00 22.05 104 ILE B CA 1
ATOM 5176 C C . ILE B 1 82 ? -20.251 -11.013 -17.035 1.00 24.67 104 ILE B C 1
ATOM 5177 O O . ILE B 1 82 ? -21.109 -10.834 -16.153 1.00 22.50 104 ILE B O 1
ATOM 5182 N N . ASP B 1 83 ? -19.510 -12.104 -17.107 1.00 20.11 105 ASP B N 1
ATOM 5183 C CA . ASP B 1 83 ? -19.641 -13.187 -16.151 1.00 19.12 105 ASP B CA 1
ATOM 5184 C C . ASP B 1 83 ? -18.240 -13.555 -15.671 1.00 22.89 105 ASP B C 1
ATOM 5185 O O . ASP B 1 83 ? -17.254 -13.095 -16.240 1.00 22.86 105 ASP B O 1
ATOM 5190 N N . PHE B 1 84 ? -18.163 -14.356 -14.626 1.00 18.52 106 PHE B N 1
ATOM 5191 C CA . PHE B 1 84 ? -16.914 -14.744 -13.999 1.00 18.36 106 PHE B CA 1
ATOM 5192 C C . PHE B 1 84 ? -16.944 -16.222 -13.803 1.00 22.34 106 PHE B C 1
ATOM 5193 O O . PHE B 1 84 ? -17.981 -16.764 -13.440 1.00 23.67 106 PHE B O 1
ATOM 5201 N N . LYS B 1 85 ? -15.823 -16.898 -14.030 1.00 17.36 107 LYS B N 1
ATOM 5202 C CA . LYS B 1 85 ? -15.833 -18.315 -13.785 1.00 17.37 107 LYS B CA 1
ATOM 5203 C C . LYS B 1 85 ? -14.519 -18.711 -13.117 1.00 21.84 107 LYS B C 1
ATOM 5204 O O . LYS B 1 85 ? -13.498 -18.119 -13.469 1.00 20.17 107 LYS B O 1
ATOM 5210 N N . PRO B 1 86 ? -14.491 -19.740 -12.242 1.00 22.79 108 PRO B N 1
ATOM 5211 C CA . PRO B 1 86 ? -13.182 -20.199 -11.698 1.00 23.54 108 PRO B CA 1
ATOM 5212 C C . PRO B 1 86 ? -12.226 -20.556 -12.812 1.00 24.64 108 PRO B C 1
ATOM 5213 O O . PRO B 1 86 ? -12.590 -21.249 -13.778 1.00 23.84 108 PRO B O 1
ATOM 5217 N N . TRP B 1 87 ? -10.964 -20.068 -12.695 1.00 22.33 109 TRP B N 1
ATOM 5218 C CA . TRP B 1 87 ? -9.959 -20.360 -13.713 1.00 20.79 109 TRP B CA 1
ATOM 5219 C C . TRP B 1 87 ? -9.812 -21.886 -13.921 1.00 25.54 109 TRP B C 1
ATOM 5220 O O . TRP B 1 87 ? -9.689 -22.646 -12.948 1.00 26.47 109 TRP B O 1
ATOM 5231 N N . ALA B 1 88 ? -9.849 -22.319 -15.181 1.00 21.84 110 ALA B N 1
ATOM 5232 C CA . ALA B 1 88 ? -9.731 -23.733 -15.535 1.00 24.39 110 ALA B CA 1
ATOM 5233 C C . ALA B 1 88 ? -8.637 -23.923 -16.584 1.00 35.76 110 ALA B C 1
ATOM 5234 O O . ALA B 1 88 ? -8.652 -24.907 -17.331 1.00 37.74 110 ALA B O 1
ATOM 5236 N N . GLY B 1 89 ? -7.661 -23.010 -16.612 1.00 32.35 111 GLY B N 1
ATOM 5237 C CA . GLY B 1 89 ? -6.545 -23.151 -17.544 1.00 31.71 111 GLY B CA 1
ATOM 5238 C C . GLY B 1 89 ? -6.529 -22.226 -18.739 1.00 33.18 111 GLY B C 1
ATOM 5239 O O . GLY B 1 89 ? -5.645 -22.341 -19.589 1.00 34.65 111 GLY B O 1
ATOM 5240 N N . GLU B 1 90 ? -7.481 -21.283 -18.818 1.00 29.83 112 GLU B N 1
ATOM 5241 C CA . GLU B 1 90 ? -7.486 -20.206 -19.841 1.00 29.05 112 GLU B CA 1
ATOM 5242 C C . GLU B 1 90 ? -6.119 -19.473 -19.778 1.00 29.86 112 GLU B C 1
ATOM 5243 O O . GLU B 1 90 ? -5.473 -19.464 -18.721 1.00 30.18 112 GLU B O 1
ATOM 5249 N N . THR B 1 91 ? -5.699 -18.878 -20.885 1.00 24.97 113 THR B N 1
ATOM 5250 C CA . THR B 1 91 ? -4.387 -18.269 -21.025 1.00 26.16 113 THR B CA 1
ATOM 5251 C C . THR B 1 91 ? -4.205 -17.063 -20.040 1.00 29.03 113 THR B C 1
ATOM 5252 O O . THR B 1 91 ? -3.132 -16.929 -19.466 1.00 31.88 113 THR B O 1
ATOM 5256 N N . ASN B 1 92 ? -5.244 -16.267 -19.828 1.00 26.17 114 ASN B N 1
ATOM 5257 C CA . ASN B 1 92 ? -5.198 -15.111 -18.931 1.00 25.41 114 ASN B CA 1
ATOM 5258 C C . ASN B 1 92 ? -6.288 -15.211 -17.909 1.00 26.36 114 ASN B C 1
ATOM 5259 O O . ASN B 1 92 ? -7.396 -15.618 -18.223 1.00 24.35 114 ASN B O 1
ATOM 5264 N N . TYR B 1 93 ? -5.986 -14.824 -16.667 1.00 20.24 115 TYR B N 1
ATOM 5265 C CA . TYR B 1 93 ? -6.996 -14.846 -15.623 1.00 18.06 115 TYR B CA 1
ATOM 5266 C C . TYR B 1 93 ? -6.655 -13.813 -14.569 1.00 22.80 115 TYR B C 1
ATOM 5267 O O . TYR B 1 93 ? -5.513 -13.341 -14.513 1.00 22.04 115 TYR B O 1
ATOM 5276 N N . ILE B 1 94 ? -7.630 -13.494 -13.733 1.00 19.52 116 ILE B N 1
ATOM 5277 C CA . ILE B 1 94 ? -7.416 -12.531 -12.652 1.00 19.83 116 ILE B CA 1
ATOM 5278 C C . ILE B 1 94 ? -7.170 -13.283 -11.365 1.00 22.02 116 ILE B C 1
ATOM 5279 O O . ILE B 1 94 ? -7.977 -14.105 -10.947 1.00 19.69 116 ILE B O 1
ATOM 5284 N N . SER B 1 95 ? -6.039 -12.987 -10.745 1.00 18.90 117 SER B N 1
ATOM 5285 C CA . SER B 1 95 ? -5.672 -13.558 -9.462 1.00 18.58 117 SER B CA 1
ATOM 5286 C C . SER B 1 95 ? -6.010 -12.515 -8.384 1.00 20.95 117 SER B C 1
ATOM 5287 O O . SER B 1 95 ? -5.313 -11.506 -8.263 1.00 21.48 117 SER B O 1
ATOM 5290 N N . VAL B 1 96 ? -7.078 -12.732 -7.635 1.00 18.84 118 VAL B N 1
ATOM 5291 C CA . VAL B 1 96 ? -7.498 -11.786 -6.582 1.00 18.53 118 VAL B CA 1
ATOM 5292 C C . VAL B 1 96 ? -6.780 -12.196 -5.297 1.00 22.03 118 VAL B C 1
ATOM 5293 O O . VAL B 1 96 ? -6.917 -13.342 -4.856 1.00 20.16 118 VAL B O 1
ATOM 5297 N N . PHE B 1 97 ? -6.025 -11.277 -4.697 1.00 20.44 119 PHE B N 1
ATOM 5298 C CA . PHE B 1 97 ? -5.236 -11.651 -3.519 1.00 19.04 119 PHE B CA 1
ATOM 5299 C C . PHE B 1 97 ? -5.153 -10.540 -2.515 1.00 22.67 119 PHE B C 1
ATOM 5300 O O . PHE B 1 97 ? -5.511 -9.399 -2.819 1.00 22.37 119 PHE B O 1
ATOM 5308 N N . LYS B 1 98 ? -4.654 -10.852 -1.312 1.00 20.12 120 LYS B N 1
ATOM 5309 C CA . LYS B 1 98 ? -4.551 -9.801 -0.303 1.00 22.70 120 LYS B CA 1
ATOM 5310 C C . LYS B 1 98 ? -3.198 -9.136 -0.419 1.00 27.52 120 LYS B C 1
ATOM 5311 O O . LYS B 1 98 ? -2.265 -9.533 0.269 1.00 26.33 120 LYS B O 1
ATOM 5317 N N . GLY B 1 99 ? -3.118 -8.098 -1.243 1.00 23.63 121 GLY B N 1
ATOM 5318 C CA . GLY B 1 99 ? -1.891 -7.317 -1.363 1.00 25.45 121 GLY B CA 1
ATOM 5319 C C . GLY B 1 99 ? -2.012 -6.141 -0.411 1.00 29.89 121 GLY B C 1
ATOM 5320 O O . GLY B 1 99 ? -2.829 -6.173 0.514 1.00 28.46 121 GLY B O 1
ATOM 5321 N N . SER B 1 100 ? -1.182 -5.125 -0.603 1.00 25.78 122 SER B N 1
ATOM 5322 C CA . SER B 1 100 ? -1.230 -3.914 0.171 1.00 26.39 122 SER B CA 1
ATOM 5323 C C . SER B 1 100 ? -2.214 -2.972 -0.525 1.00 30.27 122 SER B C 1
ATOM 5324 O O . SER B 1 100 ? -2.017 -2.630 -1.692 1.00 29.79 122 SER B O 1
ATOM 5327 N N . GLY B 1 101 ? -3.314 -2.643 0.138 1.00 25.60 123 GLY B N 1
ATOM 5328 C CA . GLY B 1 101 ? -4.321 -1.772 -0.461 1.00 24.48 123 GLY B CA 1
ATOM 5329 C C . GLY B 1 101 ? -5.214 -2.427 -1.498 1.00 26.53 123 GLY B C 1
ATOM 5330 O O . GLY B 1 101 ? -5.291 -3.649 -1.582 1.00 26.41 123 GLY B O 1
ATOM 5331 N N . CYS B 1 102 ? -5.965 -1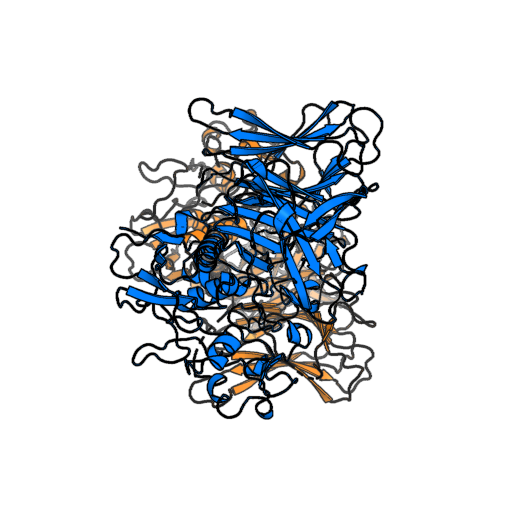.604 -2.241 1.00 23.60 124 CYS B N 1
ATOM 5332 C CA . CYS B 1 102 ? -6.896 -2.045 -3.288 1.00 23.52 124 CYS B CA 1
ATOM 5333 C C . CYS B 1 102 ? -6.389 -1.509 -4.574 1.00 23.28 124 CYS B C 1
ATOM 5334 O O . CYS B 1 102 ? -6.187 -0.292 -4.682 1.00 21.06 124 CYS B O 1
ATOM 5337 N N . TRP B 1 103 ? -6.172 -2.382 -5.570 1.00 22.14 125 TRP B N 1
ATOM 5338 C CA . TRP B 1 103 ? -5.635 -1.900 -6.837 1.00 21.31 125 TRP B CA 1
ATOM 5339 C C . TRP B 1 103 ? -5.802 -2.901 -7.948 1.00 21.72 125 TRP B C 1
ATOM 5340 O O . TRP B 1 103 ? -6.016 -4.083 -7.703 1.00 19.71 125 TRP B O 1
ATOM 5351 N N . SER B 1 104 ? -5.612 -2.433 -9.184 1.00 17.60 126 SER B N 1
ATOM 5352 C CA . SER B 1 104 ? -5.710 -3.276 -10.392 1.00 18.10 126 SER B CA 1
ATOM 5353 C C . SER B 1 104 ? -4.958 -2.628 -11.518 1.00 23.35 126 SER B C 1
ATOM 5354 O O . SER B 1 104 ? -4.743 -1.404 -11.511 1.00 22.55 126 SER B O 1
ATOM 5357 N N . SER B 1 105 ? -4.575 -3.449 -12.515 1.00 19.22 127 SER B N 1
ATOM 5358 C CA . SER B 1 105 ? -4.063 -2.960 -13.781 1.00 19.16 127 SER B CA 1
ATOM 5359 C C . SER B 1 105 ? -5.296 -2.466 -14.557 1.00 22.61 127 SER B C 1
ATOM 5360 O O . SER B 1 105 ? -6.434 -2.829 -14.203 1.00 21.72 127 SER B O 1
ATOM 5363 N N . VAL B 1 106 ? -5.095 -1.692 -15.625 1.00 22.14 128 VAL B N 1
ATOM 5364 C CA . VAL B 1 106 ? -6.240 -1.255 -16.440 1.00 19.34 128 VAL B CA 1
ATOM 5365 C C . VAL B 1 106 ? -6.210 -2.090 -17.746 1.00 25.44 128 VAL B C 1
ATOM 5366 O O . VAL B 1 106 ? -5.269 -1.966 -18.554 1.00 23.18 128 VAL B O 1
ATOM 5370 N N . GLY B 1 107 ? -7.255 -2.896 -17.933 1.00 22.36 129 GLY B N 1
ATOM 5371 C CA . GLY B 1 107 ? -7.383 -3.765 -19.102 1.00 22.41 129 GLY B CA 1
ATOM 5372 C C . GLY B 1 107 ? -6.838 -5.156 -18.833 1.00 25.70 129 GLY B C 1
ATOM 5373 O O . GLY B 1 107 ? -6.257 -5.438 -17.759 1.00 24.49 129 GLY B O 1
ATOM 5374 N N . ASN B 1 108 ? -7.031 -6.043 -19.825 1.00 22.04 130 ASN B N 1
ATOM 5375 C CA . ASN B 1 108 ? -6.457 -7.388 -19.852 1.00 20.72 130 ASN B CA 1
ATOM 5376 C C . ASN B 1 108 ? -5.045 -7.207 -20.329 1.00 24.25 130 ASN B C 1
ATOM 5377 O O . ASN B 1 108 ? -4.853 -6.969 -21.522 1.00 24.36 130 ASN B O 1
ATOM 5382 N N . ARG B 1 109 ? -4.039 -7.303 -19.433 1.00 22.20 131 ARG B N 1
ATOM 5383 C CA . ARG B 1 109 ? -2.651 -7.034 -19.859 1.00 22.93 131 ARG B CA 1
ATOM 5384 C C . ARG B 1 109 ? -2.039 -8.198 -20.638 1.00 28.93 131 ARG B C 1
ATOM 5385 O O . ARG B 1 109 ? -0.912 -8.078 -21.102 1.00 28.45 131 ARG B O 1
ATOM 5393 N N . ARG B 1 110 ? -2.773 -9.303 -20.779 1.00 26.65 132 ARG B N 1
ATOM 5394 C CA . ARG B 1 110 ? -2.316 -10.512 -21.488 1.00 26.22 132 ARG B CA 1
ATOM 5395 C C . ARG B 1 110 ? -0.968 -10.965 -20.935 1.00 31.03 132 ARG B C 1
ATOM 5396 O O . ARG B 1 110 ? -0.009 -11.153 -21.697 1.00 31.08 132 ARG B O 1
ATOM 5404 N N . VAL B 1 111 ? -0.883 -11.119 -19.604 1.00 26.52 133 VAL B N 1
ATOM 5405 C CA . VAL B 1 111 ? 0.365 -11.541 -18.935 1.00 29.50 133 VAL B CA 1
ATOM 5406 C C . VAL B 1 111 ? 0.190 -12.927 -18.270 1.00 31.46 133 VAL B C 1
ATOM 5407 O O . VAL B 1 111 ? 1.071 -13.377 -17.540 1.00 32.51 133 VAL B O 1
ATOM 5411 N N . GLY B 1 112 ? -0.933 -13.570 -18.529 1.00 26.66 134 GLY B N 1
ATOM 5412 C CA . GLY B 1 112 ? -1.293 -14.848 -17.926 1.00 27.27 134 GLY B CA 1
ATOM 5413 C C . GLY B 1 112 ? -1.980 -14.578 -16.605 1.00 28.17 134 GLY B C 1
ATOM 5414 O O . GLY B 1 112 ? -3.099 -14.076 -16.583 1.00 27.03 134 GLY B O 1
ATOM 5415 N N . LYS B 1 113 ? -1.286 -14.825 -15.483 1.00 24.69 135 LYS B N 1
ATOM 5416 C CA . LYS B 1 113 ? -1.855 -14.534 -14.161 1.00 22.68 135 LYS B CA 1
ATOM 5417 C C . LYS B 1 113 ? -1.773 -12.998 -13.930 1.00 26.32 135 LYS B C 1
ATOM 5418 O O . LYS B 1 113 ? -0.684 -12.416 -13.897 1.00 28.21 135 LYS B O 1
ATOM 5424 N N . GLN B 1 114 ? -2.912 -12.351 -13.822 1.00 23.38 136 GLN B N 1
ATOM 5425 C CA . GLN B 1 114 ? -2.959 -10.902 -13.611 1.00 22.02 136 GLN B CA 1
ATOM 5426 C C . GLN B 1 114 ? -3.490 -10.594 -12.218 1.00 25.18 136 GLN B C 1
ATOM 5427 O O . GLN B 1 114 ? -4.648 -10.871 -11.928 1.00 22.09 136 GLN B O 1
ATOM 5433 N N . GLU B 1 115 ? -2.639 -9.985 -11.354 1.00 22.98 137 GLU B N 1
ATOM 5434 C CA . GLU B 1 115 ? -3.029 -9.658 -9.983 1.00 21.14 137 GLU B CA 1
ATOM 5435 C C . GLU B 1 115 ? -4.014 -8.498 -9.882 1.00 22.55 137 GLU B C 1
ATOM 5436 O O . GLU B 1 115 ? -3.966 -7.522 -10.647 1.00 20.73 137 GLU B O 1
ATOM 5442 N N . LEU B 1 116 ? -4.883 -8.610 -8.881 1.00 18.96 138 LEU B N 1
ATOM 5443 C CA . LEU B 1 116 ? -5.847 -7.593 -8.473 1.00 17.84 138 LEU B CA 1
ATOM 5444 C C . LEU B 1 116 ? -5.857 -7.680 -6.962 1.00 22.54 138 LEU B C 1
ATOM 5445 O O . LEU B 1 116 ? -6.119 -8.745 -6.422 1.00 22.46 138 LEU B O 1
ATOM 5450 N N . SER B 1 117 ? -5.535 -6.594 -6.275 1.00 19.40 139 SER B N 1
ATOM 5451 C CA . SER B 1 117 ? -5.469 -6.665 -4.815 1.00 19.67 139 SER B CA 1
ATOM 5452 C C . SER B 1 117 ? -6.720 -6.166 -4.160 1.00 22.61 139 SER B C 1
ATOM 5453 O O . SER B 1 117 ? -7.180 -5.058 -4.449 1.00 21.42 139 SER B O 1
ATOM 5456 N N . ILE B 1 118 ? -7.205 -6.957 -3.213 1.00 20.70 140 ILE B N 1
ATOM 5457 C CA . ILE B 1 118 ? -8.291 -6.623 -2.282 1.00 19.78 140 ILE B CA 1
ATOM 5458 C C . ILE B 1 118 ? -7.657 -6.823 -0.923 1.00 23.53 140 ILE B C 1
ATOM 5459 O O . ILE B 1 118 ? -7.667 -7.931 -0.407 1.00 22.33 140 ILE B O 1
ATOM 5464 N N . GLY B 1 119 ? -6.977 -5.798 -0.424 1.00 23.14 141 GLY B N 1
ATOM 5465 C CA . GLY B 1 119 ? -6.230 -5.926 0.824 1.00 24.37 141 GLY B CA 1
ATOM 5466 C C . GLY B 1 119 ? -7.079 -5.610 2.035 1.00 28.05 141 GLY B C 1
ATOM 5467 O O . GLY B 1 119 ? -8.313 -5.530 1.939 1.00 22.81 141 GLY B O 1
ATOM 5468 N N . ALA B 1 120 ? -6.425 -5.450 3.187 1.00 27.37 142 ALA B N 1
ATOM 5469 C CA . ALA B 1 120 ? -7.155 -5.091 4.406 1.00 28.42 142 ALA B CA 1
ATOM 5470 C C . ALA B 1 120 ? -7.927 -3.784 4.159 1.00 31.12 142 ALA B C 1
ATOM 5471 O O . ALA B 1 120 ? -7.417 -2.870 3.488 1.00 29.15 142 ALA B O 1
ATOM 5473 N N . ASN B 1 121 ? -9.197 -3.754 4.619 1.00 26.91 143 ASN B N 1
ATOM 5474 C CA . ASN B 1 121 ? -10.131 -2.633 4.499 1.00 27.14 143 ASN B CA 1
ATOM 5475 C C . ASN B 1 121 ? -10.697 -2.431 3.072 1.00 30.46 143 ASN B C 1
ATOM 5476 O O . ASN B 1 121 ? -11.518 -1.518 2.857 1.00 29.39 143 ASN B O 1
ATOM 5481 N N . CYS B 1 122 ? -10.354 -3.308 2.127 1.00 25.17 144 CYS B N 1
ATOM 5482 C CA . CYS B 1 122 ? -10.869 -3.209 0.746 1.00 24.29 144 CYS B CA 1
ATOM 5483 C C . CYS B 1 122 ? -12.093 -4.122 0.510 1.00 25.98 144 CYS B C 1
ATOM 5484 O O . CYS B 1 122 ? -12.586 -4.173 -0.615 1.00 24.71 144 CYS B O 1
ATOM 5487 N N . ASP B 1 123 ? -12.509 -4.903 1.521 1.00 23.13 145 ASP B N 1
ATOM 5488 C CA . ASP B 1 123 ? -13.619 -5.863 1.458 1.00 22.32 145 ASP B CA 1
ATOM 5489 C C . ASP B 1 123 ? -14.979 -5.128 1.529 1.00 23.37 145 ASP B C 1
ATOM 5490 O O . ASP B 1 123 ? -15.749 -5.254 2.500 1.00 22.16 145 ASP B O 1
ATOM 5495 N N . ARG B 1 124 ? -15.216 -4.291 0.513 1.00 18.67 146 ARG B N 1
ATOM 5496 C CA . ARG B 1 124 ? -16.475 -3.562 0.305 1.00 19.11 146 ARG B CA 1
ATOM 5497 C C . ARG B 1 124 ? -16.891 -3.845 -1.113 1.00 20.02 146 ARG B C 1
ATOM 5498 O O . ARG B 1 124 ? -16.052 -3.779 -2.010 1.00 18.18 146 ARG B O 1
ATOM 5506 N N . ILE B 1 125 ? -18.167 -4.161 -1.338 1.00 15.00 147 ILE B N 1
ATOM 5507 C CA . ILE B 1 125 ? -18.597 -4.585 -2.657 1.00 14.11 147 ILE B CA 1
ATOM 5508 C C . ILE B 1 125 ? -18.312 -3.525 -3.732 1.00 15.92 147 ILE B C 1
ATOM 5509 O O . ILE B 1 125 ? -17.859 -3.894 -4.804 1.00 15.68 147 ILE B O 1
ATOM 5514 N N . ALA B 1 126 ? -18.515 -2.236 -3.450 1.00 15.87 148 ALA B N 1
ATOM 5515 C CA . ALA B 1 126 ? -18.293 -1.228 -4.502 1.00 16.02 148 ALA B CA 1
ATOM 5516 C C . ALA B 1 126 ? -16.788 -1.059 -4.758 1.00 19.83 148 ALA B C 1
ATOM 5517 O O . ALA B 1 126 ? -16.410 -0.678 -5.852 1.00 18.24 148 ALA B O 1
ATOM 5519 N N . THR B 1 127 ? -15.938 -1.328 -3.757 1.00 16.58 149 THR B N 1
ATOM 5520 C CA . THR B 1 127 ? -14.475 -1.303 -4.023 1.00 14.85 149 THR B CA 1
ATOM 5521 C C . THR B 1 127 ? -14.129 -2.408 -5.012 1.00 17.86 149 THR B C 1
ATOM 5522 O O . THR B 1 127 ? -13.388 -2.207 -5.980 1.00 17.55 149 THR B O 1
ATOM 5526 N N . VAL B 1 128 ? -14.656 -3.614 -4.763 1.00 15.12 150 VAL B N 1
ATOM 5527 C CA . VAL B 1 128 ? -14.428 -4.743 -5.673 1.00 14.45 150 VAL B CA 1
ATOM 5528 C C . VAL B 1 128 ? -14.934 -4.383 -7.075 1.00 17.08 150 VAL B C 1
ATOM 5529 O O . VAL B 1 128 ? -14.208 -4.588 -8.050 1.00 17.48 150 VAL B O 1
ATOM 5533 N N . GLN B 1 129 ? -16.144 -3.823 -7.169 1.00 14.69 151 GLN B N 1
ATOM 5534 C CA . GLN B 1 129 ? -16.724 -3.412 -8.467 1.00 13.41 151 GLN B CA 1
ATOM 5535 C C . GLN B 1 129 ? -15.830 -2.423 -9.192 1.00 16.37 151 GLN B C 1
ATOM 5536 O O . GLN B 1 129 ? -15.553 -2.600 -10.381 1.00 17.65 151 GLN B O 1
ATOM 5542 N N . HIS B 1 130 ? -15.322 -1.420 -8.455 1.00 15.91 152 HIS B N 1
ATOM 5543 C CA . HIS B 1 130 ? -14.428 -0.395 -8.978 1.00 15.25 152 HIS B CA 1
ATOM 5544 C C . HIS B 1 130 ? -13.120 -1.030 -9.510 1.00 16.15 152 HIS B C 1
ATOM 5545 O O . HIS B 1 130 ? -12.676 -0.740 -10.633 1.00 14.78 152 HIS B O 1
ATOM 5552 N N . GLU B 1 131 ? -12.489 -1.902 -8.716 1.00 15.38 153 GLU B N 1
ATOM 5553 C CA . GLU B 1 131 ? -11.235 -2.540 -9.159 1.00 15.77 153 GLU B CA 1
ATOM 5554 C C . GLU B 1 131 ? -11.443 -3.429 -10.391 1.00 18.31 153 GLU B C 1
ATOM 5555 O O . GLU B 1 131 ? -10.612 -3.408 -11.313 1.00 16.85 153 GLU B O 1
ATOM 5561 N N . PHE B 1 132 ? -12.582 -4.130 -10.466 1.00 16.80 154 PHE B N 1
ATOM 5562 C CA . PHE B 1 132 ? -12.861 -4.950 -11.655 1.00 16.18 154 PHE B CA 1
ATOM 5563 C C . PHE B 1 132 ? -13.200 -4.082 -12.860 1.00 19.31 154 PHE B C 1
ATOM 5564 O O . PHE B 1 132 ? -12.916 -4.503 -13.978 1.00 20.71 154 PHE B O 1
ATOM 5572 N N . LEU B 1 133 ? -13.712 -2.835 -12.664 1.00 17.30 155 LEU B N 1
ATOM 5573 C CA . LEU B 1 133 ? -13.930 -1.938 -13.833 1.00 16.42 155 LEU B CA 1
ATOM 5574 C C . LEU B 1 133 ? -12.579 -1.515 -14.390 1.00 17.38 155 LEU B C 1
ATOM 5575 O O . LEU B 1 133 ? -12.434 -1.411 -15.612 1.00 18.76 155 LEU B O 1
ATOM 5580 N N . HIS B 1 134 ? -11.577 -1.300 -13.520 1.00 15.44 156 HIS B N 1
ATOM 5581 C CA . HIS B 1 134 ? -10.201 -1.052 -14.011 1.00 15.71 156 HIS B CA 1
ATOM 5582 C C . HIS B 1 134 ? -9.755 -2.255 -14.820 1.00 22.81 156 HIS B C 1
ATOM 5583 O O . HIS B 1 134 ? -9.310 -2.091 -15.958 1.00 21.70 156 HIS B O 1
ATOM 5590 N N . ALA B 1 135 ? -9.907 -3.483 -14.259 1.00 17.37 157 ALA B N 1
ATOM 5591 C CA . ALA B 1 135 ? -9.480 -4.702 -14.989 1.00 18.67 157 ALA B CA 1
ATOM 5592 C C . ALA B 1 135 ? -10.148 -4.772 -16.352 1.00 22.71 157 ALA B C 1
ATOM 5593 O O . ALA B 1 135 ? -9.493 -5.139 -17.309 1.00 23.93 157 ALA B O 1
ATOM 5595 N N . LEU B 1 136 ? -11.419 -4.347 -16.446 1.00 18.52 158 LEU B N 1
ATOM 5596 C CA . LEU B 1 136 ? -12.165 -4.354 -17.708 1.00 19.07 158 LEU B CA 1
ATOM 5597 C C . LEU B 1 136 ? -11.713 -3.265 -18.706 1.00 23.30 158 LEU B C 1
ATOM 5598 O O . LEU B 1 136 ? -12.046 -3.366 -19.893 1.00 22.87 158 LEU B O 1
ATOM 5603 N N . GLY B 1 137 ? -10.966 -2.281 -18.232 1.00 20.12 159 GLY B N 1
ATOM 5604 C CA . GLY B 1 137 ? -10.377 -1.265 -19.101 1.00 22.67 159 GLY B CA 1
ATOM 5605 C C . GLY B 1 137 ? -10.829 0.168 -18.872 1.00 24.76 159 GLY B C 1
ATOM 5606 O O . GLY B 1 137 ? -10.567 1.031 -19.707 1.00 25.20 159 GLY B O 1
ATOM 5607 N N . PHE B 1 138 ? -11.396 0.462 -17.715 1.00 18.52 160 PHE B N 1
ATOM 5608 C CA . PHE B 1 138 ? -11.864 1.822 -17.416 1.00 18.89 160 PHE B CA 1
ATOM 5609 C C . PHE B 1 138 ? -10.910 2.553 -16.496 1.00 22.24 160 PHE B C 1
ATOM 5610 O O . PHE B 1 138 ? -10.295 1.948 -15.610 1.00 21.02 160 PHE B O 1
ATOM 5618 N N . TRP B 1 139 ? -10.788 3.861 -16.700 1.00 20.85 161 TRP B N 1
ATOM 5619 C CA . TRP B 1 139 ? -9.935 4.710 -15.884 1.00 21.60 161 TRP B CA 1
ATOM 5620 C C . TRP B 1 139 ? -10.831 5.410 -14.864 1.00 24.41 161 TRP B C 1
ATOM 5621 O O . TRP B 1 139 ? -11.841 4.839 -14.470 1.00 23.45 161 TRP B O 1
ATOM 5632 N N . HIS B 1 140 ? -10.484 6.632 -14.435 1.00 19.65 162 HIS B N 1
ATOM 5633 C CA . HIS B 1 140 ? -11.345 7.338 -13.505 1.00 18.65 162 HIS B CA 1
ATOM 5634 C C . HIS B 1 140 ? -12.149 8.411 -14.229 1.00 23.66 162 HIS B C 1
ATOM 5635 O O . HIS B 1 140 ? -11.756 8.862 -15.300 1.00 23.25 162 HIS B O 1
ATOM 5642 N N . GLU B 1 141 ? -13.263 8.844 -13.638 1.00 19.19 163 GLU B N 1
ATOM 5643 C CA . GLU B 1 141 ? -14.111 9.810 -14.332 1.00 19.37 163 GLU B CA 1
ATOM 5644 C C . GLU B 1 141 ? -13.538 11.223 -14.343 1.00 24.10 163 GLU B C 1
ATOM 5645 O O . GLU B 1 141 ? -13.700 11.935 -15.340 1.00 23.21 163 GLU B O 1
ATOM 5651 N N . GLN B 1 142 ? -12.949 11.688 -13.216 1.00 21.97 164 GLN B N 1
ATOM 5652 C CA . GLN B 1 142 ? -12.524 13.098 -13.108 1.00 21.55 164 GLN B CA 1
ATOM 5653 C C . GLN B 1 142 ? -11.281 13.461 -13.939 1.00 25.16 164 GLN B C 1
ATOM 5654 O O . GLN B 1 142 ? -10.878 14.629 -13.914 1.00 27.19 164 GLN B O 1
ATOM 5660 N N . SER B 1 143 ? -10.710 12.509 -14.680 1.00 20.98 165 SER B N 1
ATOM 5661 C CA . SER B 1 143 ? -9.566 12.733 -15.562 1.00 22.98 165 SER B CA 1
ATOM 5662 C C . SER B 1 143 ? -10.042 13.022 -17.030 1.00 28.84 165 SER B C 1
ATOM 5663 O O . SER B 1 143 ? -9.208 13.340 -17.884 1.00 29.98 165 SER B O 1
ATOM 5666 N N . ARG B 1 144 ? -11.380 12.996 -17.302 1.00 25.21 166 ARG B N 1
ATOM 5667 C CA . ARG B 1 144 ? -11.921 13.290 -18.653 1.00 25.57 166 ARG B CA 1
ATOM 5668 C C . ARG B 1 144 ? -11.410 14.631 -19.150 1.00 28.90 166 ARG B C 1
ATOM 5669 O O . ARG B 1 144 ? -11.245 15.537 -18.360 1.00 26.94 166 ARG B O 1
ATOM 5677 N N . SER B 1 145 ? -11.163 14.778 -20.450 1.00 27.73 167 SER B N 1
ATOM 5678 C CA . SER B 1 145 ? -10.588 16.019 -20.978 1.00 29.68 167 SER B CA 1
ATOM 5679 C C . SER B 1 145 ? -11.472 17.259 -20.764 1.00 31.00 167 SER B C 1
ATOM 5680 O O . SER B 1 145 ? -10.946 18.381 -20.716 1.00 32.57 167 SER B O 1
ATOM 5683 N N . ASP B 1 146 ? -12.795 17.061 -20.539 1.00 27.02 168 ASP B N 1
ATOM 5684 C CA . ASP B 1 146 ? -13.708 18.192 -20.304 1.00 27.18 168 ASP B CA 1
ATOM 5685 C C . ASP B 1 146 ? -14.030 18.383 -18.821 1.00 30.48 168 ASP B C 1
ATOM 5686 O O . ASP B 1 146 ? -14.955 19.123 -18.503 1.00 30.57 168 ASP B O 1
ATOM 5691 N N . ARG B 1 147 ? -13.292 17.706 -17.919 1.00 25.69 169 ARG B N 1
ATOM 5692 C CA . ARG B 1 147 ? -13.594 17.679 -16.483 1.00 23.44 169 ARG B CA 1
ATOM 5693 C C . ARG B 1 147 ? -13.628 19.091 -15.832 1.00 28.85 169 ARG B C 1
ATOM 5694 O O . ARG B 1 147 ? -14.436 19.300 -14.945 1.00 29.18 169 ARG B O 1
ATOM 5702 N N . ASP B 1 148 ? -12.815 20.036 -16.299 1.00 26.85 170 ASP B N 1
ATOM 5703 C CA . ASP B 1 148 ? -12.762 21.402 -15.745 1.00 29.22 170 ASP B CA 1
ATOM 5704 C C . ASP B 1 148 ? -14.061 22.164 -15.988 1.00 32.60 170 ASP B C 1
ATOM 5705 O O . ASP B 1 148 ? -14.289 23.165 -15.340 1.00 32.83 170 ASP B O 1
ATOM 5710 N N . ASP B 1 149 ? -14.931 21.677 -16.890 1.00 30.18 171 ASP B N 1
ATOM 5711 C CA . ASP B 1 149 ? -16.248 22.286 -17.103 1.00 29.84 171 ASP B CA 1
ATOM 5712 C C . ASP B 1 149 ? -17.253 21.833 -16.023 1.00 34.27 171 ASP B C 1
ATOM 5713 O O . ASP B 1 149 ? -18.326 22.435 -15.878 1.00 34.50 171 ASP B O 1
ATOM 5718 N N . TYR B 1 150 ? -16.902 20.781 -15.273 1.00 29.40 172 TYR B N 1
ATOM 5719 C CA . TYR B 1 150 ? -17.798 20.175 -14.285 1.00 28.70 172 TYR B CA 1
ATOM 5720 C C . TYR B 1 150 ? -17.255 20.226 -12.871 1.00 32.54 172 TYR B C 1
ATOM 5721 O O . TYR B 1 150 ? -18.056 20.266 -11.941 1.00 35.27 172 TYR B O 1
ATOM 5730 N N . VAL B 1 151 ? -15.917 20.254 -12.674 1.00 29.08 173 VAL B N 1
ATOM 5731 C CA . VAL B 1 151 ? -15.328 20.291 -11.325 1.00 29.73 173 VAL B CA 1
ATOM 5732 C C . VAL B 1 151 ? -14.130 21.317 -11.231 1.00 37.60 173 VAL B C 1
ATOM 5733 O O . VAL B 1 151 ? -13.481 21.645 -12.244 1.00 36.59 173 VAL B O 1
ATOM 5737 N N . ARG B 1 152 ? -13.825 21.784 -9.997 1.00 35.97 174 ARG B N 1
ATOM 5738 C CA . ARG B 1 152 ? -12.687 22.669 -9.736 1.00 36.38 174 ARG B CA 1
ATOM 5739 C C . ARG B 1 152 ? -11.615 21.885 -8.960 1.00 37.04 174 ARG B C 1
ATOM 5740 O O . ARG B 1 152 ? -11.950 21.250 -7.965 1.00 36.20 174 ARG B O 1
ATOM 5748 N N . ILE B 1 153 ? -10.353 21.902 -9.398 1.00 34.38 175 ILE B N 1
ATOM 5749 C CA . ILE B 1 153 ? -9.286 21.222 -8.629 1.00 34.37 175 ILE B CA 1
ATOM 5750 C C . ILE B 1 153 ? -8.607 22.271 -7.715 1.00 43.69 175 ILE B C 1
ATOM 5751 O O . ILE B 1 153 ? -8.182 23.320 -8.199 1.00 44.50 175 ILE B O 1
ATOM 5756 N N . MET B 1 154 ? -8.542 22.008 -6.397 1.00 42.19 176 MET B N 1
ATOM 5757 C CA . MET B 1 154 ? -7.947 22.955 -5.427 1.00 42.84 176 MET B CA 1
ATOM 5758 C C . MET B 1 154 ? -6.489 22.539 -5.212 1.00 51.60 176 MET B C 1
ATOM 5759 O O . MET B 1 154 ? -6.158 21.865 -4.239 1.00 53.04 176 MET B O 1
ATOM 5764 N N . TRP B 1 155 ? -5.630 22.899 -6.167 1.00 49.70 177 TRP B N 1
ATOM 5765 C CA . TRP B 1 155 ? -4.228 22.473 -6.256 1.00 51.06 177 TRP B CA 1
ATOM 5766 C C . TRP B 1 155 ? -3.406 22.677 -4.966 1.00 56.63 177 TRP B C 1
ATOM 5767 O O . TRP B 1 155 ? -2.612 21.824 -4.605 1.00 56.27 177 TRP B O 1
ATOM 5778 N N . ASP B 1 156 ? -3.641 23.775 -4.263 1.00 54.62 178 ASP B N 1
ATOM 5779 C CA . ASP B 1 156 ? -3.002 24.172 -2.998 1.00 55.95 178 ASP B CA 1
ATOM 5780 C C . ASP B 1 156 ? -3.290 23.179 -1.829 1.00 56.70 178 ASP B C 1
ATOM 5781 O O . ASP B 1 156 ? -2.552 23.161 -0.834 1.00 55.32 178 ASP B O 1
ATOM 5786 N N . ARG B 1 157 ? -4.359 22.365 -1.966 1.00 50.37 179 ARG B N 1
ATOM 5787 C CA . ARG B 1 157 ? -4.845 21.436 -0.936 1.00 48.40 179 ARG B CA 1
ATOM 5788 C C . ARG B 1 157 ? -4.344 20.000 -1.124 1.00 51.33 179 ARG B C 1
ATOM 5789 O O . ARG B 1 157 ? -4.599 19.147 -0.272 1.00 50.03 179 ARG B O 1
ATOM 5797 N N . ILE B 1 158 ? -3.630 19.734 -2.207 1.00 48.13 180 ILE B N 1
ATOM 5798 C CA . ILE B 1 158 ? -3.163 18.379 -2.485 1.00 47.51 180 ILE B CA 1
ATOM 5799 C C . ILE B 1 158 ? -1.833 18.122 -1.759 1.00 53.63 180 ILE B C 1
ATOM 5800 O O . ILE B 1 158 ? -0.924 18.946 -1.821 1.00 53.18 180 ILE B O 1
ATOM 5805 N N . LEU B 1 159 ? -1.735 16.956 -1.095 1.00 52.15 181 LEU B N 1
ATOM 5806 C CA . LEU B 1 159 ? -0.509 16.490 -0.440 1.00 54.31 181 LEU B CA 1
ATOM 5807 C C . LEU B 1 159 ? 0.660 16.554 -1.440 1.00 58.79 181 LEU B C 1
ATOM 5808 O O . LEU B 1 159 ? 0.481 16.205 -2.615 1.00 56.48 181 LEU B O 1
ATOM 5813 N N . SER B 1 160 ? 1.836 17.014 -0.982 1.00 55.96 182 SER B N 1
ATOM 5814 C CA . SER B 1 160 ? 3.051 17.103 -1.780 1.00 57.14 182 SER B CA 1
ATOM 5815 C C . SER B 1 160 ? 3.333 15.769 -2.465 1.00 60.34 182 SER B C 1
ATOM 5816 O O . SER B 1 160 ? 3.194 14.708 -1.845 1.00 60.63 182 SER B O 1
ATOM 5819 N N . GLY B 1 161 ? 3.636 15.833 -3.758 1.00 56.06 183 GLY B N 1
ATOM 5820 C CA . GLY B 1 161 ? 3.938 14.666 -4.576 1.00 55.21 183 GLY B CA 1
ATOM 5821 C C . GLY B 1 161 ? 2.718 13.908 -5.042 1.00 59.00 183 GLY B C 1
ATOM 5822 O O . GLY B 1 161 ? 2.849 12.825 -5.630 1.00 59.43 183 GLY B O 1
ATOM 5823 N N . ARG B 1 162 ? 1.519 14.462 -4.778 1.00 53.99 184 ARG B N 1
ATOM 5824 C CA . ARG B 1 162 ? 0.269 13.810 -5.185 1.00 51.57 184 ARG B CA 1
ATOM 5825 C C . ARG B 1 162 ? -0.460 14.585 -6.310 1.00 51.98 184 ARG B C 1
ATOM 5826 O O . ARG B 1 162 ? -1.494 14.101 -6.788 1.00 46.64 184 ARG B O 1
ATOM 5834 N N . GLU B 1 163 ? 0.110 15.740 -6.778 1.00 49.40 185 GLU B N 1
ATOM 5835 C CA . GLU B 1 163 ? -0.445 16.557 -7.881 1.00 49.07 185 GLU B CA 1
ATOM 5836 C C . GLU B 1 163 ? -0.614 15.727 -9.168 1.00 50.58 185 GLU B C 1
ATOM 5837 O O . GLU B 1 163 ? -1.598 15.926 -9.884 1.00 49.82 185 GLU B O 1
ATOM 5843 N N . HIS B 1 164 ? 0.293 14.741 -9.404 1.00 45.99 186 HIS B N 1
ATOM 5844 C CA . HIS B 1 164 ? 0.267 13.839 -10.548 1.00 46.53 186 HIS B CA 1
ATOM 5845 C C . HIS B 1 164 ? -1.073 13.035 -10.652 1.00 45.57 186 HIS B C 1
ATOM 5846 O O . HIS B 1 164 ? -1.429 12.586 -11.747 1.00 44.81 186 HIS B O 1
ATOM 5853 N N . ASN B 1 165 ? -1.814 12.885 -9.528 1.00 39.98 187 ASN B N 1
ATOM 5854 C CA . ASN B 1 165 ? -3.100 12.150 -9.481 1.00 36.62 187 ASN B CA 1
ATOM 5855 C C . ASN B 1 165 ? -4.293 13.007 -10.050 1.00 36.50 187 ASN B C 1
ATOM 5856 O O . ASN B 1 165 ? -5.412 12.519 -10.126 1.00 31.07 187 ASN B O 1
ATOM 5861 N N . PHE B 1 166 ? -4.029 14.271 -10.441 1.00 35.18 188 PHE B N 1
ATOM 5862 C CA . PHE B 1 166 ? -5.043 15.183 -10.960 1.00 34.13 188 PHE B CA 1
ATOM 5863 C C . PHE B 1 166 ? -4.718 15.776 -12.343 1.00 39.48 188 PHE B C 1
ATOM 5864 O O . PHE B 1 166 ? -5.548 16.510 -12.889 1.00 35.98 188 PHE B O 1
ATOM 5872 N N . ASN B 1 167 ? -3.527 15.535 -12.885 1.00 42.61 189 ASN B N 1
ATOM 5873 C CA . ASN B 1 167 ? -3.248 16.169 -14.165 1.00 47.20 189 ASN B CA 1
ATOM 5874 C C . ASN B 1 167 ? -3.542 15.218 -15.309 1.00 58.51 189 ASN B C 1
ATOM 5875 O O . ASN B 1 167 ? -2.778 14.275 -15.549 1.00 59.60 189 ASN B O 1
ATOM 5880 N N . THR B 1 168 ? -4.716 15.454 -15.981 1.00 57.34 190 THR B N 1
ATOM 5881 C CA . THR B 1 168 ? -5.250 14.693 -17.135 1.00 90.47 190 THR B CA 1
ATOM 5882 C C . THR B 1 168 ? -4.161 14.364 -18.181 1.00 116.27 190 THR B C 1
ATOM 5883 O O . THR B 1 168 ? -3.340 15.215 -18.530 1.00 81.02 190 THR B O 1
ATOM 5887 N N . LEU B 1 177 ? -20.639 6.046 -26.055 1.00 61.88 199 LEU B N 1
ATOM 5888 C CA . LEU B 1 177 ? -19.935 7.142 -26.727 1.00 62.46 199 LEU B CA 1
ATOM 5889 C C . LEU B 1 177 ? -20.611 8.488 -26.455 1.00 62.59 199 LEU B C 1
ATOM 5890 O O . LEU B 1 177 ? -21.845 8.596 -26.506 1.00 63.04 199 LEU B O 1
ATOM 5895 N N . ASN B 1 178 ? -19.785 9.517 -26.177 1.00 54.92 200 ASN B N 1
ATOM 5896 C CA . ASN B 1 178 ? -20.191 10.885 -25.830 1.00 51.86 200 ASN B CA 1
ATOM 5897 C C . ASN B 1 178 ? -21.281 10.878 -24.735 1.00 47.21 200 ASN B C 1
ATOM 5898 O O . ASN B 1 178 ? -22.372 11.434 -24.894 1.00 48.68 200 ASN B O 1
ATOM 5903 N N . VAL B 1 179 ? -20.978 10.202 -23.644 1.00 35.93 201 VAL B N 1
ATOM 5904 C CA . VAL B 1 179 ? -21.828 10.138 -22.453 1.00 33.23 201 VAL B CA 1
ATOM 5905 C C . VAL B 1 179 ? -21.528 11.433 -21.651 1.00 32.38 201 VAL B C 1
ATOM 5906 O O . VAL B 1 179 ? -20.336 11.767 -21.493 1.00 30.66 201 VAL B O 1
ATOM 5910 N N . PRO B 1 180 ? -22.543 12.144 -21.085 1.00 26.89 202 PRO B N 1
ATOM 5911 C CA . PRO B 1 180 ? -22.235 13.315 -20.249 1.00 25.42 202 PRO B CA 1
ATOM 5912 C C . PRO B 1 180 ? -21.362 12.954 -19.027 1.00 26.60 202 PRO B C 1
ATOM 5913 O O . PRO B 1 180 ? -21.391 11.806 -18.550 1.00 22.61 202 PRO B O 1
ATOM 5917 N N . TYR B 1 181 ? -20.578 13.929 -18.536 1.00 23.16 203 TYR B N 1
ATOM 5918 C CA . TYR B 1 181 ? -19.790 13.808 -17.311 1.00 21.38 203 TYR B CA 1
ATOM 5919 C C . TYR B 1 181 ? -20.659 13.206 -16.240 1.00 23.63 203 TYR B C 1
ATOM 5920 O O . TYR B 1 181 ? -21.767 13.687 -15.991 1.00 23.37 203 TYR B O 1
ATOM 5929 N N . ASP B 1 182 ? -20.174 12.172 -15.616 1.00 20.93 204 ASP B N 1
ATOM 5930 C CA . ASP B 1 182 ? -20.959 11.441 -14.626 1.00 19.45 204 ASP B CA 1
ATOM 5931 C C . ASP B 1 182 ? -20.482 11.657 -13.194 1.00 21.82 204 ASP B C 1
ATOM 5932 O O . ASP B 1 182 ? -19.619 10.904 -12.695 1.00 20.69 204 ASP B O 1
ATOM 5937 N N . TYR B 1 183 ? -21.142 12.598 -12.475 1.00 20.92 205 TYR B N 1
ATOM 5938 C CA . TYR B 1 183 ? -20.845 12.874 -11.071 1.00 20.72 205 TYR B CA 1
ATOM 5939 C C . TYR B 1 183 ? -21.033 11.654 -10.167 1.00 21.66 205 TYR B C 1
ATOM 5940 O O . TYR B 1 183 ? -20.385 11.564 -9.111 1.00 21.96 205 TYR B O 1
ATOM 5949 N N . THR B 1 184 ? -21.934 10.765 -10.568 1.00 18.36 206 THR B N 1
ATOM 5950 C CA . THR B 1 184 ? -22.319 9.584 -9.767 1.00 19.83 206 THR B CA 1
ATOM 5951 C C . THR B 1 184 ? -21.506 8.327 -10.140 1.00 21.13 206 THR B C 1
ATOM 5952 O O . THR B 1 184 ? -21.769 7.257 -9.595 1.00 18.24 206 THR B O 1
ATOM 5956 N N . SER B 1 185 ? -20.506 8.449 -11.014 1.00 18.98 207 SER B N 1
ATOM 5957 C CA . SER B 1 185 ? -19.711 7.282 -11.387 1.00 17.37 207 SER B CA 1
ATOM 5958 C C . SER B 1 185 ? -19.046 6.647 -10.157 1.00 19.29 207 SER B C 1
ATOM 5959 O O . SER B 1 185 ? -18.479 7.352 -9.320 1.00 19.71 207 SER B O 1
ATOM 5962 N N . VAL B 1 186 ? -19.023 5.289 -10.114 1.00 15.98 208 VAL B N 1
ATOM 5963 C CA . VAL B 1 186 ? -18.320 4.598 -9.039 1.00 14.89 208 VAL B CA 1
ATOM 5964 C C . VAL B 1 186 ? -16.801 4.789 -9.234 1.00 17.96 208 VAL B C 1
ATOM 5965 O O . VAL B 1 186 ? -16.022 4.436 -8.350 1.00 18.13 208 VAL B O 1
ATOM 5969 N N . MET B 1 187 ? -16.404 5.366 -10.390 1.00 14.33 209 MET B N 1
ATOM 5970 C CA . MET B 1 187 ? -15.017 5.579 -10.783 1.00 15.19 209 MET B CA 1
ATOM 5971 C C . MET B 1 187 ? -14.579 7.025 -10.558 1.00 19.62 209 MET B C 1
ATOM 5972 O O . MET B 1 187 ? -13.514 7.392 -11.013 1.00 21.96 209 MET B O 1
ATOM 5977 N N . HIS B 1 188 ? -15.366 7.827 -9.845 1.00 16.74 210 HIS B N 1
ATOM 5978 C CA . HIS B 1 188 ? -15.022 9.225 -9.596 1.00 17.95 210 HIS B CA 1
ATOM 5979 C C . HIS B 1 188 ? -14.426 9.386 -8.199 1.00 24.60 210 HIS B C 1
ATOM 5980 O O . HIS B 1 188 ? -14.989 8.868 -7.235 1.00 22.99 210 HIS B O 1
ATOM 5987 N N . TYR B 1 189 ? -13.363 10.178 -8.075 1.00 23.52 211 TYR B N 1
ATOM 5988 C CA . TYR B 1 189 ? -12.818 10.541 -6.764 1.00 23.65 211 TYR B CA 1
ATOM 5989 C C . TYR B 1 189 ? -13.877 11.181 -5.872 1.00 26.49 211 TYR B C 1
ATOM 5990 O O . TYR B 1 189 ? -14.759 11.895 -6.378 1.00 25.25 211 TYR B O 1
ATOM 5999 N N . SER B 1 190 ? -13.738 11.043 -4.549 1.00 23.73 212 SER B N 1
ATOM 6000 C CA . SER B 1 190 ? -14.610 11.826 -3.699 1.00 25.89 212 SER B CA 1
ATOM 6001 C C . SER B 1 190 ? -13.929 13.209 -3.604 1.00 31.92 212 SER B C 1
ATOM 6002 O O . SER B 1 190 ? -12.763 13.336 -3.974 1.00 30.37 212 SER B O 1
ATOM 6005 N N . LYS B 1 191 ? -14.598 14.159 -3.016 1.00 30.69 213 LYS B N 1
ATOM 6006 C CA . LYS B 1 191 ? -14.081 15.522 -2.832 1.00 32.48 213 LYS B CA 1
ATOM 6007 C C . LYS B 1 191 ? -12.812 15.613 -1.907 1.00 39.82 213 LYS B C 1
ATOM 6008 O O . LYS B 1 191 ? -12.117 16.632 -1.939 1.00 41.73 213 LYS B O 1
ATOM 6014 N N . THR B 1 192 ? -12.494 14.562 -1.131 1.00 34.48 214 THR B N 1
ATOM 6015 C CA . THR B 1 192 ? -11.377 14.572 -0.158 1.00 35.00 214 THR B CA 1
ATOM 6016 C C . THR B 1 192 ? -10.123 13.903 -0.696 1.00 41.13 214 THR B C 1
ATOM 6017 O O . THR B 1 192 ? -9.107 13.863 0.012 1.00 40.25 214 THR B O 1
ATOM 6021 N N . ALA B 1 193 ? -10.177 13.351 -1.925 1.00 35.93 215 ALA B N 1
ATOM 6022 C CA . ALA B 1 193 ? -9.049 12.647 -2.504 1.00 36.26 215 ALA B CA 1
ATOM 60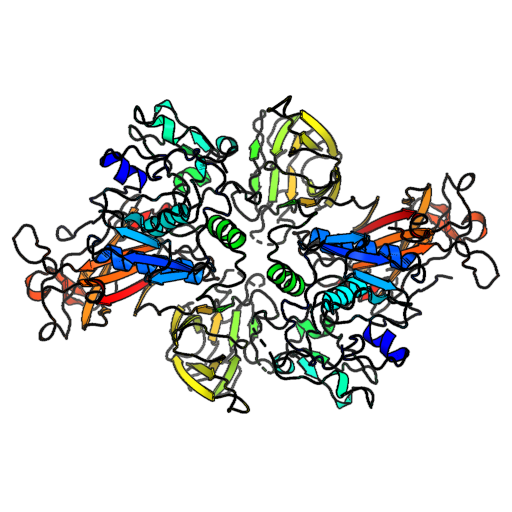23 C C . ALA B 1 193 ? -7.693 13.393 -2.342 1.00 41.38 215 ALA B C 1
ATOM 6024 O O . ALA B 1 193 ? -7.540 14.524 -2.800 1.00 40.83 215 ALA B O 1
ATOM 6026 N N . PHE B 1 194 ? -6.700 12.720 -1.704 1.00 39.02 216 PHE B N 1
ATOM 6027 C CA . PHE B 1 194 ? -5.308 13.177 -1.517 1.00 39.67 216 PHE B CA 1
ATOM 6028 C C . PHE B 1 194 ? -5.215 14.536 -0.827 1.00 47.23 216 PHE B C 1
ATOM 6029 O O . PHE B 1 194 ? -4.208 15.232 -0.971 1.00 50.68 216 PHE B O 1
ATOM 6037 N N . GLN B 1 195 ? -6.238 14.894 -0.048 1.00 43.53 217 GLN B N 1
ATOM 6038 C CA . GLN B 1 195 ? -6.261 16.172 0.630 1.00 45.43 217 GLN B CA 1
ATOM 6039 C C . GLN B 1 195 ? -5.223 16.246 1.734 1.00 50.92 217 GLN B C 1
ATOM 6040 O O . GLN B 1 195 ? -4.847 15.251 2.354 1.00 48.86 217 GLN B O 1
ATOM 6046 N N . ASN B 1 196 ? -4.724 17.446 1.912 1.00 50.05 218 ASN B N 1
ATOM 6047 C CA . ASN B 1 196 ? -3.841 17.821 2.986 1.00 52.05 218 ASN B CA 1
ATOM 6048 C C . ASN B 1 196 ? -4.670 18.821 3.746 1.00 61.43 218 ASN B C 1
ATOM 6049 O O . ASN B 1 196 ? -4.931 19.913 3.235 1.00 62.69 218 ASN B O 1
ATOM 6054 N N . GLY B 1 197 ? -5.229 18.380 4.869 1.00 59.77 219 GLY B N 1
ATOM 6055 C CA . GLY B 1 197 ? -6.100 19.210 5.692 1.00 60.38 219 GLY B CA 1
ATOM 6056 C C . GLY B 1 197 ? -7.544 18.758 5.689 1.00 61.23 219 GLY B C 1
ATOM 6057 O O . GLY B 1 197 ? -7.840 17.597 5.392 1.00 60.36 219 GLY B O 1
ATOM 6058 N N . THR B 1 198 ? -8.449 19.669 6.069 1.00 57.54 220 THR B N 1
ATOM 6059 C CA . THR B 1 198 ? -9.889 19.403 6.168 1.00 56.07 220 THR B CA 1
ATOM 6060 C C . THR B 1 198 ? -10.676 19.982 4.982 1.00 58.07 220 THR B C 1
ATOM 6061 O O . THR B 1 198 ? -11.903 19.801 4.931 1.00 58.89 220 THR B O 1
ATOM 6065 N N . GLU B 1 199 ? -9.986 20.627 4.012 1.00 50.29 221 GLU B N 1
ATOM 6066 C CA . GLU B 1 199 ? -10.652 21.244 2.873 1.00 47.72 221 GLU B CA 1
ATOM 6067 C C . GLU B 1 199 ? -10.647 20.331 1.643 1.00 45.35 221 GLU B C 1
ATOM 6068 O O . GLU B 1 199 ? -9.635 19.650 1.404 1.00 44.56 221 GLU B O 1
ATOM 6074 N N . PRO B 1 200 ? -11.757 20.304 0.858 1.00 37.18 222 PRO B N 1
ATOM 6075 C CA . PRO B 1 200 ? -11.814 19.382 -0.313 1.00 36.01 222 PRO B CA 1
ATOM 6076 C C . PRO B 1 200 ? -10.844 19.755 -1.446 1.00 43.48 222 PRO B C 1
ATOM 6077 O O . PRO B 1 200 ? -10.614 20.943 -1.699 1.00 45.57 222 PRO B O 1
ATOM 6081 N N . THR B 1 201 ? -10.246 18.740 -2.086 1.00 37.88 223 THR B N 1
ATOM 6082 C CA . THR B 1 201 ? -9.360 18.880 -3.230 1.00 37.92 223 THR B CA 1
ATOM 6083 C C . THR B 1 201 ? -10.158 19.033 -4.540 1.00 42.79 223 THR B C 1
ATOM 6084 O O . THR B 1 201 ? -9.630 19.608 -5.498 1.00 42.80 223 THR B O 1
ATOM 6088 N N . ILE B 1 202 ? -11.378 18.437 -4.607 1.00 39.63 224 ILE B N 1
ATOM 6089 C CA . ILE B 1 202 ? -12.295 18.500 -5.776 1.00 38.04 224 ILE B CA 1
ATOM 6090 C C . ILE B 1 202 ? -13.605 19.061 -5.335 1.00 40.04 224 ILE B C 1
ATOM 6091 O O . ILE B 1 202 ? -14.219 18.545 -4.412 1.00 40.09 224 ILE B O 1
ATOM 6096 N N . VAL B 1 203 ? -14.045 20.102 -6.002 1.00 36.90 225 VAL B N 1
ATOM 6097 C CA . VAL B 1 203 ? -15.266 20.811 -5.676 1.00 37.88 225 VAL B CA 1
ATOM 6098 C C . VAL B 1 203 ? -16.035 20.879 -6.946 1.00 41.32 225 VAL B C 1
ATOM 6099 O O . VAL B 1 203 ? -15.492 21.353 -7.941 1.00 42.17 225 VAL B O 1
ATOM 6103 N N . THR B 1 204 ? -17.264 20.369 -6.952 1.00 38.23 226 THR B N 1
ATOM 6104 C CA . THR B 1 204 ? -18.088 20.404 -8.145 1.00 38.70 226 THR B CA 1
ATOM 6105 C C . THR B 1 204 ? -18.440 21.856 -8.405 1.00 50.45 226 THR B C 1
ATOM 6106 O O . THR B 1 204 ? -18.555 22.635 -7.448 1.00 51.11 226 THR B O 1
ATOM 6110 N N . ARG B 1 205 ? -18.594 22.232 -9.692 1.00 50.99 227 ARG B N 1
ATOM 6111 C CA . ARG B 1 205 ? -18.942 23.616 -10.044 1.00 53.53 227 ARG B CA 1
ATOM 6112 C C . ARG B 1 205 ? -20.335 23.943 -9.508 1.00 61.49 227 ARG B C 1
ATOM 6113 O O . ARG B 1 205 ? -20.544 25.025 -8.942 1.00 62.65 227 ARG B O 1
ATOM 6121 N N . ILE B 1 206 ? -21.259 22.991 -9.675 1.00 59.56 228 ILE B N 1
ATOM 6122 C CA . ILE B 1 206 ? -22.615 23.029 -9.147 1.00 60.79 228 ILE B CA 1
ATOM 6123 C C . ILE B 1 206 ? -22.505 22.594 -7.686 1.00 64.58 228 ILE B C 1
ATOM 6124 O O . ILE B 1 206 ? -21.927 21.542 -7.400 1.00 62.23 228 ILE B O 1
ATOM 6129 N N . SER B 1 207 ? -23.036 23.391 -6.770 1.00 62.79 229 SER B N 1
ATOM 6130 C CA . SER B 1 207 ? -22.993 23.058 -5.342 1.00 62.90 229 SER B CA 1
ATOM 6131 C C . SER B 1 207 ? -23.752 21.751 -4.998 1.00 64.83 229 SER B C 1
ATOM 6132 O O . SER B 1 207 ? -23.304 21.040 -4.103 1.00 65.87 229 SER B O 1
ATOM 6135 N N . ASP B 1 208 ? -24.860 21.435 -5.705 1.00 56.83 230 ASP B N 1
ATOM 6136 C CA . ASP B 1 208 ? -25.666 20.232 -5.497 1.00 53.09 230 ASP B CA 1
ATOM 6137 C C . ASP B 1 208 ? -24.797 18.967 -5.364 1.00 56.22 230 ASP B C 1
ATOM 6138 O O . ASP B 1 208 ? -24.972 18.206 -4.404 1.00 55.69 230 ASP B O 1
ATOM 6143 N N . PHE B 1 209 ? -23.914 18.720 -6.360 1.00 50.37 231 PHE B N 1
ATOM 6144 C CA . PHE B 1 209 ? -23.148 17.489 -6.472 1.00 47.17 231 PHE B CA 1
ATOM 6145 C C . PHE B 1 209 ? -21.880 17.471 -5.600 1.00 46.19 231 PHE B C 1
ATOM 6146 O O . PHE B 1 209 ? -21.145 16.485 -5.674 1.00 44.05 231 PHE B O 1
ATOM 6154 N N . GLU B 1 210 ? -21.631 18.502 -4.764 1.00 41.07 232 GLU B N 1
ATOM 6155 C CA . GLU B 1 210 ? -20.410 18.548 -3.940 1.00 41.07 232 GLU B CA 1
ATOM 6156 C C . GLU B 1 210 ? -20.194 17.259 -3.141 1.00 41.86 232 GLU B C 1
ATOM 6157 O O . GLU B 1 210 ? -19.069 16.759 -3.094 1.00 40.29 232 GLU B O 1
ATOM 6163 N N . ASP B 1 211 ? -21.256 16.717 -2.547 1.00 39.68 233 ASP B N 1
ATOM 6164 C CA . ASP B 1 211 ? -21.163 15.504 -1.728 1.00 39.51 233 ASP B CA 1
ATOM 6165 C C . ASP B 1 211 ? -21.705 14.273 -2.479 1.00 40.21 233 ASP B C 1
ATOM 6166 O O . ASP B 1 211 ? -21.741 13.188 -1.911 1.00 39.40 233 ASP B O 1
ATOM 6171 N N . VAL B 1 212 ? -22.074 14.419 -3.760 1.00 35.56 234 VAL B N 1
ATOM 6172 C CA . VAL B 1 212 ? -22.528 13.285 -4.568 1.00 33.61 234 VAL B CA 1
ATOM 6173 C C . VAL B 1 212 ? -21.311 12.547 -5.166 1.00 28.00 234 VAL B C 1
ATOM 6174 O O . VAL B 1 212 ? -21.307 11.315 -5.237 1.00 24.69 234 VAL B O 1
ATOM 6178 N N . ILE B 1 213 ? -20.294 13.306 -5.617 1.00 22.96 235 ILE B N 1
ATOM 6179 C CA . ILE B 1 213 ? -19.073 12.683 -6.166 1.00 21.58 235 ILE B CA 1
ATOM 6180 C C . ILE B 1 213 ? -18.449 11.759 -5.125 1.00 27.24 235 ILE B C 1
ATOM 6181 O O . ILE B 1 213 ? -18.483 12.048 -3.921 1.00 27.49 235 ILE B O 1
ATOM 6186 N N . GLY B 1 214 ? -17.903 10.666 -5.607 1.00 22.67 236 GLY B N 1
ATOM 6187 C CA . GLY B 1 214 ? -17.288 9.654 -4.785 1.00 22.60 236 GLY B CA 1
ATOM 6188 C C . GLY B 1 214 ? -18.288 8.645 -4.265 1.00 24.87 236 GLY B C 1
ATOM 6189 O O . GLY B 1 214 ? -18.032 8.009 -3.257 1.00 22.50 236 GLY B O 1
ATOM 6190 N N . GLN B 1 215 ? -19.404 8.404 -4.975 1.00 21.03 237 GLN B N 1
ATOM 6191 C CA . GLN B 1 215 ? -20.331 7.407 -4.438 1.00 21.73 237 GLN B CA 1
ATOM 6192 C C . GLN B 1 215 ? -19.763 5.981 -4.558 1.00 19.43 237 GLN B C 1
ATOM 6193 O O . GLN B 1 215 ? -19.108 5.620 -5.549 1.00 17.68 237 GLN B O 1
ATOM 6199 N N . ARG B 1 216 ? -19.940 5.219 -3.501 1.00 17.67 238 ARG B N 1
ATOM 6200 C CA . ARG B 1 216 ? -19.395 3.855 -3.441 1.00 18.69 238 ARG B CA 1
ATOM 6201 C C . ARG B 1 216 ? -20.513 2.899 -3.021 1.00 23.27 238 ARG B C 1
ATOM 6202 O O . ARG B 1 216 ? -20.365 2.092 -2.093 1.00 21.90 238 ARG B O 1
ATOM 6210 N N . MET B 1 217 ? -21.669 3.023 -3.698 1.00 18.77 239 MET B N 1
ATOM 6211 C CA . MET B 1 217 ? -22.768 2.135 -3.361 1.00 19.12 239 MET B CA 1
ATOM 6212 C C . MET B 1 217 ? -22.835 1.016 -4.390 1.00 19.59 239 MET B C 1
ATOM 6213 O O . MET B 1 217 ? -22.970 -0.148 -4.037 1.00 19.25 239 MET B O 1
ATOM 6218 N N . ASP B 1 218 ? -22.805 1.379 -5.671 1.00 17.50 240 ASP B N 1
ATOM 6219 C CA . ASP B 1 218 ? -22.947 0.413 -6.805 1.00 15.86 240 ASP B CA 1
ATOM 6220 C C . ASP B 1 218 ? -22.495 1.095 -8.097 1.00 20.76 240 ASP B C 1
ATOM 6221 O O . ASP B 1 218 ? -22.059 2.268 -8.088 1.00 17.89 240 ASP B O 1
ATOM 6226 N N . PHE B 1 219 ? -22.643 0.405 -9.233 1.00 18.25 241 PHE B N 1
ATOM 6227 C CA . PHE B 1 219 ? -22.428 1.036 -10.535 1.00 16.91 241 PHE B CA 1
ATOM 6228 C C . PHE B 1 219 ? -23.412 2.175 -10.719 1.00 19.74 241 PHE B C 1
ATOM 6229 O O . PHE B 1 219 ? -24.579 2.023 -10.333 1.00 19.67 241 PHE B O 1
ATOM 6237 N N . SER B 1 220 ? -23.022 3.245 -11.429 1.00 17.29 242 SER B N 1
ATOM 6238 C CA . SER B 1 220 ? -24.036 4.238 -11.829 1.00 16.86 242 SER B CA 1
ATOM 6239 C C . SER B 1 220 ? -24.668 3.777 -13.149 1.00 20.07 242 SER B C 1
ATOM 6240 O O . SER B 1 220 ? -24.135 2.881 -13.805 1.00 17.02 242 SER B O 1
ATOM 6243 N N . ASP B 1 221 ? -25.792 4.388 -13.566 1.00 18.77 243 ASP B N 1
ATOM 6244 C CA . ASP B 1 221 ? -26.387 4.054 -14.882 1.00 19.48 243 ASP B CA 1
ATOM 6245 C C . ASP B 1 221 ? -25.400 4.318 -16.028 1.00 21.46 243 ASP B C 1
ATOM 6246 O O . ASP B 1 221 ? -25.347 3.533 -16.966 1.00 19.93 243 ASP B O 1
ATOM 6251 N N . SER B 1 222 ? -24.578 5.389 -15.925 1.00 19.62 244 SER B N 1
ATOM 6252 C CA . SER B 1 222 ? -23.589 5.644 -17.009 1.00 20.12 244 SER B CA 1
ATOM 6253 C C . SER B 1 222 ? -22.453 4.671 -16.975 1.00 19.42 244 SER B C 1
ATOM 6254 O O . SER B 1 222 ? -21.926 4.348 -18.040 1.00 19.12 244 SER B O 1
ATOM 6257 N N . ASP B 1 223 ? -22.044 4.189 -15.772 1.00 16.96 245 ASP B N 1
ATOM 6258 C CA . ASP B 1 223 ? -21.001 3.139 -15.688 1.00 16.74 245 ASP B CA 1
ATOM 6259 C C . ASP B 1 223 ? -21.467 1.899 -16.448 1.00 19.10 245 ASP B C 1
ATOM 6260 O O . ASP B 1 223 ? -20.704 1.302 -17.187 1.00 19.14 245 ASP B O 1
ATOM 6265 N N . LEU B 1 224 ? -22.753 1.527 -16.253 1.00 16.88 246 LEU B N 1
ATOM 6266 C CA . LEU B 1 224 ? -23.327 0.347 -16.903 1.00 17.14 246 LEU B CA 1
ATOM 6267 C C . LEU B 1 224 ? -23.506 0.542 -18.374 1.00 21.86 246 LEU B C 1
ATOM 6268 O O . LEU B 1 224 ? -23.281 -0.395 -19.128 1.00 21.48 246 LEU B O 1
ATOM 6273 N N . LEU B 1 225 ? -23.914 1.736 -18.819 1.00 20.04 247 LEU B N 1
ATOM 6274 C CA . LEU B 1 225 ? -24.085 1.978 -20.251 1.00 21.48 247 LEU B CA 1
ATOM 6275 C C . LEU B 1 225 ? -22.750 1.803 -20.995 1.00 22.24 247 LEU B C 1
ATOM 6276 O O . LEU B 1 225 ? -22.714 1.186 -22.060 1.00 22.32 247 LEU B O 1
ATOM 6281 N N . LYS B 1 226 ? -21.679 2.350 -20.449 1.00 18.18 248 LYS B N 1
ATOM 6282 C CA . LYS B 1 226 ? -20.350 2.254 -21.071 1.00 18.49 248 LYS B CA 1
ATOM 6283 C C . LYS B 1 226 ? -19.888 0.818 -21.147 1.00 23.99 248 LYS B C 1
ATOM 6284 O O . LYS B 1 226 ? -19.365 0.402 -22.178 1.00 22.86 248 LYS B O 1
ATOM 6290 N N . LEU B 1 227 ? -20.073 0.063 -20.079 1.00 20.84 249 LEU B N 1
ATOM 6291 C CA . LEU B 1 227 ? -19.631 -1.334 -20.037 1.00 20.20 249 LEU B CA 1
ATOM 6292 C C . LEU B 1 227 ? -20.494 -2.186 -20.961 1.00 24.90 249 LEU B C 1
ATOM 6293 O O . LEU B 1 227 ? -19.951 -2.980 -21.720 1.00 25.24 249 LEU B O 1
ATOM 6298 N N . ASN B 1 228 ? -21.823 -2.002 -20.925 1.00 18.69 250 ASN B N 1
ATOM 6299 C CA . ASN B 1 228 ? -22.734 -2.801 -21.743 1.00 19.85 250 ASN B CA 1
ATOM 6300 C C . ASN B 1 228 ? -22.565 -2.502 -23.218 1.00 26.56 250 ASN B C 1
ATOM 6301 O O . ASN B 1 228 ? -22.641 -3.428 -24.034 1.00 26.41 250 ASN B O 1
ATOM 6306 N N . GLN B 1 229 ? -22.280 -1.251 -23.565 1.00 21.64 251 GLN B N 1
ATOM 6307 C CA . GLN B 1 229 ? -22.004 -0.904 -24.964 1.00 23.00 251 GLN B CA 1
ATOM 6308 C C . GLN B 1 229 ? -20.678 -1.542 -25.425 1.00 26.07 251 GLN B C 1
ATOM 6309 O O . GLN B 1 229 ? -20.616 -2.100 -26.511 1.00 24.63 251 GLN B O 1
ATOM 6315 N N . LEU B 1 230 ? -19.667 -1.556 -24.560 1.00 24.36 252 LEU B N 1
ATOM 6316 C CA . LEU B 1 230 ? -18.362 -2.165 -24.888 1.00 24.43 252 LEU B CA 1
ATOM 6317 C C . LEU B 1 230 ? -18.483 -3.684 -25.171 1.00 28.59 252 LEU B C 1
ATOM 6318 O O . LEU B 1 230 ? -17.827 -4.199 -26.080 1.00 28.96 252 LEU B O 1
ATOM 6323 N N . TYR B 1 231 ? -19.347 -4.381 -24.449 1.00 23.83 253 TYR B N 1
ATOM 6324 C CA . TYR B 1 231 ? -19.506 -5.830 -24.637 1.00 23.61 253 TYR B CA 1
ATOM 6325 C C . TYR B 1 231 ? -20.756 -6.207 -25.352 1.00 25.44 253 TYR B C 1
ATOM 6326 O O . TYR B 1 231 ? -21.115 -7.389 -25.362 1.00 27.15 253 TYR B O 1
ATOM 6335 N N . ASN B 1 232 ? -21.418 -5.234 -26.002 1.00 21.54 254 ASN B N 1
ATOM 6336 C CA . ASN B 1 232 ? -22.617 -5.481 -26.799 1.00 22.36 254 ASN B CA 1
ATOM 6337 C C . ASN B 1 232 ? -23.675 -6.253 -26.021 1.00 27.92 254 ASN B C 1
ATOM 6338 O O . ASN B 1 232 ? -24.221 -7.225 -26.549 1.00 27.29 254 ASN B O 1
ATOM 6343 N N . CYS B 1 233 ? -23.891 -5.899 -24.749 1.00 24.81 255 CYS B N 1
ATOM 6344 C CA . CYS B 1 233 ? -24.825 -6.654 -23.911 1.00 26.04 255 CYS B CA 1
ATOM 6345 C C . CYS B 1 233 ? -26.278 -6.369 -24.271 1.00 31.32 255 CYS B C 1
ATOM 6346 O O . CYS B 1 233 ? -26.708 -5.227 -24.249 1.00 33.25 255 CYS B O 1
ATOM 6349 N N . SER B 1 234 ? -27.033 -7.406 -24.554 1.00 28.16 256 SER B N 1
ATOM 6350 C CA . SER B 1 234 ? -28.468 -7.264 -24.821 1.00 31.09 256 SER B CA 1
ATOM 6351 C C . SER B 1 234 ? -29.256 -7.971 -23.700 1.00 37.28 256 SER B C 1
ATOM 6352 O O . SER B 1 234 ? -30.478 -7.820 -23.589 1.00 38.77 256 SER B O 1
ATOM 6355 N N . SER B 1 235 ? -28.525 -8.706 -22.828 1.00 31.28 257 SER B N 1
ATOM 6356 C CA . SER B 1 235 ? -29.107 -9.424 -21.698 1.00 30.22 257 SER B CA 1
ATOM 6357 C C . SER B 1 235 ? -28.064 -9.585 -20.597 1.00 32.09 257 SER B C 1
ATOM 6358 O O . SER B 1 235 ? -26.943 -9.140 -20.734 1.00 31.25 257 SER B O 1
ATOM 6361 N N . SER B 1 236 ? -28.454 -10.162 -19.476 1.00 28.89 258 SER B N 1
ATOM 6362 C CA . SER B 1 236 ? -27.488 -10.407 -18.423 1.00 24.94 258 SER B CA 1
ATOM 6363 C C . SER B 1 236 ? -27.691 -11.850 -18.025 1.00 26.89 258 SER B C 1
ATOM 6364 O O . SER B 1 236 ? -28.620 -12.495 -18.534 1.00 27.90 258 SER B O 1
ATOM 6367 N N . LEU B 1 237 ? -26.866 -12.372 -17.135 1.00 21.00 259 LEU B N 1
ATOM 6368 C CA . LEU B 1 237 ? -27.070 -13.729 -16.713 1.00 19.96 259 LEU B CA 1
ATOM 6369 C C . LEU B 1 237 ? -28.298 -13.846 -15.822 1.00 22.56 259 LEU B C 1
ATOM 6370 O O . LEU B 1 237 ? -29.009 -14.840 -15.914 1.00 23.86 259 LEU B O 1
ATOM 6375 N N . SER B 1 238 ? -28.545 -12.862 -14.942 1.00 17.70 260 SER B N 1
ATOM 6376 C CA . SER B 1 238 ? -29.586 -13.089 -13.947 1.00 18.19 260 SER B CA 1
ATOM 6377 C C . SER B 1 238 ? -30.775 -12.170 -13.989 1.00 22.21 260 SER B C 1
ATOM 6378 O O . SER B 1 238 ? -31.689 -12.385 -13.206 1.00 22.36 260 SER B O 1
ATOM 6381 N N . PHE B 1 239 ? -30.831 -11.200 -14.882 1.00 18.31 261 PHE B N 1
ATOM 6382 C CA . PHE B 1 239 ? -32.073 -10.412 -14.927 1.00 16.84 261 PHE B CA 1
ATOM 6383 C C . PHE B 1 239 ? -33.146 -11.213 -15.693 1.00 20.16 261 PHE B C 1
ATOM 6384 O O . PHE B 1 239 ? -32.859 -11.721 -16.784 1.00 21.05 261 PHE B O 1
ATOM 6392 N N . MET B 1 240 ? -34.400 -11.252 -15.176 1.00 17.82 262 MET B N 1
ATOM 6393 C CA . MET B 1 240 ? -35.453 -11.912 -15.925 1.00 19.80 262 MET B CA 1
ATOM 6394 C C . MET B 1 240 ? -36.549 -10.919 -16.319 1.00 25.77 262 MET B C 1
ATOM 6395 O O . MET B 1 240 ? -36.878 -10.826 -17.502 1.00 25.71 262 MET B O 1
ATOM 6400 N N . ASP B 1 241 ? -37.123 -10.184 -15.353 1.00 21.50 263 ASP B N 1
ATOM 6401 C CA . ASP B 1 241 ? -38.229 -9.262 -15.690 1.00 21.24 263 ASP B CA 1
ATOM 6402 C C . ASP B 1 241 ? -38.445 -8.222 -14.643 1.00 25.15 263 ASP B C 1
ATOM 6403 O O . ASP B 1 241 ? -38.127 -8.453 -13.474 1.00 20.13 263 ASP B O 1
ATOM 6408 N N . SER B 1 242 ? -38.998 -7.079 -15.055 1.00 23.62 264 SER B N 1
ATOM 6409 C CA . SER B 1 242 ? -39.350 -5.966 -14.152 1.00 22.39 264 SER B CA 1
ATOM 6410 C C . SER B 1 242 ? -40.666 -5.381 -14.647 1.00 28.03 264 SER B C 1
ATOM 6411 O O . SER B 1 242 ? -40.750 -5.059 -15.834 1.00 30.71 264 SER B O 1
ATOM 6414 N N . CYS B 1 243 ? -41.701 -5.308 -13.795 1.00 20.58 265 CYS B N 1
ATOM 6415 C CA . CYS B 1 243 ? -42.969 -4.709 -14.275 1.00 22.85 265 CYS B CA 1
ATOM 6416 C C . CYS B 1 243 ? -43.558 -3.797 -13.264 1.00 23.47 265 CYS B C 1
ATOM 6417 O O . CYS B 1 243 ? -43.854 -4.271 -12.170 1.00 20.55 265 CYS B O 1
ATOM 6420 N N . SER B 1 244 ? -43.717 -2.487 -13.627 1.00 20.78 266 SER B N 1
ATOM 6421 C CA . SER B 1 244 ? -44.308 -1.431 -12.796 1.00 20.51 266 SER B CA 1
ATOM 6422 C C . SER B 1 244 ? -45.640 -0.948 -13.362 1.00 24.83 266 SER B C 1
ATOM 6423 O O . SER B 1 244 ? -46.179 0.058 -12.890 1.00 24.58 266 SER B O 1
ATOM 6426 N N . PHE B 1 245 ? -46.150 -1.630 -14.401 1.00 21.55 267 PHE B N 1
ATOM 6427 C CA . PHE B 1 245 ? -47.452 -1.352 -15.027 1.00 22.70 267 PHE B CA 1
ATOM 6428 C C . PHE B 1 245 ? -47.603 0.090 -15.559 1.00 29.80 267 PHE B C 1
ATOM 6429 O O . PHE B 1 245 ? -48.732 0.545 -15.765 1.00 31.47 267 PHE B O 1
ATOM 6437 N N . GLU B 1 246 ? -46.488 0.722 -15.941 1.00 28.62 268 GLU B N 1
ATOM 6438 C CA . GLU B 1 246 ? -46.447 2.102 -16.471 1.00 31.57 268 GLU B CA 1
ATOM 6439 C C . GLU B 1 246 ? -46.991 2.208 -17.897 1.00 37.14 268 GLU B C 1
ATOM 6440 O O . GLU B 1 246 ? -47.344 3.307 -18.321 1.00 38.19 268 GLU B O 1
ATOM 6446 N N . LEU B 1 247 ? -47.046 1.081 -18.643 1.00 30.19 269 LEU B N 1
ATOM 6447 C CA . LEU B 1 247 ? -47.597 1.075 -19.983 1.00 32.04 269 LEU B CA 1
ATOM 6448 C C . LEU B 1 247 ? -48.831 0.168 -20.026 1.00 33.87 269 LEU B C 1
ATOM 6449 O O . LEU B 1 247 ? -48.942 -0.763 -19.229 1.00 32.07 269 LEU B O 1
ATOM 6454 N N . GLU B 1 248 ? -49.743 0.443 -20.964 1.00 30.83 270 GLU B N 1
ATOM 6455 C CA . GLU B 1 248 ? -51.007 -0.253 -21.140 1.00 30.15 270 GLU B CA 1
ATOM 6456 C C . GLU B 1 248 ? -50.829 -1.741 -21.504 1.00 29.39 270 GLU B C 1
ATOM 6457 O O . GLU B 1 248 ? -51.742 -2.514 -21.250 1.00 29.81 270 GLU B O 1
ATOM 6463 N N . ASN B 1 249 ? -49.687 -2.151 -22.085 1.00 26.72 271 ASN B N 1
ATOM 6464 C CA . ASN B 1 249 ? -49.504 -3.574 -22.451 1.00 26.21 271 ASN B CA 1
ATOM 6465 C C . ASN B 1 249 ? -48.987 -4.377 -21.242 1.00 28.75 271 ASN B C 1
ATOM 6466 O O . ASN B 1 249 ? -48.776 -5.589 -21.331 1.00 25.64 271 ASN B O 1
ATOM 6471 N N . VAL B 1 250 ? -48.796 -3.690 -20.100 1.00 27.03 272 VAL B N 1
ATOM 6472 C CA . VAL B 1 250 ? -48.406 -4.235 -18.793 1.00 25.62 272 VAL B CA 1
ATOM 6473 C C . VAL B 1 250 ? -47.311 -5.322 -18.895 1.00 27.60 272 VAL B C 1
ATOM 6474 O O . VAL B 1 250 ? -47.488 -6.418 -18.376 1.00 27.93 272 VAL B O 1
ATOM 6478 N N . CYS B 1 251 ? -46.216 -5.035 -19.625 1.00 24.80 273 CYS B N 1
ATOM 6479 C CA . CYS B 1 251 ? -45.022 -5.889 -19.806 1.00 27.97 273 CYS B CA 1
ATOM 6480 C C . CYS B 1 251 ? -45.355 -7.305 -20.313 1.00 25.79 273 CYS B C 1
ATOM 6481 O O . CYS B 1 251 ? -44.659 -8.251 -19.967 1.00 23.75 273 CYS B O 1
ATOM 6484 N N . GLY B 1 252 ? -46.418 -7.429 -21.068 1.00 22.23 274 GLY B N 1
ATOM 6485 C CA . GLY B 1 252 ? -46.826 -8.732 -21.610 1.00 21.89 274 GLY B CA 1
ATOM 6486 C C . GLY B 1 252 ? -47.514 -9.641 -20.609 1.00 25.69 274 GLY B C 1
ATOM 6487 O O . GLY B 1 252 ? -47.685 -10.833 -20.887 1.00 24.33 274 GLY B O 1
ATOM 6488 N N . MET B 1 253 ? -47.934 -9.111 -19.430 1.00 20.82 275 MET B N 1
ATOM 6489 C CA . MET B 1 253 ? -48.691 -9.939 -18.474 1.00 20.39 275 MET B CA 1
ATOM 6490 C C . MET B 1 253 ? -50.072 -10.184 -19.032 1.00 27.37 275 MET B C 1
ATOM 6491 O O . MET B 1 253 ? -50.586 -9.339 -19.767 1.00 29.71 275 MET B O 1
ATOM 6496 N N . ILE B 1 254 ? -50.619 -11.383 -18.780 1.00 24.16 276 ILE B N 1
ATOM 6497 C CA . ILE B 1 254 ? -51.854 -11.910 -19.392 1.00 25.10 276 ILE B CA 1
ATOM 6498 C C . ILE B 1 254 ? -52.955 -12.157 -18.367 1.00 31.01 276 ILE B C 1
ATOM 6499 O O . ILE B 1 254 ? -52.692 -12.663 -17.284 1.00 28.15 276 ILE B O 1
ATOM 6504 N N . GLN B 1 255 ? -54.194 -11.913 -18.759 1.00 32.42 277 GLN B N 1
ATOM 6505 C CA . GLN B 1 255 ? -55.364 -12.247 -17.942 1.00 45.89 277 GLN B CA 1
ATOM 6506 C C . GLN B 1 255 ? -56.563 -12.512 -18.815 1.00 56.40 277 GLN B C 1
ATOM 6507 O O . GLN B 1 255 ? -56.385 -12.685 -20.015 1.00 39.02 277 GLN B O 1
ATOM 6513 N N . ASN B 1 260 ? -64.402 -10.488 -18.685 1.00 71.26 282 ASN B N 1
ATOM 6514 C CA . ASN B 1 260 ? -63.715 -9.267 -18.252 1.00 70.30 282 ASN B CA 1
ATOM 6515 C C . ASN B 1 260 ? -62.412 -9.563 -17.464 1.00 70.81 282 ASN B C 1
ATOM 6516 O O . ASN B 1 260 ? -62.280 -10.631 -16.850 1.00 70.38 282 ASN B O 1
ATOM 6521 N N . ALA B 1 261 ? -61.471 -8.586 -17.463 1.00 63.54 283 ALA B N 1
ATOM 6522 C CA . ALA B 1 261 ? -60.197 -8.666 -16.754 1.00 60.19 283 ALA B CA 1
ATOM 6523 C C . ALA B 1 261 ? -60.432 -8.548 -15.245 1.00 58.49 283 ALA B C 1
ATOM 6524 O O . ALA B 1 261 ? -61.071 -7.600 -14.780 1.00 59.71 283 ALA B O 1
ATOM 6526 N N . ASP B 1 262 ? -59.957 -9.532 -14.492 1.00 48.59 284 ASP B N 1
ATOM 6527 C CA . ASP B 1 262 ? -60.160 -9.564 -13.057 1.00 46.65 284 ASP B CA 1
ATOM 6528 C C . ASP B 1 262 ? -59.203 -8.630 -12.326 1.00 42.51 284 ASP B C 1
ATOM 6529 O O . ASP B 1 262 ? -59.576 -8.080 -11.299 1.00 41.89 284 ASP B O 1
ATOM 6534 N N . TRP B 1 263 ? -57.950 -8.528 -12.788 1.00 33.67 285 TRP B N 1
ATOM 6535 C CA . TRP B 1 263 ? -56.999 -7.567 -12.276 1.00 31.96 285 TRP B CA 1
ATOM 6536 C C . TRP B 1 263 ? -57.142 -6.334 -13.149 1.00 36.38 285 TRP B C 1
ATOM 6537 O O . TRP B 1 263 ? -57.137 -6.450 -14.379 1.00 36.83 285 TRP B O 1
ATOM 6548 N N . GLN B 1 264 ? -57.325 -5.174 -12.543 1.00 33.25 286 GLN B N 1
ATOM 6549 C CA . GLN B 1 264 ? -57.494 -3.955 -13.323 1.00 34.78 286 GLN B CA 1
ATOM 6550 C C . GLN B 1 264 ? -56.301 -3.044 -13.160 1.00 37.01 286 GLN B C 1
ATOM 6551 O O . GLN B 1 264 ? -55.822 -2.873 -12.044 1.00 35.14 286 GLN B O 1
ATOM 6557 N N . ARG B 1 265 ? -55.831 -2.440 -14.258 1.00 34.78 287 ARG B N 1
ATOM 6558 C CA . ARG B 1 265 ? -54.745 -1.461 -14.217 1.00 32.66 287 ARG B CA 1
ATOM 6559 C C . ARG B 1 265 ? -55.365 -0.114 -13.829 1.00 37.72 287 ARG B C 1
ATOM 6560 O O . ARG B 1 265 ? -56.185 0.415 -14.567 1.00 38.06 287 ARG B O 1
ATOM 6568 N N . VAL B 1 266 ? -55.061 0.374 -12.628 1.00 34.29 288 VAL B N 1
ATOM 6569 C CA . VAL B 1 266 ? -55.656 1.597 -12.067 1.00 35.18 288 VAL B CA 1
ATOM 6570 C C . VAL B 1 266 ? -54.591 2.499 -11.504 1.00 38.06 288 VAL B C 1
ATOM 6571 O O . VAL B 1 266 ? -53.477 2.034 -11.244 1.00 35.14 288 VAL B O 1
ATOM 6575 N N . SER B 1 267 ? -54.940 3.779 -11.257 1.00 36.22 289 SER B N 1
ATOM 6576 C CA . SER B 1 267 ? -54.008 4.741 -10.664 1.00 36.04 289 SER B CA 1
ATOM 6577 C C . SER B 1 267 ? -54.361 4.985 -9.180 1.00 41.44 289 SER B C 1
ATOM 6578 O O . SER B 1 267 ? -53.585 5.611 -8.469 1.00 40.51 289 SER B O 1
ATOM 6581 N N . GLN B 1 268 ? -55.531 4.478 -8.728 1.00 39.51 290 GLN B N 1
ATOM 6582 C CA . GLN B 1 268 ? -56.057 4.626 -7.359 1.00 40.44 290 GLN B CA 1
ATOM 6583 C C . GLN B 1 268 ? -57.254 3.707 -7.108 1.00 46.79 290 GLN B C 1
ATOM 6584 O O . GLN B 1 268 ? -57.977 3.351 -8.048 1.00 45.43 290 GLN B O 1
ATOM 6590 N N . VAL B 1 269 ? -57.495 3.392 -5.815 1.00 44.42 291 VAL B N 1
ATOM 6591 C CA . VAL B 1 269 ? -58.615 2.569 -5.331 1.00 44.34 291 VAL B CA 1
ATOM 6592 C C . VAL B 1 269 ? -59.273 3.341 -4.182 1.00 48.49 291 VAL B C 1
ATOM 6593 O O . VAL B 1 269 ? -58.546 3.742 -3.270 1.00 46.93 291 VAL B O 1
ATOM 6597 N N . PRO B 1 270 ? -60.618 3.557 -4.190 1.00 48.60 292 PRO B N 1
ATOM 6598 C CA . PRO B 1 270 ? -61.260 4.355 -3.123 1.00 51.70 292 PRO B CA 1
ATOM 6599 C C . PRO B 1 270 ? -60.869 3.979 -1.686 1.00 61.32 292 PRO B C 1
ATOM 6600 O O . PRO B 1 270 ? -60.575 4.882 -0.897 1.00 62.21 292 PRO B O 1
ATOM 6604 N N . ARG B 1 271 ? -60.820 2.678 -1.349 1.00 59.81 293 ARG B N 1
ATOM 6605 C CA . ARG B 1 271 ? -60.467 2.263 0.018 1.00 60.91 293 ARG B CA 1
ATOM 6606 C C . ARG B 1 271 ? -58.955 2.118 0.218 1.00 62.26 293 ARG B C 1
ATOM 6607 O O . ARG B 1 271 ? -58.507 1.906 1.346 1.00 63.55 293 ARG B O 1
ATOM 6615 N N . GLY B 1 272 ? -58.182 2.288 -0.853 1.00 54.58 294 GLY B N 1
ATOM 6616 C CA . GLY B 1 272 ? -56.729 2.246 -0.781 1.00 50.63 294 GLY B CA 1
ATOM 6617 C C . GLY B 1 272 ? -56.125 1.209 -1.694 1.00 48.57 294 GLY B C 1
ATOM 6618 O O . GLY B 1 272 ? -56.724 0.148 -1.892 1.00 48.18 294 GLY B O 1
ATOM 6619 N N . PRO B 1 273 ? -54.944 1.483 -2.292 1.00 41.60 295 PRO B N 1
ATOM 6620 C CA . PRO B 1 273 ? -54.091 2.685 -2.148 1.00 40.85 295 PRO B CA 1
ATOM 6621 C C . PRO B 1 273 ? -54.571 3.871 -2.989 1.00 46.77 295 PRO B C 1
ATOM 6622 O O . PRO B 1 273 ? -55.229 3.705 -4.031 1.00 45.72 295 PRO B O 1
ATOM 6626 N N . GLU B 1 274 ? -54.247 5.082 -2.498 1.00 43.71 296 GLU B N 1
ATOM 6627 C CA . GLU B 1 274 ? -54.574 6.346 -3.139 1.00 44.62 296 GLU B CA 1
ATOM 6628 C C . GLU B 1 274 ? -53.704 6.565 -4.368 1.00 47.09 296 GLU B C 1
ATOM 6629 O O . GLU B 1 274 ? -54.039 7.399 -5.205 1.00 47.41 296 GLU B O 1
ATOM 6635 N N . SER B 1 275 ? -52.572 5.820 -4.481 1.00 41.46 297 SER B N 1
ATOM 6636 C CA . SER B 1 275 ? -51.656 5.932 -5.614 1.00 40.03 297 SER B CA 1
ATOM 6637 C C . SER B 1 275 ? -50.833 4.677 -5.764 1.00 39.34 297 SER B C 1
ATOM 6638 O O . SER B 1 275 ? -50.807 3.845 -4.855 1.00 37.96 297 SER B O 1
ATOM 6641 N N . ASP B 1 276 ? -50.095 4.571 -6.885 1.00 33.82 298 ASP B N 1
ATOM 6642 C CA . ASP B 1 276 ? -49.239 3.421 -7.172 1.00 31.57 298 ASP B CA 1
ATOM 6643 C C . ASP B 1 276 ? -48.014 3.465 -6.285 1.00 33.99 298 ASP B C 1
ATOM 6644 O O . ASP B 1 276 ? -47.752 4.479 -5.641 1.00 34.45 298 ASP B O 1
ATOM 6649 N N . HIS B 1 277 ? -47.252 2.383 -6.256 1.00 30.21 299 HIS B N 1
ATOM 6650 C CA . HIS B 1 277 ? -46.066 2.362 -5.429 1.00 29.31 299 HIS B CA 1
ATOM 6651 C C . HIS B 1 277 ? -44.863 3.004 -6.150 1.00 33.93 299 HIS B C 1
ATOM 6652 O O . HIS B 1 277 ? -44.082 3.721 -5.513 1.00 33.26 299 HIS B O 1
ATOM 6659 N N . SER B 1 278 ? -44.711 2.723 -7.459 1.00 30.63 300 SER B N 1
ATOM 6660 C CA . SER B 1 278 ? -43.570 3.152 -8.307 1.00 31.02 300 SER B CA 1
ATOM 6661 C C . SER B 1 278 ? -43.356 4.658 -8.188 1.00 34.49 300 SER B C 1
ATOM 6662 O O . SER B 1 278 ? -42.207 5.098 -8.049 1.00 34.96 300 SER B O 1
ATOM 6665 N N . ASN B 1 279 ? -44.471 5.425 -8.212 1.00 31.38 301 ASN B N 1
ATOM 6666 C CA . ASN B 1 279 ? -44.555 6.872 -8.006 1.00 45.90 301 ASN B CA 1
ATOM 6667 C C . ASN B 1 279 ? -43.552 7.648 -8.873 1.00 84.62 301 ASN B C 1
ATOM 6668 O O . ASN B 1 279 ? -43.392 7.334 -10.054 1.00 57.85 301 ASN B O 1
ATOM 6673 N N . GLY B 1 285 ? -54.130 8.399 -14.269 1.00 77.36 307 GLY B N 1
ATOM 6674 C CA . GLY B 1 285 ? -53.125 9.143 -13.517 1.00 77.30 307 GLY B CA 1
ATOM 6675 C C . GLY B 1 285 ? -51.719 9.015 -14.071 1.00 79.41 307 GLY B C 1
ATOM 6676 O O . GLY B 1 285 ? -51.536 8.666 -15.242 1.00 79.74 307 GLY B O 1
ATOM 6677 N N . SER B 1 286 ? -50.713 9.318 -13.233 1.00 73.58 308 SER B N 1
ATOM 6678 C CA . SER B 1 286 ? -49.297 9.245 -13.610 1.00 71.03 308 SER B CA 1
ATOM 6679 C C . SER B 1 286 ? -48.727 7.828 -13.391 1.00 67.11 308 SER B C 1
ATOM 6680 O O . SER B 1 286 ? -48.041 7.293 -14.275 1.00 65.86 308 SER B O 1
ATOM 6683 N N . GLY B 1 287 ? -49.018 7.244 -12.223 1.00 56.91 309 GLY B N 1
ATOM 6684 C CA . GLY B 1 287 ? -48.566 5.903 -11.870 1.00 51.13 309 GLY B CA 1
ATOM 6685 C C . GLY B 1 287 ? -49.677 4.869 -11.928 1.00 45.62 309 GLY B C 1
ATOM 6686 O O . GLY B 1 287 ? -50.840 5.203 -11.757 1.00 44.41 309 GLY B O 1
ATOM 6687 N N . PHE B 1 288 ? -49.343 3.601 -12.180 1.00 37.62 310 PHE B N 1
ATOM 6688 C CA . PHE B 1 288 ? -50.381 2.579 -12.243 1.00 34.94 310 PHE B CA 1
ATOM 6689 C C . PHE B 1 288 ? -49.983 1.331 -11.472 1.00 32.24 310 PHE B C 1
ATOM 6690 O O . PHE B 1 288 ? -48.805 1.079 -11.257 1.00 27.66 310 PHE B O 1
ATOM 6698 N N . PHE B 1 289 ? -50.970 0.549 -11.054 1.00 29.10 311 PHE B N 1
ATOM 6699 C CA . PHE B 1 289 ? -50.773 -0.735 -10.372 1.00 26.41 311 PHE B CA 1
ATOM 6700 C C . PHE B 1 289 ? -51.904 -1.673 -10.767 1.00 30.05 311 PHE B C 1
ATOM 6701 O O . PHE B 1 289 ? -52.928 -1.219 -11.305 1.00 30.13 311 PHE B O 1
ATOM 6709 N N . MET B 1 290 ? -51.761 -2.963 -10.456 1.00 24.76 312 MET B N 1
ATOM 6710 C CA . MET B 1 290 ? -52.835 -3.909 -10.764 1.00 25.25 312 MET B CA 1
ATOM 6711 C C . MET B 1 290 ? -53.664 -4.141 -9.533 1.00 27.21 312 MET B C 1
ATOM 6712 O O . MET B 1 290 ? -53.120 -4.355 -8.454 1.00 27.59 312 MET B O 1
ATOM 6717 N N . HIS B 1 291 ? -54.990 -4.138 -9.683 1.00 26.90 313 HIS B N 1
ATOM 6718 C CA . HIS B 1 291 ? -55.874 -4.265 -8.550 1.00 27.13 313 HIS B CA 1
ATOM 6719 C C . HIS B 1 291 ? -56.930 -5.341 -8.732 1.00 33.26 313 HIS B C 1
ATOM 6720 O O . HIS B 1 291 ? -57.648 -5.351 -9.736 1.00 33.04 313 HIS B O 1
ATOM 6727 N N . PHE B 1 292 ? -57.076 -6.196 -7.712 1.00 29.70 314 PHE B N 1
ATOM 6728 C CA . PHE B 1 292 ? -58.133 -7.189 -7.679 1.00 30.49 314 PHE B CA 1
ATOM 6729 C C . PHE B 1 292 ? -59.174 -6.680 -6.689 1.00 32.51 314 PHE B C 1
ATOM 6730 O O . PHE B 1 292 ? -58.951 -6.711 -5.488 1.00 32.16 314 PHE B O 1
ATOM 6738 N N . ASP B 1 293 ? -60.334 -6.247 -7.192 1.00 33.46 315 ASP B N 1
ATOM 6739 C CA . ASP B 1 293 ? -61.354 -5.726 -6.316 1.00 33.19 315 ASP B CA 1
ATOM 6740 C C . ASP B 1 293 ? -62.166 -6.882 -5.756 1.00 39.70 315 ASP B C 1
ATOM 6741 O O . ASP B 1 293 ? -63.275 -7.157 -6.218 1.00 40.35 315 ASP B O 1
ATOM 6746 N N . SER B 1 294 ? -61.638 -7.491 -4.694 1.00 37.80 316 SER B N 1
ATOM 6747 C CA . SER B 1 294 ? -62.236 -8.624 -3.994 1.00 38.22 316 SER B CA 1
ATOM 6748 C C . SER B 1 294 ? -63.621 -8.262 -3.358 1.00 43.52 316 SER B C 1
ATOM 6749 O O . SER B 1 294 ? -64.420 -9.165 -3.120 1.00 43.94 316 SER B O 1
ATOM 6752 N N . SER B 1 295 ? -63.895 -6.958 -3.095 1.00 39.41 317 SER B N 1
ATOM 6753 C CA . SER B 1 295 ? -65.160 -6.496 -2.524 1.00 41.74 317 SER B CA 1
ATOM 6754 C C . SER B 1 295 ? -66.361 -6.702 -3.487 1.00 44.05 317 SER B C 1
ATOM 6755 O O . SER B 1 295 ? -67.495 -6.922 -3.040 1.00 43.33 317 SER B O 1
ATOM 6758 N N . SER B 1 296 ? -66.105 -6.620 -4.799 1.00 39.95 318 SER B N 1
ATOM 6759 C CA . SER B 1 296 ? -67.168 -6.708 -5.801 1.00 41.11 318 SER B CA 1
ATOM 6760 C C . SER B 1 296 ? -67.431 -8.151 -6.329 1.00 41.81 318 SER B C 1
ATOM 6761 O O . SER B 1 296 ? -68.140 -8.285 -7.323 1.00 42.19 318 SER B O 1
ATOM 6764 N N . VAL B 1 297 ? -66.845 -9.210 -5.714 1.00 35.71 319 VAL B N 1
ATOM 6765 C CA . VAL B 1 297 ? -67.054 -10.592 -6.179 1.00 34.64 319 VAL B CA 1
ATOM 6766 C C . VAL B 1 297 ? -67.463 -11.504 -5.014 1.00 37.86 319 VAL B C 1
ATOM 6767 O O . VAL B 1 297 ? -67.290 -11.112 -3.864 1.00 37.74 319 VAL B O 1
ATOM 6771 N N . ASN B 1 298 ? -67.954 -12.720 -5.314 1.00 34.53 320 ASN B N 1
ATOM 6772 C CA . ASN B 1 298 ? -68.368 -13.668 -4.283 1.00 36.28 320 ASN B CA 1
ATOM 6773 C C . ASN B 1 298 ? -67.164 -14.266 -3.580 1.00 38.79 320 ASN B C 1
ATOM 6774 O O . ASN B 1 298 ? -66.108 -14.289 -4.156 1.00 33.84 320 ASN B O 1
ATOM 6779 N N . VAL B 1 299 ? -67.371 -14.821 -2.361 1.00 41.08 321 VAL B N 1
ATOM 6780 C CA . VAL B 1 299 ? -66.358 -15.567 -1.606 1.00 40.98 321 VAL B CA 1
ATOM 6781 C C . VAL B 1 299 ? -65.914 -16.759 -2.477 1.00 42.29 321 VAL B C 1
ATOM 6782 O O . VAL B 1 299 ? -66.743 -17.421 -3.125 1.00 41.83 321 VAL B O 1
ATOM 6786 N N . GLY B 1 300 ? -64.619 -16.969 -2.534 1.00 37.17 322 GLY B N 1
ATOM 6787 C CA . GLY B 1 300 ? -64.024 -18.045 -3.317 1.00 36.63 322 GLY B CA 1
ATOM 6788 C C . GLY B 1 300 ? -63.664 -17.637 -4.727 1.00 38.39 322 GLY B C 1
ATOM 6789 O O . GLY B 1 300 ? -62.999 -18.400 -5.432 1.00 37.26 322 GLY B O 1
ATOM 6790 N N . ALA B 1 301 ? -64.088 -16.431 -5.163 1.00 34.93 323 ALA B N 1
ATOM 6791 C CA . ALA B 1 301 ? -63.726 -15.954 -6.494 1.00 34.05 323 ALA B CA 1
ATOM 6792 C C . ALA B 1 301 ? -62.228 -15.685 -6.587 1.00 35.69 323 ALA B C 1
ATOM 6793 O O . ALA B 1 301 ? -61.601 -15.282 -5.608 1.00 32.84 323 ALA B O 1
ATOM 6795 N N . THR B 1 302 ? -61.659 -15.952 -7.766 1.00 30.32 324 THR B N 1
ATOM 6796 C CA . THR B 1 302 ? -60.233 -15.772 -8.003 1.00 29.04 324 THR B CA 1
ATOM 6797 C C . THR B 1 302 ? -60.012 -14.877 -9.225 1.00 33.12 324 THR B C 1
ATOM 6798 O O . THR B 1 302 ? -60.882 -14.758 -10.086 1.00 32.13 324 THR B O 1
ATOM 6802 N N . ALA B 1 303 ? -58.833 -14.239 -9.256 1.00 29.29 325 ALA B N 1
ATOM 6803 C CA . ALA B 1 303 ? -58.349 -13.374 -10.323 1.00 26.65 325 ALA B CA 1
ATOM 6804 C C . ALA B 1 303 ? -56.969 -13.806 -10.656 1.00 25.78 325 ALA B C 1
ATOM 6805 O O . ALA B 1 303 ? -56.111 -13.885 -9.777 1.00 25.84 325 ALA B O 1
ATOM 6807 N N . VAL B 1 304 ? -56.737 -14.110 -11.922 1.00 22.71 326 VAL B N 1
ATOM 6808 C CA . VAL B 1 304 ? -55.436 -14.622 -12.330 1.00 22.40 326 VAL B CA 1
ATOM 6809 C C . VAL B 1 304 ? -54.736 -13.667 -13.271 1.00 26.01 326 VAL B C 1
ATOM 6810 O O . VAL B 1 304 ? -55.313 -13.227 -14.263 1.00 25.61 326 VAL B O 1
ATOM 6814 N N . LEU B 1 305 ? -53.469 -13.382 -12.956 1.00 22.12 327 LEU B N 1
ATOM 6815 C CA . LEU B 1 305 ? -52.579 -12.550 -13.736 1.00 21.23 327 LEU B CA 1
ATOM 6816 C C . LEU B 1 305 ? -51.314 -13.386 -13.930 1.00 26.95 327 LEU B C 1
ATOM 6817 O O . LEU B 1 305 ? -50.821 -13.960 -12.954 1.00 26.08 327 LEU B O 1
ATOM 6822 N N . GLU B 1 306 ? -50.884 -13.576 -15.183 1.00 23.26 328 GLU B N 1
ATOM 6823 C CA . GLU B 1 306 ? -49.716 -14.424 -15.486 1.00 23.45 328 GLU B CA 1
ATOM 6824 C C . GLU B 1 306 ? -48.667 -13.617 -16.156 1.00 27.13 328 GLU B C 1
ATOM 6825 O O . GLU B 1 306 ? -49.015 -12.794 -16.998 1.00 28.60 328 GLU B O 1
ATOM 6831 N N . SER B 1 307 ? -47.387 -13.880 -15.880 1.00 21.51 329 SER B N 1
ATOM 6832 C CA . SER B 1 307 ? -46.310 -13.221 -16.625 1.00 20.63 329 SER B CA 1
ATOM 6833 C C . SER B 1 307 ? -46.273 -13.740 -18.046 1.00 25.54 329 SER B C 1
ATOM 6834 O O . SER B 1 307 ? -46.867 -14.783 -18.348 1.00 24.40 329 SER B O 1
ATOM 6837 N N . ARG B 1 308 ? -45.474 -13.077 -18.906 1.00 24.32 330 ARG B N 1
ATOM 6838 C CA . ARG B 1 308 ? -45.211 -13.686 -20.222 1.00 24.71 330 ARG B CA 1
ATOM 6839 C C . ARG B 1 308 ? -44.270 -14.882 -19.967 1.00 26.11 330 ARG B C 1
ATOM 6840 O O . ARG B 1 308 ? -43.758 -15.000 -18.843 1.00 20.29 330 ARG B O 1
ATOM 6848 N N . THR B 1 309 ? -43.978 -15.692 -20.987 1.00 24.42 331 THR B N 1
ATOM 6849 C CA . THR B 1 309 ? -43.048 -16.822 -20.850 1.00 25.08 331 THR B CA 1
ATOM 6850 C C . THR B 1 309 ? -41.652 -16.301 -20.640 1.00 27.63 331 THR B C 1
ATOM 6851 O O . THR B 1 309 ? -41.213 -15.395 -21.347 1.00 26.43 331 THR B O 1
ATOM 6855 N N . LEU B 1 310 ? -40.986 -16.853 -19.628 1.00 23.17 332 LEU B N 1
ATOM 6856 C CA . LEU B 1 310 ? -39.631 -16.482 -19.201 1.00 21.65 332 LEU B CA 1
ATOM 6857 C C . LEU B 1 310 ? -38.683 -17.668 -19.377 1.00 26.82 332 LEU B C 1
ATOM 6858 O O . LEU B 1 310 ? -39.100 -18.807 -19.274 1.00 24.36 332 LEU B O 1
ATOM 6863 N N . TYR B 1 311 ? -37.403 -17.386 -19.650 1.00 26.08 333 TYR B N 1
ATOM 6864 C CA . TYR B 1 311 ? -36.396 -18.382 -19.995 1.00 28.56 333 TYR B CA 1
ATOM 6865 C C . TYR B 1 311 ? -35.256 -18.345 -18.995 1.00 29.45 333 TYR B C 1
ATOM 6866 O O . TYR B 1 311 ? -34.433 -17.431 -19.057 1.00 28.48 333 TYR B O 1
ATOM 6875 N N . PRO B 1 312 ? -35.223 -19.285 -18.022 1.00 27.72 334 PRO B N 1
ATOM 6876 C CA . PRO B 1 312 ? -34.191 -19.221 -16.984 1.00 27.25 334 PRO B CA 1
ATOM 6877 C C . PRO B 1 312 ? -32.857 -19.762 -17.476 1.00 31.01 334 PRO B C 1
ATOM 6878 O O . PRO B 1 312 ? -32.806 -20.655 -18.342 1.00 30.09 334 PRO B O 1
ATOM 6882 N N . LYS B 1 313 ? -31.786 -19.214 -16.913 1.00 26.79 335 LYS B N 1
ATOM 6883 C CA . LYS B 1 313 ? -30.416 -19.609 -17.233 1.00 28.33 335 LYS B CA 1
ATOM 6884 C C . LYS B 1 313 ? -29.746 -20.260 -16.041 1.00 32.78 335 LYS B C 1
ATOM 6885 O O . LYS B 1 313 ? -28.689 -20.870 -16.192 1.00 33.13 335 LYS B O 1
ATOM 6891 N N . ARG B 1 314 ? -30.306 -20.062 -14.837 1.00 25.10 336 ARG B N 1
ATOM 6892 C CA . ARG B 1 314 ? -29.708 -20.585 -13.577 1.00 26.01 336 ARG B CA 1
ATOM 6893 C C . ARG B 1 314 ? -30.753 -21.506 -12.917 1.00 34.81 336 ARG B C 1
ATOM 6894 O O . ARG B 1 314 ? -31.885 -21.513 -13.414 1.00 34.40 336 ARG B O 1
ATOM 6902 N N . GLY B 1 315 ? -30.487 -22.204 -11.845 1.00 33.79 337 GLY B N 1
ATOM 6903 C CA . GLY B 1 315 ? -31.607 -22.999 -11.338 1.00 32.62 337 GLY B CA 1
ATOM 6904 C C . GLY B 1 315 ? -32.312 -22.425 -10.128 1.00 31.80 337 GLY B C 1
ATOM 6905 O O . GLY B 1 315 ? -32.886 -23.184 -9.358 1.00 29.85 337 GLY B O 1
ATOM 6906 N N . PHE B 1 316 ? -32.256 -21.083 -9.920 1.00 25.67 338 PHE B N 1
ATOM 6907 C CA . PHE B 1 316 ? -32.808 -20.475 -8.721 1.00 25.04 338 PHE B CA 1
ATOM 6908 C C . PHE B 1 316 ? -33.212 -19.060 -9.048 1.00 25.83 338 PHE B C 1
ATOM 6909 O O . PHE B 1 316 ? -32.572 -18.434 -9.887 1.00 23.83 338 PHE B O 1
ATOM 6917 N N . GLN B 1 317 ? -34.316 -18.608 -8.487 1.00 18.43 339 GLN B N 1
ATOM 6918 C CA . GLN B 1 317 ? -34.833 -17.279 -8.789 1.00 16.39 339 GLN B CA 1
ATOM 6919 C C . GLN B 1 317 ? -35.410 -16.645 -7.557 1.00 20.84 339 GLN B C 1
ATOM 6920 O O . GLN B 1 317 ? -35.747 -17.318 -6.569 1.00 18.95 339 GLN B O 1
ATOM 6926 N N . CYS B 1 318 ? -35.548 -15.323 -7.627 1.00 18.32 340 CYS B N 1
ATOM 6927 C CA . CYS B 1 318 ? -36.148 -14.536 -6.574 1.00 19.69 340 CYS B CA 1
ATOM 6928 C C . CYS B 1 318 ? -37.208 -13.681 -7.201 1.00 20.34 340 CYS B C 1
ATOM 6929 O O . CYS B 1 318 ? -36.887 -12.830 -8.024 1.00 19.00 340 CYS B O 1
ATOM 6932 N N . LEU B 1 319 ? -38.458 -13.948 -6.868 1.00 18.30 341 LEU B N 1
ATOM 6933 C CA . LEU B 1 319 ? -39.594 -13.155 -7.341 1.00 17.84 341 LEU B CA 1
ATOM 6934 C C . LEU B 1 319 ? -39.934 -12.169 -6.235 1.00 19.86 341 LEU B C 1
ATOM 6935 O O . LEU B 1 319 ? -40.155 -12.604 -5.093 1.00 18.56 341 LEU B O 1
ATOM 6940 N N . GLN B 1 320 ? -39.999 -10.869 -6.553 1.00 14.93 342 GLN B N 1
ATOM 6941 C CA . GLN B 1 320 ? -40.330 -9.880 -5.520 1.00 15.92 342 GLN B CA 1
ATOM 6942 C C . GLN B 1 320 ? -41.339 -8.883 -6.060 1.00 20.51 342 GLN B C 1
ATOM 6943 O O . GLN B 1 320 ? -41.398 -8.668 -7.289 1.00 19.08 342 GLN B O 1
ATOM 6949 N N . PHE B 1 321 ? -42.126 -8.269 -5.148 1.00 17.69 343 PHE B N 1
ATOM 6950 C CA . PHE B 1 321 ? -43.198 -7.348 -5.523 1.00 17.28 343 PHE B CA 1
ATOM 6951 C C . PHE B 1 321 ? -43.744 -6.689 -4.280 1.00 22.77 343 PHE B C 1
ATOM 6952 O O . PHE B 1 321 ? -43.516 -7.168 -3.164 1.00 20.28 343 PHE B O 1
ATOM 6960 N N . TYR B 1 322 ? -44.460 -5.601 -4.477 1.00 17.29 344 TYR B N 1
ATOM 6961 C CA . TYR B 1 322 ? -45.099 -4.917 -3.399 1.00 18.08 344 TYR B CA 1
ATOM 6962 C C . TYR B 1 322 ? -46.589 -5.216 -3.462 1.00 24.09 344 TYR B C 1
ATOM 6963 O O . TYR B 1 322 ? -47.160 -5.250 -4.540 1.00 23.45 344 TYR B O 1
ATOM 6972 N N . LEU B 1 323 ? -47.196 -5.440 -2.302 1.00 22.44 345 LEU B N 1
ATOM 6973 C CA . LEU B 1 323 ? -48.617 -5.749 -2.153 1.00 24.58 345 LEU B CA 1
ATOM 6974 C C . LEU B 1 323 ? -49.254 -4.783 -1.217 1.00 27.32 345 LEU B C 1
ATOM 6975 O O . LEU B 1 323 ? -48.667 -4.420 -0.190 1.00 25.51 345 LEU B O 1
ATOM 6980 N N . TYR B 1 324 ? -50.503 -4.419 -1.516 1.00 26.67 346 TYR B N 1
ATOM 6981 C CA . TYR B 1 324 ? -51.298 -3.565 -0.667 1.00 27.67 346 TYR B CA 1
ATOM 6982 C C . TYR B 1 324 ? -52.621 -4.264 -0.505 1.00 31.08 346 TYR B C 1
ATOM 6983 O O . TYR B 1 324 ? -53.247 -4.622 -1.499 1.00 31.75 346 TYR B O 1
ATOM 6992 N N . ASN B 1 325 ? -53.030 -4.476 0.732 1.00 30.74 347 ASN B N 1
ATOM 6993 C CA . ASN B 1 325 ? -54.317 -5.101 1.003 1.00 31.45 347 ASN B CA 1
ATOM 6994 C C . ASN B 1 325 ? -55.273 -4.089 1.637 1.00 34.68 347 ASN B C 1
ATOM 6995 O O . ASN B 1 325 ? -54.999 -3.588 2.709 1.00 35.87 347 ASN B O 1
ATOM 7000 N N . SER B 1 326 ? -56.397 -3.782 0.977 1.00 31.77 348 SER B N 1
ATOM 7001 C CA . SER B 1 326 ? -57.438 -2.927 1.563 1.00 34.41 348 SER B CA 1
ATOM 7002 C C . SER B 1 326 ? -58.687 -3.808 1.793 1.00 43.16 348 SER B C 1
ATOM 7003 O O . SER B 1 326 ? -59.744 -3.298 2.172 1.00 44.54 348 SER B O 1
ATOM 7006 N N . GLY B 1 327 ? -58.558 -5.117 1.536 1.00 40.67 349 GLY B N 1
ATOM 7007 C CA . GLY B 1 327 ? -59.627 -6.098 1.693 1.00 42.93 349 GLY B CA 1
ATOM 7008 C C . GLY B 1 327 ? -59.574 -6.755 3.057 1.00 50.37 349 GLY B C 1
ATOM 7009 O O . GLY B 1 327 ? -59.234 -6.093 4.047 1.00 50.94 349 GLY B O 1
ATOM 7010 N N . SER B 1 328 ? -59.905 -8.060 3.140 1.00 46.72 350 SER B N 1
ATOM 7011 C CA . SER B 1 328 ? -59.918 -8.710 4.455 1.00 47.31 350 SER B CA 1
ATOM 7012 C C . SER B 1 328 ? -58.649 -9.474 4.764 1.00 47.93 350 SER B C 1
ATOM 7013 O O . SER B 1 328 ? -57.817 -9.717 3.877 1.00 44.67 350 SER B O 1
ATOM 7016 N N . GLU B 1 329 ? -58.516 -9.893 6.035 1.00 45.20 351 GLU B N 1
ATOM 7017 C CA . GLU B 1 329 ? -57.404 -10.709 6.500 1.00 45.80 351 GLU B CA 1
ATOM 7018 C C . GLU B 1 329 ? -57.539 -12.132 5.944 1.00 49.20 351 GLU B C 1
ATOM 7019 O O . GLU B 1 329 ? -56.562 -12.881 5.933 1.00 49.04 351 GLU B O 1
ATOM 7025 N N . SER B 1 330 ? -58.742 -12.484 5.453 1.00 44.97 352 SER B N 1
ATOM 7026 C CA . SER B 1 330 ? -59.043 -13.797 4.875 1.00 43.50 352 SER B CA 1
ATOM 7027 C C . SER B 1 330 ? -58.724 -13.861 3.372 1.00 43.07 352 SER B C 1
ATOM 7028 O O . SER B 1 330 ? -58.692 -14.960 2.809 1.00 41.06 352 SER B O 1
ATOM 7031 N N . ASP B 1 331 ? -58.459 -12.714 2.723 1.00 38.30 353 ASP B N 1
ATOM 7032 C CA . ASP B 1 331 ? -58.096 -12.754 1.296 1.00 36.22 353 ASP B CA 1
ATOM 7033 C C . ASP B 1 331 ? -56.672 -13.300 1.164 1.00 38.86 353 ASP B C 1
ATOM 7034 O O . ASP B 1 331 ? -55.924 -13.262 2.142 1.00 38.34 353 ASP B O 1
ATOM 7039 N N . GLN B 1 332 ? -56.323 -13.910 0.014 1.00 32.80 354 GLN B N 1
ATOM 7040 C CA . GLN B 1 332 ? -54.960 -14.427 -0.130 1.00 31.51 354 GLN B CA 1
ATOM 7041 C C . GLN B 1 332 ? -54.469 -14.296 -1.538 1.00 29.89 354 GLN B C 1
ATOM 7042 O O . GLN B 1 332 ? -55.253 -14.109 -2.464 1.00 28.63 354 GLN B O 1
ATOM 7048 N N . LEU B 1 333 ? -53.162 -14.397 -1.692 1.00 25.02 355 LEU B N 1
ATOM 7049 C CA . LEU B 1 333 ? -52.516 -14.366 -2.970 1.00 23.05 355 LEU B CA 1
ATOM 7050 C C . LEU B 1 333 ? -51.752 -15.662 -3.123 1.00 28.31 355 LEU B C 1
ATOM 7051 O O . LEU B 1 333 ? -50.853 -15.950 -2.328 1.00 28.91 355 LEU B O 1
ATOM 7056 N N . ASN B 1 334 ? -52.115 -16.455 -4.133 1.00 26.11 356 ASN B N 1
ATOM 7057 C CA . ASN B 1 334 ? -51.419 -17.693 -4.467 1.00 25.35 356 ASN B CA 1
ATOM 7058 C C . ASN B 1 334 ? -50.483 -17.457 -5.610 1.00 27.28 356 ASN B C 1
ATOM 7059 O O . ASN B 1 334 ? -50.829 -16.749 -6.559 1.00 26.51 356 ASN B O 1
ATOM 7064 N N . ILE B 1 335 ? -49.301 -18.025 -5.516 1.00 23.63 357 ILE B N 1
ATOM 7065 C CA . ILE B 1 335 ? -48.289 -17.933 -6.570 1.00 22.16 357 ILE B CA 1
ATOM 7066 C C . ILE B 1 335 ? -48.109 -19.334 -7.129 1.00 24.45 357 ILE B C 1
ATOM 7067 O O . ILE B 1 335 ? -47.822 -20.260 -6.373 1.00 25.87 357 ILE B O 1
ATOM 7072 N N . TYR B 1 336 ? -48.257 -19.480 -8.430 1.00 21.11 358 TYR B N 1
ATOM 7073 C CA . TYR B 1 336 ? -48.005 -20.757 -9.117 1.00 21.12 358 TYR B CA 1
ATOM 7074 C C . TYR B 1 336 ? -46.917 -20.555 -10.109 1.00 24.78 358 TYR B C 1
ATOM 7075 O O . TYR B 1 336 ? -46.661 -19.415 -10.518 1.00 23.59 358 TYR B O 1
ATOM 7084 N N . ILE B 1 337 ? -46.302 -21.658 -10.528 1.00 21.52 359 ILE B N 1
ATOM 7085 C CA . ILE B 1 337 ? -45.357 -21.675 -11.615 1.00 20.76 359 ILE B CA 1
ATOM 7086 C C . ILE B 1 337 ? -45.943 -22.630 -12.629 1.00 26.21 359 ILE B C 1
ATOM 7087 O O . ILE B 1 337 ? -46.300 -23.764 -12.257 1.00 26.32 359 ILE B O 1
ATOM 7092 N N . ARG B 1 338 ? -46.002 -22.211 -13.897 1.00 21.94 360 ARG B N 1
ATOM 7093 C CA . ARG B 1 338 ? -46.364 -23.121 -14.963 1.00 22.31 360 ARG B CA 1
ATOM 7094 C C . ARG B 1 338 ? -45.117 -23.319 -15.783 1.00 28.64 360 ARG B C 1
ATOM 7095 O O . ARG B 1 338 ? -44.677 -22.379 -16.431 1.00 26.93 360 ARG B O 1
ATOM 7103 N N . GLU B 1 339 ? -44.546 -24.510 -15.738 1.00 26.46 361 GLU B N 1
ATOM 7104 C CA . GLU B 1 339 ? -43.304 -24.851 -16.435 1.00 29.68 361 GLU B CA 1
ATOM 7105 C C . GLU B 1 339 ? -43.622 -25.656 -17.711 1.00 38.65 361 GLU B C 1
ATOM 7106 O O . GLU B 1 339 ? -44.417 -26.590 -17.663 1.00 38.76 361 GLU B O 1
ATOM 7112 N N . TYR B 1 340 ? -43.008 -25.274 -18.837 1.00 34.48 362 TYR B N 1
ATOM 7113 C CA . TYR B 1 340 ? -43.254 -25.912 -20.127 1.00 35.17 362 TYR B CA 1
ATOM 7114 C C . TYR B 1 340 ? -42.085 -26.789 -20.536 1.00 42.13 362 TYR B C 1
ATOM 7115 O O . TYR B 1 340 ? -40.937 -26.404 -20.382 1.00 41.63 362 TYR B O 1
ATOM 7124 N N . SER B 1 341 ? -42.378 -27.945 -21.097 1.00 44.55 363 SER B N 1
ATOM 7125 C CA . SER B 1 341 ? -41.359 -28.875 -21.587 1.00 47.56 363 SER B CA 1
ATOM 7126 C C . SER B 1 341 ? -41.878 -29.531 -22.884 1.00 57.21 363 SER B C 1
ATOM 7127 O O . SER B 1 341 ? -43.078 -29.477 -23.165 1.00 55.00 363 SER B O 1
ATOM 7130 N N . ALA B 1 342 ? -40.965 -30.110 -23.686 1.00 61.04 364 ALA B N 1
ATOM 7131 C CA . ALA B 1 342 ? -41.258 -30.763 -24.968 1.00 65.11 364 ALA B CA 1
ATOM 7132 C C . ALA B 1 342 ? -42.391 -31.806 -24.884 1.00 74.57 364 ALA B C 1
ATOM 7133 O O . ALA B 1 342 ? -43.222 -31.880 -25.793 1.00 75.43 364 ALA B O 1
ATOM 7135 N N . ASP B 1 343 ? -42.422 -32.598 -23.798 1.00 74.16 365 ASP B N 1
ATOM 7136 C CA . ASP B 1 343 ? -43.414 -33.657 -23.572 1.00 76.15 365 ASP B CA 1
ATOM 7137 C C . ASP B 1 343 ? -44.818 -33.127 -23.216 1.00 80.45 365 ASP B C 1
ATOM 7138 O O . ASP B 1 343 ? -45.811 -33.750 -23.611 1.00 81.14 365 ASP B O 1
ATOM 7143 N N . ASN B 1 344 ? -44.891 -32.040 -22.399 1.00 75.01 366 ASN B N 1
ATOM 7144 C CA . ASN B 1 344 ? -46.142 -31.451 -21.901 1.00 73.85 366 ASN B CA 1
ATOM 7145 C C . ASN B 1 344 ? -46.870 -30.646 -22.982 1.00 76.17 366 ASN B C 1
ATOM 7146 O O . ASN B 1 344 ? -46.299 -29.707 -23.545 1.00 75.21 366 ASN B O 1
ATOM 7151 N N . VAL B 1 345 ? -48.148 -31.012 -23.240 1.00 72.24 367 VAL B N 1
ATOM 7152 C CA . VAL B 1 345 ? -49.041 -30.385 -24.233 1.00 71.80 367 VAL B CA 1
ATOM 7153 C C . VAL B 1 345 ? -49.346 -28.922 -23.837 1.00 74.58 367 VAL B C 1
ATOM 7154 O O . VAL B 1 345 ? -49.443 -28.051 -24.712 1.00 75.03 367 VAL B O 1
ATOM 7158 N N . ASP B 1 346 ? -49.484 -28.658 -22.523 1.00 67.45 368 ASP B N 1
ATOM 7159 C CA . ASP B 1 346 ? -49.895 -27.351 -22.040 1.00 64.00 368 ASP B CA 1
ATOM 7160 C C . ASP B 1 346 ? -49.222 -26.902 -20.722 1.00 58.20 368 ASP B C 1
ATOM 7161 O O . ASP B 1 346 ? -49.727 -25.995 -20.058 1.00 56.45 368 ASP B O 1
ATOM 7166 N N . GLY B 1 347 ? -48.106 -27.509 -20.360 1.00 48.91 369 GLY B N 1
ATOM 7167 C CA . GLY B 1 347 ? -47.383 -27.061 -19.173 1.00 45.65 369 GLY B CA 1
ATOM 7168 C C . GLY B 1 347 ? -47.745 -27.761 -17.890 1.00 43.14 369 GLY B C 1
ATOM 7169 O O . GLY B 1 347 ? -48.758 -28.451 -17.812 1.00 40.72 369 GLY B O 1
ATOM 7170 N N . ASN B 1 348 ? -46.896 -27.596 -16.887 1.00 35.50 370 ASN B N 1
ATOM 7171 C CA . ASN B 1 348 ? -47.042 -28.233 -15.589 1.00 34.66 370 ASN B CA 1
ATOM 7172 C C . ASN B 1 348 ? -47.189 -27.142 -14.553 1.00 32.74 370 ASN B C 1
ATOM 7173 O O . ASN B 1 348 ? -46.241 -26.380 -14.314 1.00 28.50 370 ASN B O 1
ATOM 7178 N N . LEU B 1 349 ? -48.374 -27.053 -13.963 1.00 29.85 371 LEU B N 1
ATOM 7179 C CA . LEU B 1 349 ? -48.671 -25.995 -12.988 1.00 27.70 371 LEU B CA 1
ATOM 7180 C C . LEU B 1 349 ? -48.412 -26.490 -11.583 1.00 31.99 371 LEU B C 1
ATOM 7181 O O . LEU B 1 349 ? -48.909 -27.572 -11.216 1.00 30.91 371 LEU B O 1
ATOM 7186 N N . THR B 1 350 ? -47.660 -25.708 -10.788 1.00 27.54 372 THR B N 1
ATOM 7187 C CA . THR B 1 350 ? -47.394 -26.072 -9.407 1.00 27.59 372 THR B CA 1
ATOM 7188 C C . THR B 1 350 ? -47.622 -24.866 -8.488 1.00 29.56 372 THR B C 1
ATOM 7189 O O . THR B 1 350 ? -47.116 -23.791 -8.788 1.00 25.49 372 THR B O 1
ATOM 7193 N N . LEU B 1 351 ? -48.324 -25.075 -7.355 1.00 26.37 373 LEU B N 1
ATOM 7194 C CA . LEU B 1 351 ? -48.483 -24.041 -6.330 1.00 26.59 373 LEU B CA 1
ATOM 7195 C C . LEU B 1 351 ? -47.162 -23.880 -5.615 1.00 30.71 373 LEU B C 1
ATOM 7196 O O . LEU B 1 351 ? -46.629 -24.881 -5.139 1.00 30.64 373 LEU B O 1
ATOM 7201 N N . VAL B 1 352 ? -46.611 -22.663 -5.561 1.00 25.75 374 VAL B N 1
ATOM 7202 C CA . VAL B 1 352 ? -45.290 -22.489 -4.913 1.00 27.05 374 VAL B CA 1
ATOM 7203 C C . VAL B 1 352 ? -45.397 -21.648 -3.636 1.00 33.61 374 VAL B C 1
ATOM 7204 O O . VAL B 1 352 ? -44.531 -21.768 -2.782 1.00 36.70 374 VAL B O 1
ATOM 7208 N N . GLU B 1 353 ? -46.428 -20.809 -3.500 1.00 27.68 375 GLU B N 1
ATOM 7209 C CA . GLU B 1 353 ? -46.544 -19.927 -2.332 1.00 28.23 375 GLU B CA 1
ATOM 7210 C C . GLU B 1 353 ? -47.975 -19.520 -2.102 1.00 31.08 375 GLU B C 1
ATOM 7211 O O . GLU B 1 353 ? -48.699 -19.273 -3.056 1.00 28.65 375 GLU B O 1
ATOM 7217 N N . GLU B 1 354 ? -48.397 -19.506 -0.829 1.00 28.37 376 GLU B N 1
ATOM 7218 C CA . GLU B 1 354 ? -49.714 -19.018 -0.409 1.00 29.59 376 GLU B CA 1
ATOM 7219 C C . GLU B 1 354 ? -49.462 -17.838 0.508 1.00 32.92 376 GLU B C 1
ATOM 7220 O O . GLU B 1 354 ? -48.832 -18.011 1.550 1.00 33.22 376 GLU B O 1
ATOM 7226 N N . ILE B 1 355 ? -49.849 -16.643 0.093 1.00 27.63 377 ILE B N 1
ATOM 7227 C CA . ILE B 1 355 ? -49.606 -15.445 0.905 1.00 27.37 377 ILE B CA 1
ATOM 7228 C C . ILE B 1 355 ? -50.914 -15.107 1.575 1.00 34.00 377 ILE B C 1
ATOM 7229 O O . ILE B 1 355 ? -51.842 -14.676 0.910 1.00 33.86 377 ILE B O 1
ATOM 7234 N N . LYS B 1 356 ? -50.996 -15.348 2.892 1.00 34.59 378 LYS B N 1
ATOM 7235 C CA . LYS B 1 356 ? -52.218 -15.168 3.684 1.00 36.82 378 LYS B CA 1
ATOM 7236 C C . LYS B 1 356 ? -52.049 -14.100 4.749 1.00 42.32 378 LYS B C 1
ATOM 7237 O O . LYS B 1 356 ? -50.916 -13.687 5.027 1.00 40.43 378 LYS B O 1
ATOM 7243 N N . GLU B 1 357 ? -53.191 -13.672 5.364 1.00 42.51 379 GLU B N 1
ATOM 7244 C CA . GLU B 1 357 ? -53.256 -12.677 6.438 1.00 43.26 379 GLU B CA 1
ATOM 7245 C C . GLU B 1 357 ? -52.318 -11.499 6.128 1.00 46.14 379 GLU B C 1
ATOM 7246 O O . GLU B 1 357 ? -51.371 -11.232 6.876 1.00 45.40 379 GLU B O 1
ATOM 7252 N N . ILE B 1 358 ? -52.541 -10.855 4.977 1.00 40.56 380 ILE B N 1
ATOM 7253 C CA . ILE B 1 358 ? -51.725 -9.725 4.516 1.00 38.36 380 ILE B CA 1
ATOM 7254 C C . ILE B 1 358 ? -52.136 -8.490 5.316 1.00 41.00 380 ILE B C 1
ATOM 7255 O O . ILE B 1 358 ? -53.308 -8.126 5.252 1.00 39.75 380 ILE B O 1
ATOM 7260 N N . PRO B 1 359 ? -51.228 -7.866 6.105 1.00 38.91 381 PRO B N 1
ATOM 7261 C CA . PRO B 1 359 ? -51.626 -6.671 6.879 1.00 39.22 381 PRO B CA 1
ATOM 7262 C C . PRO B 1 359 ? -52.159 -5.577 5.961 1.00 40.46 381 PRO B C 1
ATOM 7263 O O . PRO B 1 359 ? -51.671 -5.393 4.840 1.00 39.14 381 PRO B O 1
ATOM 7267 N N . THR B 1 360 ? -53.178 -4.878 6.412 1.00 38.64 382 THR B N 1
ATOM 7268 C CA . THR B 1 360 ? -53.877 -3.902 5.585 1.00 38.91 382 THR B CA 1
ATOM 7269 C C . THR B 1 360 ? -53.336 -2.473 5.728 1.00 42.82 382 THR B C 1
ATOM 7270 O O . THR B 1 360 ? -52.687 -2.150 6.716 1.00 44.38 382 THR B O 1
ATOM 7274 N N . GLY B 1 361 ? -53.622 -1.646 4.721 1.00 37.96 383 GLY B N 1
ATOM 7275 C CA . GLY B 1 361 ? -53.338 -0.213 4.700 1.00 38.20 383 GLY B CA 1
ATOM 7276 C C . GLY B 1 361 ? -51.933 0.280 4.396 1.00 40.00 383 GLY B C 1
ATOM 7277 O O . GLY B 1 361 ? -51.647 1.465 4.633 1.00 39.59 383 GLY B O 1
ATOM 7278 N N . SER B 1 362 ? -51.041 -0.584 3.860 1.00 35.24 384 SER B N 1
ATOM 7279 C CA . SER B 1 362 ? -49.688 -0.131 3.496 1.00 34.47 384 SER B CA 1
ATOM 7280 C C . SER B 1 362 ? -49.058 -1.038 2.445 1.00 34.76 384 SER B C 1
ATOM 7281 O O . SER B 1 362 ? -49.306 -2.254 2.437 1.00 32.91 384 SER B O 1
ATOM 7284 N N . TRP B 1 363 ? -48.223 -0.456 1.568 1.00 32.80 385 TRP B N 1
ATOM 7285 C CA . TRP B 1 363 ? -47.475 -1.244 0.585 1.00 30.94 385 TRP B CA 1
ATOM 7286 C C . TRP B 1 363 ? -46.444 -2.062 1.315 1.00 33.22 385 TRP B C 1
ATOM 7287 O O . TRP B 1 363 ? -45.768 -1.505 2.173 1.00 32.23 385 TRP B O 1
ATOM 7298 N N . GLN B 1 364 ? -46.368 -3.374 1.026 1.00 28.25 386 GLN B N 1
ATOM 7299 C CA . GLN B 1 364 ? -45.418 -4.251 1.701 1.00 28.80 386 GLN B CA 1
ATOM 7300 C C . GLN B 1 364 ? -44.624 -5.036 0.694 1.00 25.10 386 GLN B C 1
ATOM 7301 O O . GLN B 1 364 ? -45.197 -5.607 -0.230 1.00 23.55 386 GLN B O 1
ATOM 7307 N N . LEU B 1 365 ? -43.324 -5.138 0.911 1.00 22.79 387 LEU B N 1
ATOM 7308 C CA . LEU B 1 365 ? -42.486 -5.884 -0.017 1.00 19.84 387 LEU B CA 1
ATOM 7309 C C . LEU B 1 365 ? -42.478 -7.383 0.339 1.00 23.19 387 LEU B C 1
ATOM 7310 O O . LEU B 1 365 ? -42.274 -7.759 1.509 1.00 24.60 387 LEU B O 1
ATOM 7315 N N . TYR B 1 366 ? -42.625 -8.216 -0.665 1.00 19.92 388 TYR B N 1
ATOM 7316 C CA . TYR B 1 366 ? -42.585 -9.677 -0.531 1.00 20.13 388 TYR B CA 1
ATOM 7317 C C . TYR B 1 366 ? -41.533 -10.256 -1.388 1.00 23.60 388 TYR B C 1
ATOM 7318 O O . TYR B 1 366 ? -41.338 -9.775 -2.497 1.00 19.55 388 TYR B O 1
ATOM 7327 N N . HIS B 1 367 ? -40.910 -11.346 -0.920 1.00 20.15 389 HIS B N 1
ATOM 7328 C CA . HIS B 1 367 ? -39.946 -12.099 -1.684 1.00 20.20 389 HIS B CA 1
ATOM 7329 C C . HIS B 1 367 ? -40.412 -13.540 -1.725 1.00 24.36 389 HIS B C 1
ATOM 7330 O O . HIS B 1 367 ? -40.782 -14.072 -0.684 1.00 27.19 389 HIS B O 1
ATOM 7337 N N . VAL B 1 368 ? -40.350 -14.170 -2.898 1.00 18.79 390 VAL B N 1
ATOM 7338 C CA . VAL B 1 368 ? -40.733 -15.578 -3.096 1.00 19.82 390 VAL B CA 1
ATOM 7339 C C . VAL B 1 368 ? -39.556 -16.312 -3.764 1.00 23.75 390 VAL B C 1
ATOM 7340 O O . VAL B 1 368 ? -39.113 -15.917 -4.847 1.00 20.67 390 VAL B O 1
ATOM 7344 N N . THR B 1 369 ? -39.085 -17.406 -3.134 1.00 24.83 391 THR B N 1
ATOM 7345 C CA . THR B 1 369 ? -38.003 -18.246 -3.646 1.00 24.91 391 THR B CA 1
ATOM 7346 C C . THR B 1 369 ? -38.544 -19.229 -4.694 1.00 28.26 391 THR B C 1
ATOM 7347 O O . THR B 1 369 ? -39.514 -19.946 -4.440 1.00 25.52 391 THR B O 1
ATOM 7351 N N . LEU B 1 370 ? -37.849 -19.308 -5.836 1.00 24.30 392 LEU B N 1
ATOM 7352 C CA . LEU B 1 370 ? -38.198 -20.209 -6.923 1.00 23.02 392 LEU B CA 1
ATOM 7353 C C . LEU B 1 370 ? -37.004 -21.052 -7.304 1.00 26.12 392 LEU B C 1
ATOM 7354 O O . LEU B 1 370 ? -35.850 -20.635 -7.093 1.00 23.72 392 LEU B O 1
ATOM 7359 N N . LYS B 1 371 ? -37.268 -22.207 -7.922 1.00 22.59 393 LYS B N 1
ATOM 7360 C CA . LYS B 1 371 ? -36.202 -23.109 -8.382 1.00 24.68 393 LYS B CA 1
ATOM 7361 C C . LYS B 1 371 ? -36.620 -23.689 -9.734 1.00 29.91 393 LYS B C 1
ATOM 7362 O O . LYS B 1 371 ? -36.829 -24.880 -9.848 1.00 31.33 393 LYS B O 1
ATOM 7368 N N . VAL B 1 372 ? -36.785 -22.846 -10.748 1.00 26.00 394 VAL B N 1
ATOM 7369 C CA . VAL B 1 372 ? -37.256 -23.306 -12.065 1.00 24.20 394 VAL B CA 1
ATOM 7370 C C . VAL B 1 372 ? -36.101 -23.477 -13.052 1.00 29.47 394 VAL B C 1
ATOM 7371 O O . VAL B 1 372 ? -35.229 -22.615 -13.119 1.00 29.79 394 VAL B O 1
ATOM 7375 N N . THR B 1 373 ? -36.109 -24.579 -13.864 1.00 27.13 395 THR B N 1
ATOM 7376 C CA . THR B 1 373 ? -35.007 -24.814 -14.804 1.00 27.97 395 THR B CA 1
ATOM 7377 C C . THR B 1 373 ? -35.452 -24.786 -16.281 1.00 36.29 395 THR B C 1
ATOM 7378 O O . THR B 1 373 ? -34.604 -24.722 -17.159 1.00 41.27 395 THR B O 1
ATOM 7382 N N . LYS B 1 374 ? -36.748 -24.775 -16.551 1.00 30.39 396 LYS B N 1
ATOM 7383 C CA . LYS B 1 374 ? -37.264 -24.747 -17.935 1.00 30.64 396 LYS B CA 1
ATOM 7384 C C . LYS B 1 374 ? -38.062 -23.463 -18.164 1.00 32.04 396 LYS B C 1
ATOM 7385 O O . LYS B 1 374 ? -38.414 -22.809 -17.176 1.00 31.02 396 LYS B O 1
ATOM 7391 N N . LYS B 1 375 ? -38.430 -23.135 -19.427 1.00 27.80 397 LYS B N 1
ATOM 7392 C CA . LYS B 1 375 ? -39.243 -21.945 -19.685 1.00 27.88 397 LYS B CA 1
ATOM 7393 C C . LYS B 1 375 ? -40.555 -22.024 -18.878 1.00 28.00 397 LYS B C 1
ATOM 7394 O O . LYS B 1 375 ? -41.093 -23.113 -18.672 1.00 26.03 397 LYS B O 1
ATOM 7400 N N . PHE B 1 376 ? -41.024 -20.888 -18.374 1.00 22.51 398 PHE B N 1
ATOM 7401 C CA . PHE B 1 376 ? -42.142 -20.879 -17.451 1.00 21.10 398 PHE B CA 1
ATOM 7402 C C . PHE B 1 376 ? -42.843 -19.563 -17.393 1.00 24.54 398 PHE B C 1
ATOM 7403 O O . PHE B 1 376 ? -42.308 -18.549 -17.842 1.00 26.04 398 PHE B O 1
ATOM 7411 N N . ARG B 1 377 ? -43.999 -19.557 -16.717 1.00 20.77 399 ARG B N 1
ATOM 7412 C CA . ARG B 1 377 ? -44.710 -18.335 -16.356 1.00 21.09 399 ARG B CA 1
ATOM 7413 C C . ARG B 1 377 ? -44.982 -18.305 -14.888 1.00 23.90 399 ARG B C 1
ATOM 7414 O O . ARG B 1 377 ? -45.190 -19.367 -14.275 1.00 24.16 399 ARG B O 1
ATOM 7422 N N . VAL B 1 378 ? -44.982 -17.101 -14.316 1.00 19.93 400 VAL B N 1
ATOM 7423 C CA . VAL B 1 378 ? -45.377 -16.866 -12.922 1.00 19.01 400 VAL B CA 1
ATOM 7424 C C . VAL B 1 378 ? -46.881 -16.615 -13.000 1.00 23.29 400 VAL B C 1
ATOM 7425 O O . VAL B 1 378 ? -47.323 -15.835 -13.845 1.00 22.22 400 VAL B O 1
ATOM 7429 N N . VAL B 1 379 ? -47.655 -17.257 -12.140 1.00 20.03 401 VAL B N 1
ATOM 7430 C CA . VAL B 1 379 ? -49.109 -17.109 -12.124 1.00 21.20 401 VAL B CA 1
ATOM 7431 C C . VAL B 1 379 ? -49.505 -16.509 -10.771 1.00 26.15 401 VAL B C 1
ATOM 7432 O O . VAL B 1 379 ? -49.244 -17.128 -9.749 1.00 27.34 401 VAL B O 1
ATOM 7436 N N . PHE B 1 380 ? -50.094 -15.298 -10.771 1.00 21.09 402 PHE B N 1
ATOM 7437 C CA . PHE B 1 380 ? -50.551 -14.617 -9.554 1.00 21.05 402 PHE B CA 1
ATOM 7438 C C . PHE B 1 380 ? -52.023 -14.842 -9.457 1.00 26.42 402 PHE B C 1
ATOM 7439 O O . PHE B 1 380 ? -52.731 -14.482 -10.392 1.00 27.06 402 PHE B O 1
ATOM 7447 N N . GLU B 1 381 ? -52.493 -15.453 -8.377 1.00 22.95 403 GLU B N 1
ATOM 7448 C CA . GLU B 1 381 ? -53.911 -15.707 -8.234 1.00 22.20 403 GLU B CA 1
ATOM 7449 C C . GLU B 1 381 ? -54.449 -15.048 -6.974 1.00 28.45 403 GLU B C 1
ATOM 7450 O O . GLU B 1 381 ? -54.129 -15.489 -5.874 1.00 29.86 403 GLU B O 1
ATOM 7456 N N . GLY B 1 382 ? -55.248 -14.000 -7.132 1.00 25.63 404 GLY B N 1
ATOM 7457 C CA . GLY B 1 382 ? -55.887 -13.353 -5.991 1.00 26.36 404 GLY B CA 1
ATOM 7458 C C . GLY B 1 382 ? -57.109 -14.166 -5.644 1.00 31.97 404 GLY B C 1
ATOM 7459 O O . GLY B 1 382 ? -57.746 -14.696 -6.556 1.00 29.72 404 GLY B O 1
ATOM 7460 N N . ARG B 1 383 ? -57.393 -14.358 -4.330 1.00 31.02 405 ARG B N 1
ATOM 7461 C CA . ARG B 1 383 ? -58.576 -15.119 -3.914 1.00 33.11 405 ARG B CA 1
ATOM 7462 C C . ARG B 1 383 ? -59.360 -14.377 -2.832 1.00 36.34 405 ARG B C 1
ATOM 7463 O O . ARG B 1 383 ? -58.778 -13.951 -1.826 1.00 35.87 405 ARG B O 1
ATOM 7471 N N . LYS B 1 384 ? -60.685 -14.259 -3.026 1.00 33.50 406 LYS B N 1
ATOM 7472 C CA . LYS B 1 384 ? -61.563 -13.649 -2.045 1.00 34.14 406 LYS B CA 1
ATOM 7473 C C . LYS B 1 384 ? -61.906 -14.671 -0.949 1.00 41.94 406 LYS B C 1
ATOM 7474 O O . LYS B 1 384 ? -62.406 -15.764 -1.231 1.00 41.71 406 LYS B O 1
ATOM 7480 N N . GLY B 1 385 ? -61.609 -14.292 0.287 1.00 41.74 407 GLY B N 1
ATOM 7481 C CA . GLY B 1 385 ? -61.828 -15.117 1.467 1.00 43.39 407 GLY B CA 1
ATOM 7482 C C . GLY B 1 385 ? -63.206 -14.958 2.077 1.00 50.65 407 GLY B C 1
ATOM 7483 O O . GLY B 1 385 ? -64.067 -14.273 1.511 1.00 47.99 407 GLY B O 1
ATOM 7484 N N . SER B 1 386 ? -63.414 -15.629 3.227 1.00 53.10 408 SER B N 1
ATOM 7485 C CA . SER B 1 386 ? -64.663 -15.667 3.994 1.00 57.17 408 SER B CA 1
ATOM 7486 C C . SER B 1 386 ? -65.117 -14.325 4.603 1.00 64.18 408 SER B C 1
ATOM 7487 O O . SER B 1 386 ? -66.328 -14.159 4.794 1.00 64.63 408 SER B O 1
ATOM 7490 N N . GLY B 1 387 ? -64.204 -13.417 4.947 1.00 62.07 409 GLY B N 1
ATOM 7491 C CA . GLY B 1 387 ? -64.605 -12.153 5.574 1.00 64.84 409 GLY B CA 1
ATOM 7492 C C . GLY B 1 387 ? -65.129 -11.078 4.635 1.00 71.49 409 GLY B C 1
ATOM 7493 O O . GLY B 1 387 ? -64.668 -11.006 3.492 1.00 69.06 409 GLY B O 1
ATOM 7494 N N . ALA B 1 388 ? -66.070 -10.191 5.116 1.00 71.56 410 ALA B N 1
ATOM 7495 C CA . ALA B 1 388 ? -66.569 -9.048 4.311 1.00 72.06 410 ALA B CA 1
ATOM 7496 C C . ALA B 1 388 ? -65.406 -8.143 3.937 1.00 75.47 410 ALA B C 1
ATOM 7497 O O . ALA B 1 388 ? -64.453 -8.004 4.726 1.00 75.46 410 ALA B O 1
ATOM 7499 N N . SER B 1 389 ? -65.455 -7.566 2.726 1.00 68.96 411 SER B N 1
ATOM 7500 C CA . SER B 1 389 ? -64.374 -6.722 2.236 1.00 64.64 411 SER B CA 1
ATOM 7501 C C . SER B 1 389 ? -64.902 -5.433 1.620 1.00 63.26 411 SER B C 1
ATOM 7502 O O . SER B 1 389 ? -65.943 -5.441 0.952 1.00 63.69 411 SER B O 1
ATOM 7505 N N . LEU B 1 390 ? -64.178 -4.328 1.843 1.00 54.31 412 LEU B N 1
ATOM 7506 C CA . LEU B 1 390 ? -64.533 -3.047 1.256 1.00 53.77 412 LEU B CA 1
ATOM 7507 C C . LEU B 1 390 ? -63.487 -2.602 0.202 1.00 54.55 412 LEU B C 1
ATOM 7508 O O . LEU B 1 390 ? -63.735 -1.626 -0.500 1.00 58.69 412 LEU B O 1
ATOM 7513 N N . GLY B 1 391 ? -62.414 -3.376 0.014 1.00 43.01 413 GLY B N 1
ATOM 7514 C CA . GLY B 1 391 ? -61.372 -3.060 -0.956 1.00 39.69 413 GLY B CA 1
ATOM 7515 C C . GLY B 1 391 ? -60.890 -4.272 -1.718 1.00 39.63 413 GLY B C 1
ATOM 7516 O O . GLY B 1 391 ? -61.686 -5.089 -2.180 1.00 37.79 413 GLY B O 1
ATOM 7517 N N . GLY B 1 392 ? -59.587 -4.395 -1.865 1.00 31.59 414 GLY B N 1
ATOM 7518 C CA . GLY B 1 392 ? -59.049 -5.542 -2.576 1.00 29.78 414 GLY B CA 1
ATOM 7519 C C . GLY B 1 392 ? -57.566 -5.660 -2.371 1.00 34.19 414 GLY B C 1
ATOM 7520 O O . GLY B 1 392 ? -57.025 -5.123 -1.401 1.00 35.06 414 GLY B O 1
ATOM 7521 N N . LEU B 1 393 ? -56.932 -6.373 -3.271 1.00 31.28 415 LEU B N 1
ATOM 7522 C CA . LEU B 1 393 ? -55.493 -6.585 -3.266 1.00 31.70 415 LEU B CA 1
ATOM 7523 C C . LEU B 1 393 ? -54.915 -5.859 -4.442 1.00 32.22 415 LEU B C 1
ATOM 7524 O O . LEU B 1 393 ? -55.467 -5.937 -5.553 1.00 31.42 415 LEU B O 1
ATOM 7529 N N . SER B 1 394 ? -53.781 -5.193 -4.214 1.00 27.06 416 SER B N 1
ATOM 7530 C CA . SER B 1 394 ? -53.054 -4.461 -5.226 1.00 24.62 416 SER B CA 1
ATOM 7531 C C . SER B 1 394 ? -51.612 -4.962 -5.278 1.00 25.24 416 SER B C 1
ATOM 7532 O O . SER B 1 394 ? -51.076 -5.392 -4.272 1.00 23.96 416 SER B O 1
ATOM 7535 N N . ILE B 1 395 ? -51.020 -4.972 -6.462 1.00 22.40 417 ILE B N 1
ATOM 7536 C CA . ILE B 1 395 ? -49.638 -5.407 -6.675 1.00 21.18 417 ILE B CA 1
ATOM 7537 C C . ILE B 1 395 ? -48.944 -4.387 -7.578 1.00 24.30 417 ILE B C 1
ATOM 7538 O O . ILE B 1 395 ? -49.555 -3.859 -8.513 1.00 24.82 417 ILE B O 1
ATOM 7543 N N . ASP B 1 396 ? -47.679 -4.086 -7.276 1.00 21.43 418 ASP B N 1
ATOM 7544 C CA . ASP B 1 396 ? -46.902 -3.173 -8.084 1.00 19.85 418 ASP B CA 1
ATOM 7545 C C . ASP B 1 396 ? -45.448 -3.557 -7.992 1.00 23.01 418 ASP B C 1
ATOM 7546 O O . ASP B 1 396 ? -45.072 -4.318 -7.087 1.00 22.64 418 ASP B O 1
ATOM 7551 N N . ASP B 1 397 ? -44.614 -3.046 -8.950 1.00 20.24 419 ASP B N 1
ATOM 7552 C CA . ASP B 1 397 ? -43.130 -3.193 -8.933 1.00 18.11 419 ASP B CA 1
ATOM 7553 C C . ASP B 1 397 ? -42.702 -4.645 -8.717 1.00 20.72 419 ASP B C 1
ATOM 7554 O O . ASP B 1 397 ? -42.013 -4.982 -7.743 1.00 21.22 419 ASP B O 1
ATOM 7559 N N . ILE B 1 398 ? -43.096 -5.486 -9.669 1.00 17.03 420 ILE B N 1
ATOM 7560 C CA . ILE B 1 398 ? -42.735 -6.891 -9.695 1.00 16.58 420 ILE B CA 1
ATOM 7561 C C . ILE B 1 398 ? -41.332 -6.977 -10.293 1.00 20.73 420 ILE B C 1
ATOM 7562 O O . ILE B 1 398 ? -41.107 -6.407 -11.351 1.00 21.80 420 ILE B O 1
ATOM 7567 N N . ASN B 1 399 ? -40.396 -7.648 -9.622 1.00 16.57 421 ASN B N 1
ATOM 7568 C CA . ASN B 1 399 ? -39.091 -7.890 -10.218 1.00 15.53 421 ASN B CA 1
ATOM 7569 C C . ASN B 1 399 ? -38.782 -9.363 -10.087 1.00 18.71 421 ASN B C 1
ATOM 7570 O O . ASN B 1 399 ? -39.117 -9.979 -9.067 1.00 19.14 421 ASN B O 1
ATOM 7575 N N . LEU B 1 400 ? -38.143 -9.917 -11.089 1.00 14.72 422 LEU B N 1
ATOM 7576 C CA . LEU B 1 400 ? -37.719 -11.311 -11.090 1.00 16.61 422 LEU B CA 1
ATOM 7577 C C . LEU B 1 400 ? -36.288 -11.388 -11.569 1.00 17.94 422 LEU B C 1
ATOM 7578 O O . LEU B 1 400 ? -35.972 -10.912 -12.654 1.00 18.06 422 LEU B O 1
ATOM 7583 N N . SER B 1 401 ? -35.458 -12.033 -10.797 1.00 15.83 423 SER B N 1
ATOM 7584 C CA . SER B 1 401 ? -34.039 -12.232 -11.136 1.00 16.32 423 SER B CA 1
ATOM 7585 C C . SER B 1 401 ? -33.610 -13.614 -10.715 1.00 18.86 423 SER B C 1
ATOM 7586 O O . SER B 1 401 ? -34.230 -14.196 -9.818 1.00 21.17 423 SER B O 1
ATOM 7589 N N . GLU B 1 402 ? -32.537 -14.123 -11.322 1.00 17.88 424 GLU B N 1
ATOM 7590 C CA . GLU B 1 402 ? -31.989 -15.451 -10.986 1.00 18.75 424 GLU B CA 1
ATOM 7591 C C . GLU B 1 402 ? -30.947 -15.255 -9.920 1.00 22.29 424 GLU B C 1
ATOM 7592 O O . GLU B 1 402 ? -29.741 -15.312 -10.149 1.00 21.64 424 GLU B O 1
ATOM 7598 N N . THR B 1 403 ? -31.445 -14.880 -8.749 1.00 21.26 425 THR B N 1
ATOM 7599 C CA . THR B 1 403 ? -30.625 -14.574 -7.557 1.00 23.21 425 THR B CA 1
ATOM 7600 C C . THR B 1 403 ? -31.240 -15.255 -6.341 1.00 27.34 425 THR B C 1
ATOM 7601 O O . THR B 1 403 ? -32.389 -15.691 -6.378 1.00 24.67 425 THR B O 1
ATOM 7605 N N . ARG B 1 404 ? -30.505 -15.306 -5.241 1.00 26.95 426 ARG B N 1
ATOM 7606 C CA . ARG B 1 404 ? -31.049 -15.840 -3.996 1.00 26.57 426 ARG B CA 1
ATOM 7607 C C . ARG B 1 404 ? -31.880 -14.772 -3.288 1.00 28.21 426 ARG B C 1
ATOM 7608 O O . ARG B 1 404 ? -31.463 -13.621 -3.204 1.00 27.18 426 ARG B O 1
ATOM 7616 N N . CYS B 1 405 ? -33.042 -15.147 -2.755 1.00 24.78 427 CYS B N 1
ATOM 7617 C CA . CYS B 1 405 ? -33.848 -14.250 -1.946 1.00 24.34 427 CYS B CA 1
ATOM 7618 C C . CYS B 1 405 ? -33.095 -13.877 -0.697 1.00 24.27 427 CYS B C 1
ATOM 7619 O O . CYS B 1 405 ? -32.376 -14.737 -0.169 1.00 21.35 427 CYS B O 1
ATOM 7622 N N . PRO B 1 406 ? -33.298 -12.652 -0.140 1.00 23.69 428 PRO B N 1
ATOM 7623 C CA . PRO B 1 406 ? -32.730 -12.362 1.186 1.00 23.81 428 PRO B CA 1
ATOM 7624 C C . PRO B 1 406 ? -33.290 -13.341 2.190 1.00 27.11 428 PRO B C 1
ATOM 7625 O O . PRO B 1 406 ? -34.460 -13.735 2.032 1.00 23.39 428 PRO B O 1
ATOM 7629 N N . HIS B 1 407 ? -32.509 -13.708 3.223 1.00 18.44 429 HIS B N 1
ATOM 7630 C CA . HIS B 1 407 ? -33.010 -14.640 4.225 1.00 20.27 429 HIS B CA 1
ATOM 7631 C C . HIS B 1 407 ? -34.065 -13.983 5.088 1.00 24.21 429 HIS B C 1
ATOM 7632 O O . HIS B 1 407 ? -35.019 -14.631 5.499 1.00 23.31 429 HIS B O 1
ATOM 7639 N N . HIS B 1 408 ? -33.864 -12.695 5.400 1.00 21.21 430 HIS B N 1
ATOM 7640 C CA . HIS B 1 408 ? -34.748 -11.931 6.274 1.00 22.86 430 HIS B CA 1
ATOM 7641 C C . HIS B 1 408 ? -34.839 -10.527 5.799 1.00 24.96 430 HIS B C 1
ATOM 7642 O O . HIS B 1 408 ? -33.915 -10.041 5.176 1.00 21.94 430 HIS B O 1
ATOM 7649 N N . ILE B 1 409 ? -35.929 -9.843 6.133 1.00 20.76 431 ILE B N 1
ATOM 7650 C CA . ILE B 1 409 ? -36.066 -8.458 5.746 1.00 21.09 431 ILE B CA 1
ATOM 7651 C C . ILE B 1 409 ? -36.499 -7.666 6.973 1.00 23.67 431 ILE B C 1
ATOM 7652 O O . ILE B 1 409 ? -37.461 -8.052 7.642 1.00 22.94 431 ILE B O 1
ATOM 7657 N N . TRP B 1 410 ? -35.809 -6.564 7.261 1.00 21.29 432 TRP B N 1
ATOM 7658 C CA . TRP B 1 410 ? -36.164 -5.655 8.358 1.00 21.51 432 TRP B CA 1
ATOM 7659 C C . TRP B 1 410 ? -36.823 -4.424 7.745 1.00 24.20 432 TRP B C 1
ATOM 7660 O O . TRP B 1 410 ? -36.187 -3.640 7.039 1.00 22.65 432 TRP B O 1
ATOM 7671 N N . HIS B 1 411 ? -38.102 -4.285 7.987 1.00 21.22 433 HIS B N 1
ATOM 7672 C CA . HIS B 1 411 ? -38.926 -3.202 7.480 1.00 21.34 433 HIS B CA 1
ATOM 7673 C C . HIS B 1 411 ? -39.058 -2.123 8.577 1.00 27.20 433 HIS B C 1
ATOM 7674 O O . HIS B 1 411 ? -39.659 -2.382 9.628 1.00 27.59 433 HIS B O 1
ATOM 7681 N N . ILE B 1 412 ? -38.511 -0.927 8.325 1.00 20.87 434 ILE B N 1
ATOM 7682 C CA . ILE B 1 412 ? -38.563 0.181 9.304 1.00 19.68 434 ILE B CA 1
ATOM 7683 C C . ILE B 1 412 ? -39.524 1.213 8.781 1.00 25.38 434 ILE B C 1
ATOM 7684 O O . ILE B 1 412 ? -39.268 1.799 7.731 1.00 24.12 434 ILE B O 1
ATOM 7689 N N . ARG B 1 413 ? -40.637 1.443 9.509 1.00 22.79 435 ARG B N 1
ATOM 7690 C CA . ARG B 1 413 ? -41.668 2.396 9.124 1.00 23.62 435 ARG B CA 1
ATOM 7691 C C . ARG B 1 413 ? -41.386 3.751 9.773 1.00 28.42 435 ARG B C 1
ATOM 7692 O O . ARG B 1 413 ? -40.678 3.804 10.780 1.00 26.76 435 ARG B O 1
ATOM 7700 N N . ASN B 1 414 ? -41.934 4.840 9.214 1.00 25.93 436 ASN B N 1
ATOM 7701 C CA . ASN B 1 414 ? -41.776 6.197 9.773 1.00 26.03 436 ASN B CA 1
ATOM 7702 C C . ASN B 1 414 ? -40.306 6.498 10.007 1.00 26.45 436 ASN B C 1
ATOM 7703 O O . ASN B 1 414 ? -39.924 6.998 11.047 1.00 26.80 436 ASN B O 1
ATOM 7708 N N . PHE B 1 415 ? -39.487 6.192 9.016 1.00 22.43 437 PHE B N 1
ATOM 7709 C CA . PHE B 1 415 ? -38.041 6.252 9.126 1.00 20.35 437 PHE B CA 1
ATOM 7710 C C . PHE B 1 415 ? -37.437 7.653 9.304 1.00 25.54 437 PHE B C 1
ATOM 7711 O O . PHE B 1 415 ? -36.478 7.796 10.057 1.00 24.83 437 PHE B O 1
ATOM 7719 N N . THR B 1 416 ? -37.892 8.639 8.524 1.00 22.76 438 THR B N 1
ATOM 7720 C CA . THR B 1 416 ? -37.246 9.960 8.421 1.00 23.65 438 THR B CA 1
ATOM 7721 C C . THR B 1 416 ? -37.048 10.656 9.769 1.00 27.09 438 THR B C 1
ATOM 7722 O O . THR B 1 416 ? -36.003 11.292 9.966 1.00 27.41 438 THR B O 1
ATOM 7726 N N . GLN B 1 417 ? -38.008 10.526 10.672 1.00 23.04 439 GLN B N 1
ATOM 7727 C CA . GLN B 1 417 ? -37.935 11.178 12.005 1.00 23.56 439 GLN B CA 1
ATOM 7728 C C . GLN B 1 417 ? -36.635 10.808 12.783 1.00 26.37 439 GLN B C 1
ATOM 7729 O O . GLN B 1 417 ? -36.250 11.552 13.686 1.00 27.89 439 GLN B O 1
ATOM 7735 N N . PHE B 1 418 ? -35.992 9.667 12.469 1.00 22.30 440 PHE B N 1
ATOM 7736 C CA . PHE B 1 418 ? -34.801 9.185 13.232 1.00 20.86 440 PHE B CA 1
ATOM 7737 C C . PHE B 1 418 ? -33.467 9.661 12.701 1.00 25.80 440 PHE B C 1
ATOM 7738 O O . PHE B 1 418 ? -32.448 9.477 13.384 1.00 21.93 440 PHE B O 1
ATOM 7746 N N . ILE B 1 419 ? -33.431 10.163 11.444 1.00 23.90 441 ILE B N 1
ATOM 7747 C CA . ILE B 1 419 ? -32.159 10.560 10.805 1.00 23.10 441 ILE B CA 1
ATOM 7748 C C . ILE B 1 419 ? -31.550 11.759 11.532 1.00 27.69 441 ILE B C 1
ATOM 7749 O O . ILE B 1 419 ? -32.160 12.826 11.589 1.00 28.47 441 ILE B O 1
ATOM 7754 N N . GLY B 1 420 ? -30.359 11.556 12.107 1.00 24.19 442 GLY B N 1
ATOM 7755 C CA . GLY B 1 420 ? -29.639 12.592 12.839 1.00 23.69 442 GLY B CA 1
ATOM 7756 C C . GLY B 1 420 ? -30.217 12.860 14.204 1.00 28.59 442 GLY B C 1
ATOM 7757 O O . GLY B 1 420 ? -29.853 13.846 14.859 1.00 30.82 442 GLY B O 1
ATOM 7758 N N . SER B 1 421 ? -31.148 12.003 14.643 1.00 24.61 443 SER B N 1
ATOM 7759 C CA . SER B 1 421 ? -31.835 12.248 15.911 1.00 25.55 443 SER B CA 1
ATOM 7760 C C . SER B 1 421 ? -31.248 11.419 17.053 1.00 28.11 443 SER B C 1
ATOM 7761 O O . SER B 1 421 ? -30.985 10.239 16.846 1.00 25.44 443 SER B O 1
ATOM 7764 N N . PRO B 1 422 ? -31.204 11.961 18.297 1.00 27.59 444 PRO B N 1
ATOM 7765 C CA . PRO B 1 422 ? -30.722 11.164 19.440 1.00 27.68 444 PRO B CA 1
ATOM 7766 C C . PRO B 1 422 ? -31.454 9.833 19.630 1.00 29.44 444 PRO B C 1
ATOM 7767 O O . PRO B 1 422 ? -30.836 8.882 20.091 1.00 29.18 444 PRO B O 1
ATOM 7771 N N . ASN B 1 423 ? -32.751 9.766 19.282 1.00 26.24 445 ASN B N 1
ATOM 7772 C CA . ASN B 1 423 ? -33.581 8.550 19.412 1.00 27.33 445 ASN B CA 1
ATOM 7773 C C . ASN B 1 423 ? -33.396 7.579 18.241 1.00 29.23 445 ASN B C 1
ATOM 7774 O O . ASN B 1 423 ? -34.094 6.568 18.173 1.00 30.03 445 ASN B O 1
ATOM 7779 N N . GLY B 1 424 ? -32.485 7.901 17.322 1.00 24.08 446 GLY B N 1
ATOM 7780 C CA . GLY B 1 424 ? -32.245 7.080 16.134 1.00 22.95 446 GLY B CA 1
ATOM 7781 C C . GLY B 1 424 ? -31.333 5.894 16.380 1.00 28.71 446 GLY B C 1
ATOM 7782 O O . GLY B 1 424 ? -30.463 5.626 15.573 1.00 29.28 446 GLY B O 1
ATOM 7783 N N . THR B 1 425 ? -31.519 5.184 17.496 1.00 25.75 447 THR B N 1
ATOM 7784 C CA . THR B 1 425 ? -30.766 3.986 17.885 1.00 24.94 447 THR B CA 1
ATOM 7785 C C . THR B 1 425 ? -31.757 2.837 17.756 1.00 28.29 447 THR B C 1
ATOM 7786 O O . THR B 1 425 ? -32.562 2.610 18.653 1.00 30.37 447 THR B O 1
ATOM 7790 N N . LEU B 1 426 ? -31.784 2.196 16.595 1.00 24.20 448 LEU B N 1
ATOM 7791 C CA . LEU B 1 426 ? -32.815 1.185 16.289 1.00 23.39 448 LEU B CA 1
ATOM 7792 C C . LEU B 1 426 ? -32.271 -0.234 16.300 1.00 27.59 448 LEU B C 1
ATOM 7793 O O . LEU B 1 426 ? -31.220 -0.489 15.727 1.00 25.70 448 LEU B O 1
ATOM 7798 N N . TYR B 1 427 ? -33.002 -1.138 16.951 1.00 26.39 449 TYR B N 1
ATOM 7799 C CA . TYR B 1 427 ? -32.694 -2.562 16.975 1.00 27.15 449 TYR B CA 1
ATOM 7800 C C . TYR B 1 427 ? -33.766 -3.315 16.238 1.00 30.14 449 TYR B C 1
ATOM 7801 O O . TYR B 1 427 ? -34.953 -3.031 16.414 1.00 29.13 449 TYR B O 1
ATOM 7810 N N . SER B 1 428 ? -33.350 -4.259 15.394 1.00 26.03 450 SER B N 1
ATOM 7811 C CA . SER B 1 428 ? -34.276 -5.067 14.612 1.00 24.77 450 SER B CA 1
ATOM 7812 C C . SER B 1 428 ? -35.007 -6.096 15.468 1.00 27.05 450 SER B C 1
ATOM 7813 O O . SER B 1 428 ? -34.547 -6.427 16.566 1.00 24.06 450 SER B O 1
ATOM 7816 N N . PRO B 1 429 ? -36.082 -6.726 14.919 1.00 28.28 451 PRO B N 1
ATOM 7817 C CA . PRO B 1 429 ? -36.648 -7.897 15.600 1.00 29.08 451 PRO B CA 1
ATOM 7818 C C . PRO B 1 429 ? -35.573 -9.014 15.622 1.00 28.51 451 PRO B C 1
ATOM 7819 O O . PRO B 1 429 ? -34.628 -8.951 14.838 1.00 25.30 451 PRO B O 1
ATOM 7823 N N . PRO B 1 430 ? -35.660 -10.032 16.491 1.00 26.75 452 PRO B N 1
ATOM 7824 C CA . PRO B 1 430 ? -34.676 -11.124 16.422 1.00 26.69 452 PRO B CA 1
ATOM 7825 C C . PRO B 1 430 ? -34.908 -12.001 15.197 1.00 28.93 452 PRO B C 1
ATOM 7826 O O . PRO B 1 430 ? -36.034 -12.107 14.706 1.00 28.10 452 PRO B O 1
ATOM 7830 N N . PHE B 1 431 ? -33.837 -12.587 14.677 1.00 25.09 453 PHE B N 1
ATOM 7831 C CA . PHE B 1 431 ? -33.884 -13.476 13.516 1.00 23.14 453 PHE B CA 1
ATOM 7832 C C . PHE B 1 431 ? -33.047 -14.702 13.783 1.00 29.04 453 PHE B C 1
ATOM 7833 O O . PHE B 1 431 ? -32.095 -14.631 14.563 1.00 27.50 453 PHE B O 1
ATOM 7841 N N . TYR B 1 432 ? -33.344 -15.803 13.074 1.00 26.34 454 TYR B N 1
ATOM 7842 C CA . TYR B 1 432 ? -32.520 -16.999 13.161 1.00 26.08 454 TYR B CA 1
ATOM 7843 C C . TYR B 1 432 ? -31.793 -17.188 11.839 1.00 30.08 454 TYR B C 1
ATOM 7844 O O . TYR B 1 432 ? -32.426 -17.159 10.788 1.00 29.18 454 TYR B O 1
ATOM 7853 N N . SER B 1 433 ? -30.452 -17.337 11.887 1.00 26.03 455 SER B N 1
ATOM 7854 C CA . SER B 1 433 ? -29.638 -17.588 10.697 1.00 24.34 455 SER B CA 1
ATOM 7855 C C . SER B 1 433 ? -29.895 -19.019 10.198 1.00 33.36 455 SER B C 1
ATOM 7856 O O . SER B 1 433 ? -30.494 -19.823 10.917 1.00 33.65 455 SER B O 1
ATOM 7859 N N . SER B 1 434 ? -29.432 -19.339 8.985 1.00 35.05 456 SER B N 1
ATOM 7860 C CA . SER B 1 434 ? -29.604 -20.678 8.379 1.00 36.60 456 SER B CA 1
ATOM 7861 C C . SER B 1 434 ? -29.032 -21.796 9.289 1.00 38.71 456 SER B C 1
ATOM 7862 O O . SER B 1 434 ? -29.655 -22.838 9.428 1.00 38.97 456 SER B O 1
ATOM 7865 N N . LYS B 1 435 ? -27.890 -21.549 9.954 1.00 34.53 457 LYS B N 1
ATOM 7866 C CA . LYS B 1 435 ? -27.262 -22.534 10.838 1.00 35.77 457 LYS B CA 1
ATOM 7867 C C . LYS B 1 435 ? -27.908 -22.556 12.254 1.00 38.94 457 LYS B C 1
ATOM 7868 O O . LYS B 1 435 ? -27.561 -23.406 13.065 1.00 38.97 457 LYS B O 1
ATOM 7874 N N . GLY B 1 436 ? -28.872 -21.669 12.514 1.00 33.22 458 GLY B N 1
ATOM 7875 C CA . GLY B 1 436 ? -29.588 -21.673 13.786 1.00 33.44 458 GLY B CA 1
ATOM 7876 C C . GLY B 1 436 ? -29.164 -20.652 14.818 1.00 34.61 458 GLY B C 1
ATOM 7877 O O . GLY B 1 436 ? -29.725 -20.634 15.921 1.00 33.60 458 GLY B O 1
ATOM 7878 N N . TYR B 1 437 ? -28.187 -19.797 14.484 1.00 28.78 459 TYR B N 1
ATOM 7879 C CA . TYR B 1 437 ? -27.739 -18.726 15.379 1.00 28.94 459 TYR B CA 1
ATOM 7880 C C . TYR B 1 437 ? -28.783 -17.619 15.432 1.00 32.59 459 TYR B C 1
ATOM 7881 O O . TYR B 1 437 ? -29.300 -17.224 14.395 1.00 32.07 459 TYR B O 1
ATOM 7890 N N . ALA B 1 438 ? -29.096 -17.117 16.626 1.00 30.05 460 ALA B N 1
ATOM 7891 C CA . ALA B 1 438 ? -30.046 -16.016 16.752 1.00 27.67 460 ALA B CA 1
ATOM 7892 C C . ALA B 1 438 ? -29.279 -14.714 16.657 1.00 28.66 460 ALA B C 1
ATOM 7893 O O . ALA B 1 438 ? -28.169 -14.614 17.182 1.00 27.31 460 ALA B O 1
ATOM 7895 N N . PHE B 1 439 ? -29.837 -13.726 15.942 1.00 23.66 461 PHE B N 1
ATOM 7896 C CA . PHE B 1 439 ? -29.128 -12.469 15.771 1.00 21.64 461 PHE B CA 1
ATOM 7897 C C . PHE B 1 439 ? -30.086 -11.299 15.715 1.00 25.35 461 PHE B C 1
ATOM 7898 O O . PHE B 1 439 ? -31.289 -11.460 15.524 1.00 22.73 461 PHE B O 1
ATOM 7906 N N . GLN B 1 440 ? -29.513 -10.098 15.813 1.00 24.10 462 GLN B N 1
ATOM 7907 C CA . GLN B 1 440 ? -30.236 -8.841 15.764 1.00 23.08 462 GLN B CA 1
ATOM 7908 C C . GLN B 1 440 ? -29.321 -7.802 15.108 1.00 24.93 462 GLN B C 1
ATOM 7909 O O . GLN B 1 440 ? -28.091 -7.876 15.222 1.00 25.17 462 GLN B O 1
ATOM 7915 N N . ILE B 1 441 ? -29.921 -6.845 14.410 1.00 22.47 463 ILE B N 1
ATOM 7916 C CA . ILE B 1 441 ? -29.195 -5.767 13.752 1.00 21.51 463 ILE B CA 1
ATOM 7917 C C . ILE B 1 441 ? -29.402 -4.490 14.534 1.00 23.26 463 ILE B C 1
ATOM 7918 O O . ILE B 1 441 ? -30.538 -4.201 14.937 1.00 22.99 463 ILE B O 1
ATOM 7923 N N . TYR B 1 442 ? -28.338 -3.681 14.635 1.00 19.31 464 TYR B N 1
ATOM 7924 C CA . TYR B 1 442 ? -28.405 -2.345 15.259 1.00 20.65 464 TYR B CA 1
ATOM 7925 C C . TYR B 1 442 ? -28.102 -1.287 14.173 1.00 23.30 464 TYR B C 1
ATOM 7926 O O . TYR B 1 442 ? -27.063 -1.341 13.517 1.00 21.70 464 TYR B O 1
ATOM 7935 N N . LEU B 1 443 ? -29.038 -0.381 13.964 1.00 21.44 465 LEU B N 1
ATOM 7936 C CA . LEU B 1 443 ? -28.882 0.724 13.023 1.00 21.57 465 LEU B CA 1
ATOM 7937 C C . LEU B 1 443 ? -28.779 2.006 13.831 1.00 23.15 465 LEU B C 1
ATOM 7938 O O . LEU B 1 443 ? -29.701 2.329 14.562 1.00 24.00 465 LEU B O 1
ATOM 7943 N N . ASN B 1 444 ? -27.652 2.671 13.759 1.00 20.18 466 ASN B N 1
ATOM 7944 C CA . ASN B 1 444 ? -27.432 3.913 14.509 1.00 20.35 466 ASN B CA 1
ATOM 7945 C C . ASN B 1 444 ? -27.526 5.119 13.547 1.00 24.45 466 ASN B C 1
ATOM 7946 O O . ASN B 1 444 ? -26.667 5.300 12.677 1.00 24.93 466 ASN B O 1
ATOM 7951 N N . LEU B 1 445 ? -28.571 5.916 13.701 1.00 20.41 467 LEU B N 1
ATOM 7952 C CA . LEU B 1 445 ? -28.802 7.102 12.870 1.00 19.11 467 LEU B CA 1
ATOM 7953 C C . LEU B 1 445 ? -28.543 8.400 13.643 1.00 24.34 467 LEU B C 1
ATOM 7954 O O . LEU B 1 445 ? -28.811 9.476 13.112 1.00 23.06 467 LEU B O 1
ATOM 7959 N N . ALA B 1 446 ? -28.054 8.300 14.883 1.00 24.72 468 ALA B N 1
ATOM 7960 C CA . ALA B 1 446 ? -27.900 9.462 15.783 1.00 27.08 468 ALA B CA 1
ATOM 7961 C C . ALA B 1 446 ? -26.748 10.397 15.429 1.00 33.48 468 ALA B C 1
ATOM 7962 O O . ALA B 1 446 ? -26.789 11.570 15.835 1.00 34.99 468 ALA B O 1
ATOM 7964 N N . HIS B 1 447 ? -25.732 9.922 14.682 1.00 28.80 469 HIS B N 1
ATOM 7965 C CA . HIS B 1 447 ? -24.596 10.786 14.316 1.00 30.69 469 HIS B CA 1
ATOM 7966 C C . HIS B 1 447 ? -25.080 11.910 13.375 1.00 31.85 469 HIS B C 1
ATOM 7967 O O . HIS B 1 447 ? -26.066 11.732 12.660 1.00 29.64 469 HIS B O 1
ATOM 7974 N N . VAL B 1 448 ? -24.401 13.072 13.390 1.00 29.27 470 VAL B N 1
ATOM 7975 C CA . VAL B 1 448 ? -24.827 14.212 12.575 1.00 29.28 470 VAL B CA 1
ATOM 7976 C C . VAL B 1 448 ? -24.696 13.961 11.049 1.00 31.59 470 VAL B C 1
ATOM 7977 O O . VAL B 1 448 ? -25.526 14.477 10.287 1.00 32.55 470 VAL B O 1
ATOM 7981 N N . THR B 1 449 ? -23.700 13.167 10.605 1.00 27.95 471 THR B N 1
ATOM 7982 C CA . THR B 1 449 ? -23.480 12.969 9.167 1.00 27.19 471 THR B CA 1
ATOM 7983 C C . THR B 1 449 ? -23.529 11.502 8.672 1.00 30.03 471 THR B C 1
ATOM 7984 O O . THR B 1 449 ? -23.851 11.306 7.512 1.00 26.09 471 THR B O 1
ATOM 7988 N N . ASN B 1 450 ? -23.121 10.511 9.482 1.00 29.58 472 ASN B N 1
ATOM 7989 C CA . ASN B 1 450 ? -23.068 9.103 9.028 1.00 28.93 472 ASN B CA 1
ATOM 7990 C C . ASN B 1 450 ? -24.015 8.171 9.759 1.00 30.25 472 ASN B C 1
ATOM 7991 O O . ASN B 1 450 ? -24.126 8.263 10.962 1.00 33.58 472 ASN B O 1
ATOM 7996 N N . ALA B 1 451 ? -24.594 7.214 9.053 1.00 23.07 473 ALA B N 1
ATOM 7997 C CA . ALA B 1 451 ? -25.373 6.123 9.636 1.00 22.58 473 ALA B CA 1
ATOM 7998 C C . ALA B 1 451 ? -24.441 4.941 9.894 1.00 26.07 473 ALA B C 1
ATOM 7999 O O . ALA B 1 451 ? -23.543 4.686 9.089 1.00 23.99 473 ALA B O 1
ATOM 8001 N N . GLY B 1 452 ? -24.617 4.279 11.023 1.00 22.15 474 GLY B N 1
ATOM 8002 C CA . GLY B 1 452 ? -23.827 3.105 11.384 1.00 21.02 474 GLY B CA 1
ATOM 8003 C C . GLY B 1 452 ? -24.705 1.866 11.406 1.00 23.33 474 GLY B C 1
ATOM 8004 O O . GLY B 1 452 ? -25.912 1.969 11.645 1.00 22.55 474 GLY B O 1
ATOM 8005 N N . ILE B 1 453 ? -24.120 0.689 11.144 1.00 17.93 475 ILE B N 1
ATOM 8006 C CA . ILE B 1 453 ? -24.875 -0.580 11.171 1.00 19.47 475 ILE B CA 1
ATOM 8007 C C . ILE B 1 453 ? -24.000 -1.679 11.787 1.00 22.75 475 ILE B C 1
ATOM 8008 O O . ILE B 1 453 ? -22.801 -1.736 11.497 1.00 23.14 475 ILE B O 1
ATOM 8013 N N . TYR B 1 454 ? -24.589 -2.494 12.684 1.00 19.26 476 TYR B N 1
ATOM 8014 C CA . TYR B 1 454 ? -23.860 -3.533 13.438 1.00 19.93 476 TYR B CA 1
ATOM 8015 C C . TYR B 1 454 ? -24.653 -4.803 13.528 1.00 22.16 476 TYR B C 1
ATOM 8016 O O . TYR B 1 454 ? -25.860 -4.773 13.725 1.00 23.99 476 TYR B O 1
ATOM 8025 N N . PHE B 1 455 ? -23.957 -5.915 13.445 1.00 19.99 477 PHE B N 1
ATOM 8026 C CA . PHE B 1 455 ? -24.515 -7.249 13.574 1.00 18.95 477 PHE B CA 1
ATOM 8027 C C . PHE B 1 455 ? -24.200 -7.795 14.958 1.00 24.70 477 PHE B C 1
ATOM 8028 O O . PHE B 1 455 ? -23.030 -7.816 15.370 1.00 25.74 477 PHE B O 1
ATOM 8036 N N . HIS B 1 456 ? -25.237 -8.272 15.669 1.00 22.65 478 HIS B N 1
ATOM 8037 C CA . HIS B 1 456 ? -25.079 -8.886 17.000 1.00 22.73 478 HIS B CA 1
ATOM 8038 C C . HIS B 1 456 ? -25.581 -10.313 17.008 1.00 24.63 478 HIS B C 1
ATOM 8039 O O . HIS B 1 456 ? -26.673 -10.575 16.480 1.00 22.59 478 HIS B O 1
ATOM 8046 N N . LEU B 1 457 ? -24.871 -11.217 17.699 1.00 23.68 479 LEU B N 1
ATOM 8047 C CA . LEU B 1 457 ? -25.457 -12.515 18.013 1.00 24.15 479 LEU B CA 1
ATOM 8048 C C . LEU B 1 457 ? -26.263 -12.343 19.302 1.00 28.51 479 LEU B C 1
ATOM 8049 O O . LEU B 1 457 ? -25.841 -11.578 20.173 1.00 27.76 479 LEU B O 1
ATOM 8054 N N . ILE B 1 458 ? -27.399 -13.053 19.444 1.00 25.48 480 ILE B N 1
ATOM 8055 C CA . ILE B 1 458 ? -28.211 -12.945 20.663 1.00 26.56 480 ILE B CA 1
ATOM 8056 C C . ILE B 1 458 ? -28.552 -14.346 21.180 1.00 30.54 480 ILE B C 1
ATOM 8057 O O . ILE B 1 458 ? -28.322 -15.325 20.476 1.00 30.20 480 ILE B O 1
ATOM 8062 N N . SER B 1 459 ? -29.037 -14.459 22.424 1.00 30.26 481 SER B N 1
ATOM 8063 C CA . SER B 1 459 ? -29.396 -15.785 22.941 1.00 31.39 481 SER B CA 1
ATOM 8064 C C . SER B 1 459 ? -30.608 -16.313 22.135 1.00 37.32 481 SER B C 1
ATOM 8065 O O . SER B 1 459 ? -31.500 -15.540 21.767 1.00 33.64 481 SER B O 1
ATOM 8068 N N . GLY B 1 460 ? -30.552 -17.588 21.779 1.00 36.23 482 GLY B N 1
ATOM 8069 C CA . GLY B 1 460 ? -31.576 -18.253 20.979 1.00 36.08 482 GLY B CA 1
ATOM 8070 C C . GLY B 1 460 ? -31.817 -19.683 21.411 1.00 41.53 482 GLY B C 1
ATOM 8071 O O . GLY B 1 460 ? -30.984 -20.273 22.113 1.00 40.84 482 GLY B O 1
ATOM 8072 N N . ALA B 1 461 ? -32.948 -20.267 20.964 1.00 38.54 483 ALA B N 1
ATOM 8073 C CA . ALA B 1 461 ? -33.378 -21.619 21.358 1.00 40.44 483 ALA B CA 1
ATOM 8074 C C . ALA B 1 461 ? -32.385 -22.733 20.998 1.00 44.52 483 ALA B C 1
ATOM 8075 O O . ALA B 1 461 ? -32.370 -23.746 21.676 1.00 45.58 483 ALA B O 1
ATOM 8077 N N . ASN B 1 462 ? -31.554 -22.555 19.952 1.00 40.58 484 ASN B N 1
ATOM 8078 C CA . ASN B 1 462 ? -30.617 -23.605 19.517 1.00 41.10 484 ASN B CA 1
ATOM 8079 C C . ASN B 1 462 ? -29.218 -23.543 20.159 1.00 42.42 484 ASN B C 1
ATOM 8080 O O . ASN B 1 462 ? -28.407 -24.412 19.869 1.00 41.74 484 ASN B O 1
ATOM 8085 N N . ASP B 1 463 ? -28.940 -22.543 21.020 1.00 38.96 485 ASP B N 1
ATOM 8086 C CA . ASP B 1 463 ? -27.611 -22.267 21.581 1.00 38.71 485 ASP B CA 1
ATOM 8087 C C . ASP B 1 463 ? -26.875 -23.465 22.214 1.00 46.81 485 ASP B C 1
ATOM 8088 O O . ASP B 1 463 ? -25.648 -23.537 22.077 1.00 46.37 485 ASP B O 1
ATOM 8093 N N . ASP B 1 464 ? -27.601 -24.423 22.833 1.00 45.77 486 ASP B N 1
ATOM 8094 C CA . ASP B 1 464 ? -26.984 -25.612 23.430 1.00 48.77 486 ASP B CA 1
ATOM 8095 C C . ASP B 1 464 ? -26.411 -26.565 22.380 1.00 52.35 486 ASP B C 1
ATOM 8096 O O . ASP B 1 464 ? -25.513 -27.343 22.705 1.00 54.69 486 ASP B O 1
ATOM 8101 N N . GLN B 1 465 ? -26.918 -26.509 21.132 1.00 45.90 487 GLN B N 1
ATOM 8102 C CA . GLN B 1 465 ? -26.494 -27.434 20.071 1.00 45.38 487 GLN B CA 1
ATOM 8103 C C . GLN B 1 465 ? -25.605 -26.774 19.028 1.00 46.18 487 GLN B C 1
ATOM 8104 O O . GLN B 1 465 ? -25.156 -27.459 18.106 1.00 46.18 487 GLN B O 1
ATOM 8110 N N . LEU B 1 466 ? -25.346 -25.459 19.159 1.00 39.56 488 LEU B N 1
ATOM 8111 C CA . LEU B 1 466 ? -24.543 -24.706 18.182 1.00 36.38 488 LEU B CA 1
ATOM 8112 C C . LEU B 1 466 ? -23.047 -24.728 18.476 1.00 39.92 488 LEU B C 1
ATOM 8113 O O . LEU B 1 466 ? -22.657 -24.821 19.621 1.00 38.20 488 LEU B O 1
ATOM 8118 N N . GLN B 1 467 ? -22.215 -24.573 17.432 1.00 37.07 489 GLN B N 1
ATOM 8119 C CA . GLN B 1 467 ? -20.766 -24.500 17.595 1.00 37.29 489 GLN B CA 1
ATOM 8120 C C . GLN B 1 467 ? -20.400 -23.091 18.097 1.00 39.48 489 GLN B C 1
ATOM 8121 O O . GLN B 1 467 ? -20.839 -22.097 17.508 1.00 36.85 489 GLN B O 1
ATOM 8127 N N . TRP B 1 468 ? -19.625 -23.013 19.184 1.00 37.58 490 TRP B N 1
ATOM 8128 C CA . TRP B 1 468 ? -19.190 -21.749 19.801 1.00 37.29 490 TRP B CA 1
ATOM 8129 C C . TRP B 1 468 ? -17.667 -21.702 19.991 1.00 42.15 490 TRP B C 1
ATOM 8130 O O . TRP B 1 468 ? -17.109 -22.694 20.447 1.00 44.09 490 TRP B O 1
ATOM 8141 N N . PRO B 1 469 ? -16.973 -20.567 19.720 1.00 37.59 491 PRO B N 1
ATOM 8142 C CA . PRO B 1 469 ? -17.473 -19.304 19.145 1.00 36.15 491 PRO B CA 1
ATOM 8143 C C . PRO B 1 469 ? -17.990 -19.524 17.717 1.00 37.18 491 PRO B C 1
ATOM 8144 O O . PRO B 1 469 ? -17.544 -20.443 17.022 1.00 37.16 491 PRO B O 1
ATOM 8148 N N . CYS B 1 470 ? -18.957 -18.718 17.312 1.00 33.37 492 CYS B N 1
ATOM 8149 C CA . CYS B 1 470 ? -19.622 -18.775 16.000 1.00 32.57 492 CYS B CA 1
ATOM 8150 C C . CYS B 1 470 ? -18.610 -18.780 14.824 1.00 35.86 492 CYS B C 1
ATOM 8151 O O . CYS B 1 470 ? -17.944 -17.764 14.612 1.00 35.14 492 CYS B O 1
ATOM 8154 N N . PRO B 1 471 ? -18.491 -19.889 14.045 1.00 32.46 493 PRO B N 1
ATOM 8155 C CA . PRO B 1 471 ? -17.435 -19.939 13.033 1.00 31.22 493 PRO B CA 1
ATOM 8156 C C . PRO B 1 471 ? -17.849 -19.602 11.594 1.00 33.45 493 PRO B C 1
ATOM 8157 O O . PRO B 1 471 ? -18.635 -20.300 10.947 1.00 32.91 493 PRO B O 1
ATOM 8161 N N . TRP B 1 472 ? -17.224 -18.540 11.077 1.00 27.78 494 TRP B N 1
ATOM 8162 C CA . TRP B 1 472 ? -17.277 -18.092 9.698 1.00 26.18 494 TRP B CA 1
ATOM 8163 C C . TRP B 1 472 ? -18.698 -17.962 9.114 1.00 27.41 494 TRP B C 1
ATOM 8164 O O . TRP B 1 472 ? -18.969 -18.470 8.024 1.00 25.94 494 TRP B O 1
ATOM 8175 N N . GLN B 1 473 ? -19.586 -17.290 9.846 1.00 23.44 495 GLN B N 1
ATOM 8176 C CA . GLN B 1 473 ? -20.903 -16.947 9.318 1.00 21.57 495 GLN B CA 1
ATOM 8177 C C . GLN B 1 473 ? -20.763 -15.561 8.718 1.00 24.74 495 GLN B C 1
ATOM 8178 O O . GLN B 1 473 ? -20.287 -14.650 9.398 1.00 24.25 495 GLN B O 1
ATOM 8184 N N . GLN B 1 474 ? -21.139 -15.391 7.447 1.00 20.09 496 GLN B N 1
ATOM 8185 C CA . GLN B 1 474 ? -21.056 -14.063 6.838 1.00 19.01 496 GLN B CA 1
ATOM 8186 C C . GLN B 1 474 ? -22.409 -13.421 6.820 1.00 21.13 496 GLN B C 1
ATOM 8187 O O . GLN B 1 474 ? -23.344 -13.991 6.268 1.00 19.66 496 GLN B O 1
ATOM 8193 N N . ALA B 1 475 ? -22.521 -12.244 7.441 1.00 17.91 497 ALA B N 1
ATOM 8194 C CA . ALA B 1 475 ? -23.772 -11.485 7.492 1.00 19.16 497 ALA B CA 1
ATOM 8195 C C . ALA B 1 475 ? -23.718 -10.369 6.476 1.00 22.74 497 ALA B C 1
ATOM 8196 O O . ALA B 1 475 ? -22.818 -9.519 6.535 1.00 22.00 497 ALA B O 1
ATOM 8198 N N . THR B 1 476 ? -24.664 -10.362 5.545 1.00 18.32 498 THR B N 1
ATOM 8199 C CA . THR B 1 476 ? -24.702 -9.336 4.502 1.00 17.62 498 THR B CA 1
ATOM 8200 C C . THR B 1 476 ? -25.889 -8.478 4.777 1.00 20.97 498 THR B C 1
ATOM 8201 O O . THR B 1 476 ? -26.983 -9.005 4.892 1.00 18.98 498 THR B O 1
ATOM 8205 N N . MET B 1 477 ? -25.659 -7.152 4.971 1.00 16.18 499 MET B N 1
ATOM 8206 C CA . MET B 1 477 ? -26.728 -6.223 5.305 1.00 17.22 499 MET B CA 1
ATOM 8207 C C . MET B 1 477 ? -26.866 -5.221 4.183 1.00 20.43 499 MET B C 1
ATOM 8208 O O . MET B 1 477 ? -25.892 -4.563 3.849 1.00 19.07 499 MET B O 1
ATOM 8213 N N . THR B 1 478 ? -28.047 -5.130 3.583 1.00 17.88 500 THR B N 1
ATOM 8214 C CA . THR B 1 478 ? -28.258 -4.297 2.403 1.00 16.50 500 THR B CA 1
ATOM 8215 C C . THR B 1 478 ? -29.350 -3.265 2.630 1.00 19.12 500 THR B C 1
ATOM 8216 O O . THR B 1 478 ? -30.491 -3.640 2.839 1.00 15.69 500 THR B O 1
ATOM 8220 N N . LEU B 1 479 ? -29.014 -1.973 2.499 1.00 17.84 501 LEU B N 1
ATOM 8221 C CA . LEU B 1 479 ? -30.034 -0.928 2.544 1.00 17.06 501 LEU B CA 1
ATOM 8222 C C . LEU B 1 479 ? -30.630 -0.881 1.149 1.00 16.97 501 LEU B C 1
ATOM 8223 O O . LEU B 1 479 ? -29.935 -0.542 0.210 1.00 15.09 501 LEU B O 1
ATOM 8228 N N . LEU B 1 480 ? -31.881 -1.313 0.990 1.00 15.55 502 LEU B N 1
ATOM 8229 C CA . LEU B 1 480 ? -32.497 -1.428 -0.334 1.00 14.51 502 LEU B CA 1
ATOM 8230 C C . LEU B 1 480 ? -32.778 -0.058 -0.995 1.00 16.57 502 LEU B C 1
ATOM 8231 O O . LEU B 1 480 ? -33.480 0.752 -0.410 1.00 15.11 502 LEU B O 1
ATOM 8236 N N . ASP B 1 481 ? -32.292 0.136 -2.246 1.00 16.27 503 ASP B N 1
ATOM 8237 C CA . ASP B 1 481 ? -32.676 1.316 -3.029 1.00 16.96 503 ASP B CA 1
ATOM 8238 C C . ASP B 1 481 ? -33.963 0.897 -3.712 1.00 18.56 503 ASP B C 1
ATOM 8239 O O . ASP B 1 481 ? -33.937 0.066 -4.627 1.00 16.40 503 ASP B O 1
ATOM 8244 N N . GLN B 1 482 ? -35.111 1.399 -3.227 1.00 14.21 504 GLN B N 1
ATOM 8245 C CA . GLN B 1 482 ? -36.441 0.928 -3.710 1.00 14.55 504 GLN B CA 1
ATOM 8246 C C . GLN B 1 482 ? -36.832 1.496 -5.071 1.00 18.96 504 GLN B C 1
ATOM 8247 O O . GLN B 1 482 ? -37.984 1.876 -5.284 1.00 19.29 504 GLN B O 1
ATOM 8253 N N . ASN B 1 483 ? -35.902 1.473 -6.022 1.00 17.00 505 ASN B N 1
ATOM 8254 C CA . ASN B 1 483 ? -36.245 1.876 -7.392 1.00 17.40 505 ASN B CA 1
ATOM 8255 C C . ASN B 1 483 ? -37.225 0.848 -7.939 1.00 21.52 505 ASN B C 1
ATOM 8256 O O . ASN B 1 483 ? -37.065 -0.345 -7.642 1.00 19.81 505 ASN B O 1
ATOM 8261 N N . PRO B 1 484 ? -38.231 1.238 -8.745 1.00 20.73 506 PRO B N 1
ATOM 8262 C CA . PRO B 1 484 ? -39.165 0.224 -9.269 1.00 22.55 506 PRO B CA 1
ATOM 8263 C C . PRO B 1 484 ? -38.484 -0.875 -10.060 1.00 23.40 506 PRO B C 1
ATOM 8264 O O . PRO B 1 484 ? -38.980 -2.015 -10.066 1.00 23.28 506 PRO B O 1
ATOM 8268 N N . ASP B 1 485 ? -37.313 -0.560 -10.696 1.00 18.59 507 ASP B N 1
ATOM 8269 C CA . ASP B 1 485 ? -36.592 -1.509 -11.562 1.00 18.20 507 ASP B CA 1
ATOM 8270 C C . ASP B 1 485 ? -35.346 -2.012 -10.886 1.00 20.07 507 ASP B C 1
ATOM 8271 O O . ASP B 1 485 ? -34.440 -1.224 -10.579 1.00 19.16 507 ASP B O 1
ATOM 8276 N N . ILE B 1 486 ? -35.287 -3.326 -10.646 1.00 17.56 508 ILE B N 1
ATOM 8277 C CA . ILE B 1 486 ? -34.126 -3.960 -9.968 1.00 16.57 508 ILE B CA 1
ATOM 8278 C C . ILE B 1 486 ? -32.794 -3.604 -10.671 1.00 18.89 508 ILE B C 1
ATOM 8279 O O . ILE B 1 486 ? -31.780 -3.468 -9.993 1.00 18.61 508 ILE B O 1
ATOM 8284 N N . ARG B 1 487 ? -32.815 -3.392 -12.007 1.00 18.42 509 ARG B N 1
ATOM 8285 C CA . ARG B 1 487 ? -31.568 -3.047 -12.757 1.00 19.45 509 ARG B CA 1
ATOM 8286 C C . ARG B 1 487 ? -31.076 -1.639 -12.435 1.00 23.38 509 ARG B C 1
ATOM 8287 O O . ARG B 1 487 ? -29.948 -1.310 -12.738 1.00 21.60 509 ARG B O 1
ATOM 8295 N N . GLN B 1 488 ? -31.940 -0.793 -11.843 1.00 19.70 510 GLN B N 1
ATOM 8296 C CA . GLN B 1 488 ? -31.514 0.580 -11.563 1.00 19.92 510 GLN B CA 1
ATOM 8297 C C . GLN B 1 488 ? -31.322 0.834 -10.073 1.00 22.16 510 GLN B C 1
ATOM 8298 O O . GLN B 1 488 ? -31.142 1.981 -9.681 1.00 21.65 510 GLN B O 1
ATOM 8304 N N . ARG B 1 489 ? -31.358 -0.213 -9.238 1.00 17.60 511 ARG B N 1
ATOM 8305 C CA . ARG B 1 489 ? -31.174 -0.030 -7.803 1.00 16.26 511 ARG B CA 1
ATOM 8306 C C . ARG B 1 489 ? -29.690 0.098 -7.491 1.00 20.10 511 ARG B C 1
ATOM 8307 O O . ARG B 1 489 ? -28.909 -0.713 -7.979 1.00 20.69 511 ARG B O 1
ATOM 8315 N N . MET B 1 490 ? -29.306 1.133 -6.739 1.00 15.63 512 MET B N 1
ATOM 8316 C CA . MET B 1 490 ? -27.923 1.263 -6.271 1.00 15.81 512 MET B CA 1
ATOM 8317 C C . MET B 1 490 ? -27.989 0.998 -4.753 1.00 18.95 512 MET B C 1
ATOM 8318 O O . MET B 1 490 ? -27.818 1.909 -3.955 1.00 19.32 512 MET B O 1
ATOM 8323 N N . SER B 1 491 ? -28.300 -0.234 -4.356 1.00 15.22 513 SER B N 1
ATOM 8324 C CA . SER B 1 491 ? -28.471 -0.572 -2.937 1.00 14.64 513 SER B CA 1
ATOM 8325 C C . SER B 1 491 ? -27.118 -0.490 -2.219 1.00 17.48 513 SER B C 1
ATOM 8326 O O . SER B 1 491 ? -26.081 -0.657 -2.860 1.00 16.13 513 SER B O 1
ATOM 8329 N N . ASN B 1 492 ? -27.133 -0.125 -0.958 1.00 14.02 514 ASN B N 1
ATOM 8330 C CA . ASN B 1 492 ? -25.907 0.112 -0.162 1.00 13.87 514 ASN B CA 1
ATOM 8331 C C . ASN B 1 492 ? -25.705 -1.109 0.752 1.00 20.22 514 ASN B C 1
ATOM 8332 O O . ASN B 1 492 ? -26.480 -1.353 1.679 1.00 19.53 514 ASN B O 1
ATOM 8337 N N . GLN B 1 493 ? -24.658 -1.890 0.467 1.00 15.95 515 GLN B N 1
ATOM 8338 C CA . GLN B 1 493 ? -24.478 -3.177 1.109 1.00 14.42 515 GLN B CA 1
ATOM 8339 C C . GLN B 1 493 ? -23.093 -3.324 1.770 1.00 19.30 515 GLN B C 1
ATOM 8340 O O . GLN B 1 493 ? -22.095 -2.948 1.161 1.00 16.79 515 GLN B O 1
ATOM 8346 N N . ARG B 1 494 ? -23.056 -3.904 2.985 1.00 14.29 516 ARG B N 1
ATOM 8347 C CA . ARG B 1 494 ? -21.807 -4.246 3.680 1.00 14.71 516 ARG B CA 1
ATOM 8348 C C . ARG B 1 494 ? -21.937 -5.622 4.265 1.00 20.28 516 ARG B C 1
ATOM 8349 O O . ARG B 1 494 ? -23.041 -6.032 4.601 1.00 18.56 516 ARG B O 1
ATOM 8357 N N . SER B 1 495 ? -20.828 -6.347 4.360 1.00 15.79 517 SER B N 1
ATOM 8358 C CA . SER B 1 495 ? -20.800 -7.668 4.952 1.00 16.40 517 SER B CA 1
ATOM 8359 C C . SER B 1 495 ? -19.753 -7.730 6.007 1.00 19.30 517 SER B C 1
ATOM 8360 O O . SER B 1 495 ? -18.707 -7.072 5.890 1.00 18.03 517 SER B O 1
ATOM 8363 N N . ILE B 1 496 ? -19.999 -8.566 7.008 1.00 18.14 518 ILE B N 1
ATOM 8364 C CA . ILE B 1 496 ? -19.021 -8.906 8.047 1.00 17.78 518 ILE B CA 1
ATOM 8365 C C . ILE B 1 496 ? -19.047 -10.439 8.186 1.00 21.52 518 ILE B C 1
ATOM 8366 O O . ILE B 1 496 ? -20.057 -11.064 7.880 1.00 17.55 518 ILE B O 1
ATOM 8371 N N . THR B 1 497 ? -17.977 -11.013 8.738 1.00 20.56 519 THR B N 1
ATOM 8372 C CA . THR B 1 497 ? -17.875 -12.455 8.948 1.00 21.01 519 THR B CA 1
ATOM 8373 C C . THR B 1 497 ? -17.423 -12.688 10.365 1.00 25.96 519 THR B C 1
ATOM 8374 O O . THR B 1 497 ? -16.496 -12.014 10.830 1.00 26.23 519 THR B O 1
ATOM 8378 N N . THR B 1 498 ? -18.036 -13.671 11.019 1.00 23.73 520 THR B N 1
ATOM 8379 C CA . THR B 1 498 ? -17.711 -14.037 12.394 1.00 25.98 520 THR B CA 1
ATOM 8380 C C . THR B 1 498 ? -16.435 -14.846 12.387 1.00 30.44 520 THR B C 1
ATOM 8381 O O . THR B 1 498 ? -16.405 -15.918 11.813 1.00 31.86 520 THR B O 1
ATOM 8385 N N . ASP B 1 499 ? -15.373 -14.313 13.018 1.00 26.44 521 ASP B N 1
ATOM 8386 C CA . ASP B 1 499 ? -14.078 -14.966 13.126 1.00 27.53 521 ASP B CA 1
ATOM 8387 C C . ASP B 1 499 ? -14.044 -15.625 14.495 1.00 30.93 521 ASP B C 1
ATOM 8388 O O . ASP B 1 499 ? -14.051 -14.911 15.503 1.00 29.90 521 ASP B O 1
ATOM 8393 N N . PRO B 1 500 ? -14.035 -16.982 14.566 1.00 29.29 522 PRO B N 1
ATOM 8394 C CA . PRO B 1 500 ? -14.101 -17.661 15.883 1.00 31.70 522 PRO B CA 1
ATOM 8395 C C . PRO B 1 500 ? -12.849 -17.505 16.741 1.00 36.65 522 PRO B C 1
ATOM 8396 O O . PRO B 1 500 ? -12.873 -17.902 17.897 1.00 38.82 522 PRO B O 1
ATOM 8400 N N . PHE B 1 501 ? -11.792 -16.910 16.205 1.00 32.88 523 PHE B N 1
ATOM 8401 C CA . PHE B 1 501 ? -10.554 -16.707 16.970 1.00 35.50 523 PHE B CA 1
ATOM 8402 C C . PHE B 1 501 ? -10.438 -15.258 17.459 1.00 36.42 523 PHE B C 1
ATOM 8403 O O . PHE B 1 501 ? -9.492 -14.914 18.165 1.00 34.77 523 PHE B O 1
ATOM 8411 N N . MET B 1 502 ? -11.413 -14.407 17.082 1.00 32.50 524 MET B N 1
ATOM 8412 C CA . MET B 1 502 ? -11.428 -13.005 17.489 1.00 31.44 524 MET B CA 1
ATOM 8413 C C . MET B 1 502 ? -11.662 -12.890 19.003 1.00 36.10 524 MET B C 1
ATOM 8414 O O . MET B 1 502 ? -12.600 -13.482 19.542 1.00 35.46 524 MET B O 1
ATOM 8419 N N . THR B 1 503 ? -10.799 -12.128 19.672 1.00 33.73 525 THR B N 1
ATOM 8420 C CA . THR B 1 503 ? -10.906 -11.958 21.109 1.00 36.09 525 THR B CA 1
ATOM 8421 C C . THR B 1 503 ? -11.190 -10.518 21.500 1.00 43.65 525 THR B C 1
ATOM 8422 O O . THR B 1 503 ? -10.892 -9.603 20.732 1.00 43.95 525 THR B O 1
ATOM 8426 N N . THR B 1 504 ? -11.739 -10.335 22.723 1.00 42.92 526 THR B N 1
ATOM 8427 C CA . THR B 1 504 ? -12.049 -9.046 23.354 1.00 44.24 526 THR B CA 1
ATOM 8428 C C . THR B 1 504 ? -10.875 -8.633 24.254 1.00 52.48 526 THR B C 1
ATOM 8429 O O . THR B 1 504 ? -10.058 -9.487 24.602 1.00 51.09 526 THR B O 1
ATOM 8433 N N . ASP B 1 505 ? -10.830 -7.353 24.689 1.00 53.71 527 ASP B N 1
ATOM 8434 C CA . ASP B 1 505 ? -9.784 -6.806 25.575 1.00 56.79 527 ASP B CA 1
ATOM 8435 C C . ASP B 1 505 ? -9.602 -7.644 26.858 1.00 62.65 527 ASP B C 1
ATOM 8436 O O . ASP B 1 505 ? -8.467 -7.800 27.322 1.00 64.81 527 ASP B O 1
ATOM 8441 N N . ASN B 1 506 ? -10.705 -8.218 27.395 1.00 57.57 528 ASN B N 1
ATOM 8442 C CA . ASN B 1 506 ? -10.698 -9.049 28.612 1.00 58.28 528 ASN B CA 1
ATOM 8443 C C . ASN B 1 506 ? -10.317 -10.524 28.323 1.00 59.94 528 ASN B C 1
ATOM 8444 O O . ASN B 1 506 ? -10.407 -11.368 29.209 1.00 60.86 528 ASN B O 1
ATOM 8449 N N . GLY B 1 507 ? -9.912 -10.821 27.095 1.00 54.62 529 GLY B N 1
ATOM 8450 C CA . GLY B 1 507 ? -9.466 -12.158 26.723 1.00 55.46 529 GLY B CA 1
ATOM 8451 C C . GLY B 1 507 ? -10.505 -13.143 26.232 1.00 58.44 529 GLY B C 1
ATOM 8452 O O . GLY B 1 507 ? -10.132 -14.216 25.747 1.00 60.93 529 GLY B O 1
ATOM 8453 N N . ASN B 1 508 ? -11.809 -12.809 26.349 1.00 49.64 530 ASN B N 1
ATOM 8454 C CA . ASN B 1 508 ? -12.884 -13.690 25.889 1.00 46.63 530 ASN B CA 1
ATOM 8455 C C . ASN B 1 508 ? -13.001 -13.662 24.378 1.00 44.64 530 ASN B C 1
ATOM 8456 O O . ASN B 1 508 ? -12.516 -12.727 23.742 1.00 42.81 530 ASN B O 1
ATOM 8461 N N . TYR B 1 509 ? -13.688 -14.659 23.809 1.00 39.02 531 TYR B N 1
ATOM 8462 C CA . TYR B 1 509 ? -13.953 -14.705 22.371 1.00 35.77 531 TYR B CA 1
ATOM 8463 C C . TYR B 1 509 ? -15.129 -13.815 22.045 1.00 34.86 531 TYR B C 1
ATOM 8464 O O . TYR B 1 509 ? -16.198 -13.970 22.632 1.00 32.59 531 TYR B O 1
ATOM 8473 N N . PHE B 1 510 ? -14.932 -12.897 21.095 1.00 30.71 532 PHE B N 1
ATOM 8474 C CA . PHE B 1 510 ? -15.953 -11.923 20.694 1.00 27.38 532 PHE B CA 1
ATOM 8475 C C . PHE B 1 510 ? -17.256 -12.602 20.284 1.00 29.32 532 PHE B C 1
ATOM 8476 O O . PHE B 1 510 ? -18.338 -12.131 20.674 1.00 27.89 532 PHE B O 1
ATOM 8484 N N . TRP B 1 511 ? -17.162 -13.692 19.489 1.00 27.78 533 TRP B N 1
ATOM 8485 C CA . TRP B 1 511 ? -18.339 -14.380 18.964 1.00 27.56 533 TRP B CA 1
ATOM 8486 C C . TRP B 1 511 ? -18.731 -15.612 19.784 1.00 33.47 533 TRP B C 1
ATOM 8487 O O . TRP B 1 511 ? -19.394 -16.518 19.269 1.00 33.26 533 TRP B O 1
ATOM 8498 N N . ASP B 1 512 ? -18.394 -15.621 21.072 1.00 31.08 534 ASP B N 1
ATOM 8499 C CA . ASP B 1 512 ? -18.798 -16.719 21.942 1.00 31.60 534 ASP B CA 1
ATOM 8500 C C . ASP B 1 512 ? -20.311 -16.622 22.249 1.00 36.53 534 ASP B C 1
ATOM 8501 O O . ASP B 1 512 ? -20.984 -15.658 21.831 1.00 32.65 534 ASP B O 1
ATOM 8506 N N . ARG B 1 513 ? -20.845 -17.643 22.935 1.00 35.65 535 ARG B N 1
ATOM 8507 C CA . ARG B 1 513 ? -22.260 -17.751 23.298 1.00 35.36 535 ARG B CA 1
ATOM 8508 C C . ARG B 1 513 ? -22.739 -16.485 24.048 1.00 36.08 535 ARG B C 1
ATOM 8509 O O . ARG B 1 513 ? -22.125 -16.117 25.042 1.00 36.11 535 ARG B O 1
ATOM 8517 N N . PRO B 1 514 ? -23.809 -15.796 23.583 1.00 31.68 536 PRO B N 1
ATOM 8518 C CA . PRO B 1 514 ? -24.244 -14.550 24.253 1.00 32.25 536 PRO B CA 1
ATOM 8519 C C . PRO B 1 514 ? -24.538 -14.708 25.746 1.00 39.42 536 PRO B C 1
ATOM 8520 O O . PRO B 1 514 ? -24.277 -13.781 26.503 1.00 41.75 536 PRO B O 1
ATOM 8524 N N . SER B 1 515 ? -24.989 -15.892 26.195 1.00 37.04 537 SER B N 1
ATOM 8525 C CA . SER B 1 515 ? -25.247 -16.146 27.621 1.00 40.20 537 SER B CA 1
ATOM 8526 C C . SER B 1 515 ? -23.956 -16.070 28.443 1.00 47.09 537 SER B C 1
ATOM 8527 O O . SER B 1 515 ? -24.007 -15.836 29.645 1.00 48.75 537 SER B O 1
ATOM 8530 N N . LYS B 1 516 ? -22.805 -16.259 27.781 1.00 44.49 538 LYS B N 1
ATOM 8531 C CA . LYS B 1 516 ? -21.480 -16.247 28.385 1.00 46.18 538 LYS B CA 1
ATOM 8532 C C . LYS B 1 516 ? -20.799 -14.867 28.251 1.00 49.76 538 LYS B C 1
ATOM 8533 O O . LYS B 1 516 ? -20.200 -14.412 29.223 1.00 52.60 538 LYS B O 1
ATOM 8539 N N . VAL B 1 517 ? -20.883 -14.196 27.080 1.00 42.01 539 VAL B N 1
ATOM 8540 C CA . VAL B 1 517 ? -20.150 -12.926 26.890 1.00 41.01 539 VAL B CA 1
ATOM 8541 C C . VAL B 1 517 ? -21.047 -11.703 26.642 1.00 45.58 539 VAL B C 1
ATOM 8542 O O . VAL B 1 517 ? -20.549 -10.575 26.601 1.00 45.28 539 VAL B O 1
ATOM 8546 N N . GLY B 1 518 ? -22.340 -11.930 26.498 1.00 41.72 540 GLY B N 1
ATOM 8547 C CA . GLY B 1 518 ? -23.288 -10.880 26.187 1.00 39.78 540 GLY B CA 1
ATOM 8548 C C . GLY B 1 518 ? -23.829 -10.065 27.336 1.00 43.64 540 GLY B C 1
ATOM 8549 O O . GLY B 1 518 ? -23.700 -10.437 28.505 1.00 43.16 540 GLY B O 1
ATOM 8550 N N . THR B 1 519 ? -24.438 -8.927 26.983 1.00 39.34 541 THR B N 1
ATOM 8551 C CA . THR B 1 519 ? -25.049 -8.007 27.939 1.00 39.71 541 THR B CA 1
ATOM 8552 C C . THR B 1 519 ? -26.551 -8.256 27.954 1.00 42.62 541 THR B C 1
ATOM 8553 O O . THR B 1 519 ? -27.095 -8.743 26.969 1.00 40.58 541 THR B O 1
ATOM 8557 N N . VAL B 1 520 ? -27.223 -7.911 29.060 1.00 39.01 542 VAL B N 1
ATOM 8558 C CA . VAL B 1 520 ? -28.667 -8.094 29.195 1.00 38.70 542 VAL B CA 1
ATOM 8559 C C . VAL B 1 520 ? -29.405 -7.042 28.367 1.00 41.87 542 VAL B C 1
ATOM 8560 O O . VAL B 1 520 ? -29.042 -5.863 28.378 1.00 41.79 542 VAL B O 1
ATOM 8564 N N . ALA B 1 521 ? -30.440 -7.482 27.643 1.00 37.66 543 ALA B N 1
ATOM 8565 C CA . ALA B 1 521 ? -31.272 -6.625 26.806 1.00 36.82 543 ALA B CA 1
ATOM 8566 C C . ALA B 1 521 ? -32.718 -7.080 26.897 1.00 40.86 543 ALA B C 1
ATOM 8567 O O . ALA B 1 521 ? -32.987 -8.183 27.362 1.00 40.53 543 ALA B O 1
ATOM 8569 N N . LEU B 1 522 ? -33.643 -6.227 26.466 1.00 39.11 544 LEU B N 1
ATOM 8570 C CA . LEU B 1 522 ? -35.058 -6.550 26.478 1.00 40.57 544 LEU B CA 1
ATOM 8571 C C . LEU B 1 522 ? -35.632 -6.494 25.084 1.00 41.50 544 LEU B C 1
ATOM 8572 O O . LEU B 1 522 ? -35.303 -5.587 24.322 1.00 40.43 544 LEU B O 1
ATOM 8577 N N . PHE B 1 523 ? -36.503 -7.453 24.748 1.00 37.64 545 PHE B N 1
ATOM 8578 C CA . PHE B 1 523 ? -37.236 -7.409 23.483 1.00 36.37 545 PHE B CA 1
ATOM 8579 C C . PHE B 1 523 ? -38.348 -6.365 23.625 1.00 44.60 545 PHE B C 1
ATOM 8580 O O . PHE B 1 523 ? -38.641 -5.959 24.761 1.00 44.84 545 PHE B O 1
ATOM 8588 N N . SER B 1 524 ? -39.013 -5.971 22.505 1.00 43.72 546 SER B N 1
ATOM 8589 C CA . SER B 1 524 ? -40.115 -4.986 22.547 1.00 45.23 546 SER B CA 1
ATOM 8590 C C . SER B 1 524 ? -41.224 -5.402 23.522 1.00 51.04 546 SER B C 1
ATOM 8591 O O . SER B 1 524 ? -41.799 -4.533 24.194 1.00 52.90 546 SER B O 1
ATOM 8594 N N . ASN B 1 525 ? -41.453 -6.730 23.659 1.00 47.07 547 ASN B N 1
ATOM 8595 C CA . ASN B 1 525 ? -42.456 -7.324 24.539 1.00 47.45 547 ASN B CA 1
ATOM 8596 C C . ASN B 1 525 ? -41.984 -7.397 26.022 1.00 51.37 547 ASN B C 1
ATOM 8597 O O . ASN B 1 525 ? -42.750 -7.833 26.892 1.00 51.13 547 ASN B O 1
ATOM 8602 N N . GLY B 1 526 ? -40.731 -7.012 26.283 1.00 47.47 548 GLY B N 1
ATOM 8603 C CA . GLY B 1 526 ? -40.188 -6.990 27.645 1.00 47.56 548 GLY B CA 1
ATOM 8604 C C . GLY B 1 526 ? -39.444 -8.221 28.128 1.00 50.04 548 GLY B C 1
ATOM 8605 O O . GLY B 1 526 ? -38.922 -8.211 29.245 1.00 50.75 548 GLY B O 1
ATOM 8606 N N . THR B 1 527 ? -39.373 -9.288 27.298 1.00 44.78 549 THR B N 1
ATOM 8607 C CA . THR B 1 527 ? -38.653 -10.523 27.635 1.00 43.49 549 THR B CA 1
ATOM 8608 C C . THR B 1 527 ? -37.155 -10.224 27.570 1.00 43.42 549 THR B C 1
ATOM 8609 O O . THR B 1 527 ? -36.684 -9.510 26.692 1.00 41.47 549 THR B O 1
ATOM 8613 N N . GLN B 1 528 ? -36.441 -10.721 28.550 1.00 40.68 550 GLN B N 1
ATOM 8614 C CA . GLN B 1 528 ? -35.013 -10.550 28.711 1.00 39.48 550 GLN B CA 1
ATOM 8615 C C . GLN B 1 528 ? -34.245 -11.521 27.830 1.00 41.47 550 GLN B C 1
ATOM 8616 O O . GLN B 1 528 ? -34.673 -12.662 27.633 1.00 42.84 550 GLN B O 1
ATOM 8622 N N . PHE B 1 529 ? -33.096 -11.068 27.315 1.00 34.12 551 PHE B N 1
ATOM 8623 C CA . PHE B 1 529 ? -32.183 -11.890 26.538 1.00 32.98 551 PHE B CA 1
ATOM 8624 C C . PHE B 1 529 ? -30.768 -11.341 26.689 1.00 37.43 551 PHE B C 1
ATOM 8625 O O . PHE B 1 529 ? -30.570 -10.287 27.310 1.00 37.58 551 PHE B O 1
ATOM 8633 N N . ARG B 1 530 ? -29.784 -12.061 26.130 1.00 33.35 552 ARG B N 1
ATOM 8634 C CA . ARG B 1 530 ? -28.401 -11.610 26.158 1.00 32.79 552 ARG B CA 1
ATOM 8635 C C . ARG B 1 530 ? -27.971 -11.292 24.749 1.00 35.57 552 ARG B C 1
ATOM 8636 O O . ARG B 1 530 ? -28.309 -12.031 23.828 1.00 35.12 552 ARG B O 1
ATOM 8644 N N . ARG B 1 531 ? -27.311 -10.135 24.577 1.00 31.53 553 ARG B N 1
ATOM 8645 C CA . ARG B 1 531 ? -26.835 -9.631 23.288 1.00 29.57 553 ARG B CA 1
ATOM 8646 C C . ARG B 1 531 ? -25.308 -9.617 23.293 1.00 33.94 553 ARG B C 1
ATOM 8647 O O . ARG B 1 531 ? -24.698 -8.974 24.159 1.00 32.73 553 ARG B O 1
ATOM 8655 N N . GLY B 1 532 ? -24.704 -10.265 22.298 1.00 31.25 554 GLY B N 1
ATOM 8656 C CA . GLY B 1 532 ? -23.249 -10.251 22.189 1.00 30.83 554 GLY B CA 1
ATOM 8657 C C . GLY B 1 532 ? -22.768 -8.922 21.638 1.00 34.21 554 GLY B C 1
ATOM 8658 O O . GLY B 1 532 ? -23.577 -8.045 21.313 1.00 32.61 554 GLY B O 1
ATOM 8659 N N . GLY B 1 533 ? -21.456 -8.757 21.537 1.00 31.45 555 GLY B N 1
ATOM 8660 C CA . GLY B 1 533 ? -20.886 -7.537 20.984 1.00 30.41 555 GLY B CA 1
ATOM 8661 C C . GLY B 1 533 ? -21.359 -7.318 19.560 1.00 30.75 555 GLY B C 1
ATOM 8662 O O . GLY B 1 533 ? -21.658 -8.283 18.856 1.00 28.44 555 GLY B O 1
ATOM 8663 N N . GLY B 1 534 ? -21.507 -6.063 19.164 1.00 27.51 556 GLY B N 1
ATOM 8664 C CA . GLY B 1 534 ? -21.904 -5.717 17.802 1.00 25.40 556 GLY B CA 1
ATOM 8665 C C . GLY B 1 534 ? -20.690 -5.540 16.929 1.00 25.11 556 GLY B C 1
ATOM 8666 O O . GLY B 1 534 ? -19.684 -5.019 17.375 1.00 26.46 556 GLY B O 1
ATOM 8667 N N . TYR B 1 535 ? -20.767 -5.990 15.704 1.00 22.27 557 TYR B N 1
ATOM 8668 C CA . TYR B 1 535 ? -19.683 -5.911 14.735 1.00 22.54 557 TYR B CA 1
ATOM 8669 C C . TYR B 1 535 ? -20.212 -5.309 13.443 1.00 23.29 557 TYR B C 1
ATOM 8670 O O . TYR B 1 535 ? -21.203 -5.791 12.869 1.00 22.05 557 TYR B O 1
ATOM 8679 N N . GLY B 1 536 ? -19.587 -4.223 13.017 1.00 22.08 558 GLY B N 1
ATOM 8680 C CA . GLY B 1 536 ? -20.072 -3.505 11.833 1.00 21.85 558 GLY B CA 1
ATOM 8681 C C . GLY B 1 536 ? -19.286 -2.248 11.553 1.00 24.49 558 GLY B C 1
ATOM 8682 O O . GLY B 1 536 ? -18.069 -2.216 11.727 1.00 23.71 558 GLY B O 1
ATOM 8683 N N . THR B 1 537 ? -19.970 -1.222 11.088 1.00 22.36 559 THR B N 1
ATOM 8684 C CA . THR B 1 537 ? -19.327 0.030 10.673 1.00 21.07 559 THR B CA 1
ATOM 8685 C C . THR B 1 537 ? -20.089 1.260 11.134 1.00 25.50 559 THR B C 1
ATOM 8686 O O . THR B 1 537 ? -21.324 1.274 11.088 1.00 24.00 559 THR B O 1
ATOM 8690 N N . SER B 1 538 ? -19.345 2.313 11.507 1.00 22.62 560 SER B N 1
ATOM 8691 C CA . SER B 1 538 ? -19.904 3.632 11.852 1.00 22.81 560 SER B CA 1
ATOM 8692 C C . SER B 1 538 ? -20.086 4.484 10.581 1.00 27.78 560 SER B C 1
ATOM 8693 O O . SER B 1 538 ? -20.622 5.579 10.647 1.00 31.72 560 SER B O 1
ATOM 8696 N N . ALA B 1 539 ? -19.636 3.975 9.424 1.00 25.59 561 ALA B N 1
ATOM 8697 C CA . ALA B 1 539 ? -19.755 4.663 8.127 1.00 24.47 561 ALA B CA 1
ATOM 8698 C C . ALA B 1 539 ? -20.465 3.750 7.117 1.00 23.22 561 ALA B C 1
ATOM 8699 O O . ALA B 1 539 ? -19.946 3.461 6.061 1.00 20.62 561 ALA B O 1
ATOM 8701 N N . PHE B 1 540 ? -21.681 3.308 7.442 1.00 19.24 562 PHE B N 1
ATOM 8702 C CA . PHE B 1 540 ? -22.486 2.477 6.540 1.00 18.44 562 PHE B CA 1
ATOM 8703 C C . PHE B 1 540 ? -22.918 3.302 5.314 1.00 20.83 562 PHE B C 1
ATOM 8704 O O . PHE B 1 540 ? -22.756 2.868 4.183 1.00 17.70 562 PHE B O 1
ATOM 8712 N N . ILE B 1 541 ? -23.439 4.515 5.553 1.00 19.99 563 ILE B N 1
ATOM 8713 C CA . ILE B 1 541 ? -23.869 5.442 4.497 1.00 17.42 563 ILE B CA 1
ATOM 8714 C C . ILE B 1 541 ? -23.963 6.826 5.099 1.00 18.92 563 ILE B C 1
ATOM 8715 O O . ILE B 1 541 ? -24.241 6.933 6.284 1.00 20.79 563 ILE B O 1
ATOM 8720 N N . THR B 1 542 ? -23.748 7.892 4.312 1.00 17.55 564 THR B N 1
ATOM 8721 C CA . THR B 1 542 ? -23.969 9.245 4.863 1.00 18.42 564 THR B CA 1
ATOM 8722 C C . THR B 1 542 ? -25.476 9.503 4.898 1.00 22.27 564 THR B C 1
ATOM 8723 O O . THR B 1 542 ? -26.212 8.935 4.085 1.00 20.12 564 THR B O 1
ATOM 8727 N N . HIS B 1 543 ? -25.937 10.379 5.808 1.00 19.92 565 HIS B N 1
ATOM 8728 C CA . HIS B 1 543 ? -27.366 10.736 5.859 1.00 19.86 565 HIS B CA 1
ATOM 8729 C C . HIS B 1 543 ? -27.812 11.412 4.554 1.00 23.86 565 HIS B C 1
ATOM 8730 O O . HIS B 1 543 ? -28.946 11.165 4.087 1.00 22.62 565 HIS B O 1
ATOM 8737 N N . GLU B 1 544 ? -26.892 12.176 3.905 1.00 21.68 566 GLU B N 1
ATOM 8738 C CA . GLU B 1 544 ? -27.169 12.824 2.612 1.00 21.32 566 GLU B CA 1
ATOM 8739 C C . GLU B 1 544 ? -27.477 11.777 1.547 1.00 23.16 566 GLU B C 1
ATOM 8740 O O . GLU B 1 544 ? -28.480 11.903 0.831 1.00 21.68 566 GLU B O 1
ATOM 8746 N N . ARG B 1 545 ? -26.681 10.713 1.475 1.00 19.15 567 ARG B N 1
ATOM 8747 C CA . ARG B 1 545 ? -26.955 9.660 0.491 1.00 19.08 567 ARG B CA 1
ATOM 8748 C C . ARG B 1 545 ? -28.160 8.835 0.889 1.00 22.35 567 ARG B C 1
ATOM 8749 O O . ARG B 1 545 ? -28.909 8.418 0.033 1.00 19.06 567 ARG B O 1
ATOM 8757 N N . LEU B 1 546 ? -28.363 8.607 2.195 1.00 18.97 568 LEU B N 1
ATOM 8758 C CA . LEU B 1 546 ? -29.521 7.877 2.700 1.00 18.02 568 LEU B CA 1
ATOM 8759 C C . LEU B 1 546 ? -30.828 8.579 2.279 1.00 19.46 568 LEU B C 1
ATOM 8760 O O . LEU B 1 546 ? -31.848 7.919 2.013 1.00 20.18 568 LEU B O 1
ATOM 8765 N N . LYS B 1 547 ? -30.792 9.915 2.176 1.00 18.11 569 LYS B N 1
ATOM 8766 C CA . LYS B 1 547 ? -31.952 10.723 1.769 1.00 19.26 569 LYS B CA 1
ATOM 8767 C C . LYS B 1 547 ? -32.059 10.874 0.250 1.00 22.64 569 LYS B C 1
ATOM 8768 O O . LYS B 1 547 ? -33.034 11.459 -0.240 1.00 22.30 569 LYS B O 1
ATOM 8774 N N . SER B 1 548 ? -31.136 10.260 -0.503 1.00 18.76 570 SER B N 1
ATOM 8775 C CA . SER B 1 548 ? -31.150 10.340 -1.965 1.00 18.21 570 SER B CA 1
ATOM 8776 C C . SER B 1 548 ? -31.830 9.086 -2.561 1.00 22.25 570 SER B C 1
ATOM 8777 O O . SER B 1 548 ? -32.117 8.098 -1.848 1.00 19.84 570 SER B O 1
ATOM 8780 N N . ARG B 1 549 ? -31.997 9.089 -3.871 1.00 19.61 571 ARG B N 1
ATOM 8781 C CA . ARG B 1 549 ? -32.577 7.960 -4.613 1.00 20.00 571 ARG B CA 1
ATOM 8782 C C . ARG B 1 549 ? -33.873 7.474 -3.924 1.00 21.70 571 ARG B C 1
ATOM 8783 O O . ARG B 1 549 ? -34.696 8.299 -3.509 1.00 21.28 571 ARG B O 1
ATOM 8791 N N . ASP B 1 550 ? -34.051 6.152 -3.775 1.00 16.77 572 ASP B N 1
ATOM 8792 C CA . ASP B 1 550 ? -35.279 5.604 -3.189 1.00 17.11 572 ASP B CA 1
ATOM 8793 C C . ASP B 1 550 ? -34.989 4.747 -1.969 1.00 20.69 572 ASP B C 1
ATOM 8794 O O . ASP B 1 550 ? -35.728 3.804 -1.713 1.00 20.75 572 ASP B O 1
ATOM 8799 N N . PHE B 1 551 ? -33.945 5.061 -1.197 1.00 16.74 573 PHE B N 1
ATOM 8800 C CA . PHE B 1 551 ? -33.704 4.281 0.042 1.00 16.55 573 PHE B CA 1
ATOM 8801 C C . PHE B 1 551 ? -34.923 4.426 0.980 1.00 22.12 573 PHE B C 1
ATOM 8802 O O . PHE B 1 551 ? -35.364 3.447 1.602 1.00 22.77 573 PHE B O 1
ATOM 8810 N N . ILE B 1 552 ? -35.472 5.641 1.038 1.00 17.14 574 ILE B N 1
ATOM 8811 C CA . ILE B 1 552 ? -36.681 5.933 1.813 1.00 15.17 574 ILE B CA 1
ATOM 8812 C C . ILE B 1 552 ? -37.796 6.122 0.810 1.00 19.41 574 ILE B C 1
ATOM 8813 O O . ILE B 1 552 ? -37.687 6.957 -0.083 1.00 20.59 574 ILE B O 1
ATOM 8818 N N . LYS B 1 553 ? -38.878 5.392 0.967 1.00 18.02 575 LYS B N 1
ATOM 8819 C CA . LYS B 1 553 ? -39.996 5.507 0.026 1.00 20.26 575 LYS B CA 1
ATOM 8820 C C . LYS B 1 553 ? -41.276 5.289 0.795 1.00 26.49 575 LYS B C 1
ATOM 8821 O O . LYS B 1 553 ? -41.421 4.260 1.445 1.00 26.16 575 LYS B O 1
ATOM 8827 N N . GLY B 1 554 ? -42.156 6.292 0.792 1.00 24.43 576 GLY B N 1
ATOM 8828 C CA . GLY B 1 554 ? -43.370 6.267 1.616 1.00 25.27 576 GLY B CA 1
ATOM 8829 C C . GLY B 1 554 ? -42.951 6.240 3.074 1.00 28.10 576 GLY B C 1
ATOM 8830 O O . GLY B 1 554 ? -43.620 5.641 3.921 1.00 28.05 576 GLY B O 1
ATOM 8831 N N . ASP B 1 555 ? -41.773 6.841 3.365 1.00 22.50 577 ASP B N 1
ATOM 8832 C CA . ASP B 1 555 ? -41.176 6.892 4.720 1.00 22.97 577 ASP B CA 1
ATOM 8833 C C . ASP B 1 555 ? -40.820 5.476 5.270 1.00 26.82 577 ASP B C 1
ATOM 8834 O O . ASP B 1 555 ? -40.597 5.335 6.467 1.00 29.05 577 ASP B O 1
ATOM 8839 N N . ASP B 1 556 ? -40.744 4.445 4.390 1.00 24.18 578 ASP B N 1
ATOM 8840 C CA . ASP B 1 556 ? -40.339 3.066 4.709 1.00 22.28 578 ASP B CA 1
ATOM 8841 C C . ASP B 1 556 ? -38.913 2.838 4.288 1.00 22.61 578 ASP B C 1
ATOM 8842 O O . ASP B 1 556 ? -38.536 3.264 3.194 1.00 19.59 578 ASP B O 1
ATOM 8847 N N . VAL B 1 557 ? -38.187 2.027 5.063 1.00 18.17 579 VAL B N 1
ATOM 8848 C CA . VAL B 1 557 ? -36.839 1.577 4.709 1.00 18.44 579 VAL B CA 1
ATOM 8849 C C . VAL B 1 557 ? -36.828 0.056 4.861 1.00 19.38 579 VAL B C 1
ATOM 8850 O O . VAL B 1 557 ? -37.498 -0.470 5.741 1.00 19.07 579 VAL B O 1
ATOM 8854 N N . TYR B 1 558 ? -36.101 -0.628 3.992 1.00 16.98 580 TYR B N 1
ATOM 8855 C CA . TYR B 1 558 ? -35.881 -2.060 4.082 1.00 15.46 580 TYR B CA 1
ATOM 8856 C C . TYR B 1 558 ? -34.382 -2.366 4.184 1.00 18.51 580 TYR B C 1
ATOM 8857 O O . TYR B 1 558 ? -33.615 -1.931 3.325 1.00 15.88 580 TYR B O 1
ATOM 8866 N N . ILE B 1 559 ? -33.998 -3.125 5.212 1.00 14.77 581 ILE B N 1
ATOM 8867 C CA . ILE B 1 559 ? -32.656 -3.677 5.331 1.00 15.49 581 ILE B CA 1
ATOM 8868 C C . ILE B 1 559 ? -32.801 -5.164 5.005 1.00 19.50 581 ILE B C 1
ATOM 8869 O O . ILE B 1 559 ? -33.495 -5.870 5.723 1.00 20.71 581 ILE B O 1
ATOM 8874 N N . LEU B 1 560 ? -32.188 -5.606 3.916 1.00 15.16 582 LEU B N 1
ATOM 8875 C CA . LEU B 1 560 ? -32.204 -7.048 3.519 1.00 16.00 582 LEU B CA 1
ATOM 8876 C C . LEU B 1 560 ? -31.067 -7.756 4.215 1.00 20.32 582 LEU B C 1
ATOM 8877 O O . LEU B 1 560 ? -30.002 -7.171 4.380 1.00 19.71 582 LEU B O 1
ATOM 8882 N N . LEU B 1 561 ? -31.330 -8.969 4.707 1.00 19.47 583 LEU B N 1
ATOM 8883 C CA . LEU B 1 561 ? -30.332 -9.695 5.506 1.00 19.97 583 LEU B CA 1
ATOM 8884 C C . LEU B 1 561 ? -30.159 -11.128 5.038 1.00 23.33 583 LEU B C 1
ATOM 8885 O O . LEU B 1 561 ? -31.130 -11.823 4.854 1.00 21.94 583 LEU B O 1
ATOM 8890 N N . THR B 1 562 ? -28.898 -11.553 4.875 1.00 18.67 584 THR B N 1
ATOM 8891 C CA . THR B 1 562 ? -28.516 -12.906 4.519 1.00 19.13 584 THR B CA 1
ATOM 8892 C C . THR B 1 562 ? -27.368 -13.271 5.482 1.00 22.85 584 THR B C 1
ATOM 8893 O O . THR B 1 562 ? -26.424 -12.498 5.638 1.00 22.23 584 THR B O 1
ATOM 8897 N N . VAL B 1 563 ? -27.487 -14.386 6.155 1.00 20.66 585 VAL B N 1
ATOM 8898 C CA . VAL B 1 563 ? -26.448 -14.823 7.116 1.00 22.30 585 VAL B CA 1
ATOM 8899 C C . VAL B 1 563 ? -26.148 -16.244 6.734 1.00 29.37 585 VAL B C 1
ATOM 8900 O O . VAL B 1 563 ? -27.009 -17.106 6.894 1.00 29.00 585 VAL B O 1
ATOM 8904 N N . GLU B 1 564 ? -24.975 -16.487 6.174 1.00 24.93 586 GLU B N 1
ATOM 8905 C CA . GLU B 1 564 ? -24.695 -17.836 5.721 1.00 25.69 586 GLU B CA 1
ATOM 8906 C C . GLU B 1 564 ? -23.304 -18.293 6.077 1.00 27.95 586 GLU B C 1
ATOM 8907 O O . GLU B 1 564 ? -22.395 -17.481 6.230 1.00 24.44 586 GLU B O 1
ATOM 8913 N N . ASP B 1 565 ? -23.145 -19.624 6.155 1.00 23.74 587 ASP B N 1
ATOM 8914 C CA . ASP B 1 565 ? -21.871 -20.226 6.478 1.00 24.89 587 ASP B CA 1
ATOM 8915 C C . ASP B 1 565 ? -20.950 -20.119 5.252 1.00 28.56 587 ASP B C 1
ATOM 8916 O O . ASP B 1 565 ? -21.324 -20.532 4.145 1.00 28.10 587 ASP B O 1
ATOM 8921 N N . ILE B 1 566 ? -19.744 -19.551 5.436 1.00 23.72 588 ILE B N 1
ATOM 8922 C CA . ILE B 1 566 ? -18.832 -19.443 4.289 1.00 23.44 588 ILE B CA 1
ATOM 8923 C C . ILE B 1 566 ? -17.525 -20.206 4.586 1.00 30.16 588 ILE B C 1
ATOM 8924 O O . ILE B 1 566 ? -16.524 -19.964 3.923 1.00 28.42 588 ILE B O 1
ATOM 8929 N N . SER B 1 567 ? -17.552 -21.177 5.519 1.00 28.83 589 SER B N 1
ATOM 8930 C CA . SER B 1 567 ? -16.362 -21.983 5.831 1.00 30.42 589 SER B CA 1
ATOM 8931 C C . SER B 1 567 ? -15.880 -22.761 4.579 1.00 37.42 589 SER B C 1
ATOM 8932 O O . SER B 1 567 ? -14.691 -23.048 4.493 1.00 39.17 589 SER B O 1
ATOM 8935 N N . HIS B 1 568 ? -16.775 -23.018 3.574 1.00 33.89 590 HIS B N 1
ATOM 8936 C CA . HIS B 1 568 ? -16.399 -23.708 2.330 1.00 33.87 590 HIS B CA 1
ATOM 8937 C C . HIS B 1 568 ? -15.459 -22.848 1.459 1.00 37.69 590 HIS B C 1
ATOM 8938 O O . HIS B 1 568 ? -14.825 -23.385 0.545 1.00 38.98 590 HIS B O 1
ATOM 8945 N N . LEU B 1 569 ? -15.388 -21.519 1.726 1.00 31.92 591 LEU B N 1
ATOM 8946 C CA . LEU B 1 569 ? -14.506 -20.631 0.972 1.00 30.89 591 LEU B CA 1
ATOM 8947 C C . LEU B 1 569 ? -13.070 -20.679 1.499 1.00 39.20 591 LEU B C 1
ATOM 8948 O O . LEU B 1 569 ? -12.212 -20.054 0.893 1.00 41.00 591 LEU B O 1
ATOM 8953 N N . ASN B 1 570 ? -12.797 -21.394 2.607 1.00 39.45 592 ASN B N 1
ATOM 8954 C CA . ASN B 1 570 ? -11.444 -21.505 3.180 1.00 43.20 592 ASN B CA 1
ATOM 8955 C C . ASN B 1 570 ? -10.495 -22.162 2.165 1.00 52.68 592 ASN B C 1
ATOM 8956 O O . ASN B 1 570 ? -9.293 -21.918 2.227 1.00 55.54 592 ASN B O 1
ATOM 8961 N N . SER B 1 571 ? -11.049 -22.976 1.240 1.00 50.07 593 SER B N 1
ATOM 8962 C CA . SER B 1 571 ? -10.343 -23.725 0.196 1.00 89.31 593 SER B CA 1
ATOM 8963 C C . SER B 1 571 ? -9.699 -22.785 -0.840 1.00 113.97 593 SER B C 1
ATOM 8964 O O . SER B 1 571 ? -10.324 -22.391 -1.827 1.00 72.50 593 SER B O 1
#

Solvent-accessible surface area: 46048 Å² total; per-residue (Å²): 149,68,86,33,41,17,54,65,101,75,60,22,2,5,43,16,2,51,71,91,60,52,128,32,21,4,9,0,0,92,43,48,221,86,25,128,105,17,24,148,13,37,167,134,72,37,5,81,90,57,0,5,16,15,12,43,79,62,7,62,22,17,2,8,5,4,0,50,35,0,0,55,26,0,33,22,18,1,34,1,36,5,70,70,75,46,54,66,118,23,18,1,1,0,45,80,18,59,2,0,27,0,6,0,0,3,28,120,95,17,115,7,62,1,0,1,2,47,75,0,27,39,8,2,7,0,0,0,0,0,3,0,0,0,6,40,32,8,11,2,8,48,71,24,7,75,43,6,0,132,9,40,119,151,68,8,54,97,52,75,66,86,7,2,62,52,80,119,117,118,27,32,2,13,5,31,1,0,8,0,0,20,64,50,4,10,48,91,55,120,85,32,0,1,40,3,120,42,77,80,21,68,61,39,2,8,1,42,8,4,2,1,79,25,8,17,82,48,0,34,67,64,11,76,29,47,40,11,49,0,47,22,20,19,3,20,0,86,132,110,39,18,32,1,17,42,66,57,47,85,60,157,8,50,4,92,63,38,40,94,14,133,114,7,5,145,29,6,13,13,150,136,9,54,0,8,12,0,43,0,41,100,24,120,86,26,2,29,0,31,1,20,5,18,20,3,124,25,117,58,19,42,1,4,1,12,0,3,0,29,0,0,7,19,121,46,1,23,0,9,0,41,7,60,43,36,29,117,134,67,128,107,8,90,80,71,80,54,67,76,11,116,120,4,70,70,47,41,30,18,19,47,33,2,74,4,140,9,95,96,95,0,24,4,6,1,25,0,84,11,2,80,51,97,19,137,1,0,0,0,0,0,1,13,0,4,0,2,29,165,17,23,77,39,59,17,45,12,115,95,1,73,104,36,29,36,26,125,94,0,64,24,92,3,72,63,27,101,6,78,119,12,8,4,0,9,0,26,5,40,0,37,90,129,72,33,1,2,0,20,1,6,5,2,34,18,96,61,5,122,173,28,119,44,26,0,33,57,4,5,1,14,1,13,4,7,0,1,22,27,21,19,103,74,12,6,11,11,30,23,8,6,12,0,50,13,150,36,79,42,162,113,54,66,101,14,4,13,70,0,60,145,30,8,66,75,11,115,50,136,128,45,79,118,11,92,35,6,6,0,34,0,2,37,5,9,12,35,10,98,41,3,119,38,96,36,0,38,23,71,56,20,0,4,0,26,2,30,3,71,41,8,52,126,27,103,79,84,58,156,143,113,240,79,39,85,35,46,19,54,65,103,80,68,24,2,4,37,17,3,45,71,97,52,44,84,20,14,4,5,0,0,93,47,27,208,92,24,128,140,43,31,182,16,20,157,126,81,46,6,82,90,52,0,3,23,40,29,44,112,63,7,63,26,17,2,6,5,3,0,50,37,0,0,54,25,0,30,21,20,2,33,1,32,5,70,90,102,83,57,62,115,15,17,0,1,0,53,80,16,65,2,0,19,0,15,0,0,2,23,126,74,20,101,4,73,0,0,1,2,43,81,0,28,39,8,3,8,0,0,0,0,0,4,0,0,0,5,42,32,9,10,1,12,61,114,30,8,77,46,11,0,98,16,44,118,134,66,9,56,109,46,34,66,58,2,4,86,103,125,52,14,30,1,13,11,47,1,0,8,0,0,21,64,45,3,7,47,94,55,136,92,25,0,0,15,1,102,91,81,73,13,58,73,47,3,6,5,45,11,4,2,2,76,25,8,18,84,47,0,34,52,66,12,76,29,64,66,11,44,0,46,18,16,18,2,17,0,82,130,84,29,8,33,1,9,18,84,183,41,61,0,87,62,39,31,96,11,121,143,2,5,153,53,7,14,10,145,82,116,9,37,0,2,10,3,55,0,46,83,53,124,92,32,30,56,0,52,0,24,5,19,18,9,108,23,120,42,38,44,1,4,2,13,0,2,1,28,0,20,12,15,92,46,1,20,1,10,0,42,8,41,40,47,26,118,123,59,148,102,12,78,95,71,80,55,66,80,11,116,127,0,63,73,50,35,29,24,18,44,31,4,98,3,172,8,95,98,85,0,15,3,6,1,27,0,85,20,1,105,29,107,21,132,2,0,0,0,0,0,1,12,0,4,1,2,29,178,15,23,78,39,54,17,40,12,116,94,1,71,103,35,28,38,24,124,94,0,64,26,87,3,72,62,28,104,6,80,118,12,7,3,0,8,0,28,5,40,0,37,90,124,74,34,0,2,0,20,1,5,5,2,35,18,90,55,5,111,143,28,121,46,26,0,32,60,3,6,1,15,1,14,3,8,0,2,22,29,23,19,102,76,11,11,12,10,31,24,8,7,11,0,50,13,149,36,75,40,164,114,52,66,95,14,3,13,68,0,58,148,38,16,58,81,10,116,46,137,124,45,79,107,12,91,37,6,11,0,35,0,2,38,8,9,11,34,9,109,45,2,118,42,102,37,0,36,22,72,55,24,0,4,0,26,2,29,3,72,39,7,49,126,27,102,112

Sequence (1115 aa):
ENFDVDGGMDQDIFDINEGLGLDLFEGDIRLDRAQIRNSIIGEKYRWPHTIPYVLEDSLEMNAKGVILNAFERYRLKTCIDFKPWAGETNYISVFKGSGCWSSVGNRRVGKQELSIGANCDRIATVQHEFLHALGFWHEQSRSDRDDYVRIMWDRILSGREHNFNTYSDNVPYDYTSVMHYSKTAFQNGTEPTIVTRISDFEDVIGQRMDFSDSDLLKLNQLYNCSSSLSFMDSCSFELENVCGMIQSSGDNADWQRVSQVPRGPESDHSNSGFFMHFDSSSVNVGATAVLESRTLYPKRGFQCLQFYLYNSGSESDQLNIYIREYSADNVDGNLTLVEEIKEIPTGSWQLYHVTLKVTKKFRVVFEGRKGSGASLGGLSIDDINLSETRCPHHIWHIRNFTQFIGSPNGTLYSPPFYSSKGYAFQIYLNLAHVTNAGIYFHLISGANDDQLQWPCPWQQATMTLLDQNPDIRQRMSNQRSITTDPFMTTDNGNYFWDRPSKVGTVALFSNGTQFRRGGGYGTSAFITHERLKSRDFIKGDDVYILLTVEDISHLNSTQIQPWENFDVDGGMDQDIFDINEGLGLDLFEGDIRLDRAQIRNSIIGEKYRWPHTIPYVLEDSLEMNAKGVILNAFERYRLKTCIDFKPWAGETNYISVFKGSGCWSSVGNRRVGKQELSIGANCDRIATVQHEFLHALGFWHEQSRSDRDDYVRIMWDRILSGREHNFNTLNVPYDYTSVMHYSKTAFQNGTEPTIVTRISDFEDVIGQRMDFSDSDLLKLNQLYNCSSSLSFMDSCSFELENVCGMIQNADWQRVSQVPRGPESDHSNGSGFFMHFDSSSVNVGATAVLESRTLYPKRGFQCLQFYLYNSGSESDQLNIYIREYSADNVDGNLTLVEEIKEIPTGSWQLYHVTLKVTKKFRVVFEGRKGSGASLGGLSIDDINLSETRCPHHIWHIRNFTQFIGSPNGTLYSPPFYSSKGYAFQIYLNLAHVTNAGIYFHLISGANDDQLQWPCPWQQATMTLLDQNPDIRQRMSNQRSITTDPFMTTDNGNYFWDRPSKVGTVALFSNGTQFRRGGGYGTSAFITHERLKSRDFIKGDDVYILLTVEDISHLNS

B-factor: mean 39.52, std 18.09, range [12.64, 153.09]

Secondary structure (DSSP, 8-state):
--EETTTT----HHHHHHHHT---BTTTB-PPTTPPTTPPPPGGG---SEEEEEE-TTS-HHHHHHHHHHHHHHHHHSS-EEEE-SS-SSEEEEE--SSEEE-SS---SSEEEEEE-TT---HHHHHHHHHHHHT---STTSTTGGGTEEE-GGGBPTT-GGGG----------TT-TTSPPTTTTBSSSS-SEEESSGGGTTTTT--SS--HHHHHHHHHHTT-S--SSEEEEE---STTGGG-EEE-SSS--EEEES--TTS-SS-S-----EEEEE-SSS-TT-EEEEEPPPB--SSS-EEEEEEEEE-S-TT-EEEEEEEEEETTEEEEEEEEEEEEESPPBSS-EEEEEEE---S-EEEEEEEE--SS--SSEEEEEEEEEESSPPPSEEEEE-S-GGGTT-TT-EEEPPPEE-TTS-EEEEEEE--SSSEEEEEEEEE--TTGGGS-SS--SEEEEEEE----SSGGG---EEEEEE--TT-B-TTS-BTTS-HHHHPEEEE-TT--EEEEEEEEEEEEEEEHHHHTSTTSSBTTBEEEEEEEEE-GGGSS----/-TT-EETTTT----HHHHHHHHT---BTTTB---TTPPTT----GGG---SEEEEEE-TTS-HHHHHHHHHHHHHHHHHSS-EEEE-SS-SSEEEEE--SSEEE-SS---SSEEEEEE-TT---HHHHHHHHHHHHT---GGGSTTGGGTEEE-GGGBPTT-GGGS--------TT-TTSPPTTTTBSSSS-SEEESSSGGGGTTT--SS--HHHHHHHHHHTT-S--SSEEEEE---STTGGG-B---SEEEES--TTS-SS-S----S-EEEE-GGGS-TT-EEEEEPPPB--SSS-EEEEEEEEE-S-TT-EEEEEEEE--SS-SS-EEEEEEEE-SPPBSS-EEEEEEE---SSEEEEEEEE--SS--SS-EEEEEEEEESSPPPSEEEEESS-GGGTT-TT-EEEPPPEE-TTS-EEEEEEE--SSSEEEEEEEEE--TTGGGS-SS--SEEEEEEE----SSGGG---EEEEEE--TT-B-TTS-BTTS-HHHHPEEEE-TT--EEEEEEEEEEEEEEEHHHHTSTTSSBTTBEEEEEEEEE-GGGG-

Nearest PDB structures (foldseek):
  4gwm-assembly1_A  TM=1.002E+00  e=0.000E+00  Homo sapiens
  4gwm-assembly1_B  TM=9.868E-01  e=0.000E+00  Homo sapiens
  4gwn-assembly1_A  TM=9.781E-01  e=1.061E-95  Homo sapiens
  7uaf-assembly1_C  TM=9.208E-01  e=7.026E-57  Homo sapiens
  7uai-assembly1_C  TM=9.194E-01  e=4.203E-55  Homo sapiens

GO terms:
  GO:0005576 extracellular region (C, EXP)
  GO:0005886 plasma membrane (C, EXP)
  GO:0042802 identical protein binding (F, IPI)
  GO:0005515 protein binding (F, IPI)
  GO:0005886 plasma membrane (C, IDA)
  GO:0017090 meprin A complex (C, IDA)

Radius of gyration: 32.96 Å; Cα contacts (8 Å, |Δi|>4): 2712; chains: 2; bounding box: 74×81×101 Å

CATH classification: 3.40.390.10 (+2 more: 2.60.120.200, 2.60.210.10)